Protein AF-0000000078827991 (afdb_homodimer)

Structure (mmCIF, N/CA/C/O backbone):
data_AF-0000000078827991-model_v1
#
loop_
_entity.id
_entity.type
_entity.pdbx_description
1 polymer 'Metal transporter'
#
loop_
_atom_site.group_PDB
_atom_site.id
_atom_site.type_symbol
_atom_site.label_atom_id
_atom_site.label_alt_id
_atom_site.label_comp_id
_atom_site.label_asym_id
_atom_site.label_entity_id
_atom_site.label_seq_id
_atom_site.pdbx_PDB_ins_code
_atom_site.Cartn_x
_atom_site.Cartn_y
_atom_site.Cartn_z
_atom_site.occupancy
_atom_site.B_iso_or_equiv
_atom_site.auth_seq_id
_atom_site.auth_comp_id
_atom_site.auth_asym_id
_atom_site.auth_atom_id
_atom_site.pdbx_PDB_model_num
ATOM 1 N N . MET A 1 1 ? 3.127 26.781 -70.562 1 31.55 1 MET A N 1
ATOM 2 C CA . MET A 1 1 ? 4.035 26.391 -69.5 1 31.55 1 MET A CA 1
ATOM 3 C C . MET A 1 1 ? 3.285 25.641 -68.375 1 31.55 1 MET A C 1
ATOM 5 O O . MET A 1 1 ? 2.486 26.234 -67.688 1 31.55 1 MET A O 1
ATOM 9 N N . ARG A 1 2 ? 2.801 24.344 -68.688 1 42.53 2 ARG A N 1
ATOM 10 C CA . ARG A 1 2 ? 2.104 23.297 -68 1 42.53 2 ARG A CA 1
ATOM 11 C C . ARG A 1 2 ? 2.875 22.906 -66.75 1 42.53 2 ARG A C 1
ATOM 13 O O . ARG A 1 2 ? 4.004 22.406 -66.812 1 42.53 2 ARG A O 1
ATOM 20 N N . GLY A 1 3 ? 2.789 23.625 -65.625 1 36.56 3 GLY A N 1
ATOM 21 C CA . GLY A 1 3 ? 3.438 23.453 -64.375 1 36.56 3 GLY A CA 1
ATOM 22 C C . GLY A 1 3 ? 3.125 22.125 -63.719 1 36.56 3 GLY A C 1
ATOM 23 O O . GLY A 1 3 ? 1.963 21.812 -63.438 1 36.56 3 GLY A O 1
ATOM 24 N N . MET A 1 4 ? 3.875 21.031 -64.062 1 41.38 4 MET A N 1
ATOM 25 C CA . MET A 1 4 ? 3.805 19.719 -63.469 1 41.38 4 MET A CA 1
ATOM 26 C C . MET A 1 4 ? 4.066 19.781 -61.969 1 41.38 4 MET A C 1
ATOM 28 O O . MET A 1 4 ? 5.152 20.188 -61.531 1 41.38 4 MET A O 1
ATOM 32 N N . TRP A 1 5 ? 3.074 20.031 -61.156 1 44.62 5 TRP A N 1
ATOM 33 C CA . TRP A 1 5 ? 3.17 19.922 -59.688 1 44.62 5 TRP A CA 1
ATOM 34 C C . TRP A 1 5 ? 3.51 18.5 -59.281 1 44.62 5 TRP A C 1
ATOM 36 O O . TRP A 1 5 ? 2.768 17.562 -59.594 1 44.62 5 TRP A O 1
ATOM 46 N N . VAL A 1 6 ? 4.816 18.125 -59.219 1 44.97 6 VAL A N 1
ATOM 47 C CA . VAL A 1 6 ? 5.305 16.891 -58.625 1 44.97 6 VAL A CA 1
ATOM 48 C C . VAL A 1 6 ? 4.801 16.75 -57.188 1 44.97 6 VAL A C 1
ATOM 50 O O . VAL A 1 6 ? 5.023 17.641 -56.375 1 44.97 6 VAL A O 1
ATOM 53 N N . LEU A 1 7 ? 3.723 15.961 -57.031 1 46.84 7 LEU A N 1
ATOM 54 C CA . LEU A 1 7 ? 3.23 15.516 -55.719 1 46.84 7 LEU A CA 1
ATOM 55 C C . LEU A 1 7 ? 4.297 14.719 -54.969 1 46.84 7 LEU A C 1
ATOM 57 O O . LEU A 1 7 ? 4.68 13.633 -55.438 1 46.84 7 LEU A O 1
ATOM 61 N N . LEU A 1 8 ? 5.188 15.414 -54.219 1 48.38 8 LEU A N 1
ATOM 62 C CA . LEU A 1 8 ? 6.121 14.781 -53.312 1 48.38 8 LEU A CA 1
ATOM 63 C C . LEU A 1 8 ? 5.383 13.953 -52.25 1 48.38 8 LEU A C 1
ATOM 65 O O . LEU A 1 8 ? 4.684 14.5 -51.406 1 48.38 8 LEU A O 1
ATOM 69 N N . VAL A 1 9 ? 5 12.742 -52.625 1 46.59 9 VAL A N 1
ATOM 70 C CA . VAL A 1 9 ? 4.516 11.773 -51.625 1 46.59 9 VAL A CA 1
ATOM 71 C C . VAL A 1 9 ? 5.617 11.477 -50.625 1 46.59 9 VAL A C 1
ATOM 73 O O . VAL A 1 9 ? 6.656 10.914 -50.969 1 46.59 9 VAL A O 1
ATOM 76 N N . THR A 1 10 ? 5.789 12.352 -49.625 1 46.16 10 THR A N 1
ATOM 77 C CA . THR A 1 10 ? 6.645 12.047 -48.469 1 46.16 10 THR A CA 1
ATOM 78 C C . THR A 1 10 ? 6.23 10.727 -47.844 1 46.16 10 THR A C 1
ATOM 80 O O . THR A 1 10 ? 5.109 10.602 -47.344 1 46.16 10 THR A O 1
ATOM 83 N N . LEU A 1 11 ? 6.738 9.648 -48.312 1 42.22 11 LEU A N 1
ATOM 84 C CA . LEU A 1 11 ? 6.652 8.375 -47.625 1 42.22 11 LEU A CA 1
ATOM 85 C C . LEU A 1 11 ? 7.223 8.5 -46.219 1 42.22 11 LEU A C 1
ATOM 87 O O . LEU A 1 11 ? 8.43 8.68 -46.031 1 42.22 11 LEU A O 1
ATOM 91 N N . LEU A 1 12 ? 6.457 9.055 -45.312 1 40.69 12 LEU A N 1
ATOM 92 C CA . LEU A 1 12 ? 6.836 8.906 -43.906 1 40.69 12 LEU A CA 1
ATOM 93 C C . LEU A 1 12 ? 7.023 7.434 -43.562 1 40.69 12 LEU A C 1
ATOM 95 O O . LEU A 1 12 ? 6.051 6.676 -43.5 1 40.69 12 LEU A O 1
ATOM 99 N N . ALA A 1 13 ? 8.18 6.855 -43.906 1 42.19 13 ALA A N 1
ATOM 100 C CA . ALA A 1 13 ? 8.594 5.539 -43.438 1 42.19 13 ALA A CA 1
ATOM 101 C C . ALA A 1 13 ? 8.414 5.422 -41.938 1 42.19 13 ALA A C 1
ATOM 103 O O . ALA A 1 13 ? 8.906 6.254 -41.156 1 42.19 13 ALA A O 1
ATOM 104 N N . ALA A 1 14 ? 7.414 4.793 -41.562 1 46.72 14 ALA A N 1
ATOM 105 C CA . ALA A 1 14 ? 7.234 4.398 -40.156 1 46.72 14 ALA A CA 1
ATOM 106 C C . ALA A 1 14 ? 8.531 3.848 -39.594 1 46.72 14 ALA A C 1
ATOM 108 O O . ALA A 1 14 ? 9.109 2.9 -40.125 1 46.72 14 ALA A O 1
ATOM 109 N N . ALA A 1 15 ? 9.336 4.621 -38.969 1 43.59 15 ALA A N 1
ATOM 110 C CA . ALA A 1 15 ? 10.531 4.156 -38.281 1 43.59 15 ALA A CA 1
ATOM 111 C C . ALA A 1 15 ? 10.242 2.875 -37.5 1 43.59 15 ALA A C 1
ATOM 113 O O . ALA A 1 15 ? 9.25 2.789 -36.781 1 43.59 15 ALA A O 1
ATOM 114 N N . PRO A 1 16 ? 10.719 1.734 -37.906 1 37.5 16 PRO A N 1
ATOM 115 C CA . PRO A 1 16 ? 10.445 0.542 -37.094 1 37.5 16 PRO A CA 1
ATOM 116 C C . PRO A 1 16 ? 10.523 0.813 -35.594 1 37.5 16 PRO A C 1
ATOM 118 O O . PRO A 1 16 ? 11.281 1.688 -35.188 1 37.5 16 PRO A O 1
ATOM 121 N N . ALA A 1 17 ? 9.461 0.661 -35.062 1 46.31 17 ALA A N 1
ATOM 122 C CA . ALA A 1 17 ? 9.469 0.692 -33.594 1 46.31 17 ALA A CA 1
ATOM 123 C C . ALA A 1 17 ? 10.773 0.132 -33.031 1 46.31 17 ALA A C 1
ATOM 125 O O . ALA A 1 17 ? 11.094 -1.039 -33.25 1 46.31 17 ALA A O 1
ATOM 126 N N . ARG A 1 18 ? 11.797 0.888 -33.031 1 47.75 18 ARG A N 1
ATOM 127 C CA . ARG A 1 18 ? 13.117 0.554 -32.5 1 47.75 18 ARG A CA 1
ATOM 128 C C . ARG A 1 18 ? 13.016 -0.457 -31.359 1 47.75 18 ARG A C 1
ATOM 130 O O . ARG A 1 18 ? 12.352 -0.203 -30.359 1 47.75 18 ARG A O 1
ATOM 137 N N . GLU A 1 19 ? 13.086 -1.713 -31.531 1 54.53 19 GLU A N 1
ATOM 138 C CA . GLU A 1 19 ? 13.203 -2.781 -30.547 1 54.53 19 GLU A CA 1
ATOM 139 C C . GLU A 1 19 ? 14.109 -2.359 -29.391 1 54.53 19 GLU A C 1
ATOM 141 O O . GLU A 1 19 ? 15.258 -1.964 -29.609 1 54.53 19 GLU A O 1
ATOM 146 N N . SER A 1 20 ? 13.633 -1.847 -28.297 1 66.88 20 SER A N 1
ATOM 147 C CA . SER A 1 20 ? 14.414 -1.393 -27.156 1 66.88 20 SER A CA 1
ATOM 148 C C . SER A 1 20 ? 15.367 -2.48 -26.672 1 66.88 20 SER A C 1
ATOM 150 O O . SER A 1 20 ? 15.008 -3.656 -26.625 1 66.88 20 SER A O 1
ATOM 152 N N . PRO A 1 21 ? 16.734 -2.225 -26.672 1 82.12 21 PRO A N 1
ATOM 153 C CA . PRO A 1 21 ? 17.75 -3.162 -26.156 1 82.12 21 PRO A CA 1
ATOM 154 C C . PRO A 1 21 ? 17.344 -3.791 -24.828 1 82.12 21 PRO A C 1
ATOM 156 O O . PRO A 1 21 ? 16.578 -3.197 -24.062 1 82.12 21 PRO A O 1
ATOM 159 N N . PRO A 1 22 ? 17.766 -5.113 -24.672 1 92 22 PRO A N 1
ATOM 160 C CA . PRO A 1 22 ? 17.438 -5.789 -23.422 1 92 22 PRO A CA 1
ATOM 161 C C . PRO A 1 22 ? 17.875 -5 -22.188 1 92 22 PRO A C 1
ATOM 163 O O . PRO A 1 22 ? 18.938 -4.363 -22.203 1 92 22 PRO A O 1
ATOM 166 N N . LEU A 1 23 ? 17.141 -4.902 -21.266 1 94.06 23 LEU A N 1
ATOM 167 C CA . LEU A 1 23 ? 17.391 -4.203 -20.016 1 94.06 23 LEU A CA 1
ATOM 168 C C . LEU A 1 23 ? 18.359 -4.996 -19.141 1 94.06 23 LEU A C 1
ATOM 170 O O . LEU A 1 23 ? 18.047 -6.102 -18.703 1 94.06 23 LEU A O 1
ATOM 174 N N . THR A 1 24 ? 19.547 -4.457 -18.922 1 95.25 24 THR A N 1
ATOM 175 C CA . THR A 1 24 ? 20.516 -5.121 -18.062 1 95.25 24 THR A CA 1
ATOM 176 C C . THR A 1 24 ? 20.141 -4.934 -16.594 1 95.25 24 THR A C 1
ATOM 178 O O . THR A 1 24 ? 19.328 -4.074 -16.25 1 95.25 24 THR A O 1
ATOM 181 N N . PHE A 1 25 ? 20.812 -5.781 -15.742 1 95.94 25 PHE A N 1
ATOM 182 C CA . PHE A 1 25 ? 20.531 -5.672 -14.312 1 95.94 25 PHE A CA 1
ATOM 183 C C . PHE A 1 25 ? 20.984 -4.316 -13.781 1 95.94 25 PHE A C 1
ATOM 185 O O . PHE A 1 25 ? 20.234 -3.66 -13.047 1 95.94 25 PHE A O 1
ATOM 192 N N . ALA A 1 26 ? 22.062 -3.875 -14.219 1 94.5 26 ALA A N 1
ATOM 193 C CA . ALA A 1 26 ? 22.609 -2.596 -13.773 1 94.5 26 ALA A CA 1
ATOM 194 C C . ALA A 1 26 ? 21.719 -1.437 -14.203 1 94.5 26 ALA A C 1
ATOM 196 O O . ALA A 1 26 ? 21.469 -0.517 -13.422 1 94.5 26 ALA A O 1
ATOM 197 N N . GLU A 1 27 ? 21.281 -1.494 -15.398 1 94.31 27 GLU A N 1
ATOM 198 C CA . GLU A 1 27 ? 20.375 -0.453 -15.898 1 94.31 27 GLU A CA 1
ATOM 199 C C . GLU A 1 27 ? 19.062 -0.429 -15.117 1 94.31 27 GLU A C 1
ATOM 201 O O . GLU A 1 27 ? 18.531 0.642 -14.828 1 94.31 27 GLU A O 1
ATOM 206 N N . SER A 1 28 ? 18.547 -1.658 -14.789 1 95.75 28 SER A N 1
ATOM 207 C CA . SER A 1 28 ? 17.297 -1.729 -14.016 1 95.75 28 SER A CA 1
ATOM 208 C C . SER A 1 28 ? 17.484 -1.117 -12.633 1 95.75 28 SER A C 1
ATOM 210 O O . SER A 1 28 ? 16.578 -0.453 -12.117 1 95.75 28 SER A O 1
ATOM 212 N N . GLN A 1 29 ? 18.656 -1.279 -12.055 1 94.94 29 GLN A N 1
ATOM 213 C CA . GLN A 1 29 ? 18.938 -0.706 -10.742 1 94.94 29 GLN A CA 1
ATOM 214 C C . GLN A 1 29 ? 19.031 0.815 -10.82 1 94.94 29 GLN A C 1
ATOM 216 O O . GLN A 1 29 ? 18.625 1.517 -9.898 1 94.94 29 GLN A O 1
ATOM 221 N N . SER A 1 30 ? 19.547 1.354 -11.883 1 93.62 30 SER A N 1
ATOM 222 C CA . SER A 1 30 ? 19.625 2.799 -12.07 1 93.62 30 SER A CA 1
ATOM 223 C C . SER A 1 30 ? 18.25 3.408 -12.25 1 93.62 30 SER A C 1
ATOM 225 O O . SER A 1 30 ? 17.984 4.516 -11.781 1 93.62 30 SER A O 1
ATOM 227 N N . LEU A 1 31 ? 17.359 2.643 -12.852 1 92.94 31 LEU A N 1
ATOM 228 C CA . LEU A 1 31 ? 15.992 3.107 -13.07 1 92.94 31 LEU A CA 1
ATOM 229 C C . LEU A 1 31 ? 15.211 3.111 -11.766 1 92.94 31 LEU A C 1
ATOM 231 O O . LEU A 1 31 ? 14.281 3.908 -11.594 1 92.94 31 LEU A O 1
ATOM 235 N N . ALA A 1 32 ? 15.594 2.188 -10.883 1 90.81 32 ALA A N 1
ATOM 236 C CA . ALA A 1 32 ? 14.938 2.125 -9.586 1 90.81 32 ALA A CA 1
ATOM 237 C C . ALA A 1 32 ? 15.062 3.453 -8.836 1 90.81 32 ALA A C 1
ATOM 239 O O . ALA A 1 32 ? 14.109 3.9 -8.188 1 90.81 32 ALA A O 1
ATOM 240 N N . ALA A 1 33 ? 16.203 4.141 -9.008 1 86.38 33 ALA A N 1
ATOM 241 C CA . ALA A 1 33 ? 16.438 5.406 -8.328 1 86.38 33 ALA A CA 1
ATOM 242 C C . ALA A 1 33 ? 15.625 6.535 -8.945 1 86.38 33 ALA A C 1
ATOM 244 O O . ALA A 1 33 ? 15.297 7.516 -8.266 1 86.38 33 ALA A O 1
ATOM 245 N N . LYS A 1 34 ? 15.219 6.324 -10.164 1 88.81 34 LYS A N 1
ATOM 246 C CA . LYS A 1 34 ? 14.5 7.371 -10.883 1 88.81 34 LYS A CA 1
ATOM 247 C C . LYS A 1 34 ? 12.992 7.145 -10.836 1 88.81 34 LYS A C 1
ATOM 249 O O . LYS A 1 34 ? 12.227 7.93 -11.398 1 88.81 34 LYS A O 1
ATOM 254 N N . ALA A 1 35 ? 12.68 6.086 -10.18 1 88.94 35 ALA A N 1
ATOM 255 C CA . ALA A 1 35 ? 11.258 5.766 -10.07 1 88.94 35 ALA A CA 1
ATOM 256 C C . ALA A 1 35 ? 10.5 6.859 -9.328 1 88.94 35 ALA A C 1
ATOM 258 O O . ALA A 1 35 ? 11.094 7.625 -8.562 1 88.94 35 ALA A O 1
ATOM 259 N N . ALA A 1 36 ? 9.281 6.93 -9.5 1 89.12 36 ALA A N 1
ATOM 260 C CA . ALA A 1 36 ? 8.445 8.039 -9.055 1 89.12 36 ALA A CA 1
ATOM 261 C C . ALA A 1 36 ? 8.508 8.211 -7.543 1 89.12 36 ALA A C 1
ATOM 263 O O . ALA A 1 36 ? 8.719 9.312 -7.039 1 89.12 36 ALA A O 1
ATOM 264 N N . LEU A 1 37 ? 8.375 7.098 -6.793 1 89.69 37 LEU A N 1
ATOM 265 C CA . LEU A 1 37 ? 8.258 7.219 -5.344 1 89.69 37 LEU A CA 1
ATOM 266 C C . LEU A 1 37 ? 9.602 7.598 -4.723 1 89.69 37 LEU A C 1
ATOM 268 O O . LEU A 1 37 ? 9.695 8.578 -3.979 1 89.69 37 LEU A O 1
ATOM 272 N N . PRO A 1 38 ? 10.719 6.91 -5.062 1 91.12 38 PRO A N 1
ATOM 273 C CA . PRO A 1 38 ? 11.992 7.34 -4.484 1 91.12 38 PRO A CA 1
ATOM 274 C C . PRO A 1 38 ? 12.375 8.766 -4.883 1 91.12 38 PRO A C 1
ATOM 276 O O . PRO A 1 38 ? 12.867 9.531 -4.051 1 91.12 38 PRO A O 1
ATOM 279 N N . ALA A 1 39 ? 12.07 9.141 -6.07 1 92.38 39 ALA A N 1
ATOM 280 C CA . ALA A 1 39 ? 12.383 10.492 -6.527 1 92.38 39 ALA A CA 1
ATOM 281 C C . ALA A 1 39 ? 11.547 11.531 -5.785 1 92.38 39 ALA A C 1
ATOM 283 O O . ALA A 1 39 ? 12.055 12.594 -5.414 1 92.38 39 ALA A O 1
ATOM 284 N N . SER A 1 40 ? 10.328 11.211 -5.594 1 94.56 40 SER A N 1
ATOM 285 C CA . SER A 1 40 ? 9.453 12.141 -4.898 1 94.56 40 SER A CA 1
ATOM 286 C C . SER A 1 40 ? 9.844 12.289 -3.432 1 94.56 40 SER A C 1
ATOM 288 O O . SER A 1 40 ? 9.742 13.375 -2.861 1 94.56 40 SER A O 1
ATOM 290 N N . LEU A 1 41 ? 10.273 11.234 -2.791 1 94.25 41 LEU A N 1
ATOM 291 C CA . LEU A 1 41 ? 10.719 11.305 -1.404 1 94.25 41 LEU A CA 1
ATOM 292 C C . LEU A 1 41 ? 11.992 12.141 -1.283 1 94.25 41 LEU A C 1
ATOM 294 O O . LEU A 1 41 ? 12.164 12.875 -0.312 1 94.25 41 LEU A O 1
ATOM 298 N N . ALA A 1 42 ? 12.852 12.016 -2.266 1 93.69 42 ALA A N 1
ATOM 299 C CA . ALA A 1 42 ? 14.047 12.859 -2.281 1 93.69 42 ALA A CA 1
ATOM 300 C C . ALA A 1 42 ? 13.672 14.336 -2.414 1 93.69 42 ALA A C 1
ATOM 302 O O . ALA A 1 42 ? 14.258 15.195 -1.74 1 93.69 42 ALA A O 1
ATOM 303 N N . ARG A 1 43 ? 12.711 14.609 -3.23 1 94.69 43 ARG A N 1
ATOM 304 C CA . ARG A 1 43 ? 12.242 15.984 -3.385 1 94.69 43 ARG A CA 1
ATOM 305 C C . ARG A 1 43 ? 11.586 16.484 -2.102 1 94.69 43 ARG A C 1
ATOM 307 O O . ARG A 1 43 ? 11.719 17.656 -1.746 1 94.69 43 ARG A O 1
ATOM 314 N N . ALA A 1 44 ? 10.875 15.578 -1.416 1 95.81 44 ALA A N 1
ATOM 315 C CA . ALA A 1 44 ? 10.25 15.938 -0.148 1 95.81 44 ALA A CA 1
ATOM 316 C C . ALA A 1 44 ? 11.297 16.344 0.885 1 95.81 44 ALA A C 1
ATOM 318 O O . ALA A 1 44 ? 11.109 17.328 1.615 1 95.81 44 ALA A O 1
ATOM 319 N N . VAL A 1 45 ? 12.398 15.641 0.891 1 96.19 45 VAL A N 1
ATOM 320 C CA . VAL A 1 45 ? 13.484 15.961 1.812 1 96.19 45 VAL A CA 1
ATOM 321 C C . VAL A 1 45 ? 14.062 17.328 1.473 1 96.19 45 VAL A C 1
ATOM 323 O O . VAL A 1 45 ? 14.281 18.156 2.363 1 96.19 45 VAL A O 1
ATOM 326 N N . GLU A 1 46 ? 14.227 17.594 0.205 1 96.19 46 GLU A N 1
ATOM 327 C CA . GLU A 1 46 ? 14.758 18.875 -0.23 1 96.19 46 GLU A CA 1
ATOM 328 C C . GLU A 1 46 ? 13.805 20.016 0.117 1 96.19 46 GLU A C 1
ATOM 330 O O . GLU A 1 46 ? 14.234 21.078 0.568 1 96.19 46 GLU A O 1
ATOM 335 N N . THR A 1 47 ? 12.586 19.734 -0.069 1 95.38 47 THR A N 1
ATOM 336 C CA . THR A 1 47 ? 11.578 20.734 0.271 1 95.38 47 THR A CA 1
ATOM 337 C C . THR A 1 47 ? 11.609 21.062 1.763 1 95.38 47 THR A C 1
ATOM 339 O O . THR A 1 47 ? 11.609 22.234 2.154 1 95.38 47 THR A O 1
ATOM 342 N N . ARG A 1 48 ? 11.695 20.062 2.59 1 95 48 ARG A N 1
ATOM 343 C CA . ARG A 1 48 ? 11.758 20.266 4.031 1 95 48 ARG A CA 1
ATOM 344 C C . ARG A 1 48 ? 13.016 21.031 4.418 1 95 48 ARG A C 1
ATOM 346 O O . ARG A 1 48 ? 12.969 21.922 5.273 1 95 48 ARG A O 1
ATOM 353 N N . ARG A 1 49 ? 14.086 20.719 3.779 1 94.88 49 ARG A N 1
ATOM 354 C CA . ARG A 1 49 ? 15.344 21.391 4.086 1 94.88 49 ARG A CA 1
ATOM 355 C C . ARG A 1 49 ? 15.266 22.875 3.75 1 94.88 49 ARG A C 1
ATOM 357 O O . ARG A 1 49 ? 15.727 23.719 4.523 1 94.88 49 ARG A O 1
ATOM 364 N N . VAL A 1 50 ? 14.695 23.219 2.656 1 94.19 50 VAL A N 1
ATOM 365 C CA . VAL A 1 50 ? 14.562 24.609 2.205 1 94.19 50 VAL A CA 1
ATOM 366 C C . VAL A 1 50 ? 13.703 25.391 3.191 1 94.19 50 VAL A C 1
ATOM 368 O O . VAL A 1 50 ? 14.055 26.516 3.58 1 94.19 50 VAL A O 1
ATOM 371 N N . TRP A 1 51 ? 12.672 24.781 3.658 1 92.38 51 TRP A N 1
ATOM 372 C CA . TRP A 1 51 ? 11.758 25.484 4.539 1 92.38 51 TRP A CA 1
ATOM 373 C C . TRP A 1 51 ? 12.305 25.547 5.965 1 92.38 51 TRP A C 1
ATOM 375 O O . TRP A 1 51 ? 12.055 26.516 6.691 1 92.38 51 TRP A O 1
ATOM 385 N N . ASP A 1 52 ? 13.031 24.547 6.363 1 91.56 52 ASP A N 1
ATOM 386 C CA . ASP A 1 52 ? 13.68 24.562 7.672 1 91.56 52 ASP A CA 1
ATOM 387 C C . ASP A 1 52 ? 14.695 25.703 7.766 1 91.56 52 ASP A C 1
ATOM 389 O O . ASP A 1 52 ? 14.859 26.312 8.828 1 91.56 52 ASP A O 1
ATOM 393 N N . ALA A 1 53 ? 15.297 25.984 6.66 1 92.06 53 ALA A N 1
ATOM 394 C CA . ALA A 1 53 ? 16.297 27.047 6.621 1 92.06 53 ALA A CA 1
ATOM 395 C C . ALA A 1 53 ? 15.633 28.422 6.762 1 92.06 53 ALA A C 1
ATOM 397 O O . ALA A 1 53 ? 16.312 29.406 7.066 1 92.06 53 ALA A O 1
ATOM 398 N N . ARG A 1 54 ? 14.359 28.5 6.621 1 90.06 54 ARG A N 1
ATOM 399 C CA . ARG A 1 54 ? 13.641 29.766 6.668 1 90.06 54 ARG A CA 1
ATOM 400 C C . ARG A 1 54 ? 12.953 29.953 8.016 1 90.06 54 ARG A C 1
ATOM 402 O O . ARG A 1 54 ? 12.188 30.906 8.203 1 90.06 54 ARG A O 1
ATOM 409 N N . LEU A 1 55 ? 13.211 29.031 8.977 1 91 55 LEU A N 1
ATOM 410 C CA . LEU A 1 55 ? 12.578 29.172 10.289 1 91 55 LEU A CA 1
ATOM 411 C C . LEU A 1 55 ? 13.047 30.438 10.992 1 91 55 LEU A C 1
ATOM 413 O O . LEU A 1 55 ? 14.234 30.766 10.969 1 91 55 LEU A O 1
ATOM 417 N N . PRO A 1 56 ? 12.148 31.125 11.5 1 87 56 PRO A N 1
ATOM 418 C CA . PRO A 1 56 ? 12.484 32.438 12.102 1 87 56 PRO A CA 1
ATOM 419 C C . PRO A 1 56 ? 13.203 32.281 13.438 1 87 56 PRO A C 1
ATOM 421 O O . PRO A 1 56 ? 13.156 31.219 14.062 1 87 56 PRO A O 1
ATOM 424 N N . TRP A 1 57 ? 13.766 33.406 13.797 1 86.81 57 TRP A N 1
ATOM 425 C CA . TRP A 1 57 ? 14.461 33.438 15.078 1 86.81 57 TRP A CA 1
ATOM 426 C C . TRP A 1 57 ? 13.5 33.75 16.219 1 86.81 57 TRP A C 1
ATOM 428 O O . TRP A 1 57 ? 13.789 33.469 17.375 1 86.81 57 TRP A O 1
ATOM 438 N N . LEU A 1 58 ? 12.336 34.406 15.852 1 88.38 58 LEU A N 1
ATOM 439 C CA . LEU A 1 58 ? 11.289 34.625 16.844 1 88.38 58 LEU A CA 1
ATOM 440 C C . LEU A 1 58 ? 10.047 33.812 16.516 1 88.38 58 LEU A C 1
ATOM 442 O O . LEU A 1 58 ? 9.656 33.688 15.359 1 88.38 58 LEU A O 1
ATOM 446 N N . ALA A 1 59 ? 9.461 33.281 17.516 1 86.5 59 ALA A N 1
ATOM 447 C CA . ALA A 1 59 ? 8.375 32.312 17.344 1 86.5 59 ALA A CA 1
ATOM 448 C C . ALA A 1 59 ? 7.051 33.031 17.094 1 86.5 59 ALA A C 1
ATOM 450 O O . ALA A 1 59 ? 6.074 32.406 16.672 1 86.5 59 ALA A O 1
ATOM 451 N N . ALA A 1 60 ? 6.973 34.344 17.281 1 87.38 60 ALA A N 1
ATOM 452 C CA . ALA A 1 60 ? 5.707 35.062 17.141 1 87.38 60 ALA A CA 1
ATOM 453 C C . ALA A 1 60 ? 5.91 36.375 16.422 1 87.38 60 ALA A C 1
ATOM 455 O O . ALA A 1 60 ? 7.012 36.938 16.422 1 87.38 60 ALA A O 1
ATOM 456 N N . ASN A 1 61 ? 4.875 36.938 15.852 1 89.5 61 ASN A N 1
ATOM 457 C CA . ASN A 1 61 ? 4.867 38.188 15.141 1 89.5 61 ASN A CA 1
ATOM 458 C C . ASN A 1 61 ? 4.41 39.344 16.047 1 89.5 61 ASN A C 1
ATOM 460 O O . ASN A 1 61 ? 3.689 39.125 17.031 1 89.5 61 ASN A O 1
ATOM 464 N N . PRO A 1 62 ? 4.816 40.531 15.766 1 90.69 62 PRO A N 1
ATOM 465 C CA . PRO A 1 62 ? 4.34 41.688 16.531 1 90.69 62 PRO A CA 1
ATOM 466 C C . PRO A 1 62 ? 2.93 42.125 16.141 1 90.69 62 PRO A C 1
ATOM 468 O O . PRO A 1 62 ? 2.467 41.812 15.047 1 90.69 62 PRO A O 1
ATOM 471 N N . THR A 1 63 ? 2.307 42.812 17.016 1 90.38 63 THR A N 1
ATOM 472 C CA . THR A 1 63 ? 0.985 43.375 16.75 1 90.38 63 THR A CA 1
ATOM 473 C C . THR A 1 63 ? 0.996 44.906 16.891 1 90.38 63 THR A C 1
ATOM 475 O O . THR A 1 63 ? 1.446 45.406 17.922 1 90.38 63 THR A O 1
ATOM 478 N N . LEU A 1 64 ? 0.57 45.562 15.836 1 92.81 64 LEU A N 1
ATOM 479 C CA . LEU A 1 64 ? 0.428 47 15.859 1 92.81 64 LEU A CA 1
ATOM 480 C C . LEU A 1 64 ? -1.038 47.406 15.992 1 92.81 64 LEU A C 1
ATOM 482 O O . LEU A 1 64 ? -1.905 46.812 15.328 1 92.81 64 LEU A O 1
ATOM 486 N N . SER A 1 65 ? -1.258 48.312 16.906 1 90.5 65 SER A N 1
ATOM 487 C CA . SER A 1 65 ? -2.637 48.75 17.109 1 90.5 65 SER A CA 1
ATOM 488 C C . SER A 1 65 ? -2.744 50.281 17.109 1 90.5 65 SER A C 1
ATOM 490 O O . SER A 1 65 ? -1.858 50.969 17.609 1 90.5 65 SER A O 1
ATOM 492 N N . VAL A 1 66 ? -3.738 50.781 16.391 1 88.94 66 VAL A N 1
ATOM 493 C CA . VAL A 1 66 ? -4.098 52.188 16.375 1 88.94 66 VAL A CA 1
ATOM 494 C C . VAL A 1 66 ? -5.539 52.375 16.859 1 88.94 66 VAL A C 1
ATOM 496 O O . VAL A 1 66 ? -6.449 51.719 16.328 1 88.94 66 VAL A O 1
ATOM 499 N N . VAL A 1 67 ? -5.734 53.219 17.812 1 87.19 67 VAL A N 1
ATOM 500 C CA . VAL A 1 67 ? -7.055 53.406 18.406 1 87.19 67 VAL A CA 1
ATOM 501 C C . VAL A 1 67 ? -7.398 54.875 18.438 1 87.19 67 VAL A C 1
ATOM 503 O O . VAL A 1 67 ? -7.172 55.562 19.453 1 87.19 67 VAL A O 1
ATOM 506 N N . PRO A 1 68 ? -8.047 55.406 17.344 1 84.25 68 PRO A N 1
ATOM 507 C CA . PRO A 1 68 ? -8.562 56.781 17.406 1 84.25 68 PRO A CA 1
ATOM 508 C C . PRO A 1 68 ? -9.844 56.875 18.219 1 84.25 68 PRO A C 1
ATOM 510 O O . PRO A 1 68 ? -10.648 55.938 18.25 1 84.25 68 PRO A O 1
ATOM 513 N N . GLY A 1 69 ? -9.875 57.938 19.062 1 83.69 69 GLY A N 1
ATOM 514 C CA . GLY A 1 69 ? -11.078 58.094 19.859 1 83.69 69 GLY A CA 1
ATOM 515 C C . GLY A 1 69 ? -11.406 59.531 20.156 1 83.69 69 GLY A C 1
ATOM 516 O O . GLY A 1 69 ? -10.594 60.438 19.891 1 83.69 69 GLY A O 1
ATOM 517 N N . ARG A 1 70 ? -12.758 59.844 20.453 1 82.5 70 ARG A N 1
ATOM 518 C CA . ARG A 1 70 ? -13.25 61.125 20.922 1 82.5 70 ARG A CA 1
ATOM 519 C C . ARG A 1 70 ? -13.742 61.031 22.375 1 82.5 70 ARG A C 1
ATOM 521 O O . ARG A 1 70 ? -14.375 60.031 22.75 1 82.5 70 ARG A O 1
ATOM 528 N N . ARG A 1 71 ? -13.336 62.031 23.219 1 79.19 71 ARG A N 1
ATOM 529 C CA . ARG A 1 71 ? -13.742 62.031 24.625 1 79.19 71 ARG A CA 1
ATOM 530 C C . ARG A 1 71 ? -14.539 63.281 24.953 1 79.19 71 ARG A C 1
ATOM 532 O O . ARG A 1 71 ? -14.18 64.375 24.531 1 79.19 71 ARG A O 1
ATOM 539 N N . ALA A 1 72 ? -15.68 63.062 25.5 1 75.44 72 ALA A N 1
ATOM 540 C CA . ALA A 1 72 ? -16.453 64.188 26.016 1 75.44 72 ALA A CA 1
ATOM 541 C C . ALA A 1 72 ? -16.047 64.562 27.438 1 75.44 72 ALA A C 1
ATOM 543 O O . ALA A 1 72 ? -16.062 63.688 28.328 1 75.44 72 ALA A O 1
ATOM 544 N N . GLN A 1 73 ? -15.328 65.562 27.5 1 70.38 73 GLN A N 1
ATOM 545 C CA . GLN A 1 73 ? -14.945 66.062 28.828 1 70.38 73 GLN A CA 1
ATOM 546 C C . GLN A 1 73 ? -15.641 67.375 29.188 1 70.38 73 GLN A C 1
ATOM 548 O O . GLN A 1 73 ? -16.047 68.125 28.297 1 70.38 73 GLN A O 1
ATOM 553 N N . PRO A 1 74 ? -15.781 67.5 30.484 1 67.94 74 PRO A N 1
ATOM 554 C CA . PRO A 1 74 ? -16.359 68.75 30.906 1 67.94 74 PRO A CA 1
ATOM 555 C C . PRO A 1 74 ? -15.68 69.938 30.281 1 67.94 74 PRO A C 1
ATOM 557 O O . PRO A 1 74 ? -16.328 70.938 29.953 1 67.94 74 PRO A O 1
ATOM 560 N N . GLU A 1 75 ? -14.531 69.875 30.062 1 65.25 75 GLU A N 1
ATOM 561 C CA . GLU A 1 75 ? -13.797 71.062 29.531 1 65.25 75 GLU A CA 1
ATOM 562 C C . GLU A 1 75 ? -13.914 71.125 28.016 1 65.25 75 GLU A C 1
ATOM 564 O O . GLU A 1 75 ? -13.477 72.125 27.406 1 65.25 75 GLU A O 1
ATOM 569 N N . GLY A 1 76 ? -14.602 70.188 27.344 1 68.62 76 GLY A N 1
ATOM 570 C CA . GLY A 1 76 ? -14.844 70.188 25.906 1 68.62 76 GLY A CA 1
ATOM 571 C C . GLY A 1 76 ? -14.477 68.812 25.25 1 68.62 76 GLY A C 1
ATOM 572 O O . GLY A 1 76 ? -13.734 68.062 25.828 1 68.62 76 GLY A O 1
ATOM 573 N N . PRO A 1 77 ? -15.156 68.625 24.156 1 71.62 77 PRO A N 1
ATOM 574 C CA . PRO A 1 77 ? -14.859 67.438 23.406 1 71.62 77 PRO A CA 1
ATOM 575 C C . PRO A 1 77 ? -13.469 67.438 22.766 1 71.62 77 PRO A C 1
ATOM 577 O O . PRO A 1 77 ? -12.945 68.5 22.469 1 71.62 77 PRO A O 1
ATOM 580 N N . GLY A 1 78 ? -12.664 66.312 22.938 1 82.38 78 GLY A N 1
ATOM 581 C CA . GLY A 1 78 ? -11.352 66.25 22.297 1 82.38 78 GLY A CA 1
ATOM 582 C C . GLY A 1 78 ? -11.086 64.938 21.609 1 82.38 78 GLY A C 1
ATOM 583 O O . GLY A 1 78 ? -11.898 64 21.703 1 82.38 78 GLY A O 1
ATOM 584 N N . PHE A 1 79 ? -10 65.062 20.672 1 85.25 79 PHE A N 1
ATOM 585 C CA . PHE A 1 79 ? -9.578 63.906 19.906 1 85.25 79 PHE A CA 1
ATOM 586 C C . PHE A 1 79 ? -8.406 63.188 20.578 1 85.25 79 PHE A C 1
ATOM 588 O O . PHE A 1 79 ? -7.496 63.844 21.094 1 85.25 79 PHE A O 1
ATOM 595 N N . GLU A 1 80 ? -8.609 61.844 20.781 1 86.25 80 GLU A N 1
ATOM 596 C CA . GLU A 1 80 ? -7.535 61.031 21.344 1 86.25 80 GLU A CA 1
ATOM 597 C C . GLU A 1 80 ? -7.059 59.969 20.344 1 86.25 80 GLU A C 1
ATOM 599 O O . GLU A 1 80 ? -7.844 59.469 19.547 1 86.25 80 GLU A O 1
ATOM 604 N N . LEU A 1 81 ? -5.656 59.719 20.281 1 88.12 81 LEU A N 1
ATOM 605 C CA . LEU A 1 81 ? -5.031 58.719 19.422 1 88.12 81 LEU A CA 1
ATOM 606 C C . LEU A 1 81 ? -4.055 57.875 20.219 1 88.12 81 LEU A C 1
ATOM 608 O O . LEU A 1 81 ? -3.135 58.375 20.859 1 88.12 81 LEU A O 1
ATOM 612 N N . THR A 1 82 ? -4.344 56.562 20.234 1 88.06 82 THR A N 1
ATOM 613 C CA . THR A 1 82 ? -3.42 55.656 20.859 1 88.06 82 THR A CA 1
ATOM 614 C C . THR A 1 82 ? -2.768 54.75 19.828 1 88.06 82 THR A C 1
ATOM 616 O O . THR A 1 82 ? -3.455 54.125 19 1 88.06 82 THR A O 1
ATOM 619 N N . VAL A 1 83 ? -1.407 54.688 19.781 1 92 83 VAL A N 1
ATOM 620 C CA . VAL A 1 83 ? -0.634 53.781 18.953 1 92 83 VAL A CA 1
ATOM 621 C C . VAL A 1 83 ? 0.198 52.844 19.828 1 92 83 VAL A C 1
ATOM 623 O O . VAL A 1 83 ? 0.884 53.312 20.75 1 92 83 VAL A O 1
ATOM 626 N N . SER A 1 84 ? 0.051 51.594 19.578 1 93 84 SER A N 1
ATOM 627 C CA . SER A 1 84 ? 0.808 50.656 20.422 1 93 84 SER A CA 1
ATOM 628 C C . SER A 1 84 ? 1.415 49.531 19.578 1 93 84 SER A C 1
ATOM 630 O O . SER A 1 84 ? 0.904 49.219 18.5 1 93 84 SER A O 1
ATOM 632 N N . VAL A 1 85 ? 2.561 48.969 19.984 1 93.25 85 VAL A N 1
ATOM 633 C CA . VAL A 1 85 ? 3.232 47.781 19.453 1 93.25 85 VAL A CA 1
ATOM 634 C C . VAL A 1 85 ? 3.516 46.781 20.562 1 93.25 85 VAL A C 1
ATOM 636 O O . VAL A 1 85 ? 3.898 47.188 21.672 1 93.25 85 VAL A O 1
ATOM 639 N N . GLU A 1 86 ? 3.178 45.531 20.297 1 93.44 86 GLU A N 1
ATOM 640 C CA . GLU A 1 86 ? 3.432 44.469 21.266 1 93.44 86 GLU A CA 1
ATOM 641 C C . GLU A 1 86 ? 4.141 43.281 20.609 1 93.44 86 GLU A C 1
ATOM 643 O O . GLU A 1 86 ? 3.838 42.906 19.469 1 93.44 86 GLU A O 1
ATOM 648 N N . GLN A 1 87 ? 5.105 42.719 21.359 1 92 87 GLN A N 1
ATOM 649 C CA . GLN A 1 87 ? 5.875 41.562 20.906 1 92 87 GLN A CA 1
ATOM 650 C C . GLN A 1 87 ? 5.898 40.469 21.969 1 92 87 GLN A C 1
ATOM 652 O O . GLN A 1 87 ? 6.512 40.625 23.016 1 92 87 GLN A O 1
ATOM 657 N N . PRO A 1 88 ? 5.25 39.344 21.594 1 91.94 88 PRO A N 1
ATOM 658 C CA . PRO A 1 88 ? 5.387 38.219 22.516 1 91.94 88 PRO A CA 1
ATOM 659 C C . PRO A 1 88 ? 6.75 37.531 22.406 1 91.94 88 PRO A C 1
ATOM 661 O O . PRO A 1 88 ? 7.285 37.375 21.312 1 91.94 88 PRO A O 1
ATOM 664 N N . LEU A 1 89 ? 7.359 37.219 23.5 1 92.88 89 LEU A N 1
ATOM 665 C CA . LEU A 1 89 ? 8.617 36.5 23.625 1 92.88 89 LEU A CA 1
ATOM 666 C C . LEU A 1 89 ? 8.461 35.25 24.5 1 92.88 89 LEU A C 1
ATOM 668 O O . LEU A 1 89 ? 7.805 35.312 25.531 1 92.88 89 LEU A O 1
ATOM 672 N N . PHE A 1 90 ? 9.008 34.25 24.016 1 93.06 90 PHE A N 1
ATOM 673 C CA . PHE A 1 90 ? 8.977 33 24.797 1 93.06 90 PHE A CA 1
ATOM 674 C C . PHE A 1 90 ? 10.32 32.75 25.453 1 93.06 90 PHE A C 1
ATOM 676 O O . PHE A 1 90 ? 11.312 32.469 24.781 1 93.06 90 PHE A O 1
ATOM 683 N N . LEU A 1 91 ? 10.375 32.719 26.688 1 93.5 91 LEU A N 1
ATOM 684 C CA . LEU A 1 91 ? 11.625 32.625 27.438 1 93.5 91 LEU A CA 1
ATOM 685 C C . LEU A 1 91 ? 12.109 31.172 27.453 1 93.5 91 LEU A C 1
ATOM 687 O O . LEU A 1 91 ? 13.258 30.906 27.812 1 93.5 91 LEU A O 1
ATOM 691 N N . SER A 1 92 ? 11.211 30.297 27.094 1 92.81 92 SER A N 1
ATOM 692 C CA . SER A 1 92 ? 11.547 28.875 27.078 1 92.81 92 SER A CA 1
ATOM 693 C C . SER A 1 92 ? 12.273 28.5 25.781 1 92.81 92 SER A C 1
ATOM 695 O O . SER A 1 92 ? 12.445 27.328 25.484 1 92.81 92 SER A O 1
ATOM 697 N N . ASN A 1 93 ? 12.664 29.406 24.953 1 91.94 93 ASN A N 1
ATOM 698 C CA . ASN A 1 93 ? 13.359 29.219 23.688 1 91.94 93 ASN A CA 1
ATOM 699 C C . ASN A 1 93 ? 12.523 28.406 22.703 1 91.94 93 ASN A C 1
ATOM 701 O O . ASN A 1 93 ? 12.992 27.391 22.156 1 91.94 93 ASN A O 1
ATOM 705 N N . LEU A 1 94 ? 11.328 28.797 22.5 1 93.06 94 LEU A N 1
ATOM 706 C CA . LEU A 1 94 ? 10.406 28.125 21.594 1 93.06 94 LEU A CA 1
ATOM 707 C C . LEU A 1 94 ? 10.992 28.047 20.188 1 93.06 94 LEU A C 1
ATOM 709 O O . LEU A 1 94 ? 10.93 26.984 19.547 1 93.06 94 LEU A O 1
ATOM 713 N N . ALA A 1 95 ? 11.656 29.078 19.688 1 92.5 95 ALA A N 1
ATOM 714 C CA . ALA A 1 95 ? 12.242 29.094 18.344 1 92.5 95 ALA A CA 1
ATOM 715 C C . ALA A 1 95 ? 13.32 28.031 18.203 1 92.5 95 ALA A C 1
ATOM 717 O O . ALA A 1 95 ? 13.398 27.344 17.172 1 92.5 95 ALA A O 1
ATOM 718 N N . GLY A 1 96 ? 14.172 27.875 19.234 1 94.25 96 GLY A N 1
ATOM 719 C CA . GLY A 1 96 ? 15.195 26.828 19.234 1 94.25 96 GLY A CA 1
ATOM 720 C C . GLY A 1 96 ? 14.617 25.422 19.234 1 94.25 96 GLY A C 1
ATOM 721 O O . GLY A 1 96 ? 15.07 24.562 18.484 1 94.25 96 GLY A O 1
ATOM 722 N N . ALA A 1 97 ? 13.578 25.188 20.047 1 95.19 97 ALA A N 1
ATOM 723 C CA . ALA A 1 97 ? 12.914 23.891 20.094 1 95.19 97 ALA A CA 1
ATOM 724 C C . ALA A 1 97 ? 12.266 23.547 18.75 1 95.19 97 ALA A C 1
ATOM 726 O O . ALA A 1 97 ? 12.258 22.375 18.344 1 95.19 97 ALA A O 1
ATOM 727 N N . GLN A 1 98 ? 11.703 24.594 18.125 1 94.19 98 GLN A N 1
ATOM 728 C CA . GLN A 1 98 ? 11.109 24.391 16.812 1 94.19 98 GLN A CA 1
ATOM 729 C C . GLN A 1 98 ? 12.164 23.984 15.789 1 94.19 98 GLN A C 1
ATOM 731 O O . GLN A 1 98 ? 11.93 23.078 14.977 1 94.19 98 GLN A O 1
ATOM 736 N N . ARG A 1 99 ? 13.328 24.578 15.805 1 95.25 99 ARG A N 1
ATOM 737 C CA . ARG A 1 99 ? 14.406 24.219 14.883 1 95.25 99 ARG A CA 1
ATOM 738 C C . ARG A 1 99 ? 14.906 22.812 15.148 1 95.25 99 ARG A C 1
ATOM 740 O O . ARG A 1 99 ? 15.164 22.047 14.211 1 95.25 99 ARG A O 1
ATOM 747 N N . ASP A 1 100 ? 14.984 22.516 16.406 1 96 100 ASP A N 1
ATOM 748 C CA . ASP A 1 100 ? 15.43 21.172 16.781 1 96 100 ASP A CA 1
ATOM 749 C C . ASP A 1 100 ? 14.445 20.125 16.281 1 96 100 ASP A C 1
ATOM 751 O O . ASP A 1 100 ? 14.852 19.094 15.742 1 96 100 ASP A O 1
ATOM 755 N N . ALA A 1 101 ? 13.172 20.328 16.484 1 95.81 101 ALA A N 1
ATOM 756 C CA . ALA A 1 101 ? 12.141 19.406 16.016 1 95.81 101 ALA A CA 1
ATOM 757 C C . ALA A 1 101 ? 12.141 19.281 14.5 1 95.81 101 ALA A C 1
ATOM 759 O O . ALA A 1 101 ? 12.047 18.188 13.961 1 95.81 101 ALA A O 1
ATOM 760 N N . ALA A 1 102 ? 12.289 20.422 13.844 1 95.31 102 ALA A N 1
ATOM 761 C CA . ALA A 1 102 ? 12.336 20.422 12.383 1 95.31 102 ALA A CA 1
ATOM 762 C C . ALA A 1 102 ? 13.523 19.609 11.875 1 95.31 102 ALA A C 1
ATOM 764 O O . ALA A 1 102 ? 13.391 18.812 10.945 1 95.31 102 ALA A O 1
ATOM 765 N N . SER A 1 103 ? 14.68 19.859 12.516 1 95.88 103 SER A N 1
ATOM 766 C CA . SER A 1 103 ? 15.891 19.141 12.125 1 95.88 103 SER A CA 1
ATOM 767 C C . SER A 1 103 ? 15.734 17.641 12.344 1 95.88 103 SER A C 1
ATOM 769 O O . SER A 1 103 ? 16.125 16.844 11.484 1 95.88 103 SER A O 1
ATOM 771 N N . ALA A 1 104 ? 15.125 17.25 13.461 1 96.69 104 ALA A N 1
ATOM 772 C CA . ALA A 1 104 ? 14.906 15.836 13.75 1 96.69 104 ALA A CA 1
ATOM 773 C C . ALA A 1 104 ? 13.945 15.211 12.742 1 96.69 104 ALA A C 1
ATOM 775 O O . ALA A 1 104 ? 14.164 14.086 12.281 1 96.69 104 ALA A O 1
ATOM 776 N N . GLU A 1 105 ? 12.945 15.914 12.406 1 95.69 105 GLU A N 1
ATOM 777 C CA . GLU A 1 105 ? 11.969 15.43 11.438 1 95.69 105 GLU A CA 1
ATOM 778 C C . GLU A 1 105 ? 12.602 15.258 10.062 1 95.69 105 GLU A C 1
ATOM 780 O O . GLU A 1 105 ? 12.336 14.266 9.375 1 95.69 105 GLU A O 1
ATOM 785 N N . THR A 1 106 ? 13.422 16.219 9.68 1 96.06 106 THR A N 1
ATOM 786 C CA . THR A 1 106 ? 14.055 16.156 8.367 1 96.06 106 THR A CA 1
ATOM 787 C C . THR A 1 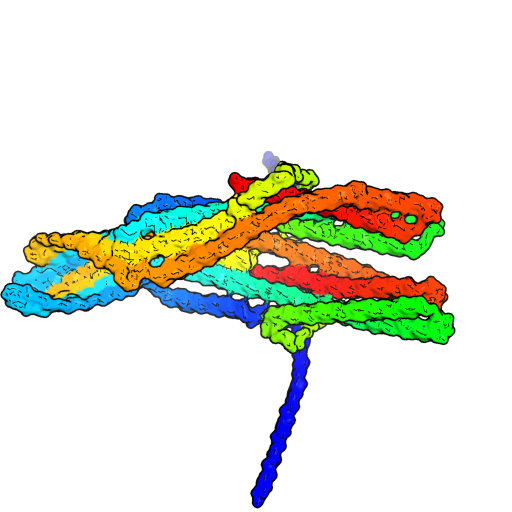106 ? 15.047 14.992 8.297 1 96.06 106 THR A C 1
ATOM 789 O O . THR A 1 106 ? 15.125 14.297 7.285 1 96.06 106 THR A O 1
ATOM 792 N N . ARG A 1 107 ? 15.758 14.773 9.391 1 96.44 107 ARG A N 1
ATOM 793 C CA . ARG A 1 107 ? 16.672 13.641 9.43 1 96.44 107 ARG A CA 1
ATOM 794 C C . ARG A 1 107 ? 15.93 12.32 9.297 1 96.44 107 ARG A C 1
ATOM 796 O O . ARG A 1 107 ? 16.375 11.414 8.594 1 96.44 107 ARG A O 1
ATOM 803 N N . ALA A 1 108 ? 14.805 12.188 9.945 1 96.31 108 ALA A N 1
ATOM 804 C CA . ALA A 1 108 ? 13.977 10.984 9.836 1 96.31 108 ALA A CA 1
ATOM 805 C C . ALA A 1 108 ? 13.484 10.789 8.406 1 96.31 108 ALA A C 1
ATOM 807 O O . ALA A 1 108 ? 13.523 9.68 7.871 1 96.31 108 ALA A O 1
ATOM 808 N N . LEU A 1 109 ? 13.062 11.883 7.797 1 96 109 LEU A N 1
ATOM 809 C CA . LEU A 1 109 ? 12.562 11.828 6.426 1 96 109 LEU A CA 1
ATOM 810 C C . LEU A 1 109 ? 13.672 11.43 5.457 1 96 109 LEU A C 1
ATOM 812 O O . LEU A 1 109 ? 13.43 10.688 4.5 1 96 109 LEU A O 1
ATOM 816 N N . GLU A 1 110 ? 14.867 11.938 5.738 1 96.44 110 GLU A N 1
ATOM 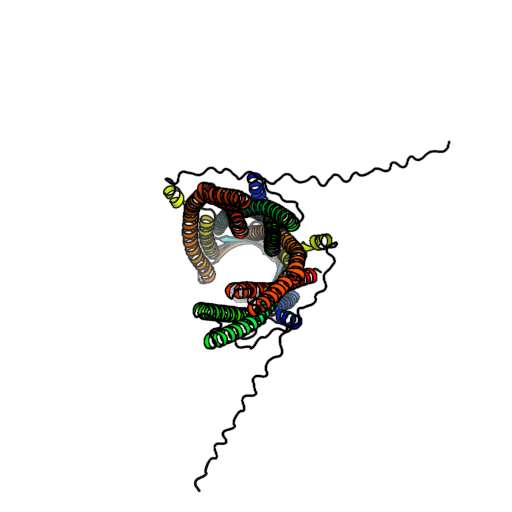817 C CA . GLU A 1 110 ? 16.016 11.609 4.902 1 96.44 110 GLU A CA 1
ATOM 818 C C . GLU A 1 110 ? 16.312 10.117 4.938 1 96.44 110 GLU A C 1
ATOM 820 O O . GLU A 1 110 ? 16.516 9.492 3.895 1 96.44 110 GLU A O 1
ATOM 825 N N . ARG A 1 111 ? 16.281 9.539 6.113 1 96.56 111 ARG A N 1
ATOM 826 C CA . ARG A 1 111 ? 16.562 8.109 6.223 1 96.56 111 ARG A CA 1
ATOM 827 C C . ARG A 1 111 ? 15.414 7.273 5.668 1 96.56 111 ARG A C 1
ATOM 829 O O . ARG A 1 111 ? 15.633 6.191 5.121 1 96.56 111 ARG A O 1
ATOM 836 N N . GLU A 1 112 ? 14.25 7.766 5.777 1 95.56 112 GLU A N 1
ATOM 837 C CA . GLU A 1 112 ? 13.102 7.105 5.152 1 95.56 112 GLU A CA 1
ATOM 838 C C . GLU A 1 112 ? 13.25 7.062 3.635 1 95.56 112 GLU A C 1
ATOM 840 O O . GLU A 1 112 ? 12.922 6.059 3.002 1 95.56 112 GLU A O 1
ATOM 845 N N . ALA A 1 113 ? 13.758 8.18 3.08 1 95.69 113 ALA A N 1
ATOM 846 C CA . ALA A 1 113 ? 13.969 8.234 1.635 1 95.69 113 ALA A CA 1
ATOM 847 C C . ALA A 1 113 ? 15.023 7.219 1.197 1 95.69 113 ALA A C 1
ATOM 849 O O . ALA A 1 113 ? 14.852 6.539 0.182 1 95.69 113 ALA A O 1
ATOM 850 N N . VAL A 1 114 ? 16.062 7.094 1.985 1 95.94 114 VAL A N 1
ATOM 851 C CA . VAL A 1 114 ? 17.109 6.129 1.678 1 95.94 114 VAL A CA 1
ATOM 852 C C . VAL A 1 114 ? 16.562 4.711 1.788 1 95.94 114 VAL A C 1
ATOM 854 O O . VAL A 1 114 ? 16.859 3.854 0.952 1 95.94 114 VAL A O 1
ATOM 857 N N . ALA A 1 115 ? 15.734 4.438 2.797 1 95.88 115 ALA A N 1
ATOM 858 C CA . ALA A 1 115 ? 15.109 3.129 2.979 1 95.88 115 ALA A CA 1
ATOM 859 C C . ALA A 1 115 ? 14.195 2.795 1.806 1 95.88 115 ALA A C 1
ATOM 861 O O . ALA A 1 115 ? 14.18 1.662 1.32 1 95.88 115 ALA A O 1
ATOM 862 N N . ALA A 1 116 ? 13.43 3.787 1.392 1 94.62 116 ALA A N 1
ATOM 863 C CA . ALA A 1 116 ? 12.523 3.582 0.263 1 94.62 116 ALA A CA 1
ATOM 864 C C . ALA A 1 116 ? 13.305 3.229 -1.004 1 94.62 116 ALA A C 1
ATOM 866 O O . ALA A 1 116 ? 12.867 2.383 -1.788 1 94.62 116 ALA A O 1
ATOM 867 N N . LEU A 1 117 ? 14.422 3.904 -1.199 1 95.44 117 LEU A N 1
ATOM 868 C CA . LEU A 1 117 ? 15.25 3.613 -2.359 1 95.44 117 LEU A CA 1
ATOM 869 C C . LEU A 1 117 ? 15.805 2.193 -2.289 1 95.44 117 LEU A C 1
ATOM 871 O O . LEU A 1 117 ? 15.781 1.464 -3.283 1 95.44 117 LEU A O 1
ATOM 875 N N . LEU A 1 118 ? 16.266 1.776 -1.138 1 96.38 118 LEU A N 1
ATOM 876 C CA . LEU A 1 118 ? 16.766 0.415 -0.973 1 96.38 118 LEU A CA 1
ATOM 877 C C . LEU A 1 118 ? 15.664 -0.604 -1.25 1 96.38 118 LEU A C 1
ATOM 879 O O . LEU A 1 118 ? 15.883 -1.586 -1.961 1 96.38 118 LEU A O 1
ATOM 883 N N . ASN A 1 119 ? 14.508 -0.38 -0.702 1 96 119 ASN A N 1
ATOM 884 C CA . ASN A 1 119 ? 13.391 -1.292 -0.916 1 96 119 ASN A CA 1
ATOM 885 C C . ASN A 1 119 ? 13.016 -1.383 -2.393 1 96 119 ASN A C 1
ATOM 887 O O . ASN A 1 119 ? 12.727 -2.469 -2.896 1 96 119 ASN A O 1
ATOM 891 N N . ARG A 1 120 ? 13.047 -0.242 -3.039 1 96.19 120 ARG A N 1
ATOM 892 C CA . ARG A 1 120 ? 12.758 -0.249 -4.473 1 96.19 120 ARG A CA 1
ATOM 893 C C . ARG A 1 120 ? 13.812 -1.041 -5.234 1 96.19 120 ARG A C 1
ATOM 895 O O . ARG A 1 120 ? 13.484 -1.813 -6.137 1 96.19 120 ARG A O 1
ATOM 902 N N . ARG A 1 121 ? 15.023 -0.856 -4.914 1 97.06 121 ARG A N 1
ATOM 903 C CA . ARG A 1 121 ? 16.109 -1.581 -5.566 1 97.06 121 ARG A CA 1
ATOM 904 C C . ARG A 1 121 ? 15.969 -3.084 -5.348 1 97.06 121 ARG A C 1
ATOM 906 O O . ARG A 1 121 ? 16.203 -3.873 -6.266 1 97.06 121 ARG A O 1
ATOM 913 N N . LEU A 1 122 ? 15.594 -3.486 -4.156 1 97.38 122 LEU A N 1
ATOM 914 C CA . LEU A 1 122 ? 15.383 -4.898 -3.852 1 97.38 122 LEU A CA 1
ATOM 915 C C . LEU A 1 122 ? 14.211 -5.457 -4.652 1 97.38 122 LEU A C 1
ATOM 917 O O . LEU A 1 122 ? 14.289 -6.57 -5.176 1 97.38 122 LEU A O 1
ATOM 921 N N . GLU A 1 123 ? 13.148 -4.648 -4.742 1 97.38 123 GLU A N 1
ATOM 922 C CA . GLU A 1 123 ? 11.977 -5.07 -5.504 1 97.38 123 GLU A CA 1
ATOM 923 C C . GLU A 1 123 ? 12.312 -5.223 -6.984 1 97.38 123 GLU A C 1
ATOM 925 O O . GLU A 1 123 ? 11.883 -6.184 -7.629 1 97.38 123 GLU A O 1
ATOM 930 N N . VAL A 1 124 ? 13.07 -4.27 -7.477 1 97.5 124 VAL A N 1
ATOM 931 C CA . VAL A 1 124 ? 13.453 -4.312 -8.883 1 97.5 124 VAL A CA 1
ATOM 932 C C . VAL A 1 124 ? 14.367 -5.508 -9.133 1 97.5 124 VAL A C 1
ATOM 934 O O . VAL A 1 124 ? 14.242 -6.191 -10.148 1 97.5 124 VAL A O 1
ATOM 937 N N . ALA A 1 125 ? 15.273 -5.801 -8.219 1 97.81 125 ALA A N 1
ATOM 938 C CA . ALA A 1 125 ? 16.141 -6.969 -8.352 1 97.81 125 ALA A CA 1
ATOM 939 C C . ALA A 1 125 ? 15.32 -8.25 -8.438 1 97.81 125 ALA A C 1
ATOM 941 O O . ALA A 1 125 ? 15.547 -9.086 -9.32 1 97.81 125 ALA A O 1
ATOM 942 N N . ARG A 1 126 ? 14.359 -8.383 -7.586 1 98.06 126 ARG A N 1
ATOM 943 C CA . ARG A 1 126 ? 13.5 -9.562 -7.574 1 98.06 126 ARG A CA 1
ATOM 944 C C . ARG A 1 126 ? 12.688 -9.664 -8.859 1 98.06 126 ARG A C 1
ATOM 946 O O . ARG A 1 126 ? 12.602 -10.734 -9.469 1 98.06 126 ARG A O 1
ATOM 953 N N . ALA A 1 127 ? 12.133 -8.531 -9.219 1 97.5 127 ALA A N 1
ATOM 954 C CA . ALA A 1 127 ? 11.305 -8.531 -10.422 1 97.5 127 ALA A CA 1
ATOM 955 C C . ALA A 1 127 ? 12.133 -8.852 -11.656 1 97.5 127 ALA A C 1
ATOM 957 O O . ALA A 1 127 ? 11.688 -9.594 -12.539 1 97.5 127 ALA A O 1
ATOM 958 N N . TRP A 1 128 ? 13.336 -8.305 -11.758 1 97.56 128 TRP A N 1
ATOM 959 C CA . TRP A 1 128 ? 14.219 -8.531 -12.898 1 97.56 128 TRP A CA 1
ATOM 960 C C . TRP A 1 128 ? 14.625 -10 -12.992 1 97.56 128 TRP A C 1
ATOM 962 O O . TRP A 1 128 ? 14.523 -10.602 -14.062 1 97.56 128 TRP A O 1
ATOM 972 N N . LEU A 1 129 ? 14.992 -10.547 -11.891 1 98.06 129 LEU A N 1
ATOM 973 C CA . LEU A 1 129 ? 15.469 -11.93 -11.898 1 98.06 129 LEU A CA 1
ATOM 974 C C . LEU A 1 129 ? 14.305 -12.898 -12.07 1 98.06 129 LEU A C 1
ATOM 976 O O . LEU A 1 129 ? 14.469 -13.977 -12.641 1 98.06 129 LEU A O 1
ATOM 980 N N . THR A 1 130 ? 13.133 -12.492 -11.562 1 97.31 130 THR A N 1
ATOM 981 C CA . THR A 1 130 ? 11.938 -13.289 -11.82 1 97.31 130 THR A CA 1
ATOM 982 C C . THR A 1 130 ? 11.633 -13.328 -13.32 1 97.31 130 THR A C 1
ATOM 984 O O . THR A 1 130 ? 11.32 -14.383 -13.867 1 97.31 130 THR A O 1
ATOM 987 N N . LEU A 1 131 ? 11.727 -12.188 -13.953 1 97 131 LEU A N 1
ATOM 988 C CA . LEU A 1 131 ? 11.516 -12.148 -15.398 1 97 131 LEU A CA 1
ATOM 989 C C . LEU A 1 131 ? 12.57 -12.961 -16.125 1 97 131 LEU A C 1
ATOM 991 O O . LEU A 1 131 ? 12.258 -13.688 -17.078 1 97 131 LEU A O 1
ATOM 995 N N . TRP A 1 132 ? 13.82 -12.883 -15.711 1 97.56 132 TRP A N 1
ATOM 996 C CA . TRP A 1 132 ? 14.906 -13.664 -16.297 1 97.56 132 TRP A CA 1
ATOM 997 C C . TRP A 1 132 ? 14.594 -15.156 -16.234 1 97.56 132 TRP A C 1
ATOM 999 O O . TRP A 1 132 ? 14.68 -15.859 -17.234 1 97.56 132 TRP A O 1
ATOM 1009 N N . SER A 1 133 ? 14.172 -15.609 -15 1 97.38 133 SER A N 1
ATOM 1010 C CA . SER A 1 133 ? 13.867 -17.016 -14.805 1 97.38 133 SER A CA 1
ATOM 1011 C C . SER A 1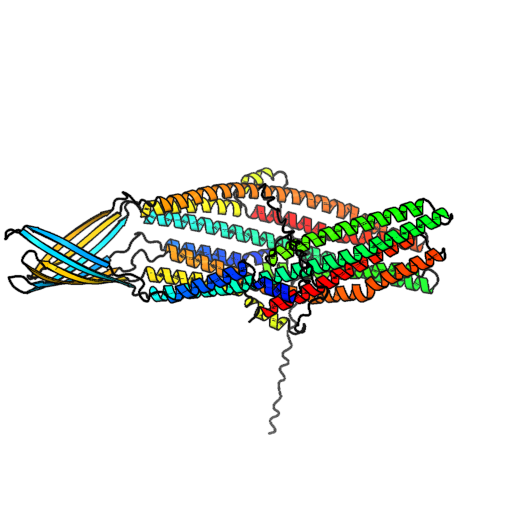 133 ? 12.68 -17.453 -15.656 1 97.38 133 SER A C 1
ATOM 1013 O O . SER A 1 133 ? 12.688 -18.547 -16.234 1 97.38 133 SER A O 1
ATOM 1015 N N . ALA A 1 134 ? 11.695 -16.578 -15.664 1 96.44 134 ALA A N 1
ATOM 1016 C CA . ALA A 1 134 ? 10.516 -16.891 -16.469 1 96.44 134 ALA A CA 1
ATOM 1017 C C . ALA A 1 134 ? 10.875 -17.016 -17.953 1 96.44 134 ALA A C 1
ATOM 1019 O O . ALA A 1 134 ? 10.391 -17.906 -18.641 1 96.44 134 ALA A O 1
ATOM 1020 N N . GLN A 1 135 ? 11.719 -16.156 -18.438 1 96.25 135 GLN A N 1
ATOM 1021 C CA . GLN A 1 135 ? 12.164 -16.188 -19.828 1 96.25 135 GLN A CA 1
ATOM 1022 C C . GLN A 1 135 ? 12.961 -17.453 -20.109 1 96.25 135 GLN A C 1
ATOM 1024 O O . GLN A 1 135 ? 12.766 -18.094 -21.156 1 96.25 135 GLN A O 1
ATOM 1029 N N . GLN A 1 136 ? 13.797 -17.859 -19.219 1 96.5 136 GLN A N 1
ATOM 1030 C CA . GLN A 1 136 ? 14.578 -19.078 -19.375 1 96.5 136 GLN A CA 1
ATOM 1031 C C . GLN A 1 136 ? 13.68 -20.312 -19.359 1 96.5 136 GLN A C 1
ATOM 1033 O O . GLN A 1 136 ? 13.859 -21.234 -20.156 1 96.5 136 GLN A O 1
ATOM 1038 N N . ALA A 1 137 ? 12.758 -20.266 -18.469 1 95.81 137 ALA A N 1
ATOM 1039 C CA . ALA A 1 137 ? 11.82 -21.375 -18.375 1 95.81 137 ALA A CA 1
ATOM 1040 C C . ALA A 1 137 ? 10.969 -21.484 -19.641 1 95.81 137 ALA A C 1
ATOM 1042 O O . ALA A 1 137 ? 10.695 -22.594 -20.109 1 95.81 137 ALA A O 1
ATOM 1043 N N . ALA A 1 138 ? 10.578 -20.359 -20.172 1 95.69 138 ALA A N 1
ATOM 1044 C CA . ALA A 1 138 ? 9.781 -20.375 -21.391 1 95.69 138 ALA A CA 1
ATOM 1045 C C . ALA A 1 138 ? 10.594 -20.891 -22.578 1 95.69 138 ALA A C 1
ATOM 1047 O O . ALA A 1 138 ? 10.086 -21.641 -23.406 1 95.69 138 ALA A O 1
ATOM 1048 N N . ALA A 1 139 ? 11.82 -20.484 -22.641 1 95.5 139 ALA A N 1
ATOM 1049 C CA . ALA A 1 139 ? 12.703 -20.969 -23.688 1 95.5 139 ALA A CA 1
ATOM 1050 C C . ALA A 1 139 ? 12.883 -22.484 -23.609 1 95.5 139 ALA A C 1
ATOM 1052 O O . ALA A 1 139 ? 12.836 -23.172 -24.625 1 95.5 139 ALA A O 1
ATOM 1053 N N . THR A 1 140 ? 13.055 -22.953 -22.406 1 94.88 140 THR A N 1
ATOM 1054 C CA . THR A 1 140 ? 13.18 -24.391 -22.188 1 94.88 140 THR A CA 1
ATOM 1055 C C . THR A 1 140 ? 11.898 -25.109 -22.578 1 94.88 140 THR A C 1
ATOM 1057 O O . THR A 1 140 ? 11.938 -26.156 -23.234 1 94.88 140 THR A O 1
ATOM 1060 N N . ALA A 1 141 ? 10.805 -24.547 -22.172 1 94.44 141 ALA A N 1
ATOM 1061 C CA . ALA A 1 141 ? 9.508 -25.141 -22.484 1 94.44 141 ALA A CA 1
ATOM 1062 C C . ALA A 1 141 ? 9.281 -25.172 -24 1 94.44 141 ALA A C 1
ATOM 1064 O O . ALA A 1 141 ? 8.695 -26.125 -24.531 1 94.44 141 ALA A O 1
ATOM 1065 N N . GLU A 1 142 ? 9.719 -24.188 -24.641 1 95.81 142 GLU A N 1
ATOM 1066 C CA . GLU A 1 142 ? 9.594 -24.125 -26.094 1 95.81 142 GLU A CA 1
ATOM 1067 C C . GLU A 1 142 ? 10.406 -25.234 -26.766 1 95.81 142 GLU A C 1
ATOM 1069 O O . GLU A 1 142 ? 9.93 -25.906 -27.672 1 95.81 142 GLU A O 1
ATOM 1074 N N . GLN A 1 143 ? 11.578 -25.438 -26.281 1 94.81 143 GLN A N 1
ATOM 1075 C CA . GLN A 1 143 ? 12.422 -26.516 -26.797 1 94.81 143 GLN A CA 1
ATOM 1076 C C . GLN A 1 143 ? 11.781 -27.875 -26.531 1 94.81 143 GLN A C 1
ATOM 1078 O O . GLN A 1 143 ? 11.781 -28.734 -27.406 1 94.81 143 GLN A O 1
ATOM 1083 N N . GLU A 1 144 ? 11.234 -27.984 -25.375 1 92.69 144 GLU A N 1
ATOM 1084 C CA . GLU A 1 144 ? 10.594 -29.25 -25.016 1 92.69 144 GLU A CA 1
ATOM 1085 C C . GLU A 1 144 ? 9.359 -29.5 -25.891 1 92.69 144 GLU A C 1
ATOM 1087 O O . GLU A 1 144 ? 9.086 -30.641 -26.266 1 92.69 144 GLU A O 1
ATOM 1092 N N . ALA A 1 145 ? 8.625 -28.484 -26.172 1 93.62 145 ALA A N 1
ATOM 1093 C CA . ALA A 1 145 ? 7.457 -28.625 -27.031 1 93.62 145 ALA A CA 1
ATOM 1094 C C . ALA A 1 145 ? 7.867 -29.031 -28.453 1 93.62 145 ALA A C 1
ATOM 1096 O O . ALA A 1 145 ? 7.215 -29.875 -29.078 1 93.62 145 ALA A O 1
ATOM 1097 N N . THR A 1 146 ? 8.961 -28.516 -28.906 1 95.44 146 THR A N 1
ATOM 1098 C CA . THR A 1 146 ? 9.484 -28.875 -30.219 1 95.44 146 THR A CA 1
ATOM 1099 C C . THR A 1 146 ? 9.922 -30.328 -30.25 1 95.44 146 THR A C 1
ATOM 1101 O O . THR A 1 146 ? 9.609 -31.062 -31.203 1 95.44 146 THR A O 1
ATOM 1104 N N . LEU A 1 147 ? 10.555 -30.766 -29.203 1 92.44 147 LEU A N 1
ATOM 1105 C CA . LEU A 1 147 ? 11.016 -32.156 -29.109 1 92.44 147 LEU A CA 1
ATOM 1106 C C . LEU A 1 147 ? 9.836 -33.094 -29.016 1 92.44 147 LEU A C 1
ATOM 1108 O O . LEU A 1 147 ? 9.883 -34.188 -29.578 1 92.44 147 LEU A O 1
ATOM 1112 N N . ALA A 1 148 ? 8.859 -32.656 -28.328 1 93 148 ALA A N 1
ATOM 1113 C CA . ALA A 1 148 ? 7.664 -33.5 -28.203 1 93 148 ALA A CA 1
ATOM 1114 C C . ALA A 1 148 ? 6.969 -33.656 -29.562 1 93 148 ALA A C 1
ATOM 1116 O O . ALA A 1 148 ? 6.488 -34.719 -29.906 1 93 148 ALA A O 1
ATOM 1117 N N . GLY A 1 149 ? 6.953 -32.562 -30.312 1 93.94 149 GLY A N 1
ATOM 1118 C CA . GLY A 1 149 ? 6.406 -32.625 -31.656 1 93.94 149 GLY A CA 1
ATOM 1119 C C . GLY A 1 149 ? 7.191 -33.562 -32.562 1 93.94 149 GLY A C 1
ATOM 1120 O O . GLY A 1 149 ? 6.609 -34.312 -33.344 1 93.94 149 GLY A O 1
ATOM 1121 N N . ALA A 1 150 ? 8.445 -33.562 -32.438 1 93.69 150 ALA A N 1
ATOM 1122 C CA . ALA A 1 150 ? 9.305 -34.469 -33.25 1 93.69 150 ALA A CA 1
ATOM 1123 C C . ALA A 1 150 ? 9.078 -35.906 -32.875 1 93.69 150 ALA A C 1
ATOM 1125 O O . ALA A 1 150 ? 9.078 -36.781 -33.75 1 93.69 150 ALA A O 1
ATOM 1126 N N . LEU A 1 151 ? 8.898 -36.125 -31.609 1 92.31 151 LEU A N 1
ATOM 1127 C CA . LEU A 1 151 ? 8.641 -37.469 -31.156 1 92.31 151 LEU A CA 1
ATOM 1128 C C . LEU A 1 151 ? 7.312 -38 -31.703 1 92.31 151 LEU A C 1
ATOM 1130 O O . LEU A 1 151 ? 7.23 -39.125 -32.188 1 92.31 151 LEU A O 1
ATOM 1134 N N . ARG A 1 152 ? 6.312 -37.156 -31.641 1 93.81 152 ARG A N 1
ATOM 1135 C CA . ARG A 1 152 ? 5.012 -37.562 -32.188 1 93.81 152 ARG A CA 1
ATOM 1136 C C . ARG A 1 152 ? 5.113 -37.875 -33.656 1 93.81 152 ARG A C 1
ATOM 1138 O O . ARG A 1 152 ? 4.559 -38.875 -34.125 1 93.81 152 ARG A O 1
ATOM 1145 N N . THR A 1 153 ? 5.855 -37.125 -34.375 1 95.88 153 THR A N 1
ATOM 1146 C CA . THR A 1 153 ? 6.035 -37.375 -35.812 1 95.88 153 THR A CA 1
ATOM 1147 C C . THR A 1 153 ? 6.77 -38.688 -36.062 1 95.88 153 THR A C 1
ATOM 1149 O O . THR A 1 153 ? 6.387 -39.438 -36.938 1 95.88 153 THR A O 1
ATOM 1152 N N . SER A 1 154 ? 7.754 -38.906 -35.281 1 93.75 154 SER A N 1
ATOM 1153 C CA . SER A 1 154 ? 8.523 -40.125 -35.406 1 93.75 154 SER A CA 1
ATOM 1154 C C . SER A 1 154 ? 7.664 -41.344 -35.125 1 93.75 154 SER A C 1
ATOM 1156 O O . SER A 1 154 ? 7.742 -42.344 -35.875 1 93.75 154 SER A O 1
ATOM 1158 N N . VAL A 1 155 ? 6.82 -41.25 -34.094 1 91.69 155 VAL A N 1
ATOM 1159 C CA . VAL A 1 155 ? 5.957 -42.375 -33.75 1 91.69 155 VAL A CA 1
ATOM 1160 C C . VAL A 1 155 ? 4.875 -42.562 -34.812 1 91.69 155 VAL A C 1
ATOM 1162 O O . VAL A 1 155 ? 4.516 -43.688 -35.156 1 91.69 155 VAL A O 1
ATOM 1165 N N . ALA A 1 156 ? 4.395 -41.5 -35.375 1 93.19 156 ALA A N 1
ATOM 1166 C CA . ALA A 1 156 ? 3.414 -41.562 -36.469 1 93.19 156 ALA A CA 1
ATOM 1167 C C . ALA A 1 156 ? 3.998 -42.25 -37.688 1 93.19 156 ALA A C 1
ATOM 1169 O O . ALA A 1 156 ? 3.33 -43.062 -38.312 1 93.19 156 ALA A O 1
ATOM 1170 N N . ASP A 1 157 ? 5.227 -41.938 -37.969 1 94.5 157 ASP A N 1
ATOM 1171 C CA . ASP A 1 157 ? 5.91 -42.562 -39.094 1 94.5 157 ASP A CA 1
ATOM 1172 C C . ASP A 1 157 ? 6.117 -44.031 -38.875 1 94.5 157 ASP A C 1
ATOM 1174 O O . ASP A 1 157 ? 5.938 -44.844 -39.781 1 94.5 157 ASP A O 1
ATOM 1178 N N . ALA A 1 158 ? 6.453 -44.406 -37.656 1 91.5 158 ALA A N 1
ATOM 1179 C CA . ALA A 1 158 ? 6.664 -45.812 -37.312 1 91.5 158 ALA A CA 1
ATOM 1180 C C . ALA A 1 158 ? 5.355 -46.594 -37.406 1 91.5 158 ALA A C 1
ATOM 1182 O O . ALA A 1 158 ? 5.348 -47.75 -37.781 1 91.5 158 ALA A O 1
ATOM 1183 N N . LEU A 1 159 ? 4.273 -45.938 -36.969 1 90.94 159 LEU A N 1
ATOM 1184 C CA . LEU A 1 159 ? 2.969 -46.594 -37.062 1 90.94 159 LEU A CA 1
ATOM 1185 C C . LEU A 1 159 ? 2.598 -46.875 -38.5 1 90.94 159 LEU A C 1
ATOM 1187 O O . LEU A 1 159 ? 2.078 -47.938 -38.812 1 90.94 159 LEU A O 1
ATOM 1191 N N . ALA A 1 160 ? 2.869 -45.969 -39.344 1 93.12 160 ALA A N 1
ATOM 1192 C CA . ALA A 1 160 ? 2.578 -46.125 -40.75 1 93.12 160 ALA A CA 1
ATOM 1193 C C . ALA A 1 160 ? 3.371 -47.312 -41.344 1 93.12 160 ALA A C 1
ATOM 1195 O O . ALA A 1 160 ? 2.912 -47.969 -42.281 1 93.12 160 ALA A O 1
ATOM 1196 N N . LEU A 1 161 ? 4.469 -47.625 -40.688 1 92.25 161 LEU A N 1
ATOM 1197 C CA . LEU A 1 161 ? 5.336 -48.719 -41.156 1 92.25 161 LEU A CA 1
ATOM 1198 C C . LEU A 1 161 ? 5.121 -49.969 -40.344 1 92.25 161 LEU A C 1
ATOM 1200 O O . LEU A 1 161 ? 5.812 -50.969 -40.531 1 92.25 161 LEU A O 1
ATOM 1204 N N . GLY A 1 162 ? 4.164 -49.938 -39.438 1 89.31 162 GLY A N 1
ATOM 1205 C CA . GLY A 1 162 ? 3.824 -5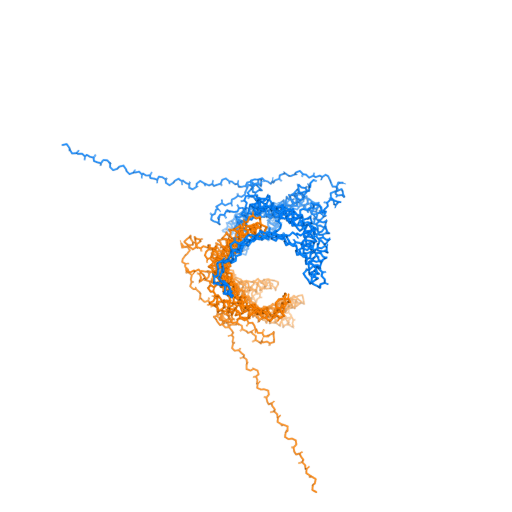1.094 -38.625 1 89.31 162 GLY A CA 1
ATOM 1206 C C . GLY A 1 162 ? 4.75 -51.281 -37.438 1 89.31 162 GLY A C 1
ATOM 1207 O O . GLY A 1 162 ? 4.734 -52.312 -36.781 1 89.31 162 GLY A O 1
ATOM 1208 N N . GLY A 1 163 ? 5.578 -50.25 -37.188 1 86.94 163 GLY A N 1
ATOM 1209 C CA . GLY A 1 163 ? 6.59 -50.344 -36.156 1 86.94 163 GLY A CA 1
ATOM 1210 C C . GLY A 1 163 ? 6.148 -49.75 -34.844 1 86.94 163 GLY A C 1
ATOM 1211 O O . GLY A 1 163 ? 6.93 -49.688 -33.875 1 86.94 163 GLY A O 1
ATOM 1212 N N . ALA A 1 164 ? 4.969 -49.125 -34.719 1 86.56 164 ALA A N 1
ATOM 1213 C CA . ALA A 1 164 ? 4.414 -48.562 -33.5 1 86.56 164 ALA A CA 1
ATOM 1214 C C . ALA A 1 164 ? 2.922 -48.875 -33.375 1 86.56 164 ALA A C 1
ATOM 1216 O O . ALA A 1 164 ? 2.305 -49.375 -34.344 1 86.56 164 ALA A O 1
ATOM 1217 N N . THR A 1 165 ? 2.479 -48.844 -32.25 1 84.5 165 THR A N 1
ATOM 1218 C CA . THR A 1 165 ? 1.062 -49.125 -32.031 1 84.5 165 THR A CA 1
ATOM 1219 C C . THR A 1 165 ? 0.27 -47.812 -31.969 1 84.5 165 THR A C 1
ATOM 1221 O O . THR A 1 165 ? 0.848 -46.75 -31.812 1 84.5 165 THR A O 1
ATOM 1224 N N . ARG A 1 166 ? -1.013 -47.969 -32.188 1 82.88 166 ARG A N 1
ATOM 1225 C CA . ARG A 1 166 ? -1.888 -46.812 -32.062 1 82.88 166 ARG A CA 1
ATOM 1226 C C . ARG A 1 166 ? -1.846 -46.219 -30.656 1 82.88 166 ARG A C 1
ATOM 1228 O O . ARG A 1 166 ? -1.965 -45.031 -30.469 1 82.88 166 ARG A O 1
ATOM 1235 N N . LEU A 1 167 ? -1.618 -47.062 -29.703 1 75.62 167 LEU A N 1
ATOM 1236 C CA . LEU A 1 167 ? -1.49 -46.625 -28.328 1 75.62 167 LEU A CA 1
ATOM 1237 C C . LEU A 1 167 ? -0.249 -45.781 -28.141 1 75.62 167 LEU A C 1
ATOM 1239 O O . LEU A 1 167 ? -0.3 -44.75 -27.453 1 75.62 167 LEU A O 1
ATOM 1243 N N . GLU A 1 168 ? 0.78 -46.219 -28.781 1 82.5 168 GLU A N 1
ATOM 1244 C CA . GLU A 1 168 ? 2.02 -45.469 -28.688 1 82.5 168 GLU A CA 1
ATOM 1245 C C . GLU A 1 168 ? 1.869 -44.094 -29.328 1 82.5 168 GLU A C 1
ATOM 1247 O O . GLU A 1 168 ? 2.381 -43.094 -28.812 1 82.5 168 GLU A O 1
ATOM 1252 N N . LEU A 1 169 ? 1.132 -43.969 -30.359 1 86.5 169 LEU A N 1
ATOM 1253 C CA . LEU A 1 169 ? 0.89 -42.688 -31 1 86.5 169 LEU A CA 1
ATOM 1254 C C . LEU A 1 169 ? 0.039 -41.781 -30.109 1 86.5 169 LEU A C 1
ATOM 1256 O O . LEU A 1 169 ? 0.32 -40.594 -29.984 1 86.5 169 LEU A O 1
ATOM 1260 N N . ALA A 1 170 ? -0.947 -42.406 -29.547 1 81.81 170 ALA A N 1
ATOM 1261 C CA . ALA A 1 170 ? -1.795 -41.625 -28.625 1 81.81 170 ALA A CA 1
ATOM 1262 C C . ALA A 1 170 ? -0.985 -41.094 -27.453 1 81.81 170 ALA A C 1
ATOM 1264 O O . ALA A 1 170 ? -1.205 -39.938 -27.016 1 81.81 170 ALA A O 1
ATOM 1265 N N . GLU A 1 171 ? -0.056 -41.844 -26.953 1 81 171 GLU A N 1
ATOM 1266 C CA . GLU A 1 171 ? 0.802 -41.406 -25.859 1 81 171 GLU A CA 1
ATOM 1267 C C . GLU A 1 171 ? 1.727 -40.281 -26.281 1 81 171 GLU A C 1
ATOM 1269 O O . GLU A 1 171 ? 1.92 -39.312 -25.531 1 81 171 GLU A O 1
ATOM 1274 N N . ALA A 1 172 ? 2.238 -40.375 -27.438 1 86.62 172 ALA A N 1
ATOM 1275 C CA . ALA A 1 172 ? 3.109 -39.344 -27.969 1 86.62 172 ALA A CA 1
ATOM 1276 C C . ALA A 1 172 ? 2.336 -38.031 -28.188 1 86.62 172 ALA A C 1
ATOM 1278 O O . ALA A 1 172 ? 2.848 -36.938 -27.922 1 86.62 172 ALA A O 1
ATOM 1279 N N . GLU A 1 173 ? 1.132 -38.219 -28.656 1 85.25 173 GLU A N 1
ATOM 1280 C CA . GLU A 1 173 ? 0.273 -37.062 -28.859 1 85.25 173 GLU A CA 1
ATOM 1281 C C . GLU A 1 173 ? -0.079 -36.406 -27.531 1 85.25 173 GLU A C 1
ATOM 1283 O O . GLU A 1 173 ? -0.108 -35.188 -27.438 1 85.25 173 GLU A O 1
ATOM 1288 N N . GLY A 1 174 ? -0.373 -37.25 -26.562 1 80.81 174 GLY A N 1
ATOM 1289 C CA . GLY A 1 174 ? -0.614 -36.719 -25.234 1 80.81 174 GLY A CA 1
ATOM 1290 C C . GLY A 1 174 ? 0.574 -35.969 -24.656 1 80.81 174 GLY A C 1
ATOM 1291 O O . GLY A 1 174 ? 0.412 -34.906 -24.047 1 80.81 174 GLY A O 1
ATOM 1292 N N . PHE A 1 175 ? 1.705 -36.469 -24.828 1 84.62 175 PHE A N 1
ATOM 1293 C CA . PHE A 1 175 ? 2.934 -35.844 -24.375 1 84.62 175 PHE A CA 1
ATOM 1294 C C . PHE A 1 175 ? 3.145 -34.5 -25.047 1 84.62 175 PHE A C 1
ATOM 1296 O O . PHE A 1 175 ? 3.537 -33.531 -24.406 1 84.62 175 PHE A O 1
ATOM 1303 N N . GLU A 1 176 ? 2.92 -34.375 -26.297 1 87.44 176 GLU A N 1
ATOM 1304 C CA . GLU A 1 176 ? 3.031 -33.125 -27.031 1 87.44 176 GLU A CA 1
ATOM 1305 C C . GLU A 1 176 ? 2.041 -32.094 -26.516 1 87.44 176 GLU A C 1
ATOM 1307 O O . GLU A 1 176 ? 2.395 -30.922 -26.328 1 87.44 176 GLU A O 1
ATOM 1312 N N . ALA A 1 177 ? 0.827 -32.531 -26.328 1 82.5 177 ALA A N 1
ATOM 1313 C CA . ALA A 1 177 ? -0.194 -31.641 -25.812 1 82.5 177 ALA A CA 1
ATOM 1314 C C . ALA A 1 177 ? 0.198 -31.094 -24.438 1 82.5 177 ALA A C 1
ATOM 1316 O O . ALA A 1 177 ? 0.015 -29.906 -24.156 1 82.5 177 ALA A O 1
ATOM 1317 N N . GLU A 1 178 ? 0.742 -31.938 -23.594 1 82 178 GLU A N 1
ATOM 1318 C CA . GLU A 1 178 ? 1.219 -31.531 -22.281 1 82 178 GLU A CA 1
ATOM 1319 C C . GLU A 1 178 ? 2.324 -30.484 -22.375 1 82 178 GLU A C 1
ATOM 1321 O O . GLU A 1 178 ? 2.34 -29.516 -21.625 1 82 178 GLU A O 1
ATOM 1326 N N . ALA A 1 179 ? 3.186 -30.703 -23.281 1 89.38 179 ALA A N 1
ATOM 1327 C CA . ALA A 1 179 ? 4.293 -29.766 -23.5 1 89.38 179 ALA A CA 1
ATOM 1328 C C . ALA A 1 179 ? 3.785 -28.422 -23.984 1 89.38 179 ALA A C 1
ATOM 1330 O O . ALA A 1 179 ? 4.312 -27.375 -23.594 1 89.38 179 ALA A O 1
ATOM 1331 N N . GLN A 1 180 ? 2.76 -28.484 -24.766 1 87.06 180 GLN A N 1
ATOM 1332 C CA . GLN A 1 180 ? 2.189 -27.25 -25.281 1 87.06 180 GLN A CA 1
ATOM 1333 C C . GLN A 1 180 ? 1.493 -26.453 -24.172 1 87.06 180 GLN A C 1
ATOM 1335 O O . GLN A 1 180 ? 1.609 -25.234 -24.125 1 87.06 180 GLN A O 1
ATOM 1340 N N . VAL A 1 181 ? 0.832 -27.109 -23.344 1 81.38 181 VAL A N 1
ATOM 1341 C CA . VAL A 1 181 ? 0.167 -26.469 -22.203 1 81.38 181 VAL A CA 1
ATOM 1342 C C . VAL A 1 181 ? 1.208 -25.844 -21.281 1 81.38 181 VAL A C 1
ATOM 1344 O O . VAL A 1 181 ? 1.031 -24.734 -20.797 1 81.38 181 VAL A O 1
ATOM 1347 N N . ALA A 1 182 ? 2.201 -26.578 -21.031 1 86.81 182 ALA A N 1
ATOM 1348 C CA . ALA A 1 182 ? 3.283 -26.078 -20.188 1 86.81 182 ALA A CA 1
ATOM 1349 C C . ALA A 1 182 ? 3.92 -24.828 -20.781 1 86.81 182 ALA A C 1
ATOM 1351 O O . ALA A 1 182 ? 4.242 -23.875 -20.062 1 86.81 182 ALA A O 1
ATOM 1352 N N . LEU A 1 183 ? 4.066 -24.859 -22.078 1 91.44 183 LEU A N 1
ATOM 1353 C CA . LEU A 1 183 ? 4.637 -23.703 -22.766 1 91.44 183 LEU A CA 1
ATOM 1354 C C . LEU A 1 183 ? 3.744 -22.484 -22.609 1 91.44 183 LEU A C 1
ATOM 1356 O O . LEU A 1 183 ? 4.227 -21.391 -22.281 1 91.44 183 LEU A O 1
ATOM 1360 N N . LEU A 1 184 ? 2.469 -22.656 -22.797 1 86 184 LEU A N 1
ATOM 1361 C CA . LEU A 1 184 ? 1.524 -21.562 -22.656 1 86 184 LEU A CA 1
ATOM 1362 C C . LEU A 1 184 ? 1.555 -20.984 -21.234 1 86 184 LEU A C 1
ATOM 1364 O O . LEU A 1 184 ? 1.497 -19.781 -21.047 1 86 184 LEU A O 1
ATOM 1368 N N . ALA A 1 185 ? 1.682 -21.844 -20.266 1 87.25 185 ALA A N 1
ATOM 1369 C CA . ALA A 1 185 ? 1.749 -21.422 -18.875 1 87.25 185 ALA A CA 1
ATOM 1370 C C . ALA A 1 185 ? 3.008 -20.609 -18.609 1 87.25 185 ALA A C 1
ATOM 1372 O O . ALA A 1 185 ? 2.957 -19.594 -17.906 1 87.25 185 ALA A O 1
ATOM 1373 N N . ARG A 1 186 ? 4.125 -21.031 -19.156 1 93.94 186 ARG A N 1
ATOM 1374 C CA . ARG A 1 186 ? 5.379 -20.312 -18.984 1 93.94 186 ARG A CA 1
ATOM 1375 C C . ARG A 1 186 ? 5.328 -18.953 -19.656 1 93.94 186 ARG A C 1
ATOM 1377 O O . ARG A 1 186 ? 5.879 -17.969 -19.141 1 93.94 186 ARG A O 1
ATOM 1384 N N . GLU A 1 187 ? 4.684 -18.922 -20.734 1 91.38 187 GLU A N 1
ATOM 1385 C CA . GLU A 1 187 ? 4.543 -17.656 -21.453 1 91.38 187 GLU A CA 1
ATOM 1386 C C . GLU A 1 187 ? 3.691 -16.672 -20.672 1 91.38 187 GLU A C 1
ATOM 1388 O O . GLU A 1 187 ? 3.979 -15.469 -20.656 1 91.38 187 GLU A O 1
ATOM 1393 N N . ALA A 1 188 ? 2.717 -17.141 -20.047 1 88.31 188 ALA A N 1
ATOM 1394 C CA . ALA A 1 188 ? 1.896 -16.297 -19.188 1 88.31 188 ALA A CA 1
ATOM 1395 C C . ALA A 1 188 ? 2.713 -15.75 -18.016 1 88.31 188 ALA A C 1
ATOM 1397 O O . ALA A 1 188 ? 2.555 -14.594 -17.625 1 88.31 188 ALA A O 1
ATOM 1398 N N . GLU A 1 189 ? 3.551 -16.562 -17.516 1 93 189 GLU A N 1
ATOM 1399 C CA . GLU A 1 189 ? 4.414 -16.141 -16.406 1 93 189 GLU A CA 1
ATOM 1400 C C . GLU A 1 189 ? 5.363 -15.031 -16.844 1 93 189 GLU A C 1
ATOM 1402 O O . GLU A 1 189 ? 5.637 -14.109 -16.078 1 93 189 GLU A O 1
ATOM 1407 N N . VAL A 1 190 ? 5.848 -15.172 -18.062 1 94.12 190 VAL A N 1
ATOM 1408 C CA . VAL A 1 190 ? 6.727 -14.141 -18.594 1 94.12 190 VAL A CA 1
ATOM 1409 C C . VAL A 1 190 ? 5.969 -12.82 -18.703 1 94.12 190 VAL A C 1
ATOM 1411 O O . VAL A 1 190 ? 6.484 -11.766 -18.312 1 94.12 190 VAL A O 1
ATOM 1414 N N . THR A 1 191 ? 4.801 -12.859 -19.188 1 90.5 191 THR A N 1
ATOM 1415 C CA . THR A 1 191 ? 3.988 -11.664 -19.344 1 90.5 191 THR A CA 1
ATOM 1416 C C . THR A 1 191 ? 3.727 -11 -18 1 90.5 191 THR A C 1
ATOM 1418 O O . THR A 1 191 ? 3.869 -9.781 -17.859 1 90.5 191 THR A O 1
ATOM 1421 N N . HIS A 1 192 ? 3.414 -11.773 -16.984 1 91.31 192 HIS A N 1
ATOM 1422 C CA . HIS A 1 192 ? 3.162 -11.25 -15.656 1 91.31 192 HIS A CA 1
ATOM 1423 C C . HIS A 1 192 ? 4.418 -10.617 -15.062 1 91.31 192 HIS A C 1
ATOM 1425 O O . HIS A 1 192 ? 4.367 -9.508 -14.523 1 91.31 192 HIS A O 1
ATOM 1431 N N . ALA A 1 193 ? 5.52 -11.328 -15.195 1 94.94 193 ALA A N 1
ATOM 1432 C CA . ALA A 1 193 ? 6.781 -10.828 -14.656 1 94.94 193 ALA A CA 1
ATOM 1433 C C . ALA A 1 193 ? 7.211 -9.547 -15.367 1 94.94 193 ALA A C 1
ATOM 1435 O O . ALA A 1 193 ? 7.742 -8.625 -14.734 1 94.94 193 ALA A O 1
ATOM 1436 N N . ARG A 1 194 ? 6.961 -9.531 -16.641 1 94.19 194 ARG A N 1
ATOM 1437 C CA . ARG A 1 194 ? 7.309 -8.359 -17.438 1 94.19 194 ARG A CA 1
ATOM 1438 C C . ARG A 1 194 ? 6.52 -7.137 -16.984 1 94.19 194 ARG A C 1
ATOM 1440 O O . ARG A 1 194 ? 7.086 -6.055 -16.812 1 94.19 194 ARG A O 1
ATOM 1447 N N . LEU A 1 195 ? 5.246 -7.27 -16.797 1 91.19 195 LEU A N 1
ATOM 1448 C CA . LEU A 1 195 ? 4.398 -6.168 -16.359 1 91.19 195 LEU A CA 1
ATOM 1449 C C . LEU A 1 195 ? 4.781 -5.707 -14.961 1 91.19 195 LEU A C 1
ATOM 1451 O O . LEU A 1 195 ? 4.785 -4.508 -14.672 1 91.19 195 LEU A O 1
ATOM 1455 N N . SER A 1 196 ? 5.129 -6.688 -14.125 1 93.44 196 SER A N 1
ATOM 1456 C CA . SER A 1 196 ? 5.543 -6.355 -12.766 1 93.44 196 SER A CA 1
ATOM 1457 C C . SER A 1 196 ? 6.816 -5.512 -12.766 1 93.44 196 SER A C 1
ATOM 1459 O O . SER A 1 196 ? 6.91 -4.52 -12.039 1 93.44 196 SER A O 1
ATOM 1461 N N . LEU A 1 197 ? 7.77 -5.906 -13.602 1 94.94 197 LEU A N 1
ATOM 1462 C CA . LEU A 1 197 ? 9.016 -5.148 -13.695 1 94.94 197 LEU A CA 1
ATOM 1463 C C . LEU A 1 197 ? 8.766 -3.773 -14.312 1 94.94 197 LEU A C 1
ATOM 1465 O O . LEU A 1 197 ? 9.344 -2.779 -13.859 1 94.94 197 LEU A O 1
ATOM 1469 N N . ALA A 1 198 ? 7.918 -3.719 -15.273 1 92.56 198 ALA A N 1
ATOM 1470 C CA . ALA A 1 198 ? 7.625 -2.461 -15.961 1 92.56 198 ALA A CA 1
ATOM 1471 C C . ALA A 1 198 ? 7.102 -1.415 -14.977 1 92.56 198 ALA A C 1
ATOM 1473 O O . ALA A 1 198 ? 7.555 -0.267 -14.984 1 92.56 198 ALA A O 1
ATOM 1474 N N . VAL A 1 199 ? 6.246 -1.819 -14.094 1 91.38 199 VAL A N 1
ATOM 1475 C CA . VAL A 1 199 ? 5.676 -0.909 -13.109 1 91.38 199 VAL A CA 1
ATOM 1476 C C . VAL A 1 199 ? 6.777 -0.389 -12.188 1 91.38 199 VAL A C 1
ATOM 1478 O O . VAL A 1 199 ? 6.848 0.812 -11.914 1 91.38 199 VAL A O 1
ATOM 1481 N N . LEU A 1 200 ? 7.645 -1.276 -11.781 1 93.56 200 LEU A N 1
ATOM 1482 C CA . LEU A 1 200 ? 8.672 -0.935 -10.805 1 93.56 200 LEU A CA 1
ATOM 1483 C C . LEU A 1 200 ? 9.703 0.011 -11.406 1 93.56 200 LEU A C 1
ATOM 1485 O O . LEU A 1 200 ? 10.273 0.845 -10.703 1 93.56 200 LEU A O 1
ATOM 1489 N N . VAL A 1 201 ? 9.93 -0.104 -12.727 1 92.12 201 VAL A N 1
ATOM 1490 C CA . VAL A 1 201 ? 10.953 0.729 -13.352 1 92.12 201 VAL A CA 1
ATOM 1491 C C . VAL A 1 201 ? 10.297 1.918 -14.047 1 92.12 201 VAL A C 1
ATOM 1493 O O . VAL A 1 201 ? 10.961 2.676 -14.758 1 92.12 201 VAL A O 1
ATOM 1496 N N . GLY A 1 202 ? 9.023 2.076 -13.922 1 88.62 202 GLY A N 1
ATOM 1497 C CA . GLY A 1 202 ? 8.32 3.252 -14.398 1 88.62 202 GLY A CA 1
ATOM 1498 C C . GLY A 1 202 ? 8.031 3.213 -15.891 1 88.62 202 GLY A C 1
ATOM 1499 O O . GLY A 1 202 ? 8.031 4.25 -16.562 1 88.62 202 GLY A O 1
ATOM 1500 N N . ARG A 1 203 ? 7.906 2.057 -16.422 1 87.62 203 ARG A N 1
ATOM 1501 C CA . ARG A 1 203 ? 7.609 1.911 -17.844 1 87.62 203 ARG A CA 1
ATOM 1502 C C . ARG A 1 203 ? 6.152 1.52 -18.047 1 87.62 203 ARG A C 1
ATOM 1504 O O . ARG A 1 203 ? 5.539 0.889 -17.188 1 87.62 203 ARG A O 1
ATOM 1511 N N . GLN A 1 204 ? 5.699 1.874 -19.266 1 86.19 204 GLN A N 1
ATOM 1512 C CA . GLN A 1 204 ? 4.328 1.528 -19.625 1 86.19 204 GLN A CA 1
ATOM 1513 C C . GLN A 1 204 ? 4.195 0.038 -19.922 1 86.19 204 GLN A C 1
ATOM 1515 O O . GLN A 1 204 ? 5.164 -0.602 -20.344 1 86.19 204 GLN A O 1
ATOM 1520 N N . PRO A 1 205 ? 3.064 -0.491 -19.609 1 83.06 205 PRO A N 1
ATOM 1521 C CA . PRO A 1 205 ? 2.848 -1.928 -19.797 1 83.06 205 PRO A CA 1
ATOM 1522 C C . PRO A 1 205 ? 3.105 -2.379 -21.234 1 83.06 205 PRO A C 1
ATOM 1524 O O . PRO A 1 205 ? 3.416 -3.549 -21.469 1 83.06 205 PRO A O 1
ATOM 1527 N N . ASP A 1 206 ? 2.893 -1.532 -22.141 1 77 206 ASP A N 1
ATOM 1528 C CA . ASP A 1 206 ? 3.053 -1.922 -23.547 1 77 206 ASP A CA 1
ATOM 1529 C C . ASP A 1 206 ? 4.52 -1.881 -23.969 1 77 206 ASP A C 1
ATOM 1531 O O . ASP A 1 206 ? 4.863 -2.262 -25.078 1 77 206 ASP A O 1
ATOM 1535 N N . ALA A 1 207 ? 5.312 -1.554 -23.031 1 74.81 207 ALA A N 1
ATOM 1536 C CA . ALA A 1 207 ? 6.742 -1.515 -23.328 1 74.81 207 ALA A CA 1
ATOM 1537 C C . ALA A 1 207 ? 7.305 -2.922 -23.5 1 74.81 207 ALA A C 1
ATOM 1539 O O . ALA A 1 207 ? 6.945 -3.838 -22.75 1 74.81 207 ALA A O 1
ATOM 1540 N N . HIS A 1 208 ? 7.773 -3.182 -24.672 1 78.25 208 HIS A N 1
ATOM 1541 C CA . HIS A 1 208 ? 8.438 -4.461 -24.891 1 78.25 208 HIS A CA 1
ATOM 1542 C C . HIS A 1 208 ? 9.695 -4.582 -24.047 1 78.25 208 HIS A C 1
ATOM 1544 O O . HIS A 1 208 ? 10.773 -4.125 -24.438 1 78.25 208 HIS A O 1
ATOM 1550 N N . LEU A 1 209 ? 9.508 -4.984 -22.797 1 86.12 209 LEU A N 1
ATOM 1551 C CA . LEU A 1 209 ? 10.625 -5.125 -21.859 1 86.12 209 LEU A CA 1
ATOM 1552 C C . LEU A 1 209 ? 11.164 -6.551 -21.875 1 86.12 209 LEU A C 1
ATOM 1554 O O . LEU A 1 209 ? 10.414 -7.508 -21.641 1 86.12 209 LEU A O 1
ATOM 1558 N N . VAL A 1 210 ? 12.398 -6.66 -22.406 1 88.38 210 VAL A N 1
ATOM 1559 C CA . VAL A 1 210 ? 13.141 -7.914 -22.328 1 88.38 210 VAL A CA 1
ATOM 1560 C C . VAL A 1 210 ? 14.406 -7.719 -21.5 1 88.38 210 VAL A C 1
ATOM 1562 O O . VAL A 1 210 ? 15.023 -6.652 -21.531 1 88.38 210 VAL A O 1
ATOM 1565 N N . VAL A 1 211 ? 14.633 -8.734 -20.688 1 92.31 211 VAL A N 1
ATOM 1566 C CA . VAL A 1 211 ? 15.812 -8.594 -19.844 1 92.31 211 VAL A CA 1
ATOM 1567 C C . VAL A 1 211 ? 17 -9.312 -20.469 1 92.31 211 VAL A C 1
ATOM 1569 O O . VAL A 1 211 ? 16.812 -10.266 -21.234 1 92.31 211 VAL A O 1
ATOM 1572 N N . ALA A 1 212 ? 18.203 -8.82 -20.219 1 91 212 ALA A N 1
ATOM 1573 C CA . ALA A 1 212 ? 19.438 -9.398 -20.75 1 91 212 ALA A CA 1
ATOM 1574 C C . ALA A 1 212 ? 19.641 -10.828 -20.25 1 91 212 ALA A C 1
ATOM 1576 O O . ALA A 1 212 ? 19.141 -11.195 -19.172 1 91 212 ALA A O 1
ATOM 1577 N N . GLU A 1 213 ? 20.375 -11.594 -21.031 1 90.25 213 GLU A N 1
ATOM 1578 C CA . GLU A 1 213 ? 20.609 -13 -20.719 1 90.25 213 GLU A CA 1
ATOM 1579 C C . GLU A 1 213 ? 21.656 -13.156 -19.625 1 90.25 213 GLU A C 1
ATOM 1581 O O . GLU A 1 213 ? 21.578 -14.062 -18.797 1 90.25 213 GLU A O 1
ATOM 1586 N N . ALA A 1 214 ? 22.547 -12.234 -19.594 1 92.56 214 ALA A N 1
ATOM 1587 C CA . ALA A 1 214 ? 23.656 -12.344 -18.641 1 92.56 214 ALA A CA 1
ATOM 1588 C C . ALA A 1 214 ? 23.172 -11.992 -17.234 1 92.56 214 ALA A C 1
ATOM 1590 O O . ALA A 1 214 ? 22.562 -10.945 -17.016 1 92.56 214 ALA A O 1
ATOM 1591 N N . LEU A 1 215 ? 23.406 -12.922 -16.312 1 95.69 215 LEU A N 1
ATOM 1592 C CA . LEU A 1 215 ? 23.078 -12.672 -14.906 1 95.69 215 LEU A CA 1
ATOM 1593 C C . LEU A 1 215 ? 24.078 -11.695 -14.281 1 95.69 215 LEU A C 1
ATOM 1595 O O . LEU A 1 215 ? 25.234 -11.617 -14.703 1 95.69 215 LEU A O 1
ATOM 1599 N N . PRO A 1 216 ? 23.656 -10.922 -13.344 1 93.81 216 PRO A N 1
ATOM 1600 C CA . PRO A 1 216 ? 24.562 -9.961 -12.711 1 93.81 216 PRO A CA 1
ATOM 1601 C C . PRO A 1 216 ? 25.641 -10.625 -11.859 1 93.81 216 PRO A C 1
ATOM 1603 O O . PRO A 1 216 ? 25.375 -11.648 -11.211 1 93.81 216 PRO A O 1
ATOM 1606 N N . GLU A 1 217 ? 26.766 -10.039 -11.961 1 91.81 217 GLU A N 1
ATOM 1607 C CA . GLU A 1 217 ? 27.844 -10.406 -11.055 1 91.81 217 GLU A CA 1
ATOM 1608 C C . GLU A 1 217 ? 28.016 -9.375 -9.945 1 91.81 217 GLU A C 1
ATOM 1610 O O . GLU A 1 217 ? 28.234 -8.188 -10.219 1 91.81 217 GLU A O 1
ATOM 1615 N N . VAL A 1 218 ? 27.797 -9.867 -8.766 1 92.06 218 VAL A N 1
ATOM 1616 C CA . VAL A 1 218 ? 27.891 -8.922 -7.652 1 92.06 218 VAL A CA 1
ATOM 1617 C C . VAL A 1 218 ? 29.031 -9.32 -6.723 1 92.06 218 VAL A C 1
ATOM 1619 O O . VAL A 1 218 ? 29.328 -10.508 -6.582 1 92.06 218 VAL A O 1
ATOM 1622 N N . ALA A 1 219 ? 29.656 -8.289 -6.191 1 89.56 219 ALA A N 1
ATOM 1623 C CA . ALA A 1 219 ? 30.703 -8.531 -5.215 1 89.56 219 ALA A CA 1
ATOM 1624 C C . ALA A 1 219 ? 30.125 -8.828 -3.834 1 89.56 219 ALA A C 1
ATOM 1626 O O . ALA A 1 219 ? 29.234 -8.109 -3.365 1 89.56 219 ALA A O 1
ATOM 1627 N N . LEU A 1 220 ? 30.547 -9.961 -3.227 1 93.56 220 LEU A N 1
ATOM 1628 C CA . LEU A 1 220 ? 30.078 -10.328 -1.892 1 93.56 220 LEU A CA 1
ATOM 1629 C C . LEU A 1 220 ? 31.25 -10.594 -0.962 1 93.56 220 LEU A C 1
ATOM 1631 O O . LEU A 1 220 ? 32.281 -11.102 -1.396 1 93.56 220 LEU A O 1
ATOM 1635 N N . PRO A 1 221 ? 31.125 -10.234 0.209 1 91.56 221 PRO A N 1
ATOM 1636 C CA . PRO A 1 221 ? 32.156 -10.57 1.178 1 91.56 221 PRO A CA 1
ATOM 1637 C C . PRO A 1 221 ? 32.219 -12.062 1.504 1 91.56 221 PRO A C 1
ATOM 1639 O O . PRO A 1 221 ? 31.234 -12.773 1.272 1 91.56 221 PRO A O 1
ATOM 1642 N N . PRO A 1 222 ? 33.406 -12.492 2.039 1 88.69 222 PRO A N 1
ATOM 1643 C CA . PRO A 1 222 ? 33.438 -13.898 2.459 1 88.69 222 PRO A CA 1
ATOM 1644 C C . PRO A 1 222 ? 32.5 -14.195 3.621 1 88.69 222 PRO A C 1
ATOM 1646 O O . PRO A 1 222 ? 32.188 -13.289 4.395 1 88.69 222 PRO A O 1
ATOM 1649 N N . SER A 1 223 ? 32 -15.422 3.744 1 86.31 223 SER A N 1
ATOM 1650 C CA . SER A 1 223 ? 31.047 -15.852 4.77 1 86.31 223 SER A CA 1
ATOM 1651 C C . SER A 1 223 ? 31.609 -15.625 6.168 1 86.31 223 SER A C 1
ATOM 1653 O O . SER A 1 223 ? 30.859 -15.461 7.129 1 86.31 223 SER A O 1
ATOM 1655 N N . SER A 1 224 ? 32.906 -15.531 6.301 1 89.69 224 SER A N 1
ATOM 1656 C CA . SER A 1 224 ? 33.562 -15.367 7.594 1 89.69 224 SER A CA 1
ATOM 1657 C C . SER A 1 224 ? 33.281 -13.984 8.18 1 89.69 224 SER A C 1
ATOM 1659 O O . SER A 1 224 ? 33.406 -13.781 9.391 1 89.69 224 SER A O 1
ATOM 1661 N N . GLU A 1 225 ? 32.875 -13.047 7.355 1 92.25 225 GLU A N 1
ATOM 1662 C CA . GLU A 1 225 ? 32.625 -11.68 7.805 1 92.25 225 GLU A CA 1
ATOM 1663 C C . GLU A 1 225 ? 31.156 -11.461 8.156 1 92.25 225 GLU A C 1
ATOM 1665 O O . GLU A 1 225 ? 30.75 -10.336 8.445 1 92.25 225 GLU A O 1
ATOM 1670 N N . GLU A 1 226 ? 30.375 -12.516 8.156 1 93.5 226 GLU A N 1
ATOM 1671 C CA . GLU A 1 226 ? 28.938 -12.414 8.406 1 93.5 226 GLU A CA 1
ATOM 1672 C C . GLU A 1 226 ? 28.656 -11.742 9.742 1 93.5 226 GLU A C 1
ATOM 1674 O O . GLU A 1 226 ? 27.828 -10.836 9.828 1 93.5 226 GLU A O 1
ATOM 1679 N N . ALA A 1 227 ? 29.391 -12.156 10.758 1 94.12 227 ALA A N 1
ATOM 1680 C CA . ALA A 1 227 ? 29.156 -11.641 12.109 1 94.12 227 ALA A CA 1
ATOM 1681 C C . ALA A 1 227 ? 29.391 -10.133 12.164 1 94.12 227 ALA A C 1
ATOM 1683 O O . ALA A 1 227 ? 28.656 -9.414 12.844 1 94.12 227 ALA A O 1
ATOM 1684 N N . ARG A 1 228 ? 30.406 -9.664 11.531 1 94.5 228 ARG A N 1
ATOM 1685 C CA . ARG A 1 228 ? 30.734 -8.242 11.5 1 94.5 228 ARG A CA 1
ATOM 1686 C C . ARG A 1 228 ? 29.609 -7.438 10.852 1 94.5 228 ARG A C 1
ATOM 1688 O O . ARG A 1 228 ? 29.266 -6.355 11.328 1 94.5 228 ARG A O 1
ATOM 1695 N N . TRP A 1 229 ? 29.062 -7.953 9.805 1 94.62 229 TRP A N 1
ATOM 1696 C CA . TRP A 1 229 ? 27.984 -7.273 9.094 1 94.62 229 TRP A CA 1
ATOM 1697 C C . TRP A 1 229 ? 26.688 -7.305 9.906 1 94.62 229 TRP A C 1
ATOM 1699 O O . TRP A 1 229 ? 25.969 -6.312 9.969 1 94.62 229 TRP A O 1
ATOM 1709 N N . LEU A 1 230 ? 26.438 -8.43 10.578 1 94.5 230 LEU A N 1
ATOM 1710 C CA . LEU A 1 230 ? 25.219 -8.578 11.383 1 94.5 230 LEU A CA 1
ATOM 1711 C C . LEU A 1 230 ? 25.219 -7.578 12.539 1 94.5 230 LEU A C 1
ATOM 1713 O O . LEU A 1 230 ? 24.156 -7.086 12.938 1 94.5 230 LEU A O 1
ATOM 1717 N N . ALA A 1 231 ? 26.406 -7.203 13.031 1 95.06 231 ALA A N 1
ATOM 1718 C CA . ALA A 1 231 ? 26.531 -6.258 14.133 1 95.06 231 ALA A CA 1
ATOM 1719 C C . ALA A 1 231 ? 26.109 -4.855 13.711 1 95.06 231 ALA A C 1
ATOM 1721 O O . ALA A 1 231 ? 25.797 -4.012 14.555 1 95.06 231 ALA A O 1
ATOM 1722 N N . ARG A 1 232 ? 26.031 -4.656 12.406 1 96 232 ARG A N 1
ATOM 1723 C CA . ARG A 1 232 ? 25.703 -3.332 11.883 1 96 232 ARG A CA 1
ATOM 1724 C C . ARG A 1 232 ? 24.297 -3.301 11.305 1 96 232 ARG A C 1
ATOM 1726 O O . ARG A 1 232 ? 23.906 -2.332 10.648 1 96 232 ARG A O 1
ATOM 1733 N N . ALA A 1 233 ? 23.484 -4.32 11.578 1 95.62 233 ALA A N 1
ATOM 1734 C CA . ALA A 1 233 ? 22.172 -4.477 10.969 1 95.62 233 ALA A CA 1
ATOM 1735 C C . ALA A 1 233 ? 21.234 -3.328 11.352 1 95.62 233 ALA A C 1
ATOM 1737 O O . ALA A 1 233 ? 20.391 -2.912 10.555 1 95.62 233 ALA A O 1
ATOM 1738 N N . SER A 1 234 ? 21.484 -2.758 12.57 1 94.88 234 SER A N 1
ATOM 1739 C CA . SER A 1 234 ? 20.625 -1.682 13.055 1 94.88 234 SER A CA 1
ATOM 1740 C C . SER A 1 234 ? 20.859 -0.392 12.281 1 94.88 234 SER A C 1
ATOM 1742 O O . SER A 1 234 ? 20.062 0.546 12.367 1 94.88 234 SER A O 1
ATOM 1744 N N . GLU A 1 235 ? 21.891 -0.375 11.453 1 95.62 235 GLU A N 1
ATOM 1745 C CA . GLU A 1 235 ? 22.234 0.809 10.672 1 95.62 235 GLU A CA 1
ATOM 1746 C C . GLU A 1 235 ? 21.562 0.771 9.297 1 95.62 235 GLU A C 1
ATOM 1748 O O . GLU A 1 235 ? 21.672 1.719 8.523 1 95.62 235 GLU A O 1
ATOM 1753 N N . LEU A 1 236 ? 20.891 -0.361 9.07 1 96.5 236 LEU A N 1
ATOM 1754 C CA . LEU A 1 236 ? 20.125 -0.391 7.828 1 96.5 236 LEU A CA 1
ATOM 1755 C C . LEU A 1 236 ? 19.078 0.724 7.805 1 96.5 236 LEU A C 1
ATOM 1757 O O . LEU A 1 236 ? 18.516 1.065 8.844 1 96.5 236 LEU A O 1
ATOM 1761 N N . PRO A 1 237 ? 18.844 1.285 6.672 1 95.94 237 PRO A N 1
ATOM 1762 C CA . PRO A 1 237 ? 18.047 2.512 6.555 1 95.94 237 PRO A CA 1
ATOM 1763 C C . PRO A 1 237 ? 16.672 2.391 7.207 1 95.94 237 PRO A C 1
ATOM 1765 O O . PRO A 1 237 ? 16.219 3.33 7.859 1 95.94 237 PRO A O 1
ATOM 1768 N N . ASP A 1 238 ? 16 1.262 7.117 1 95.5 238 ASP A N 1
ATOM 1769 C CA . ASP A 1 238 ? 14.664 1.114 7.691 1 95.5 238 ASP A CA 1
ATOM 1770 C C . ASP A 1 238 ? 14.711 1.185 9.211 1 95.5 238 ASP A C 1
ATOM 1772 O O . ASP A 1 238 ? 13.883 1.854 9.836 1 95.5 238 ASP A O 1
ATOM 1776 N N . ALA A 1 239 ? 15.656 0.513 9.805 1 96.94 239 ALA A N 1
ATOM 1777 C CA . ALA A 1 239 ? 15.812 0.522 11.258 1 96.94 239 ALA A CA 1
ATOM 1778 C C . ALA A 1 239 ? 16.188 1.912 11.758 1 96.94 239 ALA A C 1
ATOM 1780 O O . ALA A 1 239 ? 15.633 2.4 12.742 1 96.94 239 ALA A O 1
ATOM 1781 N N . GLU A 1 240 ? 17.078 2.539 11.047 1 96.75 240 GLU A N 1
ATOM 1782 C CA . GLU A 1 240 ? 17.516 3.877 11.43 1 96.75 240 GLU A CA 1
ATOM 1783 C C . GLU A 1 240 ? 16.375 4.887 11.312 1 96.75 240 GLU A C 1
ATOM 1785 O O . GLU A 1 240 ? 16.234 5.77 12.156 1 96.75 240 GLU A O 1
ATOM 1790 N N . ALA A 1 241 ? 15.594 4.785 10.219 1 96.75 241 ALA A N 1
ATOM 1791 C CA . ALA A 1 241 ? 14.461 5.688 10.023 1 96.75 241 ALA A CA 1
ATOM 1792 C C . ALA A 1 241 ? 13.469 5.574 11.18 1 96.75 241 ALA A C 1
ATOM 1794 O O . ALA A 1 241 ? 12.984 6.59 11.695 1 96.75 241 ALA A O 1
ATOM 1795 N N . ARG A 1 242 ? 13.203 4.348 11.602 1 96.94 242 ARG A N 1
ATOM 1796 C CA . ARG A 1 242 ? 12.258 4.137 12.688 1 96.94 242 ARG A CA 1
ATOM 1797 C C . ARG A 1 242 ? 12.789 4.715 14 1 96.94 242 ARG A C 1
ATOM 1799 O O . ARG A 1 242 ? 12.031 5.277 14.789 1 96.94 242 ARG A O 1
ATOM 1806 N N . ARG A 1 243 ? 14.07 4.574 14.227 1 97.5 243 ARG A N 1
ATOM 1807 C CA . ARG A 1 243 ? 14.695 5.148 15.414 1 97.5 243 ARG A CA 1
ATOM 1808 C C . ARG A 1 243 ? 14.586 6.672 15.414 1 97.5 243 ARG A C 1
ATOM 1810 O O . ARG A 1 243 ? 14.234 7.273 16.422 1 97.5 243 ARG A O 1
ATOM 1817 N N . LEU A 1 244 ? 14.812 7.262 14.266 1 97.56 244 LEU A N 1
ATOM 1818 C CA . LEU A 1 244 ? 14.82 8.719 14.156 1 97.56 244 LEU A CA 1
ATOM 1819 C C . LEU A 1 244 ? 13.414 9.281 14.273 1 97.56 244 LEU A C 1
ATOM 1821 O O . LEU A 1 244 ? 13.227 10.414 14.727 1 97.56 244 LEU A O 1
ATOM 1825 N N . LEU A 1 245 ? 12.406 8.453 13.945 1 97.06 245 LEU A N 1
ATOM 1826 C CA . LEU A 1 245 ? 11.031 8.891 14.148 1 97.06 245 LEU A CA 1
ATOM 1827 C C . LEU A 1 245 ? 10.727 9.086 15.633 1 97.06 245 LEU A C 1
ATOM 1829 O O . LEU A 1 245 ? 10.031 10.031 16 1 97.06 245 LEU A O 1
ATOM 1833 N N . GLY A 1 246 ? 11.281 8.172 16.438 1 97.12 246 GLY A N 1
ATOM 1834 C CA . GLY A 1 246 ? 11.133 8.344 17.875 1 97.12 246 GLY A CA 1
ATOM 1835 C C . GLY A 1 246 ? 11.812 9.602 18.406 1 97.12 246 GLY A C 1
ATOM 1836 O O . GLY A 1 246 ? 11.242 10.32 19.219 1 97.12 246 GLY A O 1
ATOM 1837 N N . VAL A 1 247 ? 12.945 9.914 17.891 1 97.44 247 VAL A N 1
ATOM 1838 C CA . VAL A 1 247 ? 13.695 11.109 18.281 1 97.44 247 VAL A CA 1
ATOM 1839 C C . VAL A 1 247 ? 12.906 12.359 17.875 1 97.44 247 VAL A C 1
ATOM 1841 O O . VAL A 1 247 ? 12.812 13.312 18.656 1 97.44 247 VAL A O 1
ATOM 1844 N N . ALA A 1 248 ? 12.336 12.305 16.688 1 97.31 248 ALA A N 1
ATOM 1845 C CA . ALA A 1 248 ? 11.555 13.445 16.203 1 97.31 248 ALA A CA 1
ATOM 1846 C C . ALA A 1 248 ? 10.328 13.688 17.078 1 97.31 248 ALA A C 1
ATOM 1848 O O . ALA A 1 248 ? 9.984 14.836 17.375 1 97.31 248 ALA A O 1
ATOM 1849 N N . GLU A 1 249 ? 9.703 12.617 17.531 1 97.38 249 GLU A N 1
ATOM 1850 C CA . GLU A 1 249 ? 8.523 12.75 18.375 1 97.38 249 GLU A CA 1
ATOM 1851 C C . GLU A 1 249 ? 8.875 13.328 19.734 1 97.38 249 GLU A C 1
ATOM 1853 O O . GLU A 1 249 ? 8.109 14.109 20.312 1 97.38 249 GLU A O 1
ATOM 1858 N N . ARG A 1 250 ? 10 12.977 20.297 1 97.75 250 ARG A N 1
ATOM 1859 C CA . ARG A 1 250 ? 10.461 13.555 21.562 1 97.75 250 ARG A CA 1
ATOM 1860 C C . ARG A 1 250 ? 10.797 15.031 21.391 1 97.75 250 ARG A C 1
ATOM 1862 O O . ARG A 1 250 ? 10.531 15.844 22.281 1 97.75 250 ARG A O 1
ATOM 1869 N N . ALA A 1 251 ? 11.398 15.336 20.219 1 97.56 251 ALA A N 1
ATOM 1870 C CA . ALA A 1 251 ? 11.703 16.734 19.938 1 97.56 251 ALA A CA 1
ATOM 1871 C C . ALA A 1 251 ? 10.43 17.562 19.828 1 97.56 251 ALA A C 1
ATOM 1873 O O . ALA A 1 251 ? 10.391 18.719 20.25 1 97.56 251 ALA A O 1
ATOM 1874 N N . ARG A 1 252 ? 9.406 16.984 19.312 1 96.88 252 ARG A N 1
ATOM 1875 C CA . ARG A 1 252 ? 8.117 17.656 19.219 1 96.88 252 ARG A CA 1
ATOM 1876 C C . ARG A 1 252 ? 7.52 17.891 20.609 1 96.88 252 ARG A C 1
ATOM 1878 O O . ARG A 1 252 ? 6.895 18.922 20.859 1 96.88 252 ARG A O 1
ATOM 1885 N N . ALA A 1 253 ? 7.707 16.953 21.484 1 96.88 253 ALA A N 1
ATOM 1886 C CA . ALA A 1 253 ? 7.238 17.125 22.859 1 96.88 253 ALA A CA 1
ATOM 1887 C C . ALA A 1 253 ? 7.953 18.297 23.531 1 96.88 253 ALA A C 1
ATOM 1889 O O . ALA A 1 253 ? 7.336 19.062 24.281 1 96.88 253 ALA A O 1
ATOM 1890 N N . ALA A 1 254 ? 9.211 18.391 23.25 1 96.62 254 ALA A N 1
ATOM 1891 C CA . ALA A 1 254 ? 9.977 19.516 23.797 1 96.62 254 ALA A CA 1
ATOM 1892 C C . ALA A 1 254 ? 9.492 20.828 23.203 1 96.62 254 ALA A C 1
ATOM 1894 O O . ALA A 1 254 ? 9.484 21.859 23.891 1 96.62 254 ALA A O 1
ATOM 1895 N N . GLU A 1 255 ? 9.141 20.812 21.938 1 95.5 255 GLU A N 1
ATOM 1896 C CA . GLU A 1 255 ? 8.57 22 21.312 1 95.5 255 GLU A CA 1
ATOM 1897 C C . GLU A 1 255 ? 7.266 22.406 21.984 1 95.5 255 GLU A C 1
ATOM 1899 O O . GLU A 1 255 ? 7.043 23.594 22.234 1 95.5 255 GLU A O 1
ATOM 1904 N N . VAL A 1 256 ? 6.449 21.438 22.344 1 95.06 256 VAL A N 1
ATOM 1905 C CA . VAL A 1 256 ? 5.18 21.719 23 1 95.06 256 VAL A CA 1
ATOM 1906 C C . VAL A 1 256 ? 5.438 22.281 24.406 1 95.06 256 VAL A C 1
ATOM 1908 O O . VAL A 1 256 ? 4.758 23.219 24.828 1 95.06 256 VAL A O 1
ATOM 1911 N N . ARG A 1 257 ? 6.414 21.766 25.094 1 94.69 257 ARG A N 1
ATOM 1912 C CA . ARG A 1 257 ? 6.781 22.281 26.406 1 94.69 257 ARG A CA 1
ATOM 1913 C C . ARG A 1 257 ? 7.238 23.734 26.312 1 94.69 257 ARG A C 1
ATOM 1915 O O . ARG A 1 257 ? 6.852 24.562 27.141 1 94.69 257 ARG A O 1
ATOM 1922 N N . ALA A 1 258 ? 8.023 23.984 25.297 1 94.5 258 ALA A N 1
ATOM 1923 C CA . ALA A 1 258 ? 8.547 25.344 25.125 1 94.5 258 ALA A CA 1
ATOM 1924 C C . ALA A 1 258 ? 7.43 26.312 24.75 1 94.5 258 ALA A C 1
ATOM 1926 O O . ALA A 1 258 ? 7.457 27.484 25.125 1 94.5 258 ALA A O 1
ATOM 1927 N N . ALA A 1 259 ? 6.414 25.828 24.016 1 93.25 259 ALA A N 1
ATOM 1928 C CA . ALA A 1 259 ? 5.305 26.672 23.562 1 93.25 259 ALA A CA 1
ATOM 1929 C C . ALA A 1 259 ? 4.398 27.062 24.719 1 93.25 259 ALA A C 1
ATOM 1931 O O . ALA A 1 259 ? 3.705 28.078 24.656 1 93.25 259 ALA A O 1
ATOM 1932 N N . ARG A 1 260 ? 4.477 26.266 25.828 1 93.25 260 ARG A N 1
ATOM 1933 C CA . ARG A 1 260 ? 3.615 26.531 26.969 1 93.25 260 ARG A CA 1
ATOM 1934 C C . ARG A 1 260 ? 4.426 27.031 28.172 1 93.25 260 ARG A C 1
ATOM 1936 O O . ARG A 1 260 ? 3.953 27 29.297 1 93.25 260 ARG A O 1
ATOM 1943 N N . GLY A 1 261 ? 5.621 27.453 27.891 1 92.25 261 GLY A N 1
ATOM 1944 C CA . GLY A 1 261 ? 6.469 27.984 28.938 1 92.25 261 GLY A CA 1
ATOM 1945 C C . GLY A 1 261 ? 6.176 29.438 29.25 1 92.25 261 GLY A C 1
ATOM 1946 O O . GLY A 1 261 ? 5.109 29.953 28.906 1 92.25 261 GLY A O 1
ATOM 1947 N N . TRP A 1 262 ? 7.09 30.109 29.922 1 92.88 262 TRP A N 1
ATOM 1948 C CA . TRP A 1 262 ? 6.941 31.5 30.297 1 92.88 262 TRP A CA 1
ATOM 1949 C C . TRP A 1 262 ? 6.883 32.406 29.047 1 92.88 262 TRP A C 1
ATOM 1951 O O . TRP A 1 262 ? 7.777 32.344 28.203 1 92.88 262 TRP A O 1
ATOM 1961 N N . GLN A 1 263 ? 5.902 33.156 28.906 1 93.94 263 GLN A N 1
ATOM 1962 C CA . GLN A 1 263 ? 5.746 34.094 27.812 1 93.94 263 GLN A CA 1
ATOM 1963 C C . GLN A 1 263 ? 5.758 35.531 28.328 1 93.94 263 GLN A C 1
ATOM 1965 O O . GLN A 1 263 ? 5.105 35.844 29.328 1 93.94 263 GLN A O 1
ATOM 1970 N N . VAL A 1 264 ? 6.598 36.281 27.766 1 93.88 264 VAL A N 1
ATOM 1971 C CA . VAL A 1 264 ? 6.684 37.688 28.094 1 93.88 264 VAL A CA 1
ATOM 1972 C C . VAL A 1 264 ? 6.277 38.531 26.891 1 93.88 264 VAL A C 1
ATOM 1974 O O . VAL A 1 264 ? 6.738 38.281 25.766 1 93.88 264 VAL A O 1
ATOM 1977 N N . THR A 1 265 ? 5.379 39.406 27.109 1 94 265 THR A N 1
ATOM 1978 C CA . THR A 1 265 ? 5 40.344 26.062 1 94 265 THR A CA 1
ATOM 1979 C C . THR A 1 265 ? 5.516 41.75 26.406 1 94 265 THR A C 1
ATOM 1981 O O . THR A 1 265 ? 5.273 42.281 27.5 1 94 265 THR A O 1
ATOM 1984 N N . VAL A 1 266 ? 6.293 42.312 25.438 1 94 266 VAL A N 1
ATOM 1985 C CA . VAL A 1 266 ? 6.773 43.688 25.609 1 94 266 VAL A CA 1
ATOM 1986 C C . VAL A 1 266 ? 6.086 44.594 24.594 1 94 266 VAL A C 1
ATOM 1988 O O . VAL A 1 266 ? 5.867 44.219 23.438 1 94 266 VAL A O 1
ATOM 1991 N N . GLY A 1 267 ? 5.73 45.719 25.094 1 94.19 267 GLY A N 1
ATOM 1992 C CA . GLY A 1 267 ? 5.066 46.625 24.188 1 94.19 267 GLY A CA 1
ATOM 1993 C C . GLY A 1 267 ? 5.211 48.094 24.609 1 94.19 267 GLY A C 1
ATOM 1994 O O . GLY A 1 267 ? 5.777 48.375 25.672 1 94.19 267 GLY A O 1
ATOM 1995 N N . ALA A 1 268 ? 4.988 48.906 23.625 1 93.5 268 ALA A N 1
ATOM 1996 C CA . ALA A 1 268 ? 4.969 50.344 23.859 1 93.5 268 ALA A CA 1
ATOM 1997 C C . ALA A 1 268 ? 3.703 50.969 23.281 1 93.5 268 ALA A C 1
ATOM 1999 O O . ALA A 1 268 ? 3.146 50.469 22.297 1 93.5 268 ALA A O 1
ATOM 2000 N N . GLN A 1 269 ? 3.318 51.938 23.984 1 92.31 269 GLN A N 1
ATOM 2001 C CA . GLN A 1 269 ? 2.109 52.625 23.562 1 92.31 269 GLN A CA 1
ATOM 2002 C C . GLN A 1 269 ? 2.289 54.156 23.656 1 92.31 269 GLN A C 1
ATOM 2004 O O . GLN A 1 269 ? 2.896 54.656 24.609 1 92.31 269 GLN A O 1
ATOM 2009 N N . GLY A 1 270 ? 1.907 54.906 22.578 1 91.31 270 GLY A N 1
ATOM 2010 C CA . GLY A 1 270 ? 1.796 56.344 22.578 1 91.31 270 GLY A CA 1
ATOM 2011 C C . GLY A 1 270 ? 0.362 56.844 22.469 1 91.31 270 GLY A C 1
ATOM 2012 O O . GLY A 1 270 ? -0.454 56.25 21.766 1 91.31 270 GLY A O 1
ATOM 2013 N N . VAL A 1 271 ? 0.084 57.875 23.344 1 88.06 271 VAL A N 1
ATOM 2014 C CA . VAL A 1 271 ? -1.285 58.375 23.359 1 88.06 271 VAL A CA 1
ATOM 2015 C C . VAL A 1 271 ? -1.28 59.875 23.156 1 88.06 271 VAL A C 1
ATOM 2017 O O . VAL A 1 271 ? -0.521 60.594 23.812 1 88.06 271 VAL A O 1
ATOM 2020 N N . ARG A 1 272 ? -1.897 60.375 22.188 1 89.19 272 ARG A N 1
ATOM 2021 C CA . ARG A 1 272 ? -2.279 61.781 22.141 1 89.19 272 ARG A CA 1
ATOM 2022 C C . ARG A 1 272 ? -3.566 62.031 22.922 1 89.19 272 ARG A C 1
ATOM 2024 O O . ARG A 1 272 ? -4.637 61.562 22.516 1 89.19 272 ARG A O 1
ATOM 2031 N N . GLU A 1 273 ? -3.412 62.812 23.891 1 81.69 273 GLU A N 1
ATOM 2032 C CA . GLU A 1 273 ? -4.543 63.031 24.797 1 81.69 273 GLU A CA 1
ATOM 2033 C C . GLU A 1 273 ? -5.566 64 24.172 1 81.69 273 GLU A C 1
ATOM 2035 O O . GLU A 1 273 ? -5.238 64.75 23.266 1 81.69 273 GLU A O 1
ATOM 2040 N N . TYR A 1 274 ? -6.75 63.938 24.703 1 79.44 274 TYR A N 1
ATOM 2041 C CA . TYR A 1 274 ? -7.848 64.75 24.172 1 79.44 274 TYR A CA 1
ATOM 2042 C C . TYR A 1 274 ? -7.523 66.188 24.266 1 79.44 274 TYR A C 1
ATOM 2044 O O . TYR A 1 274 ? -8.016 67 23.453 1 79.44 274 TYR A O 1
ATOM 2052 N N . TYR A 1 275 ? -6.703 66.625 25.234 1 78.56 275 TYR A N 1
ATOM 2053 C CA . TYR A 1 275 ? -6.375 68 25.422 1 78.56 275 TYR A CA 1
ATOM 2054 C C . TYR A 1 275 ? -5.125 68.375 24.641 1 78.56 275 TYR A C 1
ATOM 2056 O O . TYR A 1 275 ? -4.645 69.5 24.734 1 78.56 275 TYR A O 1
ATOM 2064 N N . GLY A 1 276 ? -4.613 67.562 23.859 1 80.19 276 GLY A N 1
ATOM 2065 C CA . GLY A 1 276 ? -3.494 67.812 22.984 1 80.19 276 GLY A CA 1
ATOM 2066 C C . GLY A 1 276 ? -2.168 67.312 23.516 1 80.19 276 GLY A C 1
ATOM 2067 O O . GLY A 1 276 ? -1.164 67.312 22.812 1 80.19 276 GLY A O 1
ATOM 2068 N N . GLY A 1 277 ? -2.148 66.812 24.766 1 81.81 277 GLY A N 1
ATOM 2069 C CA . GLY A 1 277 ? -0.917 66.312 25.344 1 81.81 277 GLY A CA 1
ATOM 2070 C C . GLY A 1 277 ? -0.513 64.938 24.797 1 81.81 277 GLY A C 1
ATOM 2071 O O . GLY A 1 277 ? -1.301 64.312 24.109 1 81.81 277 GLY A O 1
ATOM 2072 N N . LEU A 1 278 ? 0.839 64.688 24.938 1 87.06 278 LEU A N 1
ATOM 2073 C CA . LEU A 1 278 ? 1.384 63.375 24.516 1 87.06 278 LEU A CA 1
ATOM 2074 C C . LEU A 1 278 ? 1.791 62.531 25.734 1 87.06 278 LEU A C 1
ATOM 2076 O O . LEU A 1 278 ? 2.375 63.062 26.688 1 87.06 278 LEU A O 1
ATOM 2080 N N . SER A 1 279 ? 1.309 61.281 25.828 1 88.19 279 SER A N 1
ATOM 2081 C CA . SER A 1 279 ? 1.748 60.344 26.859 1 88.19 279 SER A CA 1
ATOM 2082 C C . SER A 1 279 ? 2.283 59.062 26.25 1 88.19 279 SER A C 1
ATOM 2084 O O . SER A 1 279 ? 1.981 58.75 25.094 1 88.19 279 SER A O 1
ATOM 2086 N N . GLY A 1 280 ? 3.289 58.438 26.953 1 88.5 280 GLY A N 1
ATOM 2087 C CA . GLY A 1 280 ? 3.873 57.156 26.547 1 88.5 280 GLY A CA 1
ATOM 2088 C C . GLY A 1 280 ? 3.881 56.156 27.672 1 88.5 280 GLY A C 1
ATOM 2089 O O . GLY A 1 280 ? 4.031 56.5 28.844 1 88.5 280 GLY A O 1
ATOM 2090 N N . LEU A 1 281 ? 3.486 54.906 27.266 1 89.75 281 LEU A N 1
ATOM 2091 C CA . LEU A 1 281 ? 3.523 53.844 28.25 1 89.75 281 LEU A CA 1
ATOM 2092 C C . LEU A 1 281 ? 4.312 52.656 27.703 1 89.75 281 LEU A C 1
ATOM 2094 O O . LEU A 1 281 ? 4.324 52.406 26.5 1 89.75 281 LEU A O 1
ATOM 2098 N N . LEU A 1 282 ? 5.07 52.062 28.594 1 91.56 282 LEU A N 1
ATOM 2099 C CA . LEU A 1 282 ? 5.672 50.75 28.344 1 91.56 282 LEU A CA 1
ATOM 2100 C C . LEU A 1 282 ? 4.879 49.656 29.016 1 91.56 282 LEU A C 1
ATOM 2102 O O . LEU A 1 282 ? 4.383 49.812 30.125 1 91.56 282 LEU A O 1
ATOM 2106 N N . MET A 1 283 ? 4.688 48.594 28.219 1 90.25 283 MET A N 1
ATOM 2107 C CA . MET A 1 283 ? 3.908 47.469 28.75 1 90.25 283 MET A CA 1
ATOM 2108 C C . MET A 1 283 ? 4.754 46.219 28.844 1 90.25 283 MET A C 1
ATOM 2110 O O . MET A 1 283 ? 5.555 45.938 27.953 1 90.25 283 MET A O 1
ATOM 2114 N N . VAL A 1 284 ? 4.633 45.562 29.953 1 92.81 284 VAL A N 1
ATOM 2115 C CA . VAL A 1 284 ? 5.215 44.25 30.125 1 92.81 284 VAL A CA 1
ATOM 2116 C C . VAL A 1 284 ? 4.16 43.312 30.688 1 92.81 284 VAL A C 1
ATOM 2118 O O . VAL A 1 284 ? 3.516 43.594 31.703 1 92.81 284 VAL A O 1
ATOM 2121 N N . GLY A 1 285 ? 3.869 42.25 29.922 1 92.81 285 GLY A N 1
ATOM 2122 C CA . GLY A 1 285 ? 2.975 41.219 30.375 1 92.81 285 GLY A CA 1
ATOM 2123 C C . GLY A 1 285 ? 3.654 39.844 30.5 1 92.81 285 GLY A C 1
ATOM 2124 O O . GLY A 1 285 ? 4.508 39.5 29.672 1 92.81 285 GLY A O 1
ATOM 2125 N N . VAL A 1 286 ? 3.348 39.156 31.562 1 93.12 286 VAL A N 1
ATOM 2126 C CA . VAL A 1 286 ? 3.92 37.812 31.766 1 93.12 286 VAL A CA 1
ATOM 2127 C C . VAL A 1 286 ? 2.799 36.781 31.922 1 93.12 286 VAL A C 1
ATOM 2129 O O . VAL A 1 286 ? 1.831 37.031 32.656 1 93.12 286 VAL A O 1
ATOM 2132 N N . THR A 1 287 ? 2.861 35.781 31.141 1 91.94 287 THR A N 1
ATOM 2133 C CA . THR A 1 287 ? 1.95 34.656 31.266 1 91.94 287 THR A CA 1
ATOM 2134 C C . THR A 1 287 ? 2.684 33.406 31.812 1 91.94 287 THR A C 1
ATOM 2136 O O . THR A 1 287 ? 3.416 32.75 31.078 1 91.94 287 THR A O 1
ATOM 2139 N N . PRO A 1 288 ? 2.574 33.094 33.031 1 91.44 288 PRO A N 1
ATOM 2140 C CA . PRO A 1 288 ? 3.227 31.906 33.625 1 91.44 288 PRO A CA 1
ATOM 2141 C C . PRO A 1 288 ? 2.514 30.609 33.25 1 91.44 288 PRO A C 1
ATOM 2143 O O . PRO A 1 288 ? 1.289 30.578 33.125 1 91.44 288 PRO A O 1
ATOM 2146 N N . PRO A 1 289 ? 3.201 29.562 33.031 1 91 289 PRO A N 1
ATOM 2147 C CA . PRO A 1 289 ? 2.58 28.25 32.812 1 91 289 PRO A CA 1
ATOM 2148 C C . PRO A 1 289 ? 2.051 27.625 34.125 1 91 289 PRO A C 1
ATOM 2150 O O . PRO A 1 289 ? 2.637 26.672 34.625 1 91 289 PRO A O 1
ATOM 2153 N N . MET A 1 290 ? 0.945 28.094 34.594 1 91.06 290 MET A N 1
ATOM 2154 C CA . MET A 1 290 ? 0.444 27.719 35.906 1 91.06 290 MET A CA 1
ATOM 2155 C C . MET A 1 290 ? -0.459 26.5 35.812 1 91.06 290 MET A C 1
ATOM 2157 O O . MET A 1 290 ? -0.385 25.609 36.656 1 91.06 290 MET A O 1
ATOM 2161 N N . PHE A 1 291 ? -1.396 26.5 34.781 1 90 291 PHE A N 1
ATOM 2162 C CA . PHE A 1 291 ? -2.379 25.422 34.719 1 90 291 PHE A CA 1
ATOM 2163 C C . PHE A 1 291 ? -2.211 24.609 33.438 1 90 291 PHE A C 1
ATOM 2165 O O . PHE A 1 291 ? -1.993 23.406 33.5 1 90 291 PHE A O 1
ATOM 2172 N N . ASP A 1 292 ? -2.252 25.281 32.25 1 86.94 292 ASP A N 1
ATOM 2173 C CA . ASP A 1 292 ? -2.08 24.594 30.969 1 86.94 292 ASP A CA 1
ATOM 2174 C C . ASP A 1 292 ? -0.618 24.609 30.531 1 86.94 292 ASP A C 1
ATOM 2176 O O . ASP A 1 292 ? -0.15 25.594 29.953 1 86.94 292 ASP A O 1
ATOM 2180 N N . ALA A 1 293 ? 0.076 23.594 30.781 1 88.5 293 ALA A N 1
ATOM 2181 C CA . ALA A 1 293 ? 1.476 23.469 30.391 1 88.5 293 ALA A CA 1
ATOM 2182 C C . ALA A 1 293 ? 1.631 22.469 29.25 1 88.5 293 ALA A C 1
ATOM 2184 O O . ALA A 1 293 ? 2.725 21.953 29.016 1 88.5 293 ALA A O 1
ATOM 2185 N N . GLY A 1 294 ? 0.428 22.203 28.578 1 91.06 294 GLY A N 1
ATOM 2186 C CA . GLY A 1 294 ? 0.444 21.281 27.453 1 91.06 294 GLY A CA 1
ATOM 2187 C C . GLY A 1 294 ? 0.536 19.828 27.859 1 91.06 294 GLY A C 1
ATOM 2188 O O . GLY A 1 294 ? 1.092 19.016 27.125 1 91.06 294 GLY A O 1
ATOM 2189 N N . GLN A 1 295 ? 0.038 19.562 29.031 1 91.88 295 GLN A N 1
ATOM 2190 C CA . GLN A 1 295 ? 0.165 18.234 29.609 1 91.88 295 GLN A CA 1
ATOM 2191 C C . GLN A 1 295 ? -0.452 17.172 28.688 1 91.88 295 GLN A C 1
ATOM 2193 O O . GLN A 1 295 ? 0.119 16.094 28.5 1 91.88 295 GLN A O 1
ATOM 2198 N N . ARG A 1 296 ? -1.647 17.422 28.109 1 91.88 296 ARG A N 1
ATOM 2199 C CA . ARG A 1 296 ? -2.326 16.438 27.266 1 91.88 296 ARG A CA 1
ATOM 2200 C C . ARG A 1 296 ? -1.529 16.172 25.984 1 91.88 296 ARG A C 1
ATOM 2202 O O . ARG A 1 296 ? -1.286 15.023 25.625 1 91.88 296 ARG A O 1
ATOM 2209 N N . GLU A 1 297 ? -1.105 17.266 25.297 1 93.81 297 GLU A N 1
ATOM 2210 C CA . GLU A 1 297 ? -0.381 17.141 24.031 1 93.81 297 GLU A CA 1
ATOM 2211 C C . GLU A 1 297 ? 0.993 16.516 24.25 1 93.81 297 GLU A C 1
ATOM 2213 O O . GLU A 1 297 ? 1.4 15.625 23.484 1 93.81 297 GLU A O 1
ATOM 2218 N N . ARG A 1 298 ? 1.722 16.969 25.297 1 94.25 298 ARG A N 1
ATOM 2219 C CA . ARG A 1 298 ? 3.025 16.391 25.609 1 94.25 298 ARG A CA 1
ATOM 2220 C C . ARG A 1 298 ? 2.906 14.914 25.938 1 94.25 298 ARG A C 1
ATOM 2222 O O . ARG A 1 298 ? 3.707 14.102 25.469 1 94.25 298 ARG A O 1
ATOM 2229 N N . GLY A 1 299 ? 1.902 14.609 26.781 1 95.62 299 GLY A N 1
ATOM 2230 C CA . GLY A 1 299 ? 1.68 13.211 27.109 1 95.62 299 GLY A CA 1
ATOM 2231 C C . GLY A 1 299 ? 1.433 12.336 25.906 1 95.62 299 GLY A C 1
ATOM 2232 O O . GLY A 1 299 ? 1.961 11.227 25.812 1 95.62 299 GLY A O 1
ATOM 2233 N N . ALA A 1 300 ? 0.602 12.812 24.938 1 96.19 300 ALA A N 1
ATOM 2234 C CA . ALA A 1 300 ? 0.317 12.07 23.719 1 96.19 300 ALA A CA 1
ATOM 2235 C C . ALA A 1 300 ? 1.582 11.875 22.891 1 96.19 300 ALA A C 1
ATOM 2237 O O . ALA A 1 300 ? 1.83 10.789 22.375 1 96.19 300 ALA A O 1
ATOM 2238 N N . LEU A 1 301 ? 2.418 12.93 22.75 1 96.38 301 LEU A N 1
ATOM 2239 C CA . LEU A 1 301 ? 3.643 12.867 21.953 1 96.38 301 LEU A CA 1
ATOM 2240 C C . LEU A 1 301 ? 4.656 11.93 22.609 1 96.38 301 LEU A C 1
ATOM 2242 O O . LEU A 1 301 ? 5.324 11.156 21.922 1 96.38 301 LEU A O 1
ATOM 2246 N N . LEU A 1 302 ? 4.77 12.016 23.938 1 96.44 302 LEU A N 1
ATOM 2247 C CA . LEU A 1 302 ? 5.707 11.141 24.641 1 96.44 302 LEU A CA 1
ATOM 2248 C C . LEU A 1 302 ? 5.258 9.688 24.547 1 96.44 302 LEU A C 1
ATOM 2250 O O . LEU A 1 302 ? 6.09 8.789 24.422 1 96.44 302 LEU A O 1
ATOM 2254 N N . ALA A 1 303 ? 3.947 9.445 24.656 1 96.75 303 ALA A N 1
ATOM 2255 C CA . ALA A 1 303 ? 3.426 8.094 24.469 1 96.75 303 ALA A CA 1
ATOM 2256 C C . ALA A 1 303 ? 3.727 7.574 23.078 1 96.75 303 ALA A C 1
ATOM 2258 O O . ALA A 1 303 ? 4.105 6.414 22.906 1 96.75 303 ALA A O 1
ATOM 2259 N N . ALA A 1 304 ? 3.533 8.43 22.094 1 95.94 304 ALA A N 1
ATOM 2260 C CA . ALA A 1 304 ? 3.859 8.062 20.719 1 95.94 304 ALA A CA 1
ATOM 2261 C C . ALA A 1 304 ? 5.348 7.758 20.578 1 95.94 304 ALA A C 1
ATOM 2263 O O . ALA A 1 304 ? 5.73 6.812 19.875 1 95.94 304 ALA A O 1
ATOM 2264 N N . ALA A 1 305 ? 6.219 8.539 21.234 1 96.44 305 ALA A N 1
ATOM 2265 C CA . ALA A 1 305 ? 7.66 8.312 21.188 1 96.44 305 ALA A CA 1
ATOM 2266 C C . ALA A 1 305 ? 8.023 6.953 21.766 1 96.44 305 ALA A C 1
ATOM 2268 O O . ALA A 1 305 ? 8.883 6.246 21.234 1 96.44 305 ALA A O 1
ATOM 2269 N N . GLU A 1 306 ? 7.344 6.594 22.844 1 96.44 306 GLU A N 1
ATOM 2270 C CA . GLU A 1 306 ? 7.57 5.293 23.469 1 96.44 306 GLU A CA 1
ATOM 2271 C C . GLU A 1 306 ? 7.188 4.152 22.531 1 96.44 306 GLU A C 1
ATOM 2273 O O . GLU A 1 306 ? 7.91 3.162 22.422 1 96.44 306 GLU A O 1
ATOM 2278 N N . ARG A 1 307 ? 6.051 4.293 21.938 1 96.31 307 ARG A N 1
ATOM 2279 C CA . ARG A 1 307 ? 5.629 3.301 20.953 1 96.31 307 ARG A CA 1
ATOM 2280 C C . ARG A 1 307 ? 6.652 3.174 19.828 1 96.31 307 ARG A C 1
ATOM 2282 O O . ARG A 1 307 ? 7.043 2.064 19.469 1 96.31 307 ARG A O 1
ATOM 2289 N N . LEU A 1 308 ? 7.102 4.332 19.312 1 96.25 308 LEU A N 1
ATOM 2290 C CA . LEU A 1 308 ? 8.047 4.352 18.203 1 96.25 308 LEU A CA 1
ATOM 2291 C C . LEU A 1 308 ? 9.383 3.752 18.609 1 96.25 308 LEU A C 1
ATOM 2293 O O . LEU A 1 308 ? 10.062 3.119 17.797 1 96.25 308 LEU A O 1
ATOM 2297 N N . GLU A 1 309 ? 9.727 3.893 19.859 1 95.5 309 GLU A N 1
ATOM 2298 C CA . GLU A 1 309 ? 10.945 3.271 20.359 1 95.5 309 GLU A CA 1
ATOM 2299 C C . GLU A 1 309 ? 10.844 1.749 20.328 1 95.5 309 GLU A C 1
ATOM 2301 O O . GLU A 1 309 ? 11.805 1.065 19.969 1 95.5 309 GLU A O 1
ATOM 2306 N N . GLY A 1 310 ? 9.727 1.192 20.734 1 95.88 310 GLY A N 1
ATOM 2307 C CA . GLY A 1 310 ? 9.508 -0.24 20.609 1 95.88 310 GLY A CA 1
ATOM 2308 C C . GLY A 1 310 ? 9.539 -0.731 19.188 1 95.88 310 GLY A C 1
ATOM 2309 O O . GLY A 1 310 ? 10.141 -1.769 18.891 1 95.88 310 GLY A O 1
ATOM 2310 N N . GLU A 1 311 ? 8.891 0.011 18.344 1 94.69 311 GLU A N 1
ATOM 2311 C CA . GLU A 1 311 ? 8.906 -0.328 16.922 1 94.69 311 GLU A CA 1
ATOM 2312 C C . GLU A 1 311 ? 10.328 -0.302 16.359 1 94.69 311 GLU A C 1
ATOM 2314 O O . GLU A 1 311 ? 10.68 -1.129 15.523 1 94.69 311 GLU A O 1
ATOM 2319 N N . ALA A 1 312 ? 11.125 0.692 16.812 1 95.94 312 ALA A N 1
ATOM 2320 C CA . ALA A 1 312 ? 12.508 0.806 16.359 1 95.94 312 ALA A CA 1
ATOM 2321 C C . ALA A 1 312 ? 13.328 -0.411 16.781 1 95.94 312 ALA A C 1
ATOM 2323 O O . ALA A 1 312 ? 14.133 -0.93 16 1 95.94 312 ALA A O 1
ATOM 2324 N N . GLN A 1 313 ? 13.086 -0.883 17.953 1 96.19 313 GLN A N 1
ATOM 2325 C CA . GLN A 1 313 ? 13.773 -2.076 18.422 1 96.19 313 GLN A CA 1
ATOM 2326 C C . GLN A 1 313 ? 13.398 -3.301 17.594 1 96.19 313 GLN A C 1
ATOM 2328 O O . GLN A 1 313 ? 14.258 -4.098 17.234 1 96.19 313 GLN A O 1
ATOM 2333 N N . GLU A 1 314 ? 12.156 -3.438 17.328 1 95.81 314 GLU A N 1
ATOM 2334 C CA . GLU A 1 314 ? 11.695 -4.539 16.484 1 95.81 314 GLU A CA 1
ATOM 2335 C C . GLU A 1 314 ? 12.273 -4.438 15.078 1 95.81 314 GLU A C 1
ATOM 2337 O O . GLU A 1 314 ? 12.648 -5.449 14.477 1 95.81 314 GLU A O 1
ATOM 2342 N N . ALA A 1 315 ? 12.289 -3.193 14.602 1 95.5 315 ALA A N 1
ATOM 2343 C CA . ALA A 1 315 ? 12.836 -2.984 13.258 1 95.5 315 ALA A CA 1
ATOM 2344 C C . ALA A 1 315 ? 14.312 -3.365 13.203 1 95.5 315 ALA A C 1
ATOM 2346 O O . ALA A 1 315 ? 14.781 -3.914 12.203 1 95.5 315 ALA A O 1
ATOM 2347 N N . ALA A 1 316 ? 15 -3.066 14.25 1 95.81 316 ALA A N 1
ATOM 2348 C CA . ALA A 1 316 ? 16.406 -3.436 14.328 1 95.81 316 ALA A CA 1
ATOM 2349 C C . ALA A 1 316 ? 16.578 -4.953 14.32 1 95.81 316 ALA A C 1
ATOM 2351 O O . ALA A 1 316 ? 17.453 -5.48 13.625 1 95.81 316 ALA A O 1
ATOM 2352 N N . LEU A 1 317 ? 15.742 -5.684 15.039 1 96.12 317 LEU A N 1
ATOM 2353 C CA . LEU A 1 317 ? 15.781 -7.141 15.07 1 96.12 317 LEU A CA 1
ATOM 2354 C C . LEU A 1 317 ? 15.398 -7.719 13.711 1 96.12 317 LEU A C 1
ATOM 2356 O O . LEU A 1 317 ? 16 -8.688 13.242 1 96.12 317 LEU A O 1
ATOM 2360 N N . ARG A 1 318 ? 14.391 -7.086 13.148 1 96.06 318 ARG A N 1
ATOM 2361 C CA . ARG A 1 318 ? 13.984 -7.531 11.82 1 96.06 318 ARG A CA 1
ATOM 2362 C C . ARG A 1 318 ? 15.094 -7.316 10.805 1 96.06 318 ARG A C 1
ATOM 2364 O O . ARG A 1 318 ? 15.312 -8.156 9.93 1 96.06 318 ARG A O 1
ATOM 2371 N N . ALA A 1 319 ? 15.781 -6.207 10.914 1 96.38 319 ALA A N 1
ATOM 2372 C CA . ALA A 1 319 ? 16.891 -5.926 10.016 1 96.38 319 ALA A CA 1
ATOM 2373 C C . ALA A 1 319 ? 18 -6.961 10.172 1 96.38 319 ALA A C 1
ATOM 2375 O O . ALA A 1 319 ? 18.562 -7.445 9.188 1 96.38 319 ALA A O 1
ATOM 2376 N N . ALA A 1 320 ? 18.25 -7.344 11.406 1 95.94 320 ALA A N 1
ATOM 2377 C CA . ALA A 1 320 ? 19.25 -8.367 11.68 1 95.94 320 ALA A CA 1
ATOM 2378 C C . ALA A 1 320 ? 18.828 -9.719 11.109 1 95.94 320 ALA A C 1
ATOM 2380 O O . ALA A 1 320 ? 19.641 -10.43 10.5 1 95.94 320 ALA A O 1
ATOM 2381 N N . ALA A 1 321 ? 17.594 -10.062 11.281 1 96.19 321 ALA A N 1
ATOM 2382 C CA . ALA A 1 321 ? 17.062 -11.312 10.75 1 96.19 321 ALA A CA 1
ATOM 2383 C C . ALA A 1 321 ? 17.109 -11.328 9.227 1 96.19 321 ALA A C 1
ATOM 2385 O O . ALA A 1 321 ? 17.438 -12.344 8.617 1 96.19 321 ALA A O 1
ATOM 2386 N N . GLU A 1 322 ? 16.75 -10.227 8.734 1 95.69 322 GLU A N 1
ATOM 2387 C CA . GLU A 1 322 ? 16.766 -10.102 7.277 1 95.69 322 GLU A CA 1
ATOM 2388 C C . GLU A 1 322 ? 18.172 -10.281 6.715 1 95.69 322 GLU A C 1
ATOM 2390 O O . GLU A 1 322 ? 18.359 -10.984 5.723 1 95.69 322 GLU A O 1
ATOM 2395 N N . LEU A 1 323 ? 19.109 -9.633 7.32 1 95.38 323 LEU A N 1
ATOM 2396 C CA . LEU A 1 323 ? 20.5 -9.75 6.875 1 95.38 323 LEU A CA 1
ATOM 2397 C C . LEU A 1 323 ? 21.016 -11.172 7.066 1 95.38 323 LEU A C 1
ATOM 2399 O O . LEU A 1 323 ? 21.656 -11.727 6.176 1 95.38 323 LEU A O 1
ATOM 2403 N N . ALA A 1 324 ? 20.656 -11.836 8.164 1 95.75 324 ALA A N 1
ATOM 2404 C CA . ALA A 1 324 ? 21.031 -13.227 8.422 1 95.75 324 ALA A CA 1
ATOM 2405 C C . ALA A 1 324 ? 20.406 -14.164 7.383 1 95.75 324 ALA A C 1
ATOM 2407 O O . ALA A 1 324 ? 21.078 -15.062 6.875 1 95.75 324 ALA A O 1
ATOM 2408 N N . LEU A 1 325 ? 19.172 -13.906 7.105 1 95.94 325 LEU A N 1
ATOM 2409 C CA . LEU A 1 325 ? 18.484 -14.719 6.109 1 95.94 325 LEU A CA 1
ATOM 2410 C C . LEU A 1 325 ? 19.125 -14.547 4.734 1 95.94 325 LEU A C 1
ATOM 2412 O O . LEU A 1 325 ? 19.234 -15.508 3.973 1 95.94 325 LEU A O 1
ATOM 2416 N N . ALA A 1 326 ? 19.516 -13.328 4.453 1 96.81 326 ALA A N 1
ATOM 2417 C CA . ALA A 1 326 ? 20.141 -13.078 3.162 1 96.81 326 ALA A CA 1
ATOM 2418 C C . ALA A 1 326 ? 21.453 -13.859 3.029 1 96.81 326 ALA A C 1
ATOM 2420 O O . ALA A 1 326 ? 21.719 -14.453 1.98 1 96.81 326 ALA A O 1
ATOM 2421 N N . PHE A 1 327 ? 22.203 -13.969 4.094 1 96.19 327 PHE A N 1
ATOM 2422 C CA . PHE A 1 327 ? 23.438 -14.742 4.098 1 96.19 327 PHE A CA 1
ATOM 2423 C C . PHE A 1 327 ? 23.141 -16.234 3.92 1 96.19 327 PHE A C 1
ATOM 2425 O O . PHE A 1 327 ? 23.797 -16.906 3.109 1 96.19 327 PHE A O 1
ATOM 2432 N N . ARG A 1 328 ? 22.125 -16.719 4.621 1 96.38 328 ARG A N 1
ATOM 2433 C CA . ARG A 1 328 ? 21.781 -18.141 4.566 1 96.38 328 ARG A CA 1
ATOM 2434 C C . ARG A 1 328 ? 21.219 -18.516 3.197 1 96.38 328 ARG A C 1
ATOM 2436 O O . ARG A 1 328 ? 21.562 -19.562 2.652 1 96.38 328 ARG A O 1
ATOM 2443 N N . GLU A 1 329 ? 20.391 -17.656 2.703 1 96.56 329 GLU A N 1
ATOM 2444 C CA . GLU A 1 329 ? 19.797 -17.906 1.395 1 96.56 329 GLU A CA 1
ATOM 2445 C C . GLU A 1 329 ? 20.859 -17.969 0.306 1 96.56 329 GLU A C 1
ATOM 2447 O O . GLU A 1 329 ? 20.766 -18.781 -0.615 1 96.56 329 GLU A O 1
ATOM 2452 N N . ARG A 1 330 ? 21.859 -17.062 0.421 1 96.75 330 ARG A N 1
ATOM 2453 C CA . ARG A 1 330 ? 22.953 -17.094 -0.547 1 96.75 330 ARG A CA 1
ATOM 2454 C C . ARG A 1 330 ? 23.672 -18.438 -0.53 1 96.75 330 ARG A C 1
ATOM 2456 O O . ARG A 1 330 ? 23.906 -19.031 -1.582 1 96.75 330 ARG A O 1
ATOM 2463 N N . GLU A 1 331 ? 23.906 -18.969 0.613 1 95.38 331 GLU A N 1
ATOM 2464 C CA . GLU A 1 331 ? 24.594 -20.25 0.762 1 95.38 331 GLU A CA 1
ATOM 2465 C C . GLU A 1 331 ? 23.719 -21.406 0.299 1 95.38 331 GLU A C 1
ATOM 2467 O O . GLU A 1 331 ? 24.188 -22.297 -0.432 1 95.38 331 GLU A O 1
ATOM 2472 N N . GLN A 1 332 ? 22.484 -21.328 0.687 1 97 332 GLN A N 1
ATOM 2473 C CA . GLN A 1 332 ? 21.562 -22.438 0.391 1 97 332 GLN A CA 1
ATOM 2474 C C . GLN A 1 332 ? 21.281 -22.516 -1.104 1 97 332 GLN A C 1
ATOM 2476 O O . GLN A 1 332 ? 21.281 -23.609 -1.683 1 97 332 GLN A O 1
ATOM 2481 N N . THR A 1 333 ? 21.016 -21.422 -1.688 1 97.62 333 THR A N 1
ATOM 2482 C CA . THR A 1 333 ? 20.688 -21.422 -3.109 1 97.62 333 THR A CA 1
ATOM 2483 C C . THR A 1 333 ? 21.906 -21.781 -3.945 1 97.62 333 THR A C 1
ATOM 2485 O O . THR A 1 333 ? 21.797 -22.422 -4.992 1 97.62 333 THR A O 1
ATOM 2488 N N . ALA A 1 334 ? 23.125 -21.375 -3.5 1 95.5 334 ALA A N 1
ATOM 2489 C CA . ALA A 1 334 ? 24.359 -21.781 -4.18 1 95.5 334 ALA A CA 1
ATOM 2490 C C . ALA A 1 334 ? 24.547 -23.297 -4.125 1 95.5 334 ALA A C 1
ATOM 2492 O O . ALA A 1 334 ? 24.922 -23.922 -5.121 1 95.5 334 ALA A O 1
ATOM 2493 N N . ALA A 1 335 ? 24.25 -23.859 -3.004 1 96.5 335 ALA A N 1
ATOM 2494 C CA . ALA A 1 335 ? 24.359 -25.297 -2.838 1 96.5 335 ALA A CA 1
ATOM 2495 C C . ALA A 1 335 ? 23.328 -26.031 -3.709 1 96.5 335 ALA A C 1
ATOM 2497 O O . ALA A 1 335 ? 23.656 -27.031 -4.352 1 96.5 335 ALA A O 1
ATOM 2498 N N . GLN A 1 336 ? 22.172 -25.5 -3.701 1 97.25 336 GLN A N 1
ATOM 2499 C CA . GLN A 1 336 ? 21.125 -26.109 -4.523 1 97.25 336 GLN A CA 1
ATOM 2500 C C . GLN A 1 336 ? 21.484 -26.031 -6.008 1 97.25 336 GLN A C 1
ATOM 2502 O O . GLN A 1 336 ? 21.312 -27.016 -6.738 1 97.25 336 GLN A O 1
ATOM 2507 N N . LEU A 1 337 ? 21.969 -24.922 -6.406 1 97.62 337 LEU A N 1
ATOM 2508 C CA . LEU A 1 337 ? 22.359 -24.75 -7.805 1 97.62 337 LEU A CA 1
ATOM 2509 C C . LEU A 1 337 ? 23.469 -25.734 -8.18 1 97.62 337 LEU A C 1
ATOM 2511 O O . LEU A 1 337 ? 23.422 -26.344 -9.258 1 97.62 337 LEU A O 1
ATOM 2515 N N . SER A 1 338 ? 24.375 -25.938 -7.305 1 97.38 338 SER A N 1
ATOM 2516 C CA . SER A 1 338 ? 25.484 -26.859 -7.555 1 97.38 338 SER A CA 1
ATOM 2517 C C . SER A 1 338 ? 24.984 -28.281 -7.777 1 97.38 338 SER A C 1
ATOM 2519 O O . SER A 1 338 ? 25.406 -28.953 -8.719 1 97.38 338 SER A O 1
ATOM 2521 N N . VAL A 1 339 ? 23.984 -28.688 -7.008 1 97.5 339 VAL A N 1
ATOM 2522 C CA . VAL A 1 339 ? 23.453 -30.047 -7.125 1 97.5 339 VAL A CA 1
ATOM 2523 C C . VAL A 1 339 ? 22.672 -30.188 -8.43 1 97.5 339 VAL A C 1
ATOM 2525 O O . VAL A 1 339 ? 22.828 -31.172 -9.156 1 97.5 339 VAL A O 1
ATOM 2528 N N . VAL A 1 340 ? 21.906 -29.203 -8.727 1 97.56 340 VAL A N 1
ATOM 2529 C CA . VAL A 1 340 ? 21.094 -29.266 -9.93 1 97.56 340 VAL A CA 1
ATOM 2530 C C . VAL A 1 340 ? 21.984 -29.219 -11.164 1 97.56 340 VAL A C 1
ATOM 2532 O O . VAL A 1 340 ? 21.797 -29.984 -12.109 1 97.56 340 VAL A O 1
ATOM 2535 N N . GLU A 1 341 ? 22.953 -28.359 -11.156 1 96.5 341 GLU A N 1
ATOM 2536 C CA . GLU A 1 341 ? 23.812 -28.109 -12.312 1 96.5 341 GLU A CA 1
ATOM 2537 C C . GLU A 1 341 ? 24.797 -29.25 -12.539 1 96.5 341 GLU A C 1
ATOM 2539 O O . GLU A 1 341 ? 25.078 -29.609 -13.68 1 96.5 341 GLU A O 1
ATOM 2544 N N . LYS A 1 342 ? 25.25 -29.859 -11.469 1 96.62 342 LYS A N 1
ATOM 2545 C CA . LYS A 1 342 ? 26.328 -30.828 -11.594 1 96.62 342 LYS A CA 1
ATOM 2546 C C . LYS A 1 342 ? 25.766 -32.25 -11.602 1 96.62 342 LYS A C 1
ATOM 2548 O O . LYS A 1 342 ? 26.438 -33.188 -12.086 1 96.62 342 LYS A O 1
ATOM 2553 N N . SER A 1 343 ? 24.547 -32.406 -11.148 1 96.56 343 SER A N 1
ATOM 2554 C CA . SER A 1 343 ? 24.078 -33.781 -10.984 1 96.56 343 SER A CA 1
ATOM 2555 C C . SER A 1 343 ? 22.703 -33.969 -11.633 1 96.56 343 SER A C 1
ATOM 2557 O O . SER A 1 343 ? 22.578 -34.688 -12.617 1 96.56 343 SER A O 1
ATOM 2559 N N . LEU A 1 344 ? 21.75 -33.219 -11.219 1 96.62 344 LEU A N 1
ATOM 2560 C CA . LEU A 1 344 ? 20.375 -33.469 -11.617 1 96.62 344 LEU A CA 1
ATOM 2561 C C . LEU A 1 344 ? 20.188 -33.281 -13.117 1 96.62 344 LEU A C 1
ATOM 2563 O O . LEU A 1 344 ? 19.719 -34.188 -13.805 1 96.62 344 LEU A O 1
ATOM 2567 N N . ALA A 1 345 ? 20.625 -32.156 -13.633 1 96.5 345 ALA A N 1
ATOM 2568 C CA . ALA A 1 345 ? 20.375 -31.812 -15.031 1 96.5 345 ALA A CA 1
ATOM 2569 C C . ALA A 1 345 ? 21.172 -32.719 -15.969 1 96.5 345 ALA A C 1
ATOM 2571 O O . ALA A 1 345 ? 20.609 -33.344 -16.875 1 96.5 345 ALA A O 1
ATOM 2572 N N . PRO A 1 346 ? 22.453 -32.938 -15.711 1 96.56 346 PRO A N 1
ATOM 2573 C CA . PRO A 1 346 ? 23.219 -33.812 -16.594 1 96.56 346 PRO A CA 1
ATOM 2574 C C . PRO A 1 346 ? 22.766 -35.25 -16.547 1 96.56 346 PRO A C 1
ATOM 2576 O O . PRO A 1 346 ? 22.734 -35.938 -17.578 1 96.56 346 PRO A O 1
ATOM 2579 N N . LYS A 1 347 ? 22.344 -35.719 -15.367 1 97.25 347 LYS A N 1
ATOM 2580 C CA . LYS A 1 347 ? 21.891 -37.125 -15.242 1 97.25 347 LYS A CA 1
ATOM 2581 C C . LYS A 1 347 ? 20.547 -37.312 -15.953 1 97.25 347 LYS A C 1
ATOM 2583 O O . LYS A 1 347 ? 20.312 -38.344 -16.578 1 97.25 347 LYS A O 1
ATOM 2588 N N . ALA A 1 348 ? 19.703 -36.344 -15.828 1 96.75 348 ALA A N 1
ATOM 2589 C CA . ALA A 1 348 ? 18.422 -36.406 -16.531 1 96.75 348 ALA A CA 1
ATOM 2590 C C . ALA A 1 348 ? 18.625 -36.375 -18.047 1 96.75 348 ALA A C 1
ATOM 2592 O O . ALA A 1 348 ? 17.938 -37.094 -18.781 1 96.75 348 ALA A O 1
ATOM 2593 N N . GLU A 1 349 ? 19.562 -35.562 -18.469 1 95.56 349 GLU A N 1
ATOM 2594 C CA . GLU A 1 349 ? 19.891 -35.5 -19.891 1 95.56 349 GLU A CA 1
ATOM 2595 C C . GLU A 1 349 ? 20.438 -36.812 -20.406 1 95.56 349 GLU A C 1
ATOM 2597 O O . GLU A 1 349 ? 20.031 -37.312 -21.469 1 95.56 349 GLU A O 1
ATOM 2602 N N . GLU A 1 350 ? 21.312 -37.438 -19.672 1 96.62 350 GLU A N 1
ATOM 2603 C CA . GLU A 1 350 ? 21.906 -38.719 -20.031 1 96.62 350 GLU A CA 1
ATOM 2604 C C . GLU A 1 350 ? 20.859 -39.812 -20.047 1 96.62 350 GLU A C 1
ATOM 2606 O O . GLU A 1 350 ? 20.844 -40.656 -20.953 1 96.62 350 GLU A O 1
ATOM 2611 N N . ALA A 1 351 ? 19.984 -39.75 -19.078 1 96.44 351 ALA A N 1
ATOM 2612 C CA . ALA A 1 351 ? 18.922 -40.75 -19.016 1 96.44 351 ALA A CA 1
ATOM 2613 C C . ALA A 1 351 ? 18 -40.656 -20.219 1 96.44 351 ALA A C 1
ATOM 2615 O O . ALA A 1 351 ? 17.609 -41.656 -20.797 1 96.44 351 ALA A O 1
ATOM 2616 N N . ALA A 1 352 ? 17.656 -39.469 -20.578 1 94.94 352 ALA A N 1
ATOM 2617 C CA . ALA A 1 352 ? 16.797 -39.281 -21.75 1 94.94 352 ALA A CA 1
ATOM 2618 C C . ALA A 1 352 ? 17.5 -39.719 -23.031 1 94.94 352 ALA A C 1
ATOM 2620 O O . ALA A 1 352 ? 16.891 -40.375 -23.875 1 94.94 352 ALA A O 1
ATOM 2621 N N . ARG A 1 353 ? 18.797 -39.5 -23.156 1 94.69 353 ARG A N 1
ATOM 2622 C CA . ARG A 1 353 ? 19.578 -39.938 -24.312 1 94.69 353 ARG A CA 1
ATOM 2623 C C . ARG A 1 353 ? 19.656 -41.438 -24.391 1 94.69 353 ARG A C 1
ATOM 2625 O O . ARG A 1 353 ? 19.438 -42.031 -25.453 1 94.69 353 ARG A O 1
ATOM 2632 N N . LEU A 1 354 ? 19.875 -42.031 -23.234 1 95.75 354 LEU A N 1
ATOM 2633 C CA . LEU A 1 354 ? 19.969 -43.5 -23.188 1 95.75 354 LEU A CA 1
ATOM 2634 C C . LEU A 1 354 ? 18.625 -44.125 -23.516 1 95.75 354 LEU A C 1
ATOM 2636 O O . LEU A 1 354 ? 18.578 -45.156 -24.203 1 95.75 354 LEU A O 1
ATOM 2640 N N . ALA A 1 355 ? 17.578 -43.5 -23 1 94.25 355 ALA A N 1
ATOM 2641 C CA . ALA A 1 355 ? 16.25 -44.031 -23.281 1 94.25 355 ALA A CA 1
ATOM 2642 C C . ALA A 1 355 ? 15.945 -43.969 -24.781 1 94.25 355 ALA A C 1
ATOM 2644 O O . ALA A 1 355 ? 15.359 -44.906 -25.328 1 94.25 355 ALA A O 1
ATOM 2645 N N . ASP A 1 356 ? 16.359 -43 -25.406 1 91.56 356 ASP A N 1
ATOM 2646 C CA . ASP A 1 356 ? 16.172 -42.844 -26.844 1 91.56 356 ASP A CA 1
ATOM 2647 C C . ASP A 1 356 ? 16.953 -43.906 -27.609 1 91.56 356 ASP A C 1
ATOM 2649 O O . ASP A 1 356 ? 16.422 -44.531 -28.531 1 91.56 356 ASP A O 1
ATOM 2653 N N . VAL A 1 357 ? 18.188 -44.188 -27.234 1 93.5 357 VAL A N 1
ATOM 2654 C CA . VAL A 1 357 ? 19.047 -45.156 -27.875 1 93.5 357 VAL A CA 1
ATOM 2655 C C . VAL A 1 357 ? 18.484 -46.562 -27.688 1 93.5 357 VAL A C 1
ATOM 2657 O O . VAL A 1 357 ? 18.438 -47.375 -28.625 1 93.5 357 VAL A O 1
ATOM 2660 N N . LEU A 1 358 ? 17.984 -46.844 -26.531 1 93.5 358 LEU A N 1
ATOM 2661 C CA . LEU A 1 358 ? 17.453 -48.156 -26.203 1 93.5 358 LEU A CA 1
ATOM 2662 C C . LEU A 1 358 ? 16.141 -48.406 -26.938 1 93.5 358 LEU A C 1
ATOM 2664 O O . LEU A 1 358 ? 15.844 -49.562 -27.328 1 93.5 358 LEU A O 1
ATOM 2668 N N . LEU A 1 359 ? 15.359 -47.375 -27.125 1 89.25 359 LEU A N 1
ATOM 2669 C CA . LEU A 1 359 ? 14.117 -47.5 -27.891 1 89.25 359 LEU A CA 1
ATOM 2670 C C . LEU A 1 359 ? 14.414 -47.875 -29.344 1 89.25 359 LEU A C 1
ATOM 2672 O O . LEU A 1 359 ? 13.766 -48.781 -29.891 1 89.25 359 LEU A O 1
ATOM 2676 N N . ARG A 1 360 ? 15.445 -47.281 -29.922 1 86.38 360 ARG A N 1
ATOM 2677 C CA . ARG A 1 360 ? 15.828 -47.594 -31.297 1 86.38 360 ARG A CA 1
ATOM 2678 C C . ARG A 1 360 ? 16.375 -49 -31.438 1 86.38 360 ARG A C 1
ATOM 2680 O O . ARG A 1 360 ? 16.188 -49.656 -32.469 1 86.38 360 ARG A O 1
ATOM 2687 N N . ALA A 1 361 ? 16.922 -49.5 -30.297 1 90.62 361 ALA A N 1
ATOM 2688 C CA . ALA A 1 361 ? 17.469 -50.875 -30.266 1 90.62 361 ALA A CA 1
ATOM 2689 C C . ALA A 1 361 ? 16.391 -51.875 -29.891 1 90.62 361 ALA A C 1
ATOM 2691 O O . ALA A 1 361 ? 16.656 -53.094 -29.891 1 90.62 361 ALA A O 1
ATOM 2692 N N . GLY A 1 362 ? 15.219 -51.375 -29.594 1 86.44 362 GLY A N 1
ATOM 2693 C CA . GLY A 1 362 ? 14.125 -52.25 -29.219 1 86.44 362 GLY A CA 1
ATOM 2694 C C . GLY A 1 362 ? 14.234 -52.75 -27.797 1 86.44 362 GLY A C 1
ATOM 2695 O O . GLY A 1 362 ? 13.609 -53.75 -27.438 1 86.44 362 GLY A O 1
ATOM 2696 N N . GLN A 1 363 ? 15.008 -52.094 -27 1 91.06 363 GLN A N 1
ATOM 2697 C CA . GLN A 1 363 ? 15.289 -52.531 -25.641 1 91.06 363 GLN A CA 1
ATOM 2698 C C . GLN A 1 363 ? 14.602 -51.656 -24.609 1 91.06 363 GLN A C 1
ATOM 2700 O O . GLN A 1 363 ? 14.914 -51.75 -23.406 1 91.06 363 GLN A O 1
ATOM 2705 N N . SER A 1 364 ? 13.797 -50.688 -25 1 88.12 364 SER A N 1
ATOM 2706 C CA . SER A 1 364 ? 12.969 -49.875 -24.125 1 88.12 364 SER A CA 1
ATOM 2707 C C . SER A 1 364 ? 11.617 -49.562 -24.75 1 88.12 364 SER A C 1
ATOM 2709 O O . SER A 1 364 ? 11.359 -49.969 -25.891 1 88.12 364 SER A O 1
ATOM 2711 N N . THR A 1 365 ? 10.828 -49.094 -23.969 1 89.19 365 THR A N 1
ATOM 2712 C CA . THR A 1 365 ? 9.477 -48.812 -24.438 1 89.19 365 THR A CA 1
ATOM 2713 C C . THR A 1 365 ? 9.25 -47.312 -24.531 1 89.19 365 THR A C 1
ATOM 2715 O O . THR A 1 365 ? 10.016 -46.531 -23.984 1 89.19 365 THR A O 1
ATOM 2718 N N . LEU A 1 366 ? 8.305 -46.938 -25.328 1 86.94 366 LEU A N 1
ATOM 2719 C CA . LEU A 1 366 ? 7.984 -45.531 -25.5 1 86.94 366 LEU A CA 1
ATOM 2720 C C . LEU A 1 366 ? 7.66 -44.875 -24.156 1 86.94 366 LEU A C 1
ATOM 2722 O O . LEU A 1 366 ? 8.125 -43.781 -23.859 1 86.94 366 LEU A O 1
ATOM 2726 N N . PRO A 1 367 ? 6.965 -45.625 -23.25 1 84.31 367 PRO A N 1
ATOM 2727 C CA . PRO A 1 367 ? 6.711 -45 -21.938 1 84.31 367 PRO A CA 1
ATOM 2728 C C . PRO A 1 367 ? 7.996 -44.688 -21.172 1 84.31 367 PRO A C 1
ATOM 2730 O O . PRO A 1 367 ? 8.062 -43.688 -20.453 1 84.31 367 PRO A O 1
ATOM 2733 N N . ASP A 1 368 ? 8.977 -45.5 -21.391 1 90.5 368 ASP A N 1
ATOM 2734 C CA . ASP A 1 368 ? 10.266 -45.25 -20.75 1 90.5 368 ASP A CA 1
ATOM 2735 C C . ASP A 1 368 ? 10.898 -43.969 -21.297 1 90.5 368 ASP A C 1
ATOM 2737 O O . ASP A 1 368 ? 11.438 -43.156 -20.516 1 90.5 368 ASP A O 1
ATOM 2741 N N . VAL A 1 369 ? 10.82 -43.812 -22.562 1 92.06 369 VAL A N 1
ATOM 2742 C CA . VAL A 1 369 ? 11.375 -42.625 -23.203 1 92.06 369 VAL A CA 1
ATOM 2743 C C . VAL A 1 369 ? 10.617 -41.375 -22.75 1 92.06 369 VAL A C 1
ATOM 2745 O O . VAL A 1 369 ? 11.227 -40.344 -22.422 1 92.06 369 VAL A O 1
ATOM 2748 N N . LEU A 1 370 ? 9.32 -41.469 -22.703 1 90.56 370 LEU A N 1
ATOM 2749 C CA . LEU A 1 370 ? 8.5 -40.344 -22.297 1 90.56 370 LEU A CA 1
ATOM 2750 C C . LEU A 1 370 ? 8.805 -39.938 -20.859 1 90.56 370 LEU A C 1
ATOM 2752 O O . LEU A 1 370 ? 8.906 -38.75 -20.547 1 90.56 370 LEU A O 1
ATOM 2756 N N . ARG A 1 371 ? 8.984 -40.906 -20.031 1 91.94 371 ARG A N 1
ATOM 2757 C CA . ARG A 1 371 ? 9.32 -40.656 -18.625 1 91.94 371 ARG A CA 1
ATOM 2758 C C . ARG A 1 371 ? 10.664 -39.938 -18.516 1 91.94 371 ARG A C 1
ATOM 2760 O O . ARG A 1 371 ? 10.797 -38.969 -17.781 1 91.94 371 ARG A O 1
ATOM 2767 N N . ALA A 1 372 ? 11.586 -40.438 -19.219 1 93.62 372 ALA A N 1
ATOM 2768 C CA . ALA A 1 372 ? 12.922 -39.844 -19.172 1 93.62 372 ALA A CA 1
ATOM 2769 C C . ALA A 1 372 ? 12.914 -38.438 -19.719 1 93.62 372 ALA A C 1
ATOM 2771 O O . ALA A 1 372 ? 13.586 -37.531 -19.188 1 93.62 372 ALA A O 1
ATOM 2772 N N . ARG A 1 373 ? 12.164 -38.219 -20.719 1 92.94 373 ARG A N 1
ATOM 2773 C CA . ARG A 1 373 ? 12.102 -36.875 -21.344 1 92.94 373 ARG A CA 1
ATOM 2774 C C . ARG A 1 373 ? 11.359 -35.906 -20.438 1 92.94 373 ARG A C 1
ATOM 2776 O O . ARG A 1 373 ? 11.719 -34.719 -20.375 1 92.94 373 ARG A O 1
ATOM 2783 N N . ARG A 1 374 ? 10.383 -36.375 -19.781 1 91.88 374 ARG A N 1
ATOM 2784 C CA . ARG A 1 374 ? 9.703 -35.531 -18.797 1 91.88 374 ARG A CA 1
ATOM 2785 C C . ARG A 1 374 ? 10.664 -35.125 -17.688 1 91.88 374 ARG A C 1
ATOM 2787 O O . ARG A 1 374 ? 10.664 -33.969 -17.25 1 91.88 374 ARG A O 1
ATOM 2794 N N . ALA A 1 375 ? 11.391 -36.062 -17.266 1 93.75 375 ALA A N 1
ATOM 2795 C CA . ALA A 1 375 ? 12.359 -35.812 -16.219 1 93.75 375 ALA A CA 1
ATOM 2796 C C . ALA A 1 375 ? 13.406 -34.781 -16.672 1 93.75 375 ALA A C 1
ATOM 2798 O O . ALA A 1 375 ? 13.805 -33.906 -15.906 1 93.75 375 ALA A O 1
ATOM 2799 N N . ARG A 1 376 ? 13.859 -34.906 -17.844 1 94.31 376 ARG A N 1
ATOM 2800 C CA . ARG A 1 376 ? 14.82 -33.969 -18.406 1 94.31 376 ARG A CA 1
ATOM 2801 C C . ARG A 1 376 ? 14.234 -32.562 -18.469 1 94.31 376 ARG A C 1
ATOM 2803 O O . ARG A 1 376 ? 14.883 -31.594 -18.078 1 94.31 376 ARG A O 1
ATOM 2810 N N . ALA A 1 377 ? 13.055 -32.5 -18.969 1 92.94 377 ALA A N 1
ATOM 2811 C CA . ALA A 1 377 ? 12.383 -31.203 -19.062 1 92.94 377 ALA A CA 1
ATOM 2812 C C . ALA A 1 377 ? 12.266 -30.547 -17.688 1 92.94 377 ALA A C 1
ATOM 2814 O O . ALA A 1 377 ? 12.562 -29.375 -17.531 1 92.94 377 ALA A O 1
ATOM 2815 N N . ALA A 1 378 ? 11.852 -31.297 -16.719 1 94.06 378 ALA A N 1
ATOM 2816 C CA . ALA A 1 378 ? 11.703 -30.797 -15.352 1 94.06 378 ALA A CA 1
ATOM 2817 C C . ALA A 1 378 ? 13.047 -30.344 -14.773 1 94.06 378 ALA A C 1
ATOM 2819 O O . ALA A 1 378 ? 13.125 -29.312 -14.102 1 94.06 378 ALA A O 1
ATOM 2820 N N . ALA A 1 379 ? 14.023 -31.141 -15.055 1 95.62 379 ALA A N 1
ATOM 2821 C CA . ALA A 1 379 ? 15.352 -30.812 -14.547 1 95.62 379 ALA A CA 1
ATOM 2822 C C . ALA A 1 379 ? 15.891 -29.531 -15.172 1 95.62 379 ALA A C 1
ATOM 2824 O O . ALA A 1 379 ? 16.516 -28.719 -14.484 1 95.62 379 ALA A O 1
ATOM 2825 N N . ASN A 1 380 ? 15.656 -29.406 -16.469 1 94.5 380 ASN A N 1
ATOM 2826 C CA . ASN A 1 380 ? 16.141 -28.219 -17.156 1 94.5 380 ASN A CA 1
ATOM 2827 C C . ASN A 1 380 ? 15.414 -26.969 -16.672 1 94.5 380 ASN A C 1
ATOM 2829 O O . ASN A 1 380 ? 16.016 -25.906 -16.531 1 94.5 380 ASN A O 1
ATOM 2833 N N . ILE A 1 381 ? 14.172 -27.031 -16.406 1 94.5 381 ILE A N 1
ATOM 2834 C CA . ILE A 1 381 ? 13.422 -25.906 -15.844 1 94.5 381 ILE A CA 1
ATOM 2835 C C . ILE A 1 381 ? 13.938 -25.594 -14.445 1 94.5 381 ILE A C 1
ATOM 2837 O O . ILE A 1 381 ? 14.125 -24.422 -14.094 1 94.5 381 ILE A O 1
ATOM 2841 N N . ARG A 1 382 ? 14.141 -26.609 -13.695 1 95.81 382 ARG A N 1
ATOM 2842 C CA . ARG A 1 382 ? 14.664 -26.438 -12.344 1 95.81 382 ARG A CA 1
ATOM 2843 C C . ARG A 1 382 ? 16.031 -25.75 -12.375 1 95.81 382 ARG A C 1
ATOM 2845 O O . ARG A 1 382 ? 16.328 -24.938 -11.5 1 95.81 382 ARG A O 1
ATOM 2852 N N . LEU A 1 383 ? 16.828 -26.125 -13.344 1 95.75 383 LEU A N 1
ATOM 2853 C CA . LEU A 1 383 ? 18.141 -25.5 -13.477 1 95.75 383 LEU A CA 1
ATOM 2854 C C . LEU A 1 383 ? 18.016 -24 -13.719 1 95.75 383 LEU A C 1
ATOM 2856 O O . LEU A 1 383 ? 18.688 -23.203 -13.078 1 95.75 383 LEU A O 1
ATOM 2860 N N . ALA A 1 384 ? 17.125 -23.609 -14.609 1 93.81 384 ALA A N 1
ATOM 2861 C CA . ALA A 1 384 ? 16.891 -22.203 -14.898 1 93.81 384 ALA A CA 1
ATOM 2862 C C . ALA A 1 384 ? 16.422 -21.453 -13.656 1 93.81 384 ALA A C 1
ATOM 2864 O O . ALA A 1 384 ? 16.906 -20.359 -13.352 1 93.81 384 ALA A O 1
ATOM 2865 N N . LEU A 1 385 ? 15.484 -22.031 -12.906 1 95.69 385 LEU A N 1
ATOM 2866 C CA . LEU A 1 385 ? 14.945 -21.406 -11.703 1 95.69 385 LEU A CA 1
ATOM 2867 C C . LEU A 1 385 ? 16 -21.297 -10.617 1 95.69 385 LEU A C 1
ATOM 2869 O O . LEU A 1 385 ? 16.109 -20.281 -9.938 1 95.69 385 LEU A O 1
ATOM 2873 N N . ALA A 1 386 ? 16.781 -22.344 -10.531 1 97.31 386 ALA A N 1
ATOM 2874 C CA . ALA A 1 386 ? 17.844 -22.359 -9.523 1 97.31 386 ALA A CA 1
ATOM 2875 C C . ALA A 1 386 ? 18.891 -21.281 -9.797 1 97.31 386 ALA A C 1
ATOM 2877 O O . ALA A 1 386 ? 19.391 -20.641 -8.875 1 97.31 386 ALA A O 1
ATOM 2878 N N . ARG A 1 387 ? 19.281 -21.141 -11.047 1 97.25 387 ARG A N 1
ATOM 2879 C CA . ARG A 1 387 ? 20.219 -20.094 -11.414 1 97.25 387 ARG A CA 1
ATOM 2880 C C . ARG A 1 387 ? 19.688 -18.719 -11.055 1 97.25 387 ARG A C 1
ATOM 2882 O O . ARG A 1 387 ? 20.406 -17.891 -10.5 1 97.25 387 ARG A O 1
ATOM 2889 N N . GLY A 1 388 ? 18.406 -18.453 -11.344 1 97.62 388 GLY A N 1
ATOM 2890 C CA . GLY A 1 388 ? 17.766 -17.203 -10.992 1 97.62 388 GLY A CA 1
ATOM 2891 C C . GLY A 1 388 ? 17.703 -16.969 -9.492 1 97.62 388 GLY A C 1
ATOM 2892 O O . GLY A 1 388 ? 17.953 -15.852 -9.023 1 97.62 388 GLY A O 1
ATOM 2893 N N . GLU A 1 389 ? 17.391 -18 -8.789 1 97.62 389 GLU A N 1
ATOM 2894 C CA . GLU A 1 389 ? 17.266 -17.906 -7.336 1 97.62 389 GLU A CA 1
ATOM 2895 C C . GLU A 1 389 ? 18.609 -17.609 -6.691 1 97.62 389 GLU A C 1
ATOM 2897 O O . GLU A 1 389 ? 18.688 -16.797 -5.758 1 97.62 389 GLU A O 1
ATOM 2902 N N . ALA A 1 390 ? 19.641 -18.297 -7.16 1 97.62 390 ALA A N 1
ATOM 2903 C CA . ALA A 1 390 ? 20.969 -18.047 -6.641 1 97.62 390 ALA A CA 1
ATOM 2904 C C . ALA A 1 390 ? 21.422 -16.609 -6.926 1 97.62 390 ALA A C 1
ATOM 2906 O O . ALA A 1 390 ? 22 -15.953 -6.066 1 97.62 390 ALA A O 1
ATOM 2907 N N . SER A 1 391 ? 21.141 -16.188 -8.102 1 98 391 SER A N 1
ATOM 2908 C CA . SER A 1 391 ? 21.5 -14.82 -8.477 1 98 391 SER A CA 1
ATOM 2909 C C . SER A 1 391 ? 20.719 -13.805 -7.641 1 98 391 SER A C 1
ATOM 2911 O O . SER A 1 391 ? 21.281 -12.781 -7.227 1 98 391 SER A O 1
ATOM 2913 N N . LEU A 1 392 ? 19.453 -14.039 -7.363 1 98 392 LEU A N 1
ATOM 2914 C CA . LEU A 1 392 ? 18.641 -13.141 -6.559 1 98 392 LEU A CA 1
ATOM 2915 C C . LEU A 1 392 ? 19.156 -13.062 -5.129 1 98 392 LEU A C 1
ATOM 2917 O O . LEU A 1 392 ? 19.219 -11.977 -4.543 1 98 392 LEU A O 1
ATOM 2921 N N . ALA A 1 393 ? 19.469 -14.211 -4.625 1 97.75 393 ALA A N 1
ATOM 2922 C CA . ALA A 1 393 ? 20.016 -14.234 -3.266 1 97.75 393 ALA A CA 1
ATOM 2923 C C . ALA A 1 393 ? 21.297 -13.422 -3.166 1 97.75 393 ALA A C 1
ATOM 2925 O O . ALA A 1 393 ? 21.484 -12.664 -2.211 1 97.75 393 ALA A O 1
ATOM 2926 N N . ALA A 1 394 ? 22.172 -13.578 -4.141 1 97.62 394 ALA A N 1
ATOM 2927 C CA . ALA A 1 394 ? 23.422 -12.82 -4.176 1 97.62 394 ALA A CA 1
ATOM 2928 C C . ALA A 1 394 ? 23.156 -11.328 -4.316 1 97.62 394 ALA A C 1
ATOM 2930 O O . ALA A 1 394 ? 23.75 -10.508 -3.609 1 97.62 394 ALA A O 1
ATOM 2931 N N . ALA A 1 395 ? 22.281 -10.977 -5.211 1 97.75 395 ALA A N 1
ATOM 2932 C CA . ALA A 1 395 ? 21.953 -9.57 -5.445 1 97.75 395 ALA A CA 1
ATOM 2933 C C . ALA A 1 395 ? 21.328 -8.938 -4.199 1 97.75 395 ALA A C 1
ATOM 2935 O O . ALA A 1 395 ? 21.656 -7.801 -3.854 1 97.75 395 ALA A O 1
ATOM 2936 N N . ARG A 1 396 ? 20.438 -9.664 -3.559 1 97.88 396 ARG A N 1
ATOM 2937 C CA . ARG A 1 396 ? 19.797 -9.172 -2.35 1 97.88 396 ARG A CA 1
ATOM 2938 C C . ARG A 1 396 ? 20.812 -8.883 -1.255 1 97.88 396 ARG A C 1
ATOM 2940 O O . ARG A 1 396 ? 20.781 -7.824 -0.629 1 97.88 396 ARG A O 1
ATOM 2947 N N . LEU A 1 397 ? 21.688 -9.805 -1.046 1 97.38 397 LEU A N 1
ATOM 2948 C CA . LEU A 1 397 ? 22.719 -9.617 -0.04 1 97.38 397 LEU A CA 1
ATOM 2949 C C . LEU A 1 397 ? 23.594 -8.414 -0.387 1 97.38 397 LEU A C 1
ATOM 2951 O O . LEU A 1 397 ? 23.891 -7.586 0.475 1 97.38 397 LEU A O 1
ATOM 2955 N N . HIS A 1 398 ? 23.969 -8.32 -1.614 1 97.25 398 HIS A N 1
ATOM 2956 C CA . HIS A 1 398 ? 24.812 -7.223 -2.078 1 97.25 398 HIS A CA 1
ATOM 2957 C C . HIS A 1 398 ? 24.141 -5.879 -1.834 1 97.25 398 HIS A C 1
ATOM 2959 O O . HIS A 1 398 ? 24.766 -4.941 -1.338 1 97.25 398 HIS A O 1
ATOM 2965 N N . LEU A 1 399 ? 22.844 -5.777 -2.143 1 97 399 LEU A N 1
ATOM 2966 C CA . LEU A 1 399 ? 22.109 -4.527 -1.998 1 97 399 LEU A CA 1
ATOM 2967 C C . LEU A 1 399 ? 21.969 -4.145 -0.528 1 97 399 LEU A C 1
ATOM 2969 O O . LEU A 1 399 ? 22.109 -2.973 -0.171 1 97 399 LEU A O 1
ATOM 2973 N N . LEU A 1 400 ? 21.719 -5.109 0.319 1 97.06 400 LEU A N 1
ATOM 2974 C CA . LEU A 1 400 ? 21.594 -4.848 1.749 1 97.06 400 LEU A CA 1
ATOM 2975 C C . LEU A 1 400 ? 22.906 -4.363 2.328 1 97.06 400 LEU A C 1
ATOM 2977 O O . LEU A 1 400 ? 22.938 -3.395 3.094 1 97.06 400 LEU A O 1
ATOM 2981 N N . LEU A 1 401 ? 24 -4.992 1.916 1 96.12 401 LEU A N 1
ATOM 2982 C CA . LEU A 1 401 ? 25.312 -4.625 2.426 1 96.12 401 LEU A CA 1
ATOM 2983 C C . LEU A 1 401 ? 25.734 -3.256 1.898 1 96.12 401 LEU A C 1
ATOM 2985 O O . LEU A 1 401 ? 26.391 -2.488 2.609 1 96.12 401 LEU A O 1
ATOM 2989 N N . SER A 1 402 ? 25.359 -2.959 0.668 1 94.31 402 SER A N 1
ATOM 2990 C CA . SER A 1 402 ? 25.719 -1.686 0.059 1 94.31 402 SER A CA 1
ATOM 2991 C C . SER A 1 402 ? 24.984 -0.523 0.713 1 94.31 402 SER A C 1
ATOM 2993 O O . SER A 1 402 ? 25.375 0.634 0.566 1 94.31 402 SER A O 1
ATOM 2995 N N . ALA A 1 403 ? 23.891 -0.823 1.377 1 93.69 403 ALA A N 1
ATOM 2996 C CA . ALA A 1 403 ? 23.078 0.215 2.004 1 93.69 403 ALA A CA 1
ATOM 2997 C C . ALA A 1 403 ? 23.609 0.553 3.398 1 93.69 403 ALA A C 1
ATOM 2999 O O . ALA A 1 403 ? 23.156 1.523 4.016 1 93.69 403 ALA A O 1
ATOM 3000 N N . LEU A 1 404 ? 24.5 -0.254 3.91 1 93.06 404 LEU A N 1
ATOM 3001 C CA . LEU A 1 404 ? 25.125 0.026 5.199 1 93.06 404 LEU A CA 1
ATOM 3002 C C . LEU A 1 404 ? 26.219 1.078 5.062 1 93.06 404 LEU A C 1
ATOM 3004 O O . LEU A 1 404 ? 26.969 1.076 4.078 1 93.06 404 LEU A O 1
ATOM 3008 N N . PRO A 1 405 ? 26.234 2.111 5.898 1 83.56 405 PRO A N 1
ATOM 3009 C CA . PRO A 1 405 ? 27.25 3.162 5.812 1 83.56 405 PRO A CA 1
ATOM 3010 C C . PRO A 1 405 ? 28.672 2.637 6.055 1 83.56 405 PRO A C 1
ATOM 3012 O O . PRO A 1 405 ? 28.844 1.62 6.73 1 83.56 405 PRO A O 1
ATOM 3015 N N . MET B 1 1 ? -61.969 -26.031 43.688 1 32.75 1 MET B N 1
ATOM 3016 C CA . MET B 1 1 ? -61.969 -25.766 42.25 1 32.75 1 MET B CA 1
ATOM 3017 C C . MET B 1 1 ? -60.531 -25.609 41.719 1 32.75 1 MET B C 1
ATOM 3019 O O . MET B 1 1 ? -59.844 -24.656 42.094 1 32.75 1 MET B O 1
ATOM 3023 N N . ARG B 1 2 ? -59.781 -26.812 41.625 1 42.62 2 ARG B N 1
ATOM 3024 C CA . ARG B 1 2 ? -58.438 -27.125 41.125 1 42.62 2 ARG B CA 1
ATOM 3025 C C . ARG B 1 2 ? -58.312 -26.625 39.688 1 42.62 2 ARG B C 1
ATOM 3027 O O . ARG B 1 2 ? -58.969 -27.125 38.781 1 42.62 2 ARG B O 1
ATOM 3034 N N . GLY B 1 3 ? -58.156 -25.375 39.438 1 38 3 GLY B N 1
ATOM 3035 C CA . GLY B 1 3 ? -58 -24.766 38.156 1 38 3 GLY B CA 1
ATOM 3036 C C . GLY B 1 3 ? -56.812 -25.344 37.344 1 38 3 GLY B C 1
ATOM 3037 O O . GLY B 1 3 ? -55.688 -25.344 37.844 1 38 3 GLY B O 1
ATOM 3038 N N . MET B 1 4 ? -57.062 -26.453 36.594 1 43.22 4 MET B N 1
ATOM 3039 C CA . MET B 1 4 ? -56.125 -27.047 35.688 1 43.22 4 MET B CA 1
ATOM 3040 C C . MET B 1 4 ? -55.625 -26.016 34.656 1 43.22 4 MET B C 1
ATOM 3042 O O . MET B 1 4 ? -56.438 -25.484 33.875 1 43.22 4 MET B O 1
ATOM 3046 N N . TRP B 1 5 ? -54.656 -25.219 34.969 1 47.22 5 TRP B N 1
ATOM 3047 C CA . TRP B 1 5 ? -54 -24.375 33.969 1 47.22 5 TRP B CA 1
ATOM 3048 C C . TRP B 1 5 ? -53.438 -25.203 32.812 1 47.22 5 TRP B C 1
ATOM 3050 O O . TRP B 1 5 ? -52.625 -26.109 33.031 1 47.22 5 TRP B O 1
ATOM 3060 N N . VAL B 1 6 ? -54.281 -25.469 31.75 1 47.44 6 VAL B N 1
ATOM 3061 C CA . VAL B 1 6 ? -53.812 -26.031 30.5 1 47.44 6 VAL B CA 1
ATOM 3062 C C . VAL B 1 6 ? -52.656 -25.203 29.953 1 47.44 6 VAL B C 1
ATOM 3064 O O . VAL B 1 6 ? -52.812 -24 29.734 1 47.44 6 VAL B O 1
ATOM 3067 N N . LEU B 1 7 ? -51.406 -25.609 30.219 1 48.5 7 LEU B N 1
ATOM 3068 C CA . LEU B 1 7 ? -50.219 -25.094 29.578 1 48.5 7 LEU B CA 1
ATOM 3069 C C . LEU B 1 7 ? -50.281 -25.281 28.062 1 48.5 7 LEU B C 1
ATOM 3071 O O . LEU B 1 7 ? -50.281 -26.406 27.578 1 48.5 7 LEU B O 1
ATOM 3075 N N . LEU B 1 8 ? -50.938 -24.359 27.344 1 49.59 8 LEU B N 1
ATOM 3076 C CA . LEU B 1 8 ? -50.844 -24.297 25.891 1 49.59 8 LEU B CA 1
ATOM 3077 C C . LEU B 1 8 ? -49.406 -24.219 25.438 1 49.59 8 LEU B C 1
ATOM 3079 O O . LEU B 1 8 ? -48.719 -23.203 25.672 1 49.59 8 LEU B O 1
ATOM 3083 N N . VAL B 1 9 ? -48.719 -25.359 25.297 1 47.97 9 VAL B N 1
ATOM 3084 C CA . VAL B 1 9 ? -47.438 -25.422 24.625 1 47.97 9 VAL B CA 1
ATOM 3085 C C . VAL B 1 9 ? -47.594 -24.984 23.172 1 47.97 9 VAL B C 1
ATOM 3087 O O . VAL B 1 9 ? -48.25 -25.656 22.375 1 47.97 9 VAL B O 1
ATOM 3090 N N . THR B 1 10 ? -47.656 -23.672 22.906 1 49.06 10 THR B N 1
ATOM 3091 C CA . THR B 1 10 ? -47.531 -23.156 21.547 1 49.06 10 THR B CA 1
ATOM 3092 C C . THR B 1 10 ? -46.312 -23.75 20.859 1 49.06 10 THR B C 1
ATOM 3094 O O . THR B 1 10 ? -45.188 -23.578 21.328 1 49.06 10 THR B O 1
ATOM 3097 N N . LEU B 1 11 ? -46.469 -24.891 20.219 1 44.09 11 LEU B N 1
ATOM 3098 C CA . LEU B 1 11 ? -45.469 -25.406 19.281 1 44.09 11 LEU B CA 1
ATOM 3099 C C . LEU B 1 11 ? -45.094 -24.344 18.25 1 44.09 11 LEU B C 1
ATOM 3101 O O . LEU B 1 11 ? -45.906 -23.984 17.391 1 44.09 11 LEU B O 1
ATOM 3105 N N . LEU B 1 12 ? -44.312 -23.375 18.641 1 43.44 12 LEU B N 1
ATOM 3106 C CA . LEU B 1 12 ? -43.688 -22.562 17.609 1 43.44 12 LEU B CA 1
ATOM 3107 C C . LEU B 1 12 ? -43.031 -23.422 16.547 1 43.44 12 LEU B C 1
ATOM 3109 O O . LEU B 1 12 ? -42.031 -24.094 16.812 1 43.44 12 LEU B O 1
ATOM 3113 N N . ALA B 1 13 ? -43.812 -23.969 15.562 1 43.72 13 ALA B N 1
ATOM 3114 C CA . ALA B 1 13 ? -43.281 -24.578 14.352 1 43.72 13 ALA B CA 1
ATOM 3115 C C . ALA B 1 13 ? -42.125 -23.734 13.773 1 43.72 13 ALA B C 1
ATOM 3117 O O . ALA B 1 13 ? -42.312 -22.547 13.492 1 43.72 13 ALA B O 1
ATOM 3118 N N . ALA B 1 14 ? -40.969 -24.109 14.008 1 46.34 14 ALA B N 1
ATOM 3119 C CA . ALA B 1 14 ? -39.812 -23.562 13.32 1 46.34 14 ALA B CA 1
ATOM 3120 C C . ALA B 1 14 ? -40.062 -23.422 11.82 1 46.34 14 ALA B C 1
ATOM 3122 O O . ALA B 1 14 ? -40.406 -24.406 11.148 1 46.34 14 ALA B O 1
ATOM 3123 N N . ALA B 1 15 ? -40.562 -22.344 11.344 1 45 15 ALA B N 1
ATOM 3124 C CA . ALA B 1 15 ? -40.656 -22.094 9.906 1 45 15 ALA B CA 1
ATOM 3125 C C . ALA B 1 15 ? -39.438 -22.641 9.188 1 45 15 ALA B C 1
ATOM 3127 O O . ALA B 1 15 ? -38.281 -22.453 9.648 1 45 15 ALA B O 1
ATOM 3128 N N . PRO B 1 16 ? -39.562 -23.75 8.422 1 38.66 16 PRO B N 1
ATOM 3129 C CA . PRO B 1 16 ? -38.344 -24.188 7.75 1 38.66 16 PRO B CA 1
ATOM 3130 C C . PRO B 1 16 ? -37.5 -23.031 7.254 1 38.66 16 PRO B C 1
ATOM 3132 O O . PRO B 1 16 ? -38.031 -21.969 6.898 1 38.66 16 PRO B O 1
ATOM 3135 N N . ALA B 1 17 ? -36.438 -22.859 7.828 1 46.34 17 ALA B N 1
ATOM 3136 C CA . ALA B 1 17 ? -35.438 -21.938 7.289 1 46.34 17 ALA B CA 1
ATOM 3137 C C . ALA B 1 17 ? -35.562 -21.812 5.773 1 46.34 17 ALA B C 1
ATOM 3139 O O . ALA B 1 17 ? -35.406 -22.797 5.047 1 46.34 17 ALA B O 1
ATOM 3140 N N . ARG B 1 18 ? -36.5 -21.047 5.34 1 47.75 18 ARG B N 1
ATOM 3141 C CA . ARG B 1 18 ? -36.656 -20.75 3.922 1 47.75 18 ARG B CA 1
ATOM 3142 C C . ARG B 1 18 ? -35.344 -20.875 3.174 1 47.75 18 ARG B C 1
ATOM 3144 O O . ARG B 1 18 ? -34.344 -20.219 3.523 1 47.75 18 ARG B O 1
ATOM 3151 N N . GLU B 1 19 ? -35 -21.953 2.602 1 53.88 19 GLU B N 1
ATOM 3152 C CA . GLU B 1 19 ? -33.844 -22.172 1.73 1 53.88 19 GLU B CA 1
ATOM 3153 C C . GLU B 1 19 ? -33.594 -20.969 0.84 1 53.88 19 GLU B C 1
ATOM 3155 O O . GLU B 1 19 ? -34.469 -20.531 0.101 1 53.88 19 GLU B O 1
ATOM 3160 N N . SER B 1 20 ? -32.844 -19.984 1.186 1 65.69 20 SER B N 1
ATOM 3161 C CA . SER B 1 20 ? -32.562 -18.75 0.448 1 65.69 20 SER B CA 1
ATOM 3162 C C . SER B 1 20 ? -32.125 -19.062 -0.979 1 65.69 20 SER B C 1
ATOM 3164 O O . SER B 1 20 ? -31.359 -20.016 -1.211 1 65.69 20 SER B O 1
ATOM 3166 N N . PRO B 1 21 ? -32.906 -18.562 -2.016 1 80.56 21 PRO B N 1
ATOM 3167 C CA . PRO B 1 21 ? -32.562 -18.734 -3.428 1 80.56 21 PRO B CA 1
ATOM 3168 C C . PRO B 1 21 ? -31.062 -18.5 -3.709 1 80.56 21 PRO B C 1
ATOM 3170 O O . PRO B 1 21 ? -30.406 -17.766 -2.969 1 80.56 21 PRO B O 1
ATOM 3173 N N . PRO B 1 22 ? -30.5 -19.328 -4.656 1 91.5 22 PRO B N 1
ATOM 3174 C CA . PRO B 1 22 ? -29.078 -19.156 -4.992 1 91.5 22 PRO B CA 1
ATOM 3175 C C . PRO B 1 22 ? -28.719 -17.703 -5.324 1 91.5 22 PRO B C 1
ATOM 3177 O O . PRO B 1 22 ? -29.516 -16.984 -5.934 1 91.5 22 PRO B O 1
ATOM 3180 N N . LEU B 1 23 ? -27.719 -17.234 -4.859 1 93.31 23 LEU B N 1
ATOM 3181 C CA . LEU B 1 23 ? -27.219 -15.891 -5.074 1 93.31 23 LEU B CA 1
ATOM 3182 C C . LEU B 1 23 ? -26.625 -15.742 -6.477 1 93.31 23 LEU B C 1
ATOM 3184 O O . LEU B 1 23 ? -25.641 -16.391 -6.809 1 93.31 23 LEU B O 1
ATOM 3188 N N . THR B 1 24 ? -27.266 -14.914 -7.305 1 94.94 24 THR B N 1
ATOM 3189 C CA . THR B 1 24 ? -26.75 -14.664 -8.648 1 94.94 24 THR B CA 1
ATOM 3190 C C . THR B 1 24 ? -25.547 -13.719 -8.594 1 94.94 24 THR B C 1
ATOM 3192 O O . THR B 1 24 ? -25.297 -13.078 -7.574 1 94.94 24 THR B O 1
ATOM 3195 N N . PHE B 1 25 ? -24.766 -13.727 -9.672 1 95.75 25 PHE B N 1
ATOM 3196 C CA . PHE B 1 25 ? -23.609 -12.844 -9.75 1 95.75 25 PHE B CA 1
ATOM 3197 C C . PHE B 1 25 ? -24.047 -11.383 -9.633 1 95.75 25 PHE B C 1
ATOM 3199 O O . PHE B 1 25 ? -23.453 -10.609 -8.883 1 95.75 25 PHE B O 1
ATOM 3206 N N . ALA B 1 26 ? -25.141 -11.023 -10.359 1 94.12 26 ALA B N 1
ATOM 3207 C CA . ALA B 1 26 ? -25.656 -9.656 -10.352 1 94.12 26 ALA B CA 1
ATOM 3208 C C . ALA B 1 26 ? -26.094 -9.242 -8.953 1 94.12 26 ALA B C 1
ATOM 3210 O O . ALA B 1 26 ? -25.828 -8.125 -8.508 1 94.12 26 ALA B O 1
ATOM 3211 N N . GLU B 1 27 ? -26.75 -10.141 -8.297 1 93.81 27 GLU B N 1
ATOM 3212 C CA . GLU B 1 27 ? -27.203 -9.859 -6.934 1 93.81 27 GLU B CA 1
ATOM 3213 C C . GLU B 1 27 ? -26.016 -9.672 -5.992 1 93.81 27 GLU B C 1
ATOM 3215 O O . GLU B 1 27 ? -26.047 -8.805 -5.113 1 93.81 27 GLU B O 1
ATOM 3220 N N . SER B 1 28 ? -25 -10.516 -6.156 1 95.25 28 SER B N 1
ATOM 3221 C CA . SER B 1 28 ? -23.812 -10.391 -5.316 1 95.25 28 SER B CA 1
ATOM 3222 C C . SER B 1 28 ? -23.125 -9.039 -5.523 1 95.25 28 SER B C 1
ATOM 3224 O O . SER B 1 28 ? -22.641 -8.438 -4.57 1 95.25 28 SER B O 1
ATOM 3226 N N . GLN B 1 29 ? -23.141 -8.539 -6.758 1 94.75 29 GLN B N 1
ATOM 3227 C CA . GLN B 1 29 ? -22.547 -7.242 -7.059 1 94.75 29 GLN B CA 1
ATOM 3228 C C . GLN B 1 29 ? -23.359 -6.109 -6.434 1 94.75 29 GLN B C 1
ATOM 3230 O O . GLN B 1 29 ? -22.797 -5.109 -5.98 1 94.75 29 GLN B O 1
ATOM 3235 N N . SER B 1 30 ? -24.656 -6.234 -6.395 1 93.12 30 SER B N 1
ATOM 3236 C CA . SER B 1 30 ? -25.516 -5.238 -5.754 1 93.12 30 SER B CA 1
ATOM 3237 C C . SER B 1 30 ? -25.281 -5.207 -4.246 1 93.12 30 SER B C 1
ATOM 3239 O O . SER B 1 30 ? -25.312 -4.137 -3.633 1 93.12 30 SER B O 1
ATOM 3241 N N . LEU B 1 31 ? -24.984 -6.363 -3.689 1 92.44 31 LEU B N 1
ATOM 3242 C CA . LEU B 1 31 ? -24.734 -6.457 -2.256 1 92.44 31 LEU B CA 1
ATOM 3243 C C . LEU B 1 31 ? -23.391 -5.832 -1.898 1 92.44 31 LEU B C 1
ATOM 3245 O O . LEU B 1 31 ? -23.203 -5.344 -0.78 1 92.44 31 LEU B O 1
ATOM 3249 N N . ALA B 1 32 ? -22.469 -5.887 -2.869 1 90.69 32 ALA B N 1
ATOM 3250 C CA . ALA B 1 32 ? -21.156 -5.289 -2.641 1 90.69 32 ALA B CA 1
ATOM 3251 C C . ALA B 1 32 ? -21.281 -3.799 -2.328 1 90.69 32 ALA B C 1
ATOM 3253 O O . ALA B 1 32 ? -20.562 -3.277 -1.468 1 90.69 32 ALA B O 1
ATOM 3254 N N . ALA B 1 33 ? -22.234 -3.135 -2.945 1 86.38 33 ALA B N 1
ATOM 3255 C CA . ALA B 1 33 ? -22.422 -1.701 -2.752 1 86.38 33 ALA B CA 1
ATOM 3256 C C . ALA B 1 33 ? -23.047 -1.412 -1.391 1 86.38 33 ALA B C 1
ATOM 3258 O O . ALA B 1 33 ? -22.859 -0.334 -0.825 1 86.38 33 ALA B O 1
ATOM 3259 N N . LYS B 1 34 ? -23.734 -2.4 -0.878 1 88.88 34 LYS B N 1
ATOM 3260 C CA . LYS B 1 34 ? -24.453 -2.213 0.377 1 88.88 34 LYS B CA 1
ATOM 3261 C C . LYS B 1 34 ? -23.625 -2.693 1.564 1 88.88 34 LYS B C 1
ATOM 3263 O O . LYS B 1 34 ? -24.047 -2.594 2.713 1 88.88 34 LYS B O 1
ATOM 3268 N N . ALA B 1 35 ? -22.484 -3.188 1.196 1 87.81 35 ALA B N 1
ATOM 3269 C CA . ALA B 1 35 ? -21.609 -3.664 2.264 1 87.81 35 ALA B CA 1
ATOM 3270 C C . ALA B 1 35 ? -21.219 -2.527 3.205 1 87.81 35 ALA B C 1
ATOM 3272 O O . ALA B 1 35 ? -21.281 -1.355 2.828 1 87.81 35 ALA B O 1
ATOM 3273 N N . ALA B 1 36 ? -20.781 -2.822 4.375 1 89.62 36 ALA B N 1
ATOM 3274 C CA . ALA B 1 36 ? -20.578 -1.883 5.477 1 89.62 36 ALA B CA 1
ATOM 3275 C C . ALA B 1 36 ? -19.562 -0.802 5.098 1 89.62 36 ALA B C 1
ATOM 3277 O O . ALA B 1 36 ? -19.828 0.391 5.258 1 89.62 36 ALA B O 1
ATOM 3278 N N . LEU B 1 37 ? -18.453 -1.149 4.562 1 90.5 37 LEU B N 1
ATOM 3279 C CA . LEU B 1 37 ? -17.391 -0.184 4.355 1 90.5 37 LEU B CA 1
ATOM 3280 C C . LEU B 1 37 ? -17.719 0.755 3.201 1 90.5 37 LEU B C 1
ATOM 3282 O O . LEU B 1 37 ? -17.672 1.978 3.355 1 90.5 37 LEU B O 1
ATOM 3286 N N . PRO B 1 38 ? -18.141 0.249 1.992 1 90.19 38 PRO B N 1
ATOM 3287 C CA . PRO B 1 38 ? -18.5 1.186 0.924 1 90.19 38 PRO B CA 1
ATOM 3288 C C . PRO B 1 38 ? -19.656 2.107 1.312 1 90.19 38 PRO B C 1
ATOM 3290 O O . PRO B 1 38 ? -19.625 3.299 0.995 1 90.19 38 PRO B O 1
ATOM 3293 N N . ALA B 1 39 ? -20.562 1.608 2.045 1 91.81 39 ALA B N 1
ATOM 3294 C CA . ALA B 1 39 ? -21.703 2.414 2.48 1 91.81 39 ALA B CA 1
ATOM 3295 C C . ALA B 1 39 ? -21.266 3.492 3.469 1 91.81 39 ALA B C 1
ATOM 3297 O O . ALA B 1 39 ? -21.719 4.633 3.398 1 91.81 39 ALA B O 1
ATOM 3298 N N . SER B 1 40 ? -20.406 3.1 4.383 1 95.12 40 SER B N 1
ATOM 3299 C CA . SER B 1 40 ? -19.922 4.062 5.371 1 95.12 40 SER B CA 1
ATOM 3300 C C . SER B 1 40 ? -19.094 5.164 4.715 1 95.12 40 SER B C 1
ATOM 3302 O O . SER B 1 40 ? -19.156 6.32 5.129 1 95.12 40 SER B O 1
ATOM 3304 N N . LEU B 1 41 ? -18.297 4.871 3.715 1 94.5 41 LEU B N 1
ATOM 3305 C CA . LEU B 1 41 ? -17.5 5.871 3.016 1 94.5 41 LEU B CA 1
ATOM 3306 C C . LEU B 1 41 ? -18.391 6.832 2.238 1 94.5 41 LEU B C 1
ATOM 3308 O O . LEU B 1 41 ? -18.109 8.031 2.16 1 94.5 41 LEU B O 1
ATOM 3312 N N . ALA B 1 42 ? -19.469 6.316 1.691 1 93.38 42 ALA B N 1
ATOM 3313 C CA . ALA B 1 42 ? -20.422 7.184 1.016 1 93.38 42 ALA B CA 1
ATOM 3314 C C . ALA B 1 42 ? -21.062 8.164 1.996 1 93.38 42 ALA B C 1
ATOM 3316 O O . ALA B 1 42 ? -21.234 9.344 1.682 1 93.38 42 ALA B O 1
ATOM 3317 N N . ARG B 1 43 ? -21.375 7.688 3.205 1 95.44 43 ARG B N 1
ATOM 3318 C CA . ARG B 1 43 ? -21.938 8.555 4.234 1 95.44 43 ARG B CA 1
ATOM 3319 C C . ARG B 1 43 ? -20.922 9.594 4.695 1 95.44 43 ARG B C 1
ATOM 3321 O O . ARG B 1 43 ? -21.281 10.734 4.988 1 95.44 43 ARG B O 1
ATOM 3328 N N . ALA B 1 44 ? -19.641 9.156 4.781 1 96.69 44 ALA B N 1
ATOM 3329 C CA . ALA B 1 44 ? -18.578 10.078 5.172 1 96.69 44 ALA B CA 1
ATOM 3330 C C . ALA B 1 44 ? -18.469 11.234 4.188 1 96.69 44 ALA B C 1
ATOM 3332 O O . ALA B 1 44 ? -18.312 12.391 4.59 1 96.69 44 ALA B O 1
ATOM 3333 N N . VAL B 1 45 ? -18.641 10.938 2.898 1 96.56 45 VAL B N 1
ATOM 3334 C CA . VAL B 1 45 ? -18.578 11.969 1.868 1 96.56 45 VAL B CA 1
ATOM 3335 C C . VAL B 1 45 ? -19.75 12.938 2.041 1 96.56 45 VAL B C 1
ATOM 3337 O O . VAL B 1 45 ? -19.562 14.156 1.992 1 96.56 45 VAL B O 1
ATOM 3340 N N . GLU B 1 46 ? -20.922 12.406 2.297 1 96.62 46 GLU B N 1
ATOM 3341 C CA . GLU B 1 46 ? -22.094 13.242 2.49 1 96.62 46 GLU B CA 1
ATOM 3342 C C . GLU B 1 46 ? -21.953 14.125 3.725 1 96.62 46 GLU B C 1
ATOM 3344 O O . GLU B 1 46 ? -22.312 15.305 3.695 1 96.62 46 GLU B O 1
ATOM 3349 N N . THR B 1 47 ? -21.469 13.523 4.781 1 96.94 47 THR B N 1
ATOM 3350 C CA . THR B 1 47 ? -21.25 14.289 6.008 1 96.94 47 THR B CA 1
ATOM 3351 C C . THR B 1 47 ? -20.297 15.445 5.762 1 96.94 47 THR B C 1
ATOM 3353 O O . THR B 1 47 ? -20.547 16.578 6.195 1 96.94 47 THR B O 1
ATOM 3356 N N . ARG B 1 48 ? -19.203 15.164 5.074 1 96.75 48 ARG B N 1
ATOM 3357 C CA . ARG B 1 48 ? -18.25 16.219 4.773 1 96.75 48 ARG B CA 1
ATOM 3358 C C . ARG B 1 48 ? -18.859 17.297 3.891 1 96.75 48 ARG B C 1
ATOM 3360 O O . ARG B 1 48 ? -18.609 18.484 4.086 1 96.75 48 ARG B O 1
ATOM 3367 N N . ARG B 1 49 ? -19.625 16.891 2.92 1 95.5 49 ARG B N 1
ATOM 3368 C CA . ARG B 1 49 ? -20.25 17.844 2.018 1 95.5 49 ARG B CA 1
ATOM 3369 C C . ARG B 1 49 ? -21.203 18.766 2.775 1 95.5 49 ARG B C 1
ATOM 3371 O O . ARG B 1 49 ? -21.203 19.984 2.545 1 95.5 49 ARG B O 1
ATOM 3378 N N . VAL B 1 50 ? -21.953 18.266 3.715 1 95.19 50 VAL B N 1
ATOM 3379 C CA . VAL B 1 50 ? -22.906 19.031 4.5 1 95.19 50 VAL B CA 1
ATOM 3380 C C . VAL B 1 50 ? -22.172 20.062 5.355 1 95.19 50 VAL B C 1
ATOM 3382 O O . VAL B 1 50 ? -22.562 21.234 5.418 1 95.19 50 VAL B O 1
ATOM 3385 N N . TRP B 1 51 ? -21.047 19.656 5.887 1 94.19 51 TRP B N 1
ATOM 3386 C CA . TRP B 1 51 ? -20.328 20.547 6.797 1 94.19 51 TRP B CA 1
ATOM 3387 C C . TRP B 1 51 ? -19.5 21.562 6.02 1 94.19 51 TRP B C 1
ATOM 3389 O O . TRP B 1 51 ? -19.297 22.688 6.469 1 94.19 51 TRP B O 1
ATOM 3399 N N . ASP B 1 52 ? -19.062 21.156 4.852 1 93.38 52 ASP B N 1
ATOM 3400 C CA . ASP B 1 52 ? -18.359 22.094 3.99 1 93.38 52 ASP B CA 1
ATOM 3401 C C . ASP B 1 52 ? -19.281 23.234 3.539 1 93.38 52 ASP B C 1
ATOM 3403 O O . ASP B 1 52 ? -18.828 24.375 3.385 1 93.38 52 ASP B O 1
ATOM 3407 N N . ALA B 1 53 ? -20.484 22.922 3.34 1 92.81 53 ALA B N 1
ATOM 3408 C CA . ALA B 1 53 ? -21.453 23.922 2.898 1 92.81 53 ALA B CA 1
ATOM 3409 C C . ALA B 1 53 ? -21.734 24.938 3.996 1 92.81 53 ALA B C 1
ATOM 3411 O O . ALA B 1 53 ? -22.25 26.031 3.727 1 92.81 53 ALA B O 1
ATOM 3412 N N . ARG B 1 54 ? -21.344 24.656 5.242 1 92.5 54 ARG B N 1
ATOM 3413 C CA . ARG B 1 54 ? -21.641 25.531 6.379 1 92.5 54 ARG B CA 1
ATOM 3414 C C . ARG B 1 54 ? -20.422 26.359 6.746 1 92.5 54 ARG B C 1
ATOM 3416 O O . ARG B 1 54 ? -20.422 27.062 7.758 1 92.5 54 ARG B O 1
ATOM 3423 N N . LEU B 1 55 ? -19.359 26.25 5.906 1 91.69 55 LEU B N 1
ATOM 3424 C CA . LEU B 1 55 ? -18.172 27.031 6.211 1 91.69 55 LEU B CA 1
ATOM 3425 C C . LEU B 1 55 ? -18.469 28.531 6.121 1 91.69 55 LEU B C 1
ATOM 3427 O O . LEU B 1 55 ? -19.141 28.984 5.191 1 91.69 55 LEU B O 1
ATOM 3431 N N . PRO B 1 56 ? -18.078 29.188 7.082 1 88.12 56 PRO B N 1
ATOM 3432 C CA . PRO B 1 56 ? -18.406 30.625 7.152 1 88.12 56 PRO B CA 1
ATOM 3433 C C . PRO B 1 56 ? -17.609 31.453 6.16 1 88.12 56 PRO B C 1
ATOM 3435 O O . PRO B 1 56 ? -16.594 31 5.633 1 88.12 56 PRO B O 1
ATOM 3438 N N . TRP B 1 57 ? -18.062 32.656 6.043 1 88.12 57 TRP B N 1
ATOM 3439 C CA . TRP B 1 57 ? -17.406 33.625 5.141 1 88.12 57 TRP B CA 1
ATOM 3440 C C . TRP B 1 57 ? -16.25 34.312 5.84 1 88.12 57 TRP B C 1
ATOM 3442 O O . TRP B 1 57 ? -15.344 34.844 5.184 1 88.12 57 TRP B O 1
ATOM 3452 N N . LEU B 1 58 ? -16.375 34.344 7.199 1 88.88 58 LEU B N 1
ATOM 3453 C CA . LEU B 1 58 ? -15.281 34.906 7.973 1 88.88 58 LEU B CA 1
ATOM 3454 C C . LEU B 1 58 ? -14.562 33.812 8.766 1 88.88 58 LEU B C 1
ATOM 3456 O O . LEU B 1 58 ? -15.211 32.938 9.312 1 88.88 58 LEU B O 1
ATOM 3460 N N . ALA B 1 59 ? -13.352 33.906 8.875 1 88 59 ALA B N 1
ATOM 3461 C CA . ALA B 1 59 ? -12.531 32.844 9.453 1 88 59 ALA B CA 1
ATOM 3462 C C . ALA B 1 59 ? -12.492 32.938 10.977 1 88 59 ALA B C 1
ATOM 3464 O O . ALA B 1 59 ? -12.062 32.031 11.664 1 88 59 ALA B O 1
ATOM 3465 N N . ALA B 1 60 ? -12.969 34.094 11.539 1 89 60 ALA B N 1
ATOM 3466 C CA . ALA B 1 60 ? -12.859 34.281 12.984 1 89 60 ALA B CA 1
ATOM 3467 C C . ALA B 1 60 ? -14.125 34.906 13.555 1 89 60 ALA B C 1
ATOM 3469 O O . ALA B 1 60 ? -14.844 35.625 12.859 1 89 60 ALA B O 1
ATOM 3470 N N . ASN B 1 61 ? -14.359 34.656 14.852 1 89.69 61 ASN B N 1
ATOM 3471 C CA . ASN B 1 61 ? -15.484 35.219 15.594 1 89.69 61 ASN B CA 1
ATOM 3472 C C . ASN B 1 61 ? -15.125 36.562 16.219 1 89.69 61 ASN B C 1
ATOM 3474 O O . ASN B 1 61 ? -13.953 36.844 16.484 1 89.69 61 ASN B O 1
ATOM 3478 N N . PRO B 1 62 ? -16.094 37.469 16.422 1 91.5 62 PRO B N 1
ATOM 3479 C CA . PRO B 1 62 ? -15.828 38.719 17.156 1 91.5 62 PRO B CA 1
ATOM 3480 C C . PRO B 1 62 ? -15.648 38.5 18.656 1 91.5 62 PRO B C 1
ATOM 3482 O O . PRO B 1 62 ? -16.078 37.469 19.188 1 91.5 62 PRO B O 1
ATOM 3485 N N . THR B 1 63 ? -14.977 39.375 19.234 1 92.56 63 THR B N 1
ATOM 3486 C CA . THR B 1 63 ? -14.797 39.375 20.672 1 92.56 63 THR B CA 1
ATOM 3487 C C . THR B 1 63 ? -15.477 40.562 21.312 1 92.56 63 THR B C 1
ATOM 3489 O O . THR B 1 63 ? -15.266 41.719 20.891 1 92.56 63 THR B O 1
ATOM 3492 N N . LEU B 1 64 ? -16.281 40.25 22.359 1 93.94 64 LEU B N 1
ATOM 3493 C CA . LEU B 1 64 ? -16.938 41.281 23.141 1 93.94 64 LEU B CA 1
ATOM 3494 C C . LEU B 1 64 ? -16.312 41.375 24.547 1 93.94 64 LEU B C 1
ATOM 3496 O O . LEU B 1 64 ? -16.109 40.344 25.203 1 93.94 64 LEU B O 1
ATOM 3500 N N . SER B 1 65 ? -16.016 42.688 24.844 1 91.94 65 SER B N 1
ATOM 3501 C CA . SER B 1 65 ? -15.43 42.906 26.172 1 91.94 65 SER B CA 1
ATOM 3502 C C . SER B 1 65 ? -16.156 43.969 26.953 1 91.94 65 SER B C 1
ATOM 3504 O O . SER B 1 65 ? -16.547 45 26.375 1 91.94 65 SER B O 1
ATOM 3506 N N . VAL B 1 66 ? -16.422 43.719 28.25 1 91.88 66 VAL B N 1
ATOM 3507 C CA . VAL B 1 66 ? -16.969 44.656 29.203 1 91.88 66 VAL B CA 1
ATOM 3508 C C . VAL B 1 66 ? -16.047 44.781 30.406 1 91.88 66 VAL B C 1
ATOM 3510 O O . VAL B 1 66 ? -15.734 43.781 31.062 1 91.88 66 VAL B O 1
ATOM 3513 N N . VAL B 1 67 ? -15.648 46.062 30.609 1 89.69 67 VAL B N 1
ATOM 3514 C CA . VAL B 1 67 ? -14.695 46.281 31.703 1 89.69 67 VAL B CA 1
ATOM 3515 C C . VAL B 1 67 ? -15.234 47.344 32.656 1 89.69 67 VAL B C 1
ATOM 3517 O O . VAL B 1 67 ? -14.969 48.531 32.469 1 89.69 67 VAL B O 1
ATOM 3520 N N . PRO B 1 68 ? -15.883 46.969 33.688 1 88.38 68 PRO B N 1
ATOM 3521 C CA . PRO B 1 68 ? -16.266 47.906 34.719 1 88.38 68 PRO B CA 1
ATOM 3522 C C . PRO B 1 68 ? -15.094 48.281 35.625 1 88.38 68 PRO B C 1
ATOM 3524 O O . PRO B 1 68 ? -14.242 47.438 35.938 1 88.38 68 PRO B O 1
ATOM 3527 N N . GLY B 1 69 ? -14.969 49.625 35.781 1 86.88 69 GLY B N 1
ATOM 3528 C CA . GLY B 1 69 ? -13.922 50.062 36.688 1 86.88 69 GLY B CA 1
ATOM 3529 C C . GLY B 1 69 ? -14.328 51.25 37.562 1 86.88 69 GLY B C 1
ATOM 3530 O O . GLY B 1 69 ? -15.375 51.875 37.312 1 86.88 69 GLY B O 1
ATOM 3531 N N . ARG B 1 70 ? -13.609 51.5 38.719 1 86.69 70 ARG B N 1
ATOM 3532 C CA . ARG B 1 70 ? -13.742 52.656 39.594 1 86.69 70 ARG B CA 1
ATOM 3533 C C . ARG B 1 70 ? -12.461 53.469 39.594 1 86.69 70 ARG B C 1
ATOM 3535 O O . ARG B 1 70 ? -11.359 52.938 39.594 1 86.69 70 ARG B O 1
ATOM 3542 N N . ARG B 1 71 ? -12.664 54.812 39.406 1 80.69 71 ARG B N 1
ATOM 3543 C CA . ARG B 1 71 ? -11.492 55.688 39.438 1 80.69 71 ARG B CA 1
ATOM 3544 C C . ARG B 1 71 ? -11.586 56.656 40.594 1 80.69 71 ARG B C 1
ATOM 3546 O O . ARG B 1 71 ? -12.625 57.312 40.812 1 80.69 71 ARG B O 1
ATOM 3553 N N . ALA B 1 72 ? -10.539 56.625 41.344 1 79 72 ALA B N 1
ATOM 3554 C CA . ALA B 1 72 ? -10.422 57.625 42.406 1 79 72 ALA B CA 1
ATOM 3555 C C . ALA B 1 72 ? -9.656 58.875 41.906 1 79 72 ALA B C 1
ATOM 3557 O O . ALA B 1 72 ? -8.531 58.75 41.406 1 79 72 ALA B O 1
ATOM 3558 N N . GLN B 1 73 ? -10.406 59.875 41.688 1 72.5 73 GLN B N 1
ATOM 3559 C CA . GLN B 1 73 ? -9.75 61.125 41.312 1 72.5 73 GLN B CA 1
ATOM 3560 C C . GLN B 1 73 ? -9.914 62.188 42.375 1 72.5 73 GLN B C 1
ATOM 3562 O O . GLN B 1 73 ? -10.836 62.125 43.188 1 72.5 73 GLN B O 1
ATOM 3567 N N . PRO B 1 74 ? -8.922 63.062 42.312 1 72.19 74 PRO B N 1
ATOM 3568 C CA . PRO B 1 74 ? -9.07 64.188 43.281 1 72.19 74 PRO B CA 1
ATOM 3569 C C . PRO B 1 74 ? -10.469 64.812 43.25 1 72.19 74 PRO B C 1
ATOM 3571 O O . PRO B 1 74 ? -10.977 65.188 44.312 1 72.19 74 PRO B O 1
ATOM 3574 N N . GLU B 1 75 ? -11.023 64.75 42.25 1 67.56 75 GLU B N 1
ATOM 3575 C CA . GLU B 1 75 ? -12.328 65.438 42.156 1 67.56 75 GLU B CA 1
ATOM 3576 C C . GLU B 1 75 ? -13.453 64.5 42.594 1 67.56 75 GLU B C 1
ATOM 3578 O O . GLU B 1 75 ? -14.609 64.875 42.656 1 67.56 75 GLU B O 1
ATOM 3583 N N . GLY B 1 76 ? -13.094 63.25 43.031 1 69.25 76 GLY B N 1
ATOM 3584 C CA . GLY B 1 76 ? -14.055 62.312 43.562 1 69.25 76 GLY B CA 1
ATOM 3585 C C . GLY B 1 76 ? -14.008 60.969 42.875 1 69.25 76 GLY B C 1
ATOM 3586 O O . GLY B 1 76 ? -13.516 60.844 41.75 1 69.25 76 GLY B O 1
ATOM 3587 N N . PRO B 1 77 ? -14.391 59.969 43.656 1 75.44 77 PRO B N 1
ATOM 3588 C CA . PRO B 1 77 ? -14.453 58.625 43.062 1 75.44 77 PRO B CA 1
ATOM 3589 C C . PRO B 1 77 ? -15.602 58.469 42.094 1 75.44 77 PRO B C 1
ATOM 3591 O O . PRO B 1 77 ? -16.625 59.156 42.219 1 75.44 77 PRO B O 1
ATOM 3594 N N . GLY B 1 78 ? -15.289 57.875 40.844 1 83 78 GLY B N 1
ATOM 3595 C CA . GLY B 1 78 ? -16.344 57.656 39.906 1 83 78 GLY B CA 1
ATOM 3596 C C . GLY B 1 78 ? -16.266 56.281 39.25 1 83 78 GLY B C 1
ATOM 3597 O O . GLY B 1 78 ? -15.289 55.562 39.438 1 83 78 GLY B O 1
ATOM 3598 N N . PHE B 1 79 ? -17.516 55.938 38.75 1 86.81 79 PHE B N 1
ATOM 3599 C CA . PHE B 1 79 ? -17.656 54.656 38.062 1 86.81 79 PHE B CA 1
ATOM 3600 C C . PHE B 1 79 ? -17.359 54.781 36.562 1 86.81 79 PHE B C 1
ATOM 3602 O O . PHE B 1 79 ? -17.766 55.781 35.938 1 86.81 79 PHE B O 1
ATOM 3609 N N . GLU B 1 80 ? -16.453 53.844 36.125 1 87.81 80 GLU B N 1
ATOM 3610 C CA . GLU B 1 80 ? -16.109 53.812 34.719 1 87.81 80 GLU B CA 1
ATOM 3611 C C . GLU B 1 80 ? -16.547 52.5 34.062 1 87.81 80 GLU B C 1
ATOM 3613 O O . GLU B 1 80 ? -16.469 51.438 34.688 1 87.81 80 GLU B O 1
ATOM 3618 N N . LEU B 1 81 ? -17.141 52.562 32.844 1 89.62 81 LEU B N 1
ATOM 3619 C CA . LEU B 1 81 ? -17.562 51.406 32.094 1 89.62 81 LEU B CA 1
ATOM 3620 C C . LEU B 1 81 ? -17.031 51.438 30.656 1 89.62 81 LEU B C 1
ATOM 3622 O O . LEU B 1 81 ? -17.266 52.406 29.938 1 89.62 81 LEU B O 1
ATOM 3626 N N . THR B 1 82 ? -16.281 50.375 30.344 1 89.19 82 THR B N 1
ATOM 3627 C CA . THR B 1 82 ? -15.789 50.25 28.984 1 89.19 82 THR B CA 1
ATOM 3628 C C . THR B 1 82 ? -16.422 49.062 28.281 1 89.19 82 THR B C 1
ATOM 3630 O O . THR B 1 82 ? -16.391 47.938 28.797 1 89.19 82 THR B O 1
ATOM 3633 N N . VAL B 1 83 ? -17.078 49.281 27.156 1 92.81 83 VAL B N 1
ATOM 3634 C CA . VAL B 1 83 ? -17.609 48.219 26.297 1 92.81 83 VAL B CA 1
ATOM 3635 C C . VAL B 1 83 ? -16.906 48.25 24.938 1 92.81 83 VAL B C 1
ATOM 3637 O O . VAL B 1 83 ? -16.812 49.312 24.312 1 92.81 83 VAL B O 1
ATOM 3640 N N . SER B 1 84 ? -16.422 47.062 24.547 1 93 84 SER B N 1
ATOM 3641 C CA . SER B 1 84 ? -15.719 47.062 23.266 1 93 84 SER B CA 1
ATOM 3642 C C . SER B 1 84 ? -16.062 45.812 22.453 1 93 84 SER B C 1
ATOM 3644 O O . SER B 1 84 ? -16.453 44.812 23.016 1 93 84 SER B O 1
ATOM 3646 N N . VAL B 1 85 ? -16.062 45.906 21.125 1 94 85 VAL B N 1
ATOM 3647 C CA . VAL B 1 85 ? -16.203 44.812 20.156 1 94 85 VAL B CA 1
ATOM 3648 C C . VAL B 1 85 ? -15.023 44.844 19.188 1 94 85 VAL B C 1
ATOM 3650 O O . VAL B 1 85 ? -14.586 45.906 18.75 1 94 85 VAL B O 1
ATOM 3653 N N . GLU B 1 86 ? -14.461 43.625 18.922 1 93.56 86 GLU B N 1
ATOM 3654 C CA . GLU B 1 86 ? -13.344 43.5 17.984 1 93.56 86 GLU B CA 1
ATOM 3655 C C . GLU B 1 86 ? -13.57 42.344 17.031 1 93.56 86 GLU B C 1
ATOM 3657 O O . GLU B 1 86 ? -14.086 41.312 17.406 1 93.56 86 GLU B O 1
ATOM 3662 N N . GLN B 1 87 ? -13.219 42.594 15.789 1 93.12 87 GLN B N 1
ATOM 3663 C CA . GLN B 1 87 ? -13.344 41.562 14.742 1 93.12 87 GLN B CA 1
ATOM 3664 C C . GLN B 1 87 ? -12.023 41.375 14.008 1 93.12 87 GLN B C 1
ATOM 3666 O O . GLN B 1 87 ? -11.57 42.281 13.281 1 93.12 87 GLN B O 1
ATOM 3671 N N . PRO B 1 88 ? -11.484 40.188 14.156 1 92.5 88 PRO B N 1
ATOM 3672 C CA . PRO B 1 88 ? -10.305 39.875 13.336 1 92.5 88 PRO B CA 1
ATOM 3673 C C . PRO B 1 88 ? -10.656 39.594 11.883 1 92.5 88 PRO B C 1
ATOM 3675 O O . PRO B 1 88 ? -11.656 38.906 11.609 1 92.5 88 PRO B O 1
ATOM 3678 N N . LEU B 1 89 ? -9.906 40.125 10.977 1 93.69 89 LEU B N 1
ATOM 3679 C CA . LEU B 1 89 ? -10.023 39.906 9.539 1 93.69 89 LEU B CA 1
ATOM 3680 C C . LEU B 1 89 ? -8.68 39.469 8.945 1 93.69 89 LEU B C 1
ATOM 3682 O O . LEU B 1 89 ? -7.637 40.031 9.297 1 93.69 89 LEU B O 1
ATOM 3686 N N . PHE B 1 90 ? -8.773 38.531 8.148 1 93.06 90 PHE B N 1
ATOM 3687 C CA . PHE B 1 90 ? -7.57 38.031 7.461 1 93.06 90 PHE B CA 1
ATOM 3688 C C . PHE B 1 90 ? -7.547 38.531 6.016 1 93.06 90 PHE B C 1
ATOM 3690 O O . PHE B 1 90 ? -8.359 38.094 5.195 1 93.06 90 PHE B O 1
ATOM 3697 N N . LEU B 1 91 ? -6.629 39.312 5.641 1 93.44 91 LEU B N 1
ATOM 3698 C CA . LEU B 1 91 ? -6.574 39.938 4.32 1 93.44 91 LEU B CA 1
ATOM 3699 C C . LEU B 1 91 ? -6.066 38.938 3.277 1 93.44 91 LEU B C 1
ATOM 3701 O O . LEU B 1 91 ? -6.176 39.188 2.074 1 93.44 91 LEU B O 1
ATOM 3705 N N . SER B 1 92 ? -5.535 37.875 3.752 1 92.94 92 SER B N 1
ATOM 3706 C CA . SER B 1 92 ? -5.012 36.844 2.854 1 92.94 92 SER B CA 1
ATOM 3707 C C . SER B 1 92 ? -6.113 35.906 2.393 1 92.94 92 SER B C 1
ATOM 3709 O O . SER B 1 92 ? -5.832 34.844 1.825 1 92.94 92 SER B O 1
ATOM 3711 N N . ASN B 1 93 ? -7.359 36.188 2.635 1 92.38 93 ASN B N 1
ATOM 3712 C CA . ASN B 1 93 ? -8.516 35.375 2.248 1 92.38 93 ASN B CA 1
ATOM 3713 C C . ASN B 1 93 ? -8.477 34 2.869 1 92.38 93 ASN B C 1
ATOM 3715 O O . ASN B 1 93 ? -8.586 33 2.162 1 92.38 93 ASN B O 1
ATOM 3719 N N . LEU B 1 94 ? -8.242 33.938 4.141 1 94.75 94 LEU B N 1
ATOM 3720 C CA . LEU B 1 94 ? -8.18 32.656 4.883 1 94.75 94 LEU B CA 1
ATOM 3721 C C . LEU B 1 94 ? -9.453 31.859 4.684 1 94.75 94 LEU B C 1
ATOM 3723 O O . LEU B 1 94 ? -9.398 30.656 4.445 1 94.75 94 LEU B O 1
ATOM 3727 N N . ALA B 1 95 ? -10.625 32.5 4.703 1 94.38 95 ALA B N 1
ATOM 3728 C CA . ALA B 1 95 ? -11.898 31.797 4.539 1 94.38 95 ALA B CA 1
ATOM 3729 C C . ALA B 1 95 ? -11.977 31.109 3.174 1 94.38 95 ALA B C 1
ATOM 3731 O O . ALA B 1 95 ? -12.453 29.984 3.066 1 94.38 95 ALA B O 1
ATOM 3732 N N . GLY B 1 96 ? -11.555 31.812 2.133 1 95.44 96 GLY B N 1
ATOM 3733 C CA . GLY B 1 96 ? -11.516 31.219 0.806 1 95.44 96 GLY B CA 1
ATOM 3734 C C . GLY B 1 96 ? -10.578 30.031 0.707 1 95.44 96 GLY B C 1
ATOM 3735 O O . GLY B 1 96 ? -10.93 29.016 0.116 1 95.44 96 GLY B O 1
ATOM 3736 N N . ALA B 1 97 ? -9.352 30.172 1.273 1 96.5 97 ALA B N 1
ATOM 3737 C CA . ALA B 1 97 ? -8.391 29.062 1.275 1 96.5 97 ALA B CA 1
ATOM 3738 C C . ALA B 1 97 ? -8.938 27.859 2.031 1 96.5 97 ALA B C 1
ATOM 3740 O O . ALA B 1 97 ? -8.695 26.719 1.639 1 96.5 97 ALA B O 1
ATOM 3741 N N . GLN B 1 98 ? -9.664 28.141 3.139 1 96.06 98 GLN B N 1
ATOM 3742 C CA . GLN B 1 98 ? -10.289 27.062 3.904 1 96.06 98 GLN B CA 1
ATOM 3743 C C . GLN B 1 98 ? -11.344 26.328 3.074 1 96.06 98 GLN B C 1
ATOM 3745 O O . GLN B 1 98 ? -11.422 25.109 3.102 1 96.06 98 GLN B O 1
ATOM 3750 N N . ARG B 1 99 ? -12.125 27.047 2.322 1 96.69 99 ARG B N 1
ATOM 3751 C CA . ARG B 1 99 ? -13.133 26.438 1.463 1 96.69 99 ARG B CA 1
ATOM 3752 C C . ARG B 1 99 ? -12.484 25.609 0.357 1 96.69 99 ARG B C 1
ATOM 3754 O O . ARG B 1 99 ? -12.938 24.516 0.048 1 96.69 99 ARG B O 1
ATOM 3761 N N . ASP B 1 100 ? -11.422 26.219 -0.184 1 96.69 100 ASP B N 1
ATOM 3762 C CA . ASP B 1 100 ? -10.711 25.5 -1.235 1 96.69 100 ASP B CA 1
ATOM 3763 C C . ASP B 1 100 ? -10.125 24.188 -0.708 1 96.69 100 ASP B C 1
ATOM 3765 O O . ASP B 1 100 ? -10.211 23.156 -1.369 1 96.69 100 ASP B O 1
ATOM 3769 N N . ALA B 1 101 ? -9.484 24.188 0.459 1 97.12 101 ALA B N 1
ATOM 3770 C CA . ALA B 1 101 ? -8.922 22.984 1.07 1 97.12 101 ALA B CA 1
ATOM 3771 C C . ALA B 1 101 ? -10.008 21.953 1.386 1 97.12 101 ALA B C 1
ATOM 3773 O O . ALA B 1 101 ? -9.844 20.766 1.112 1 97.12 101 ALA B O 1
ATOM 3774 N N . ALA B 1 102 ? -11.109 22.469 1.906 1 96.62 102 ALA B N 1
ATOM 3775 C CA . ALA B 1 102 ? -12.227 21.578 2.23 1 96.62 102 ALA B CA 1
ATOM 3776 C C . ALA B 1 102 ? -12.773 20.906 0.975 1 96.62 102 ALA B C 1
ATOM 3778 O O . ALA B 1 102 ? -13.031 19.703 0.971 1 96.62 102 ALA B O 1
ATOM 3779 N N . SER B 1 103 ? -12.953 21.719 -0.056 1 96.94 103 SER B N 1
ATOM 3780 C CA . SER B 1 103 ? -13.445 21.188 -1.32 1 96.94 103 SER B CA 1
ATOM 3781 C C . SER B 1 103 ? -12.5 20.141 -1.892 1 96.94 103 SER B C 1
ATOM 3783 O O . SER B 1 103 ? -12.938 19.094 -2.363 1 96.94 103 SER B O 1
ATOM 3785 N N . ALA B 1 104 ? -11.156 20.422 -1.86 1 97.38 104 ALA B N 1
ATOM 3786 C CA . ALA B 1 104 ? -10.164 19.469 -2.361 1 97.38 104 ALA B CA 1
ATOM 3787 C C . ALA B 1 104 ? -10.18 18.172 -1.55 1 97.38 104 ALA B C 1
ATOM 3789 O O . ALA B 1 104 ? -10.094 17.078 -2.111 1 97.38 104 ALA B O 1
ATOM 3790 N N . GLU B 1 105 ? -10.344 18.312 -0.278 1 97.06 105 GLU B N 1
ATOM 3791 C CA . GLU B 1 105 ? -10.391 17.141 0.6 1 97.06 105 GLU B CA 1
ATOM 3792 C C . GLU B 1 105 ? -11.625 16.297 0.323 1 97.06 105 GLU B C 1
ATOM 3794 O O . GLU B 1 105 ? -11.547 15.062 0.298 1 97.06 105 GLU B O 1
ATOM 3799 N N . THR B 1 106 ? -12.719 16.969 0.108 1 97.25 106 THR B N 1
ATOM 3800 C CA . THR B 1 106 ? -13.969 16.25 -0.144 1 97.25 106 THR B CA 1
ATOM 3801 C C . THR B 1 106 ? -13.906 15.523 -1.483 1 97.25 106 THR B C 1
ATOM 3803 O O . THR B 1 106 ? -14.359 14.383 -1.597 1 97.25 106 THR B O 1
ATOM 3806 N N . ARG B 1 107 ? -13.352 16.156 -2.475 1 97.06 107 ARG B N 1
ATOM 3807 C CA . ARG B 1 107 ? -13.203 15.516 -3.773 1 97.06 107 ARG B CA 1
ATOM 3808 C C . ARG B 1 107 ? -12.328 14.273 -3.668 1 97.06 107 ARG B C 1
ATOM 3810 O O . ARG B 1 107 ? -12.617 13.242 -4.285 1 97.06 107 ARG B O 1
ATOM 3817 N N . ALA B 1 108 ? -11.203 14.328 -2.914 1 97.19 108 ALA B N 1
ATOM 3818 C CA . ALA B 1 108 ? -10.344 13.172 -2.695 1 97.19 108 ALA B CA 1
ATOM 3819 C C . ALA B 1 108 ? -11.102 12.047 -1.996 1 97.19 108 ALA B C 1
ATOM 3821 O O . ALA B 1 108 ? -10.992 10.883 -2.385 1 97.19 108 ALA B O 1
ATOM 3822 N N . LEU B 1 109 ? -11.938 12.445 -1.044 1 96.88 109 LEU B N 1
ATOM 3823 C CA . LEU B 1 109 ? -12.711 11.469 -0.293 1 96.88 109 LEU B CA 1
ATOM 3824 C C . LEU B 1 109 ? -13.75 10.797 -1.185 1 96.88 109 LEU B C 1
ATOM 3826 O O . LEU B 1 109 ? -14 9.594 -1.063 1 96.88 109 LEU B O 1
ATOM 3830 N N . GLU B 1 110 ? -14.344 11.57 -2.041 1 97.06 110 GLU B N 1
ATOM 3831 C CA . GLU B 1 110 ? -15.328 11.039 -2.977 1 97.06 110 GLU B CA 1
ATOM 3832 C C . GLU B 1 110 ? -14.719 9.969 -3.883 1 97.06 110 GLU B C 1
ATOM 3834 O O . GLU B 1 110 ? -15.297 8.898 -4.07 1 97.06 110 GLU B O 1
ATOM 3839 N N . ARG B 1 111 ? -13.547 10.25 -4.402 1 96.94 111 ARG B N 1
ATOM 3840 C CA . ARG B 1 111 ? -12.906 9.297 -5.305 1 96.94 111 ARG B CA 1
ATOM 3841 C C . ARG B 1 111 ? -12.391 8.078 -4.539 1 96.94 111 ARG B C 1
ATOM 3843 O O . ARG B 1 111 ? -12.375 6.965 -5.07 1 96.94 111 ARG B O 1
ATOM 3850 N N . GLU B 1 112 ? -12.016 8.281 -3.332 1 96.38 112 GLU B N 1
ATOM 3851 C CA . GLU B 1 112 ? -11.641 7.16 -2.479 1 96.38 112 GLU B CA 1
ATOM 3852 C C . GLU B 1 112 ? -12.828 6.227 -2.25 1 96.38 112 GLU B C 1
ATOM 3854 O O . GLU B 1 112 ? -12.664 5.004 -2.246 1 96.38 112 GLU B O 1
ATOM 3859 N N . ALA B 1 113 ? -13.969 6.84 -2.08 1 96.38 113 ALA B N 1
ATOM 3860 C CA . ALA B 1 113 ? -15.172 6.039 -1.884 1 96.38 113 ALA B CA 1
ATOM 3861 C C . ALA B 1 113 ? -15.492 5.215 -3.129 1 96.38 113 ALA B C 1
ATOM 3863 O O . ALA B 1 113 ? -15.844 4.035 -3.027 1 96.38 113 ALA B O 1
ATOM 3864 N N . VAL B 1 114 ? -15.375 5.809 -4.277 1 96.06 114 VAL B N 1
ATOM 3865 C CA . VAL B 1 114 ? -15.633 5.109 -5.535 1 96.06 114 VAL B CA 1
ATOM 3866 C C . VAL B 1 114 ? -14.617 3.98 -5.711 1 96.06 114 VAL B C 1
ATOM 3868 O O . VAL B 1 114 ? -14.977 2.883 -6.148 1 96.06 114 VAL B O 1
ATOM 3871 N N . ALA B 1 115 ? -13.336 4.203 -5.359 1 96.06 115 ALA B N 1
ATOM 3872 C CA . ALA B 1 115 ? -12.289 3.186 -5.445 1 96.06 115 ALA B CA 1
ATOM 3873 C C . ALA B 1 115 ? -12.586 2.016 -4.512 1 96.06 115 ALA B C 1
ATOM 3875 O O . ALA B 1 115 ? -12.406 0.854 -4.887 1 96.06 115 ALA B O 1
ATOM 3876 N N . ALA B 1 116 ? -13.039 2.363 -3.34 1 95.31 116 ALA B N 1
ATOM 3877 C CA . ALA B 1 116 ? -13.367 1.32 -2.371 1 95.31 116 ALA B CA 1
ATOM 3878 C C . ALA B 1 116 ? -14.508 0.44 -2.873 1 95.31 116 ALA B C 1
ATOM 3880 O O . ALA B 1 116 ? -14.492 -0.778 -2.684 1 95.31 116 ALA B O 1
ATOM 3881 N N . LEU B 1 117 ? -15.492 1.03 -3.469 1 95.69 117 LEU B N 1
ATOM 3882 C CA . LEU B 1 117 ? -16.609 0.272 -4.031 1 95.69 117 LEU B CA 1
ATOM 3883 C C . LEU B 1 117 ? -16.125 -0.644 -5.152 1 95.69 117 LEU B C 1
ATOM 3885 O O . LEU B 1 117 ? -16.516 -1.813 -5.211 1 95.69 117 LEU B O 1
ATOM 3889 N N . LEU B 1 118 ? -15.312 -0.144 -6.027 1 96.38 118 LEU B N 1
ATOM 3890 C CA . LEU B 1 118 ? -14.773 -0.963 -7.105 1 96.38 118 LEU B CA 1
ATOM 3891 C C . LEU B 1 118 ? -13.992 -2.148 -6.551 1 96.38 118 LEU B C 1
ATOM 3893 O O . LEU B 1 118 ? -14.156 -3.279 -7.012 1 96.38 118 LEU B O 1
ATOM 3897 N N . ASN B 1 119 ? -13.133 -1.887 -5.559 1 96.31 119 ASN B N 1
ATOM 3898 C CA . ASN B 1 119 ? -12.344 -2.957 -4.957 1 96.31 119 ASN B CA 1
ATOM 3899 C C . ASN B 1 119 ? -13.242 -4.02 -4.32 1 96.31 119 ASN B C 1
ATOM 3901 O O . ASN B 1 119 ? -12.969 -5.215 -4.441 1 96.31 119 ASN B O 1
ATOM 3905 N N . ARG B 1 120 ? -14.266 -3.559 -3.703 1 96.25 120 ARG B N 1
ATOM 3906 C CA . ARG B 1 120 ? -15.203 -4.504 -3.109 1 96.25 120 ARG B CA 1
ATOM 3907 C C . ARG B 1 120 ? -15.898 -5.336 -4.184 1 96.25 120 ARG B C 1
ATOM 3909 O O . ARG B 1 120 ? -16.062 -6.547 -4.027 1 96.25 120 ARG B O 1
ATOM 3916 N N . ARG B 1 121 ? -16.328 -4.754 -5.219 1 97.06 121 ARG B N 1
ATOM 3917 C CA . ARG B 1 121 ? -16.969 -5.461 -6.32 1 97.06 121 ARG B CA 1
ATOM 3918 C C . ARG B 1 121 ? -16.047 -6.496 -6.938 1 97.06 121 ARG B C 1
ATOM 3920 O O . ARG B 1 121 ? -16.469 -7.598 -7.281 1 97.06 121 ARG B O 1
ATOM 3927 N N . LEU B 1 122 ? -14.773 -6.121 -7.074 1 97.44 122 LEU B N 1
ATOM 3928 C CA . LEU B 1 122 ? -13.789 -7.051 -7.613 1 97.44 122 LEU B CA 1
ATOM 3929 C C . LEU B 1 122 ? -13.586 -8.234 -6.668 1 97.44 122 LEU B C 1
ATOM 3931 O O . LEU B 1 122 ? -13.492 -9.383 -7.113 1 97.44 122 LEU B O 1
ATOM 3935 N N . GLU B 1 123 ? -13.555 -7.934 -5.375 1 97.56 123 GLU B N 1
ATOM 3936 C CA . GLU B 1 123 ? -13.391 -8.992 -4.379 1 97.56 123 GLU B CA 1
ATOM 3937 C C . GLU B 1 123 ? -14.594 -9.938 -4.379 1 97.56 123 GLU B C 1
ATOM 3939 O O . GLU B 1 123 ? -14.422 -11.156 -4.297 1 97.56 123 GLU B O 1
ATOM 3944 N N . VAL B 1 124 ? -15.719 -9.375 -4.484 1 97.31 124 VAL B N 1
ATOM 3945 C CA . VAL B 1 124 ? -16.938 -10.172 -4.496 1 97.31 124 VAL B CA 1
ATOM 3946 C C . VAL B 1 124 ? -17 -11.016 -5.766 1 97.31 124 VAL B C 1
ATOM 3948 O O . VAL B 1 124 ? -17.391 -12.188 -5.727 1 97.31 124 VAL B O 1
ATOM 3951 N N . ALA B 1 125 ? -16.609 -10.445 -6.902 1 97.75 125 ALA B N 1
ATOM 3952 C CA . ALA B 1 125 ? -16.562 -11.211 -8.148 1 97.75 125 ALA B CA 1
ATOM 3953 C C . ALA B 1 125 ? -15.648 -12.422 -8.023 1 97.75 125 ALA B C 1
ATOM 3955 O O . ALA B 1 125 ? -16.031 -13.531 -8.391 1 97.75 125 ALA B O 1
ATOM 3956 N N . ARG B 1 126 ? -14.5 -12.203 -7.441 1 98.06 126 ARG B N 1
ATOM 3957 C CA . ARG B 1 126 ? -13.547 -13.289 -7.258 1 98.06 126 ARG B CA 1
ATOM 3958 C C . ARG B 1 126 ? -14.094 -14.344 -6.301 1 98.06 126 ARG B C 1
ATOM 3960 O O . ARG B 1 126 ? -14.008 -15.547 -6.574 1 98.06 126 ARG B O 1
ATOM 3967 N N . ALA B 1 127 ? -14.656 -13.867 -5.258 1 97.56 127 ALA B N 1
ATOM 3968 C CA . ALA B 1 127 ? -15.172 -14.789 -4.258 1 97.56 127 ALA B CA 1
ATOM 3969 C C . ALA B 1 127 ? -16.344 -15.594 -4.809 1 97.56 127 ALA B C 1
ATOM 3971 O O . ALA B 1 127 ? -16.453 -16.797 -4.57 1 97.56 127 ALA B O 1
ATOM 3972 N N . TRP B 1 128 ? -17.25 -14.953 -5.516 1 97.62 128 TRP B N 1
ATOM 3973 C CA . TRP B 1 128 ? -18.406 -15.617 -6.09 1 97.62 128 TRP B CA 1
ATOM 3974 C C . TRP B 1 128 ? -17.984 -16.688 -7.09 1 97.62 128 TRP B C 1
ATOM 3976 O O . TRP B 1 128 ? -18.469 -17.828 -7.031 1 97.62 128 TRP B O 1
ATOM 3986 N N . LEU B 1 129 ? -17.078 -16.344 -7.922 1 98.06 129 LEU B N 1
ATOM 3987 C CA . LEU B 1 129 ? -16.672 -17.281 -8.961 1 98.06 129 LEU B CA 1
ATOM 3988 C C . LEU B 1 129 ? -15.797 -18.391 -8.375 1 98.06 129 LEU B C 1
ATOM 3990 O O . LEU B 1 129 ? -15.805 -19.516 -8.875 1 98.06 129 LEU B O 1
ATOM 3994 N N . THR B 1 130 ? -15.055 -18.031 -7.297 1 97.38 130 THR B N 1
ATOM 3995 C CA . THR B 1 130 ? -14.328 -19.078 -6.586 1 97.38 130 THR B CA 1
ATOM 3996 C C . THR B 1 130 ? -15.289 -20.094 -5.973 1 97.38 130 THR B C 1
ATOM 3998 O O . THR B 1 130 ? -15.062 -21.297 -6.059 1 97.38 130 THR B O 1
ATOM 4001 N N . LEU B 1 131 ? -16.328 -19.625 -5.398 1 97.12 131 LEU B N 1
ATOM 4002 C CA . LEU B 1 131 ? -17.328 -20.516 -4.844 1 97.12 131 LEU B CA 1
ATOM 4003 C C . LEU B 1 131 ? -18 -21.328 -5.941 1 97.12 131 LEU B C 1
ATOM 4005 O O . LEU B 1 131 ? -18.234 -22.531 -5.781 1 97.12 131 LEU B O 1
ATOM 4009 N N . TRP B 1 132 ? -18.328 -20.672 -7.031 1 97.56 132 TRP B N 1
ATOM 4010 C CA . TRP B 1 132 ? -18.922 -21.375 -8.172 1 97.56 132 TRP B CA 1
ATOM 4011 C C . TRP B 1 132 ? -18.047 -22.531 -8.609 1 97.56 132 TRP B C 1
ATOM 4013 O O . TRP B 1 132 ? -18.516 -23.656 -8.766 1 97.56 132 TRP B O 1
ATOM 4023 N N . SER B 1 133 ? -16.734 -22.25 -8.773 1 97.44 133 SER B N 1
ATOM 4024 C CA . SER B 1 133 ? -15.789 -23.281 -9.211 1 97.44 133 SER B CA 1
ATOM 4025 C C . SER B 1 133 ? -15.688 -24.406 -8.188 1 97.44 133 SER B C 1
ATOM 4027 O O . SER B 1 133 ? -15.633 -25.578 -8.555 1 97.44 133 SER B O 1
ATOM 4029 N N . ALA B 1 134 ? -15.648 -23.969 -6.953 1 96.88 134 ALA B N 1
ATOM 4030 C CA . ALA B 1 134 ? -15.562 -24.984 -5.895 1 96.88 134 ALA B CA 1
ATOM 4031 C C . ALA B 1 134 ? -16.797 -25.875 -5.891 1 96.88 134 ALA B C 1
ATOM 4033 O O . ALA B 1 134 ? -16.672 -27.094 -5.723 1 96.88 134 ALA B O 1
ATOM 4034 N N . GLN B 1 135 ? -17.969 -25.344 -6.078 1 96.56 135 GLN B N 1
ATOM 4035 C CA . GLN B 1 135 ? -19.203 -26.109 -6.133 1 96.56 135 GLN B CA 1
ATOM 4036 C C . GLN B 1 135 ? -19.219 -27.062 -7.328 1 96.56 135 GLN B C 1
ATOM 4038 O O . GLN B 1 135 ? -19.625 -28.203 -7.203 1 96.56 135 GLN B O 1
ATOM 4043 N N . GLN B 1 136 ? -18.75 -26.578 -8.445 1 96.69 136 GLN B N 1
ATOM 4044 C CA . GLN B 1 136 ? -18.688 -27.422 -9.633 1 96.69 136 GLN B CA 1
ATOM 4045 C C . GLN B 1 136 ? -17.703 -28.578 -9.445 1 96.69 136 GLN B C 1
ATOM 4047 O O . GLN B 1 136 ? -17.969 -29.703 -9.836 1 96.69 136 GLN B O 1
ATOM 4052 N N . ALA B 1 137 ? -16.594 -28.219 -8.836 1 96.19 137 ALA B N 1
ATOM 4053 C CA . ALA B 1 137 ? -15.578 -29.234 -8.578 1 96.19 137 ALA B CA 1
ATOM 4054 C C . ALA B 1 137 ? -16.078 -30.281 -7.59 1 96.19 137 ALA B C 1
ATOM 4056 O O . ALA B 1 137 ? -15.82 -31.469 -7.746 1 96.19 137 ALA B O 1
ATOM 4057 N N . ALA B 1 138 ? -16.844 -29.812 -6.621 1 96.38 138 ALA B N 1
ATOM 4058 C CA . ALA B 1 138 ? -17.391 -30.734 -5.637 1 96.38 138 ALA B CA 1
ATOM 4059 C C . ALA B 1 138 ? -18.438 -31.641 -6.273 1 96.38 138 ALA B C 1
ATOM 4061 O O . ALA B 1 138 ? -18.5 -32.844 -5.977 1 96.38 138 ALA B O 1
ATOM 4062 N N . ALA B 1 139 ? -19.25 -31.094 -7.105 1 96 139 ALA B N 1
ATOM 4063 C CA . ALA B 1 139 ? -20.25 -31.906 -7.816 1 96 139 ALA B CA 1
ATOM 4064 C C . ALA B 1 139 ? -19.578 -32.969 -8.68 1 96 139 ALA B C 1
ATOM 4066 O O . ALA B 1 139 ? -20.016 -34.125 -8.719 1 96 139 ALA B O 1
ATOM 4067 N N . THR B 1 140 ? -18.531 -32.531 -9.352 1 95.25 140 THR B N 1
ATOM 4068 C CA . THR B 1 140 ? -17.766 -33.469 -10.172 1 95.25 140 THR B CA 1
ATOM 4069 C C . THR B 1 140 ? -17.141 -34.562 -9.312 1 95.25 140 THR B C 1
ATOM 4071 O O . THR B 1 140 ? -17.188 -35.75 -9.664 1 95.25 140 THR B O 1
ATOM 4074 N N . ALA B 1 141 ? -16.578 -34.156 -8.195 1 95.88 141 ALA B N 1
ATOM 4075 C CA . ALA B 1 141 ? -15.961 -35.094 -7.293 1 95.88 141 ALA B CA 1
ATOM 4076 C C . ALA B 1 141 ? -16.984 -36.094 -6.734 1 95.88 141 ALA B C 1
ATOM 4078 O O . ALA B 1 141 ? -16.688 -37.25 -6.539 1 95.88 141 ALA B O 1
ATOM 4079 N N . GLU B 1 142 ? -18.156 -35.625 -6.496 1 96.81 142 GLU B N 1
ATOM 4080 C CA . GLU B 1 142 ? -19.234 -36.469 -6.008 1 96.81 142 GLU B CA 1
ATOM 4081 C C . GLU B 1 142 ? -19.609 -37.531 -7.047 1 96.81 142 GLU B C 1
ATOM 4083 O O . GLU B 1 142 ? -19.797 -38.688 -6.711 1 96.81 142 GLU B O 1
ATOM 4088 N N . GLN B 1 143 ? -19.672 -37.094 -8.242 1 95.56 143 GLN B N 1
ATOM 4089 C CA . GLN B 1 143 ? -19.953 -38.031 -9.328 1 95.56 143 GLN B CA 1
ATOM 4090 C C . GLN B 1 143 ? -18.844 -39.062 -9.469 1 95.56 143 GLN B C 1
ATOM 4092 O O . GLN B 1 143 ? -19.125 -40.25 -9.648 1 95.56 143 GLN B O 1
ATOM 4097 N N . GLU B 1 144 ? -17.656 -38.594 -9.312 1 94.31 144 GLU B N 1
ATOM 4098 C CA . GLU B 1 144 ? -16.516 -39.5 -9.43 1 94.31 144 GLU B CA 1
ATOM 4099 C C . GLU B 1 144 ? -16.484 -40.5 -8.273 1 94.31 144 GLU B C 1
ATOM 4101 O O . GLU B 1 144 ? -16.125 -41.656 -8.461 1 94.31 144 GLU B O 1
ATOM 4106 N N . ALA B 1 145 ? -16.844 -40.062 -7.117 1 96.06 145 ALA B N 1
ATOM 4107 C CA . ALA B 1 145 ? -16.891 -40.969 -5.965 1 96.06 145 ALA B CA 1
ATOM 4108 C C . ALA B 1 145 ? -17.984 -42.031 -6.152 1 96.06 145 ALA B C 1
ATOM 4110 O O . ALA B 1 145 ? -17.781 -43.188 -5.816 1 96.06 145 ALA B O 1
ATOM 4111 N N . THR B 1 146 ? -19.078 -41.656 -6.719 1 96.75 146 THR B N 1
ATOM 4112 C CA . THR B 1 146 ? -20.156 -42.594 -7.008 1 96.75 146 THR B CA 1
ATOM 4113 C C . THR B 1 146 ? -19.719 -43.625 -8.039 1 96.75 146 THR B C 1
ATOM 4115 O O . THR B 1 146 ? -19.969 -44.812 -7.867 1 96.75 146 THR B O 1
ATOM 4118 N N . LEU B 1 147 ? -19.016 -43.156 -9.031 1 93.88 147 LEU B N 1
ATOM 4119 C CA . LEU B 1 147 ? -18.531 -44.031 -10.07 1 93.88 147 LEU B CA 1
ATOM 4120 C C . LEU B 1 147 ? -17.484 -45 -9.516 1 93.88 147 LEU B C 1
ATOM 4122 O O . LEU B 1 147 ? -17.422 -46.156 -9.906 1 93.88 147 LEU B O 1
ATOM 4126 N N . ALA B 1 148 ? -16.688 -44.5 -8.625 1 95.81 148 ALA B N 1
ATOM 4127 C CA . ALA B 1 148 ? -15.672 -45.344 -7.992 1 95.81 148 ALA B CA 1
ATOM 4128 C C . ALA B 1 148 ? -16.312 -46.438 -7.137 1 95.81 148 ALA B C 1
ATOM 4130 O O . ALA B 1 148 ? -15.859 -47.562 -7.125 1 95.81 148 ALA B O 1
ATOM 4131 N N . GLY B 1 149 ? -17.391 -46.062 -6.441 1 96 149 GLY B N 1
ATOM 4132 C CA . GLY B 1 149 ? -18.141 -47.062 -5.672 1 96 149 GLY B CA 1
ATOM 4133 C C . GLY B 1 149 ? -18.781 -48.125 -6.531 1 96 149 GLY B C 1
ATOM 4134 O O . GLY B 1 149 ? -18.75 -49.312 -6.184 1 96 149 GLY B O 1
ATOM 4135 N N . ALA B 1 150 ? -19.266 -47.75 -7.652 1 94.88 150 ALA B N 1
ATOM 4136 C CA . ALA B 1 150 ? -19.859 -48.688 -8.594 1 94.88 150 ALA B CA 1
ATOM 4137 C C . ALA B 1 150 ? -18.797 -49.625 -9.148 1 94.88 150 ALA B C 1
ATOM 4139 O O . ALA B 1 150 ? -19.078 -50.844 -9.328 1 94.88 150 ALA B O 1
ATOM 4140 N N . LEU B 1 151 ? -17.656 -49.094 -9.391 1 94.38 151 LEU B N 1
ATOM 4141 C CA . LEU B 1 151 ? -16.578 -49.906 -9.898 1 94.38 151 LEU B CA 1
ATOM 4142 C C . LEU B 1 151 ? -16.156 -50.938 -8.859 1 94.38 151 LEU B C 1
ATOM 4144 O O . LEU B 1 151 ? -15.969 -52.125 -9.18 1 94.38 151 LEU B O 1
ATOM 4148 N N . ARG B 1 152 ? -16 -50.531 -7.613 1 96.56 152 ARG B N 1
ATOM 4149 C CA . ARG B 1 152 ? -15.648 -51.438 -6.535 1 96.56 152 ARG B CA 1
ATOM 4150 C C . ARG B 1 152 ? -16.672 -52.562 -6.414 1 96.56 152 ARG B C 1
ATOM 4152 O O . ARG B 1 152 ? -16.297 -53.75 -6.277 1 96.56 152 ARG B O 1
ATOM 4159 N N . THR B 1 153 ? -17.938 -52.281 -6.531 1 96.94 153 THR B N 1
ATOM 4160 C CA . THR B 1 153 ? -19 -53.25 -6.434 1 96.94 153 THR B CA 1
ATOM 4161 C C . THR B 1 153 ? -18.938 -54.25 -7.598 1 96.94 153 THR B C 1
ATOM 4163 O O . THR B 1 153 ? -19.078 -55.469 -7.406 1 96.94 153 THR B O 1
ATOM 4166 N N . SER B 1 154 ? -18.688 -53.688 -8.742 1 94.81 154 SER B N 1
ATOM 4167 C CA . SER B 1 154 ? -18.594 -54.531 -9.922 1 94.81 154 SER B CA 1
ATOM 4168 C C . SER B 1 154 ? -17.422 -55.531 -9.805 1 94.81 154 SER B C 1
ATOM 4170 O O . SER B 1 154 ? -17.547 -56.688 -10.141 1 94.81 154 SER B O 1
ATOM 4172 N N . VAL B 1 155 ? -16.25 -55.062 -9.273 1 94.81 155 VAL B N 1
ATOM 4173 C CA . VAL B 1 155 ? -15.07 -55.906 -9.125 1 94.81 155 VAL B CA 1
ATOM 4174 C C . VAL B 1 155 ? -15.305 -56.938 -8.016 1 94.81 155 VAL B C 1
ATOM 4176 O O . VAL B 1 155 ? -14.891 -58.094 -8.133 1 94.81 155 VAL B O 1
ATOM 4179 N N . ALA B 1 156 ? -15.992 -56.562 -6.98 1 95.44 156 ALA B N 1
ATOM 4180 C CA . ALA B 1 156 ? -16.328 -57.469 -5.898 1 95.44 156 ALA B CA 1
ATOM 4181 C C . ALA B 1 156 ? -17.234 -58.594 -6.398 1 95.44 156 ALA B C 1
ATOM 4183 O O . ALA B 1 156 ? -17.047 -59.781 -6.039 1 95.44 156 ALA B O 1
ATOM 4184 N N . ASP B 1 157 ? -18.188 -58.25 -7.238 1 95.5 157 ASP B N 1
ATOM 4185 C CA . ASP B 1 157 ? -19.078 -59.219 -7.82 1 95.5 157 ASP B CA 1
ATOM 4186 C C . ASP B 1 157 ? -18.312 -60.188 -8.734 1 95.5 157 ASP B C 1
ATOM 4188 O O . ASP B 1 157 ? -18.562 -61.406 -8.719 1 95.5 157 ASP B O 1
ATOM 4192 N N . ALA B 1 158 ? -17.438 -59.688 -9.5 1 93.19 158 ALA B N 1
ATOM 4193 C CA . ALA B 1 158 ? -16.625 -60.531 -10.398 1 93.19 158 ALA B CA 1
ATOM 4194 C C . ALA B 1 158 ? -15.727 -61.469 -9.609 1 93.19 158 ALA B C 1
ATOM 4196 O O . ALA B 1 158 ? -15.5 -62.594 -10.023 1 93.19 158 ALA B O 1
ATOM 4197 N N . LEU B 1 159 ? -15.148 -60.969 -8.484 1 93.56 159 LEU B N 1
ATOM 4198 C CA . LEU B 1 159 ? -14.312 -61.812 -7.637 1 93.56 159 LEU B CA 1
ATOM 4199 C C . LEU B 1 159 ? -15.117 -63 -7.082 1 93.56 159 LEU B C 1
ATOM 4201 O O . LEU B 1 159 ? -14.633 -64.125 -7.043 1 93.56 159 LEU B O 1
ATOM 4205 N N . ALA B 1 160 ? -16.312 -62.688 -6.719 1 94.62 160 ALA B N 1
ATOM 4206 C CA . ALA B 1 160 ? -17.188 -63.75 -6.184 1 94.62 160 ALA B CA 1
ATOM 4207 C C . ALA B 1 160 ? -17.484 -64.812 -7.234 1 94.62 160 ALA B C 1
ATOM 4209 O O . ALA B 1 160 ? -17.688 -66 -6.902 1 94.62 160 ALA B O 1
ATOM 4210 N N . LEU B 1 161 ? -17.359 -64.438 -8.516 1 93.44 161 LEU B N 1
ATOM 4211 C CA . LEU B 1 161 ? -17.625 -65.375 -9.625 1 93.44 161 LEU B CA 1
ATOM 4212 C C . LEU B 1 161 ? -16.328 -65.875 -10.211 1 93.44 161 LE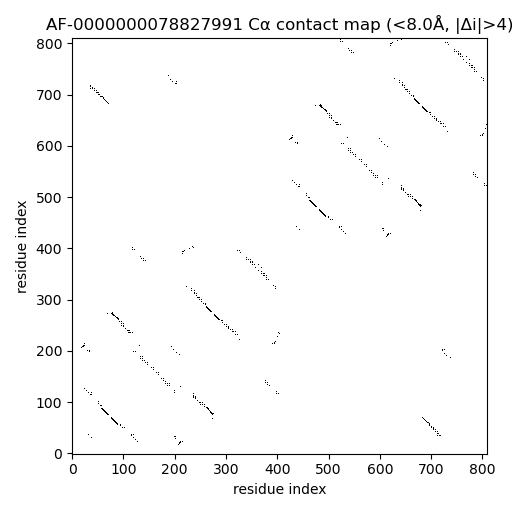U B C 1
ATOM 4214 O O . LEU B 1 161 ? -16.344 -66.625 -11.195 1 93.44 161 LEU B O 1
ATOM 4218 N N . GLY B 1 162 ? -15.18 -65.562 -9.578 1 91.12 162 GLY B N 1
ATOM 4219 C CA . GLY B 1 162 ? -13.867 -66 -10 1 91.12 162 GLY B CA 1
ATOM 4220 C C . GLY B 1 162 ? -13.305 -65.25 -11.18 1 91.12 162 GLY B C 1
ATOM 4221 O O . GLY 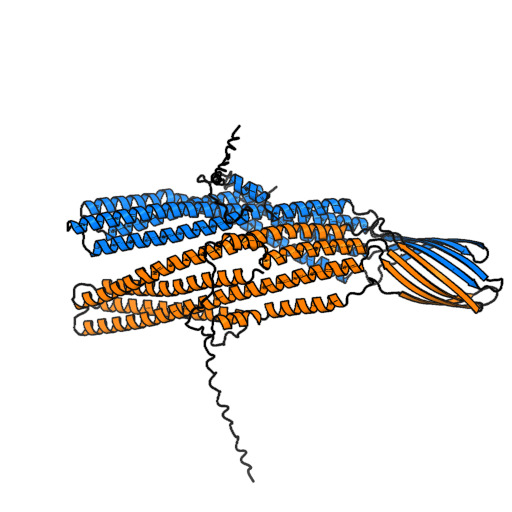B 1 162 ? -12.312 -65.688 -11.781 1 91.12 162 GLY B O 1
ATOM 4222 N N . GLY B 1 163 ? -13.977 -64.125 -11.469 1 89 163 GLY B N 1
ATOM 4223 C CA . GLY B 1 163 ? -13.602 -63.344 -12.648 1 89 163 GLY B CA 1
ATOM 4224 C C . GLY B 1 163 ? -12.664 -62.188 -12.336 1 89 163 GLY B C 1
ATOM 4225 O O . GLY B 1 163 ? -12.336 -61.406 -13.219 1 89 163 GLY B O 1
ATOM 4226 N N . ALA B 1 164 ? -12.328 -62 -11.047 1 91.44 164 ALA B N 1
ATOM 4227 C CA . ALA B 1 164 ? -11.391 -60.938 -10.641 1 91.44 164 ALA B CA 1
ATOM 4228 C C . ALA B 1 164 ? -10.469 -61.438 -9.531 1 91.44 164 ALA B C 1
ATOM 4230 O O . ALA B 1 164 ? -10.695 -62.5 -8.953 1 91.44 164 ALA B O 1
ATOM 4231 N N . THR B 1 165 ? -9.336 -60.844 -9.391 1 94.06 165 THR B N 1
ATOM 4232 C CA . THR B 1 165 ? -8.383 -61.219 -8.359 1 94.06 165 THR B CA 1
ATOM 4233 C C . THR B 1 165 ? -8.57 -60.375 -7.109 1 94.06 165 THR B C 1
ATOM 4235 O O . THR B 1 165 ? -9.211 -59.312 -7.16 1 94.06 165 THR B O 1
ATOM 4238 N N . ARG B 1 166 ? -8.008 -60.844 -6.016 1 94.25 166 ARG B N 1
ATOM 4239 C CA . ARG B 1 166 ? -8.039 -60.062 -4.781 1 94.25 166 ARG B CA 1
ATOM 4240 C C . ARG B 1 166 ? -7.242 -58.781 -4.922 1 94.25 166 ARG B C 1
ATOM 4242 O O . ARG B 1 166 ? -7.59 -57.75 -4.32 1 94.25 166 ARG B O 1
ATOM 4249 N N . LEU B 1 167 ? -6.219 -58.781 -5.707 1 92.75 167 LEU B N 1
ATOM 4250 C CA . LEU B 1 167 ? -5.438 -57.562 -5.988 1 92.75 167 LEU B CA 1
ATOM 4251 C C . LEU B 1 167 ? -6.285 -56.531 -6.703 1 92.75 167 LEU B C 1
ATOM 4253 O O . LEU B 1 167 ? -6.238 -55.344 -6.352 1 92.75 167 LEU B O 1
ATOM 4257 N N . GLU B 1 168 ? -7.062 -57.062 -7.594 1 93.62 168 GLU B N 1
ATOM 4258 C CA . GLU B 1 168 ? -7.922 -56.125 -8.336 1 93.62 168 GLU B CA 1
ATOM 4259 C C . GLU B 1 168 ? -8.969 -55.5 -7.422 1 93.62 168 GLU B C 1
ATOM 4261 O O . GLU B 1 168 ? -9.266 -54.312 -7.543 1 93.62 168 GLU B O 1
ATOM 4266 N N . LEU B 1 169 ? -9.484 -56.25 -6.523 1 94.88 169 LEU B N 1
ATOM 4267 C CA . LEU B 1 169 ? -10.453 -55.688 -5.582 1 94.88 169 LEU B CA 1
ATOM 4268 C C . LEU B 1 169 ? -9.797 -54.656 -4.668 1 94.88 169 LEU B C 1
ATOM 4270 O O . LEU B 1 169 ? -10.367 -53.594 -4.41 1 94.88 169 LEU B O 1
ATOM 4274 N N . ALA B 1 170 ? -8.609 -54.969 -4.188 1 96.44 170 ALA B N 1
ATOM 4275 C CA . ALA B 1 170 ? -7.871 -54.031 -3.342 1 96.44 170 ALA B CA 1
ATOM 4276 C C . ALA B 1 170 ? -7.598 -52.719 -4.082 1 96.44 170 ALA B C 1
ATOM 4278 O O . ALA B 1 170 ? -7.664 -51.625 -3.49 1 96.44 170 ALA B O 1
ATOM 4279 N N . GLU B 1 171 ? -7.277 -52.781 -5.367 1 94.88 171 GLU B N 1
ATOM 4280 C CA . GLU B 1 171 ? -7.031 -51.594 -6.191 1 94.88 171 GLU B CA 1
ATOM 4281 C C . GLU B 1 171 ? -8.305 -50.781 -6.375 1 94.88 171 GLU B C 1
ATOM 4283 O O . GLU B 1 171 ? -8.273 -49.531 -6.297 1 94.88 171 GLU B O 1
ATOM 4288 N N . ALA B 1 172 ? -9.375 -51.438 -6.605 1 95.19 172 ALA B N 1
ATOM 4289 C CA . ALA B 1 172 ? -10.656 -50.75 -6.75 1 95.19 172 ALA B CA 1
ATOM 4290 C C . ALA B 1 172 ? -11.062 -50.062 -5.449 1 95.19 172 ALA B C 1
ATOM 4292 O O . ALA B 1 172 ? -11.602 -48.969 -5.461 1 95.19 172 ALA B O 1
ATOM 4293 N N . GLU B 1 173 ? -10.773 -50.781 -4.367 1 96.69 173 GLU B N 1
ATOM 4294 C CA . GLU B 1 173 ? -11.062 -50.219 -3.061 1 96.69 173 GLU B CA 1
ATOM 4295 C C . GLU B 1 173 ? -10.203 -48.969 -2.791 1 96.69 173 GLU B C 1
ATOM 4297 O O . GLU B 1 173 ? -10.68 -48 -2.244 1 96.69 173 GLU B O 1
ATOM 4302 N N . GLY B 1 174 ? -8.938 -49.062 -3.092 1 96.56 174 GLY B N 1
ATOM 4303 C CA . GLY B 1 174 ? -8.055 -47.906 -2.982 1 96.56 174 GLY B CA 1
ATOM 4304 C C . GLY B 1 174 ? -8.508 -46.719 -3.814 1 96.56 174 GLY B C 1
ATOM 4305 O O . GLY B 1 174 ? -8.469 -45.594 -3.354 1 96.56 174 GLY B O 1
ATOM 4306 N N . PHE B 1 175 ? -8.969 -47 -5.023 1 94.88 175 PHE B N 1
ATOM 4307 C CA . PHE B 1 175 ? -9.469 -45.969 -5.922 1 94.88 175 PHE B CA 1
ATOM 4308 C C . PHE B 1 175 ? -10.711 -45.281 -5.332 1 94.88 175 PHE B C 1
ATOM 4310 O O . PHE B 1 175 ? -10.852 -44.062 -5.398 1 94.88 175 PHE B O 1
ATOM 4317 N N . GLU B 1 176 ? -11.57 -46.062 -4.812 1 95.94 176 GLU B N 1
ATOM 4318 C CA . GLU B 1 176 ? -12.758 -45.5 -4.172 1 95.94 176 GLU B CA 1
ATOM 4319 C C . GLU B 1 176 ? -12.383 -44.625 -2.984 1 95.94 176 GLU B C 1
ATOM 4321 O O . GLU B 1 176 ? -12.938 -43.531 -2.812 1 95.94 176 GLU B O 1
ATOM 4326 N N . ALA B 1 177 ? -11.438 -45.094 -2.184 1 96.88 177 ALA B N 1
ATOM 4327 C CA . ALA B 1 177 ? -10.984 -44.312 -1.033 1 96.88 177 ALA B CA 1
ATOM 4328 C C . ALA B 1 177 ? -10.375 -43 -1.474 1 96.88 177 ALA B C 1
ATOM 4330 O O . ALA B 1 177 ? -10.609 -41.969 -0.848 1 96.88 177 ALA B O 1
ATOM 4331 N N . GLU B 1 178 ? -9.562 -43 -2.508 1 95.81 178 GLU B N 1
ATOM 4332 C CA . GLU B 1 178 ? -8.969 -41.812 -3.068 1 95.81 178 GLU B CA 1
ATOM 4333 C C . GLU B 1 178 ? -10.039 -40.812 -3.518 1 95.81 178 GLU B C 1
ATOM 4335 O O . GLU B 1 178 ? -9.922 -39.625 -3.281 1 95.81 178 GLU B O 1
ATOM 4340 N N . ALA B 1 179 ? -11.07 -41.344 -4.191 1 95.81 179 ALA B N 1
ATOM 4341 C CA . ALA B 1 179 ? -12.164 -40.5 -4.672 1 95.81 179 ALA B CA 1
ATOM 4342 C C . ALA B 1 179 ? -12.922 -39.875 -3.506 1 95.81 179 ALA B C 1
ATOM 4344 O O . ALA B 1 179 ? -13.344 -38.719 -3.582 1 95.81 179 ALA B O 1
ATOM 4345 N N . GLN B 1 180 ? -13.023 -40.656 -2.438 1 96.25 180 GLN B N 1
ATOM 4346 C CA . GLN B 1 180 ? -13.719 -40.125 -1.259 1 96.25 180 GLN B CA 1
ATOM 4347 C C . GLN B 1 180 ? -12.914 -39.031 -0.585 1 96.25 180 GLN B C 1
ATOM 4349 O O . GLN B 1 180 ? -13.484 -38.031 -0.14 1 96.25 180 GLN B O 1
ATOM 4354 N N . VAL B 1 181 ? -11.625 -39.156 -0.521 1 95.94 181 VAL B N 1
ATOM 4355 C CA . VAL B 1 181 ? -10.758 -38.156 0.051 1 95.94 181 VAL B CA 1
ATOM 4356 C C . VAL B 1 181 ? -10.828 -36.875 -0.795 1 95.94 181 VAL B C 1
ATOM 4358 O O . VAL B 1 181 ? -10.906 -35.781 -0.259 1 95.94 181 VAL B O 1
ATOM 4361 N N . ALA B 1 182 ? -10.773 -37.031 -2.08 1 95.06 182 ALA B N 1
ATOM 4362 C CA . ALA B 1 182 ? -10.867 -35.906 -2.996 1 95.06 182 ALA B CA 1
ATOM 4363 C C . ALA B 1 182 ? -12.188 -35.156 -2.814 1 95.06 182 ALA B C 1
ATOM 4365 O O . ALA B 1 182 ? -12.219 -33.906 -2.832 1 95.06 182 ALA B O 1
ATOM 4366 N N . LEU B 1 183 ? -13.266 -35.938 -2.686 1 96.12 183 LEU B N 1
ATOM 4367 C CA . LEU B 1 183 ? -14.578 -35.312 -2.479 1 96.12 183 LEU B CA 1
ATOM 4368 C C . LEU B 1 183 ? -14.594 -34.5 -1.196 1 96.12 183 LEU B C 1
ATOM 4370 O O . LEU B 1 183 ? -15.07 -33.375 -1.193 1 96.12 183 LEU B O 1
ATOM 4374 N N . LEU B 1 184 ? -14.016 -35.062 -0.113 1 97 184 LEU B N 1
ATOM 4375 C CA . LEU B 1 184 ? -13.969 -34.344 1.161 1 97 184 LEU B CA 1
ATOM 4376 C C . LEU B 1 184 ? -13.164 -33.062 1.037 1 97 184 LEU B C 1
ATOM 4378 O O . LEU B 1 184 ? -13.539 -32.031 1.602 1 97 184 LEU B O 1
ATOM 4382 N N . ALA B 1 185 ? -12.078 -33.094 0.308 1 96.25 185 ALA B N 1
ATOM 4383 C CA . ALA B 1 185 ? -11.242 -31.922 0.089 1 96.25 185 ALA B CA 1
ATOM 4384 C C . ALA B 1 185 ? -12.008 -30.844 -0.67 1 96.25 185 ALA B C 1
ATOM 4386 O O . ALA B 1 185 ? -11.93 -29.656 -0.328 1 96.25 185 ALA B O 1
ATOM 4387 N N . ARG B 1 186 ? -12.789 -31.234 -1.701 1 97.19 186 ARG B N 1
ATOM 4388 C CA . ARG B 1 186 ? -13.562 -30.281 -2.484 1 97.19 186 ARG B CA 1
ATOM 4389 C C . ARG B 1 186 ? -14.68 -29.672 -1.646 1 97.19 186 ARG B C 1
ATOM 4391 O O . ARG B 1 186 ? -14.984 -28.484 -1.79 1 97.19 186 ARG B O 1
ATOM 4398 N N . GLU B 1 187 ? -15.203 -30.453 -0.8 1 96 187 GLU B N 1
ATOM 4399 C CA . GLU B 1 187 ? -16.25 -29.953 0.083 1 96 187 GLU B CA 1
ATOM 4400 C C . GLU B 1 187 ? -15.711 -28.922 1.066 1 96 187 GLU B C 1
ATOM 4402 O O . GLU B 1 187 ? -16.375 -27.922 1.37 1 96 187 GLU B O 1
ATOM 4407 N N . ALA B 1 188 ? -14.547 -29.156 1.525 1 96.56 188 ALA B N 1
ATOM 4408 C CA . ALA B 1 188 ? -13.883 -28.188 2.393 1 96.56 188 ALA B CA 1
ATOM 4409 C C . ALA B 1 188 ? -13.633 -26.875 1.652 1 96.56 188 ALA B C 1
ATOM 4411 O O . ALA B 1 188 ? -13.789 -25.797 2.221 1 96.56 188 ALA B O 1
ATOM 4412 N N . GLU B 1 189 ? -13.242 -27 0.435 1 96.38 189 GLU B N 1
ATOM 4413 C CA . GLU B 1 189 ? -13 -25.812 -0.387 1 96.38 189 GLU B CA 1
ATOM 4414 C C . GLU B 1 189 ? -14.281 -25.016 -0.584 1 96.38 189 GLU B C 1
ATOM 4416 O O . GLU B 1 189 ? -14.25 -23.781 -0.595 1 96.38 189 GLU B O 1
ATOM 4421 N N . VAL B 1 190 ? -15.406 -25.734 -0.77 1 95.94 190 VAL B N 1
ATOM 4422 C CA . VAL B 1 190 ? -16.703 -25.062 -0.914 1 95.94 190 VAL B CA 1
ATOM 4423 C C . VAL B 1 190 ? -17.031 -24.297 0.361 1 95.94 190 VAL B C 1
ATOM 4425 O O . VAL B 1 190 ? -17.438 -23.125 0.302 1 95.94 190 VAL B O 1
ATOM 4428 N N . THR B 1 191 ? -16.766 -24.906 1.505 1 95.25 191 THR B N 1
ATOM 4429 C CA . THR B 1 191 ? -17.062 -24.266 2.785 1 95.25 191 THR B CA 1
ATOM 4430 C C . THR B 1 191 ? -16.203 -23 2.967 1 95.25 191 THR B C 1
ATOM 4432 O O . THR B 1 191 ? -16.719 -21.953 3.367 1 95.25 191 THR B O 1
ATOM 4435 N N . HIS B 1 192 ? -14.938 -23.109 2.619 1 95.38 192 HIS B N 1
ATOM 4436 C CA . HIS B 1 192 ? -14.039 -21.953 2.73 1 95.38 192 HIS B CA 1
ATOM 4437 C C . HIS B 1 192 ? -14.484 -20.828 1.813 1 95.38 192 HIS B C 1
ATOM 4439 O O . HIS B 1 192 ? -14.555 -19.672 2.238 1 95.38 192 HIS B O 1
ATOM 4445 N N . ALA B 1 193 ? -14.789 -21.188 0.569 1 96.44 193 ALA B N 1
ATOM 4446 C CA . ALA B 1 193 ? -15.195 -20.172 -0.407 1 96.44 193 ALA B CA 1
ATOM 4447 C C . ALA B 1 193 ? -16.516 -19.531 -0.005 1 96.44 193 ALA B C 1
ATOM 4449 O O . ALA B 1 193 ? -16.703 -18.312 -0.178 1 96.44 193 ALA B O 1
ATOM 4450 N N . ARG B 1 194 ? -17.375 -20.344 0.548 1 95.38 194 ARG B N 1
ATOM 4451 C CA . ARG B 1 194 ? -18.672 -19.844 0.99 1 95.38 194 ARG B CA 1
ATOM 4452 C C . ARG B 1 194 ? -18.516 -18.828 2.117 1 95.38 194 ARG B C 1
ATOM 4454 O O . ARG B 1 194 ? -19.156 -17.766 2.098 1 95.38 194 ARG B O 1
ATOM 4461 N N . LEU B 1 195 ? -17.688 -19.125 3.062 1 94.62 195 LEU B N 1
ATOM 4462 C CA . LEU B 1 195 ? -17.469 -18.234 4.191 1 94.62 195 LEU B CA 1
ATOM 4463 C C . LEU B 1 195 ? -16.797 -16.938 3.734 1 94.62 195 LEU B C 1
ATOM 4465 O O . LEU B 1 195 ? -17.125 -15.859 4.23 1 94.62 195 LEU B O 1
ATOM 4469 N N . SER B 1 196 ? -15.898 -17.109 2.826 1 95.19 196 SER B N 1
ATOM 4470 C CA . SER B 1 196 ? -15.211 -15.93 2.293 1 95.19 196 SER B CA 1
ATOM 4471 C C . SER B 1 196 ? -16.188 -14.992 1.595 1 95.19 196 SER B C 1
ATOM 4473 O O . SER B 1 196 ? -16.125 -13.773 1.775 1 95.19 196 SER B O 1
ATOM 4475 N N . LEU B 1 197 ? -17.125 -15.555 0.794 1 95.44 197 LEU B N 1
ATOM 4476 C CA . LEU B 1 197 ? -18.109 -14.742 0.105 1 95.44 197 LEU B CA 1
ATOM 4477 C C . LEU B 1 197 ? -19.094 -14.117 1.099 1 95.44 197 LEU B C 1
ATOM 4479 O O . LEU B 1 197 ? -19.469 -12.953 0.957 1 95.44 197 LEU B O 1
ATOM 4483 N N . ALA B 1 198 ? -19.406 -14.867 2.098 1 93.31 198 ALA B N 1
ATOM 4484 C CA . ALA B 1 198 ? -20.359 -14.391 3.1 1 93.31 198 ALA B CA 1
ATOM 4485 C C . ALA B 1 198 ? -19.859 -13.117 3.779 1 93.31 198 ALA B C 1
ATOM 4487 O O . ALA B 1 198 ? -20.609 -12.156 3.939 1 93.31 198 ALA B O 1
ATOM 4488 N N . VAL B 1 199 ? -18.609 -13.102 4.145 1 91.81 199 VAL B N 1
ATOM 4489 C CA . VAL B 1 199 ? -18.016 -11.945 4.797 1 91.81 199 VAL B CA 1
ATOM 4490 C C . VAL B 1 199 ? -18.078 -10.734 3.869 1 91.81 199 VAL B C 1
ATOM 4492 O O . VAL B 1 199 ? -18.438 -9.633 4.301 1 91.81 199 VAL B O 1
ATOM 4495 N N . LEU B 1 200 ? -17.812 -10.938 2.598 1 93.31 200 LEU B N 1
ATOM 4496 C CA . LEU B 1 200 ? -17.719 -9.844 1.639 1 93.31 200 LEU B CA 1
ATOM 4497 C C . LEU B 1 200 ? -19.109 -9.258 1.347 1 93.31 200 LEU B C 1
ATOM 4499 O O . LEU B 1 200 ? -19.234 -8.07 1.065 1 93.31 200 LEU B O 1
ATOM 4503 N N . VAL B 1 201 ? -20.141 -10.109 1.446 1 91 201 VAL B N 1
ATOM 4504 C CA . VAL B 1 201 ? -21.484 -9.625 1.117 1 91 201 VAL B CA 1
ATOM 4505 C C . VAL B 1 201 ? -22.25 -9.305 2.398 1 91 201 VAL B C 1
ATOM 4507 O O . VAL B 1 201 ? -23.438 -9 2.359 1 91 201 VAL B O 1
ATOM 4510 N N . GLY B 1 202 ? -21.594 -9.414 3.58 1 87.94 202 GLY B N 1
ATOM 4511 C CA . GLY B 1 202 ? -22.172 -8.992 4.848 1 87.94 202 GLY B CA 1
ATOM 4512 C C . GLY B 1 202 ? -23.172 -9.984 5.41 1 87.94 202 GLY B C 1
ATOM 4513 O O . GLY B 1 202 ? -24.172 -9.602 6.027 1 87.94 202 GLY B O 1
ATOM 4514 N N . ARG B 1 203 ? -23 -11.234 5.031 1 87.12 203 ARG B N 1
ATOM 4515 C CA . ARG B 1 203 ? -23.875 -12.281 5.562 1 87.12 203 ARG B CA 1
ATOM 4516 C C . ARG B 1 203 ? -23.188 -13.047 6.688 1 87.12 203 ARG B C 1
ATOM 4518 O O . ARG B 1 203 ? -21.969 -13.141 6.719 1 87.12 203 ARG B O 1
ATOM 4525 N N . GLN B 1 204 ? -23.953 -13.555 7.531 1 87.5 204 GLN B N 1
ATOM 4526 C CA . GLN B 1 204 ? -23.422 -14.352 8.633 1 87.5 204 GLN B CA 1
ATOM 4527 C C . GLN B 1 204 ? -22.906 -15.695 8.133 1 87.5 204 GLN B C 1
ATOM 4529 O O . GLN B 1 204 ? -23.391 -16.219 7.129 1 87.5 204 GLN B O 1
ATOM 4534 N N . PRO B 1 205 ? -21.891 -16.141 8.773 1 84.81 205 PRO B N 1
ATOM 4535 C CA . PRO B 1 205 ? -21.281 -17.406 8.352 1 84.81 205 PRO B CA 1
ATOM 4536 C C . PRO B 1 205 ? -22.266 -18.562 8.273 1 84.81 205 PRO B C 1
ATOM 4538 O O . PRO B 1 205 ? -22.062 -19.516 7.52 1 84.81 205 PRO B O 1
ATOM 4541 N N . ASP B 1 206 ? -23.312 -18.516 9.078 1 80.56 206 ASP B N 1
ATOM 4542 C CA . ASP B 1 206 ? -24.266 -19.625 9.117 1 80.56 206 ASP B CA 1
ATOM 4543 C C . ASP B 1 206 ? -25.297 -19.5 8 1 80.56 206 ASP B C 1
ATOM 4545 O O . ASP B 1 206 ? -26.125 -20.391 7.805 1 80.56 206 ASP B O 1
ATOM 4549 N N . ALA B 1 207 ? -25.188 -18.469 7.234 1 74 207 ALA B N 1
ATOM 4550 C CA . ALA B 1 207 ? -26.094 -18.297 6.102 1 74 207 ALA B CA 1
ATOM 4551 C C . ALA B 1 207 ? -25.812 -19.328 5.016 1 74 207 ALA B C 1
ATOM 4553 O O . ALA B 1 207 ? -24.656 -19.641 4.738 1 74 207 ALA B O 1
ATOM 4554 N N . HIS B 1 208 ? -26.781 -20.156 4.762 1 78.56 208 HIS B N 1
ATOM 4555 C CA . HIS B 1 208 ? -26.641 -21.094 3.668 1 78.56 208 HIS B CA 1
ATOM 4556 C C . HIS B 1 208 ? -26.516 -20.391 2.326 1 78.56 208 HIS B C 1
ATOM 4558 O O . HIS B 1 208 ? -27.531 -20 1.727 1 78.56 208 HIS B O 1
ATOM 4564 N N . LEU B 1 209 ? -25.312 -19.984 1.968 1 85.81 209 LEU B N 1
ATOM 4565 C CA . LEU B 1 209 ? -25.062 -19.266 0.721 1 85.81 209 LEU B CA 1
ATOM 4566 C C . LEU B 1 209 ? -24.656 -20.234 -0.389 1 85.81 209 LEU B C 1
ATOM 4568 O O . LEU B 1 209 ? -23.719 -21.016 -0.237 1 85.81 209 LEU B O 1
ATOM 4572 N N . VAL B 1 210 ? -25.578 -20.359 -1.349 1 87.31 210 VAL B N 1
ATOM 4573 C CA . VAL B 1 210 ? -25.297 -21.094 -2.572 1 87.31 210 VAL B CA 1
ATOM 4574 C C . VAL B 1 210 ? -25.344 -20.156 -3.771 1 87.31 210 VAL B C 1
ATOM 4576 O O . VAL B 1 210 ? -26.156 -19.234 -3.807 1 87.31 210 VAL B O 1
ATOM 4579 N N . VAL B 1 211 ? -24.359 -20.406 -4.672 1 91.56 211 VAL B N 1
ATOM 4580 C CA . VAL B 1 211 ? -24.344 -19.516 -5.824 1 91.56 211 VAL B CA 1
ATOM 4581 C C . VAL B 1 211 ? -25.031 -20.172 -7.008 1 91.56 211 VAL B C 1
ATOM 4583 O O . VAL B 1 211 ? -25.078 -21.406 -7.098 1 91.56 211 VAL B O 1
ATOM 4586 N N . ALA B 1 212 ? -25.625 -19.359 -7.855 1 89.94 212 ALA B N 1
ATOM 4587 C CA . ALA B 1 212 ? -26.328 -19.828 -9.039 1 89.94 212 ALA B CA 1
ATOM 4588 C C . ALA B 1 212 ? -25.375 -20.578 -9.977 1 89.94 212 ALA B C 1
ATOM 4590 O O . ALA B 1 212 ? -24.172 -20.312 -9.984 1 89.94 212 ALA B O 1
ATOM 4591 N N . GLU B 1 213 ? -25.938 -21.406 -10.766 1 89.25 213 GLU B N 1
ATOM 4592 C CA . GLU B 1 213 ? -25.156 -22.25 -11.68 1 89.25 213 GLU B CA 1
ATOM 4593 C C . GLU B 1 213 ? -24.75 -21.453 -12.93 1 89.25 213 GLU B C 1
ATOM 4595 O O . GLU B 1 213 ? -23.672 -21.672 -13.477 1 89.25 213 GLU B O 1
ATOM 4600 N N . ALA B 1 214 ? -25.578 -20.562 -13.289 1 92.19 214 ALA B N 1
ATOM 4601 C CA . ALA B 1 214 ? -25.312 -19.812 -14.508 1 92.19 214 ALA B CA 1
ATOM 4602 C C . ALA B 1 214 ? -24.188 -18.797 -14.297 1 92.19 214 ALA B C 1
ATOM 4604 O O . ALA B 1 214 ? -24.219 -18.016 -13.344 1 92.19 214 ALA B O 1
ATOM 4605 N N . LEU B 1 215 ? -23.172 -18.875 -15.125 1 95.19 215 LEU B N 1
ATOM 4606 C CA . LEU B 1 215 ? -22.062 -17.922 -15.086 1 95.19 215 LEU B CA 1
ATOM 4607 C C . LEU B 1 215 ? -22.516 -16.562 -15.633 1 95.19 215 LEU B C 1
ATOM 4609 O O . LEU B 1 215 ? -23.406 -16.5 -16.484 1 95.19 215 LEU B O 1
ATOM 4613 N N . PRO B 1 216 ? -21.938 -15.516 -15.172 1 93.44 216 PRO B N 1
ATOM 4614 C CA . PRO B 1 216 ? -22.312 -14.188 -15.664 1 93.44 216 PRO B CA 1
ATOM 4615 C C . PRO B 1 216 ? -21.859 -13.93 -17.094 1 93.44 216 PRO B C 1
ATOM 4617 O O . PRO B 1 216 ? -20.781 -14.383 -17.484 1 93.44 216 PRO B O 1
ATOM 4620 N N . GLU B 1 217 ? -22.719 -13.289 -17.781 1 91.31 217 GLU B N 1
ATOM 4621 C CA . GLU B 1 217 ? -22.375 -12.781 -19.094 1 91.31 217 GLU B CA 1
ATOM 4622 C C . GLU B 1 217 ? -22.078 -11.281 -19.062 1 91.31 217 GLU B C 1
ATOM 4624 O O . GLU B 1 217 ? -22.938 -10.492 -18.641 1 91.31 217 GLU B O 1
ATOM 4629 N N . VAL B 1 218 ? -20.844 -11.016 -19.391 1 91.5 218 VAL B N 1
ATOM 4630 C CA . VAL B 1 218 ? -20.484 -9.602 -19.328 1 91.5 218 VAL B CA 1
ATOM 4631 C C . VAL B 1 218 ? -20.109 -9.094 -20.719 1 91.5 218 VAL B C 1
ATOM 4633 O O . VAL B 1 218 ? -19.594 -9.852 -21.547 1 91.5 218 VAL B O 1
ATOM 4636 N N . ALA B 1 219 ? -20.469 -7.836 -20.953 1 88.38 219 ALA B N 1
ATOM 4637 C CA . ALA B 1 219 ? -20.078 -7.195 -22.219 1 88.38 219 ALA B CA 1
ATOM 4638 C C . ALA B 1 219 ? -18.641 -6.711 -22.156 1 88.38 219 ALA B C 1
ATOM 4640 O O . ALA B 1 219 ? -18.219 -6.078 -21.188 1 88.38 219 ALA B O 1
ATOM 4641 N N . LEU B 1 220 ? -17.844 -7.141 -23.156 1 93.19 220 LEU B N 1
ATOM 4642 C CA . LEU B 1 220 ? -16.453 -6.711 -23.234 1 93.19 220 LEU B CA 1
ATOM 4643 C C . LEU B 1 220 ? -16.156 -6.082 -24.594 1 93.19 220 LEU B C 1
ATOM 4645 O O . LEU B 1 220 ? -16.703 -6.504 -25.609 1 93.19 220 LEU B O 1
ATOM 4649 N N . PRO B 1 221 ? -15.375 -5.105 -24.625 1 91.19 221 PRO B N 1
ATOM 4650 C CA . PRO B 1 221 ? -14.945 -4.543 -25.906 1 91.19 221 PRO B CA 1
ATOM 4651 C C . PRO B 1 221 ? -14.008 -5.473 -26.688 1 91.19 221 PRO B C 1
ATOM 4653 O O . PRO B 1 221 ? -13.414 -6.379 -26.094 1 91.19 221 PRO B O 1
ATOM 4656 N N . PRO B 1 222 ? -13.953 -5.234 -28.031 1 88.56 222 PRO B N 1
ATOM 4657 C CA . PRO B 1 222 ? -12.992 -6.035 -28.781 1 88.56 222 PRO B CA 1
ATOM 4658 C C . PRO B 1 222 ? -11.547 -5.762 -28.375 1 88.56 222 PRO B C 1
ATOM 4660 O O . PRO B 1 222 ? -11.234 -4.676 -27.875 1 88.56 222 PRO B O 1
ATOM 4663 N N . SER B 1 223 ? -10.68 -6.703 -28.5 1 85.38 223 SER B N 1
ATOM 4664 C CA . SER B 1 223 ? -9.273 -6.613 -28.125 1 85.38 223 SER B CA 1
ATOM 4665 C C . SER B 1 223 ? -8.578 -5.465 -28.844 1 85.38 223 SER B C 1
ATOM 4667 O O . SER B 1 223 ? -7.582 -4.926 -28.359 1 85.38 223 SER B O 1
ATOM 4669 N N . SER B 1 224 ? -9.086 -5.004 -29.938 1 87.62 224 SER B N 1
ATOM 4670 C CA . SER B 1 224 ? -8.5 -3.938 -30.75 1 87.62 224 SER B CA 1
ATOM 4671 C C . SER B 1 224 ? -8.57 -2.598 -30.016 1 87.62 224 SER B C 1
ATOM 4673 O O . SER B 1 224 ? -7.828 -1.669 -30.344 1 87.62 224 SER B O 1
ATOM 4675 N N . GLU B 1 225 ? -9.477 -2.486 -29.078 1 90.81 225 GLU B N 1
ATOM 4676 C CA . GLU B 1 225 ? -9.664 -1.226 -28.359 1 90.81 225 GLU B CA 1
ATOM 4677 C C . GLU B 1 225 ? -8.828 -1.175 -27.094 1 90.81 225 GLU B C 1
ATOM 4679 O O . GLU B 1 225 ? -8.953 -0.245 -26.297 1 90.81 225 GLU B O 1
ATOM 4684 N N . GLU B 1 226 ? -7.977 -2.119 -26.875 1 91.06 226 GLU B N 1
ATOM 4685 C CA . GLU B 1 226 ? -7.176 -2.215 -25.656 1 91.06 226 GLU B CA 1
ATOM 4686 C C . GLU B 1 226 ? -6.355 -0.947 -25.438 1 91.06 226 GLU B C 1
ATOM 4688 O O . GLU B 1 226 ? -6.348 -0.393 -24.328 1 91.06 226 GLU B O 1
ATOM 4693 N N . ALA B 1 227 ? -5.711 -0.467 -26.5 1 89.56 227 ALA B N 1
ATOM 4694 C CA . ALA B 1 227 ? -4.828 0.691 -26.391 1 89.56 227 ALA B CA 1
ATOM 4695 C C . ALA B 1 227 ? -5.598 1.927 -25.938 1 89.56 227 ALA B C 1
ATOM 4697 O O . ALA B 1 227 ? -5.09 2.727 -25.156 1 89.56 227 ALA B O 1
ATOM 4698 N N . ARG B 1 228 ? -6.793 2.078 -26.453 1 91.94 228 ARG B N 1
ATOM 4699 C CA . ARG B 1 228 ? -7.629 3.217 -26.094 1 91.94 228 ARG B CA 1
ATOM 4700 C C . ARG B 1 228 ? -7.988 3.188 -24.609 1 91.94 228 ARG B C 1
ATOM 4702 O O . ARG B 1 228 ? -7.977 4.223 -23.938 1 91.94 228 ARG B O 1
ATOM 4709 N N . TRP B 1 229 ? -8.273 2.02 -24.109 1 92.88 229 TRP B N 1
ATOM 4710 C CA . TRP B 1 229 ? -8.641 1.863 -22.703 1 92.88 229 TRP B CA 1
ATOM 4711 C C . TRP B 1 229 ? -7.426 2.049 -21.797 1 92.88 229 TRP B C 1
ATOM 4713 O O . TRP B 1 229 ? -7.523 2.668 -20.734 1 92.88 229 TRP B O 1
ATOM 4723 N N . LEU B 1 230 ? -6.277 1.597 -22.266 1 91.12 230 LEU B N 1
ATOM 4724 C CA . LEU B 1 230 ? -5.047 1.718 -21.484 1 91.12 230 LEU B CA 1
ATOM 4725 C C . LEU B 1 230 ? -4.66 3.182 -21.312 1 91.12 230 LEU B C 1
ATOM 4727 O O . LEU B 1 230 ? -4.125 3.566 -20.266 1 91.12 230 LEU B O 1
ATOM 4731 N N . ALA B 1 231 ? -5 4.016 -22.266 1 92.19 231 ALA B N 1
ATOM 4732 C CA . ALA B 1 231 ? -4.684 5.438 -22.219 1 92.19 231 ALA B CA 1
ATOM 4733 C C . ALA B 1 231 ? -5.484 6.145 -21.125 1 92.19 231 ALA B C 1
ATOM 4735 O O . ALA B 1 231 ? -5.109 7.23 -20.688 1 92.19 231 ALA B O 1
ATOM 4736 N N . ARG B 1 232 ? -6.531 5.438 -20.688 1 94.5 232 ARG B N 1
ATOM 4737 C CA . ARG B 1 232 ? -7.402 6.051 -19.688 1 94.5 232 ARG B CA 1
ATOM 4738 C C . ARG B 1 232 ? -7.207 5.41 -18.312 1 94.5 232 ARG B C 1
ATOM 4740 O O . ARG B 1 232 ? -7.977 5.664 -17.391 1 94.5 232 ARG B O 1
ATOM 4747 N N . ALA B 1 233 ? -6.18 4.668 -18.172 1 94.25 233 ALA B N 1
ATOM 4748 C CA . ALA B 1 233 ? -5.961 3.885 -16.953 1 94.25 233 ALA B CA 1
ATOM 4749 C C . ALA B 1 233 ? -5.773 4.793 -15.742 1 94.25 233 ALA B C 1
ATOM 4751 O O . ALA B 1 233 ? -6.176 4.445 -14.625 1 94.25 233 ALA B O 1
ATOM 4752 N N . SER B 1 234 ? -5.238 6.035 -15.984 1 93.44 234 SER B N 1
ATOM 4753 C CA . SER B 1 234 ? -4.98 6.965 -14.891 1 93.44 234 SER B CA 1
ATOM 4754 C C . SER B 1 234 ? -6.281 7.523 -14.32 1 93.44 234 SER B C 1
ATOM 4756 O O . SER B 1 234 ? -6.289 8.117 -13.242 1 93.44 234 SER B O 1
ATOM 4758 N N . GLU B 1 235 ? -7.379 7.207 -14.969 1 95.12 235 GLU B N 1
ATOM 4759 C CA . GLU B 1 235 ? -8.68 7.703 -14.531 1 95.12 235 GLU B CA 1
ATOM 4760 C C . GLU B 1 235 ? -9.383 6.688 -13.641 1 95.12 235 GLU B C 1
ATOM 4762 O O . GLU B 1 235 ? -10.469 6.957 -13.117 1 95.12 235 GLU B O 1
ATOM 4767 N N . LEU B 1 236 ? -8.742 5.539 -13.508 1 96.19 236 LEU B N 1
ATOM 4768 C CA . LEU B 1 236 ? -9.305 4.59 -12.555 1 96.19 236 LEU B CA 1
ATOM 4769 C C . LEU B 1 236 ? -9.367 5.195 -11.156 1 96.19 236 LEU B C 1
ATOM 4771 O O . LEU B 1 236 ? -8.492 5.98 -10.773 1 96.19 236 LEU B O 1
ATOM 4775 N N . PRO B 1 237 ? -10.375 4.855 -10.406 1 96 237 PRO B N 1
ATOM 4776 C CA . PRO B 1 237 ? -10.68 5.547 -9.156 1 96 237 PRO B CA 1
ATOM 4777 C C . PRO B 1 237 ? -9.492 5.566 -8.188 1 96 237 PRO B C 1
ATOM 4779 O O . PRO B 1 237 ? -9.242 6.582 -7.535 1 96 237 PRO B O 1
ATOM 4782 N N . ASP B 1 238 ? -8.727 4.559 -8.062 1 95.62 238 ASP B N 1
ATOM 4783 C CA . ASP B 1 238 ? -7.613 4.516 -7.121 1 95.62 238 ASP B CA 1
ATOM 4784 C C . ASP B 1 238 ? -6.527 5.52 -7.508 1 95.62 238 ASP B C 1
ATOM 4786 O O . ASP B 1 238 ? -6.004 6.234 -6.652 1 95.62 238 ASP B O 1
ATOM 4790 N N . ALA B 1 239 ? -6.172 5.547 -8.789 1 96.5 239 ALA B N 1
ATOM 4791 C CA . ALA B 1 239 ? -5.168 6.484 -9.273 1 96.5 239 ALA B CA 1
ATOM 4792 C C . ALA B 1 239 ? -5.633 7.926 -9.109 1 96.5 239 ALA B C 1
ATOM 4794 O O . ALA B 1 239 ? -4.863 8.789 -8.672 1 96.5 239 ALA B O 1
ATOM 4795 N N . GLU B 1 240 ? -6.902 8.141 -9.406 1 96.5 240 GLU B N 1
ATOM 4796 C CA . GLU B 1 240 ? -7.453 9.484 -9.289 1 96.5 240 GLU B CA 1
ATOM 4797 C C . GLU B 1 240 ? -7.5 9.93 -7.828 1 96.5 240 GLU B C 1
ATOM 4799 O O . GLU B 1 240 ? -7.211 11.094 -7.52 1 96.5 240 GLU B O 1
ATOM 4804 N N . ALA B 1 241 ? -7.871 9.023 -6.93 1 96.88 241 ALA B N 1
ATOM 4805 C CA . ALA B 1 241 ? -7.922 9.344 -5.508 1 96.88 241 ALA B CA 1
ATOM 4806 C C . ALA B 1 241 ? -6.551 9.773 -4.992 1 96.88 241 ALA B C 1
ATOM 4808 O O . ALA B 1 241 ? -6.434 10.75 -4.254 1 96.88 241 ALA B O 1
ATOM 4809 N N . ARG B 1 242 ? -5.504 9.055 -5.395 1 96.81 242 ARG B N 1
ATOM 4810 C CA . ARG B 1 242 ? -4.148 9.367 -4.949 1 96.81 242 ARG B CA 1
ATOM 4811 C C . ARG B 1 242 ? -3.703 10.727 -5.477 1 96.81 242 ARG B C 1
ATOM 4813 O O . ARG B 1 242 ? -3.027 11.484 -4.773 1 96.81 242 ARG B O 1
ATOM 4820 N N . ARG B 1 243 ? -4.098 11.039 -6.699 1 97.12 243 ARG B N 1
ATOM 4821 C CA . ARG B 1 243 ? -3.777 12.336 -7.285 1 97.12 243 ARG B CA 1
ATOM 4822 C C . ARG B 1 243 ? -4.453 13.469 -6.512 1 97.12 243 ARG B C 1
ATOM 4824 O O . ARG B 1 243 ? -3.818 14.477 -6.199 1 97.12 243 ARG B O 1
ATOM 4831 N N . LEU B 1 244 ? -5.664 13.242 -6.156 1 97.62 244 LEU B N 1
ATOM 4832 C CA . LEU B 1 244 ? -6.445 14.281 -5.492 1 97.62 244 LEU B CA 1
ATOM 4833 C C . LEU B 1 244 ? -5.973 14.492 -4.059 1 97.62 244 LEU B C 1
ATOM 4835 O O . LEU B 1 244 ? -6.078 15.594 -3.52 1 97.62 244 LEU B O 1
ATOM 4839 N N . LEU B 1 245 ? -5.363 13.453 -3.465 1 97.12 245 LEU B N 1
ATOM 4840 C CA . LEU B 1 245 ? -4.785 13.617 -2.135 1 97.12 245 LEU B CA 1
ATOM 4841 C C . LEU B 1 245 ? -3.625 14.609 -2.16 1 97.12 245 LEU B C 1
ATOM 4843 O O . LEU B 1 245 ? -3.471 15.414 -1.24 1 97.12 245 LEU B O 1
ATOM 4847 N N . GLY B 1 246 ? -2.811 14.508 -3.236 1 96.81 246 GLY B N 1
ATOM 4848 C CA . GLY B 1 246 ? -1.749 15.484 -3.398 1 96.81 246 GLY B CA 1
ATOM 4849 C C . GLY B 1 246 ? -2.264 16.906 -3.562 1 96.81 246 GLY B C 1
ATOM 4850 O O . GLY B 1 246 ? -1.722 17.844 -2.973 1 96.81 246 GLY B O 1
ATOM 4851 N N . VAL B 1 247 ? -3.352 17.062 -4.258 1 97.25 247 VAL B N 1
ATOM 4852 C CA . VAL B 1 247 ? -3.98 18.375 -4.477 1 97.25 247 VAL B CA 1
ATOM 4853 C C . VAL B 1 247 ? -4.512 18.922 -3.156 1 97.25 247 VAL B C 1
ATOM 4855 O O . VAL B 1 247 ? -4.332 20.094 -2.848 1 97.25 247 VAL B O 1
ATOM 4858 N N . ALA B 1 248 ? -5.09 18.031 -2.375 1 97.75 248 ALA B N 1
ATOM 4859 C CA . ALA B 1 248 ? -5.641 18.438 -1.086 1 97.75 248 ALA B CA 1
ATOM 4860 C C . ALA B 1 248 ? -4.539 18.906 -0.14 1 97.75 248 ALA B C 1
ATOM 4862 O O . ALA B 1 248 ? -4.711 19.891 0.585 1 97.75 248 ALA B O 1
ATOM 4863 N N . GLU B 1 249 ? -3.418 18.234 -0.176 1 97.44 249 GLU B N 1
ATOM 4864 C CA . GLU B 1 249 ? -2.311 18.609 0.698 1 97.44 249 GLU B CA 1
ATOM 4865 C C . GLU B 1 249 ? -1.73 19.969 0.309 1 97.44 249 GLU B C 1
ATOM 4867 O O . GLU B 1 249 ? -1.334 20.75 1.174 1 97.44 249 GLU B O 1
ATOM 4872 N N . ARG B 1 250 ? -1.693 20.266 -0.974 1 97.5 250 ARG B N 1
ATOM 4873 C CA . ARG B 1 250 ? -1.231 21.578 -1.433 1 97.5 250 ARG B CA 1
ATOM 4874 C C . ARG B 1 250 ? -2.219 22.672 -1.046 1 97.5 250 ARG B C 1
ATOM 4876 O O . ARG B 1 250 ? -1.815 23.781 -0.682 1 97.5 250 ARG B O 1
ATOM 4883 N N . ALA B 1 251 ? -3.5 22.312 -1.121 1 97.75 251 ALA B N 1
ATOM 4884 C CA . ALA B 1 251 ? -4.52 23.281 -0.704 1 97.75 251 ALA B CA 1
ATOM 4885 C C . ALA B 1 251 ? -4.418 23.578 0.791 1 97.75 251 ALA B C 1
ATOM 4887 O O . ALA B 1 251 ? -4.629 24.703 1.223 1 97.75 251 ALA B O 1
ATOM 4888 N N . ARG B 1 252 ? -4.055 22.609 1.537 1 97.44 252 ARG B N 1
ATOM 4889 C CA . ARG B 1 252 ? -3.855 22.812 2.969 1 97.44 252 ARG B CA 1
ATOM 4890 C C . ARG B 1 252 ? -2.65 23.703 3.236 1 97.44 252 ARG B C 1
ATOM 4892 O O . ARG B 1 252 ? -2.668 24.516 4.16 1 97.44 252 ARG B O 1
ATOM 4899 N N . ALA B 1 253 ? -1.604 23.547 2.426 1 96.69 253 ALA B N 1
ATOM 4900 C CA . ALA B 1 253 ? -0.446 24.422 2.555 1 96.69 253 ALA B CA 1
ATOM 4901 C C . ALA B 1 253 ? -0.825 25.875 2.271 1 96.69 253 ALA B C 1
ATOM 4903 O O . ALA B 1 253 ? -0.345 26.797 2.945 1 96.69 253 ALA B O 1
ATOM 4904 N N . ALA B 1 254 ? -1.72 26.047 1.326 1 96.56 254 ALA B N 1
ATOM 4905 C CA . ALA B 1 254 ? -2.205 27.391 1.014 1 96.56 254 ALA B CA 1
ATOM 4906 C C . ALA B 1 254 ? -3.051 27.953 2.156 1 96.56 254 ALA B C 1
ATOM 4908 O O . ALA B 1 254 ? -3.008 29.141 2.439 1 96.56 254 ALA B O 1
ATOM 4909 N N . GLU B 1 255 ? -3.791 27.078 2.764 1 96.44 255 GLU B N 1
ATOM 4910 C CA . GLU B 1 255 ? -4.582 27.469 3.924 1 96.44 255 GLU B CA 1
ATOM 4911 C C . GLU B 1 255 ? -3.682 27.938 5.07 1 96.44 255 GLU B C 1
ATOM 4913 O O . GLU B 1 255 ? -3.957 28.953 5.711 1 96.44 255 GLU B O 1
ATOM 4918 N N . VAL B 1 256 ? -2.598 27.234 5.27 1 95.25 256 VAL B N 1
ATOM 4919 C CA . VAL B 1 256 ? -1.654 27.578 6.324 1 95.25 256 VAL B CA 1
ATOM 4920 C C . VAL B 1 256 ? -0.986 28.922 5.996 1 95.25 256 VAL B C 1
ATOM 4922 O O . VAL B 1 256 ? -0.803 29.766 6.875 1 95.25 256 VAL B O 1
ATOM 4925 N N . ARG B 1 257 ? -0.7 29.172 4.77 1 93.94 257 ARG B N 1
ATOM 4926 C CA . ARG B 1 257 ? -0.128 30.453 4.344 1 93.94 257 ARG B CA 1
ATOM 4927 C C . ARG B 1 257 ? -1.101 31.594 4.594 1 93.94 257 ARG B C 1
ATOM 4929 O O . ARG B 1 257 ? -0.708 32.656 5.094 1 93.94 257 ARG B O 1
ATOM 4936 N N . ALA B 1 258 ? -2.334 31.312 4.285 1 94.56 258 ALA B N 1
ATOM 4937 C CA . ALA B 1 258 ? -3.355 32.344 4.461 1 94.56 258 ALA B CA 1
ATOM 4938 C C . ALA B 1 258 ? -3.598 32.625 5.941 1 94.56 258 ALA B C 1
ATOM 4940 O O . ALA B 1 258 ? -3.877 33.75 6.32 1 94.56 258 ALA B O 1
ATOM 4941 N N . ALA B 1 259 ? -3.465 31.625 6.789 1 93.38 259 ALA B N 1
ATOM 4942 C CA . ALA B 1 259 ? -3.711 31.766 8.219 1 93.38 259 ALA B CA 1
ATOM 4943 C C . ALA B 1 259 ? -2.609 32.594 8.891 1 93.38 259 ALA B C 1
ATOM 4945 O O . ALA B 1 259 ? -2.824 33.188 9.953 1 93.38 259 ALA B O 1
ATOM 4946 N N . ARG B 1 260 ? -1.453 32.688 8.234 1 91.12 260 ARG B N 1
ATOM 4947 C CA . ARG B 1 260 ? -0.321 33.406 8.805 1 91.12 260 ARG B CA 1
ATOM 4948 C C . ARG B 1 260 ? -0.047 34.688 8.023 1 91.12 260 ARG B C 1
ATOM 4950 O O . ARG B 1 260 ? 1.03 35.281 8.148 1 91.12 260 ARG B O 1
ATOM 4957 N N . GLY B 1 261 ? -1.011 35.094 7.234 1 90.94 261 GLY B N 1
ATOM 4958 C CA . GLY B 1 261 ? -0.882 36.344 6.48 1 90.94 261 GLY B CA 1
ATOM 4959 C C . GLY B 1 261 ? -1.232 37.562 7.293 1 90.94 261 GLY B C 1
ATOM 4960 O O . GLY B 1 261 ? -1.263 37.5 8.523 1 90.94 261 GLY B O 1
ATOM 4961 N N . TRP B 1 262 ? -1.491 38.656 6.621 1 91.06 262 TRP B N 1
ATOM 4962 C CA . TRP B 1 262 ? -1.842 39.906 7.266 1 91.06 262 TRP B CA 1
ATOM 4963 C C . TRP B 1 262 ? -3.172 39.781 8 1 91.06 262 TRP B C 1
ATOM 4965 O O . TRP B 1 262 ? -4.176 39.375 7.418 1 91.06 262 TRP B O 1
ATOM 4975 N N . GLN B 1 263 ? -3.186 40.094 9.219 1 92 263 GLN B N 1
ATOM 4976 C CA . GLN B 1 263 ? -4.402 40.094 10.023 1 92 263 GLN B CA 1
ATOM 4977 C C . GLN B 1 263 ? -4.738 41.5 10.492 1 92 263 GLN B C 1
ATOM 4979 O O . GLN B 1 263 ? -3.861 42.25 10.961 1 92 263 GLN B O 1
ATOM 4984 N N . VAL B 1 264 ? -5.941 41.875 10.219 1 92.69 264 VAL B N 1
ATOM 4985 C CA . VAL B 1 264 ? -6.438 43.188 10.656 1 92.69 264 VAL B CA 1
ATOM 4986 C C . VAL B 1 264 ? -7.586 43 11.648 1 92.69 264 VAL B C 1
ATOM 4988 O O . VAL B 1 264 ? -8.477 42.156 11.422 1 92.69 264 VAL B O 1
ATOM 4991 N N . THR B 1 265 ? -7.469 43.594 12.719 1 92.69 265 THR B N 1
ATOM 4992 C CA . THR B 1 265 ? -8.555 43.594 13.695 1 92.69 265 THR B CA 1
ATOM 4993 C C . THR B 1 265 ? -9.234 44.969 13.758 1 92.69 265 THR B C 1
ATOM 4995 O O . THR B 1 265 ? -8.562 45.969 13.914 1 92.69 265 THR B O 1
ATOM 4998 N N . VAL B 1 266 ? -10.539 45 13.594 1 93.06 266 VAL B N 1
ATOM 4999 C CA . VAL B 1 266 ? -11.312 46.219 13.719 1 93.06 266 VAL B CA 1
ATOM 5000 C C . VAL B 1 266 ? -12.234 46.125 14.93 1 93.06 266 VAL B C 1
ATOM 5002 O O . VAL B 1 266 ? -12.773 45.062 15.227 1 93.06 266 VAL B O 1
ATOM 5005 N N . GLY B 1 267 ? -12.242 47.188 15.57 1 93.31 267 GLY B N 1
ATOM 5006 C CA . GLY B 1 267 ? -13.117 47.188 16.734 1 93.31 267 GLY B CA 1
ATOM 5007 C C . GLY B 1 267 ? -13.578 48.562 17.141 1 93.31 267 GLY B C 1
ATOM 5008 O O . GLY B 1 267 ? -13.242 49.562 16.484 1 93.31 267 GLY B O 1
ATOM 5009 N N . ALA B 1 268 ? -14.547 48.625 18.016 1 91.94 268 ALA B N 1
ATOM 5010 C CA . ALA B 1 268 ? -15.07 49.844 18.625 1 91.94 268 ALA B CA 1
ATOM 5011 C C . ALA B 1 268 ? -15.234 49.688 20.141 1 91.94 268 ALA B C 1
ATOM 5013 O O . ALA B 1 268 ? -15.438 48.562 20.625 1 91.94 268 ALA B O 1
ATOM 5014 N N . GLN B 1 269 ? -14.984 50.812 20.719 1 90.88 269 GLN B N 1
ATOM 5015 C CA . GLN B 1 269 ? -15.078 50.812 22.172 1 90.88 269 GLN B CA 1
ATOM 5016 C C . GLN B 1 269 ? -15.852 52.031 22.688 1 90.88 269 GLN B C 1
ATOM 5018 O O . GLN B 1 269 ? -15.688 53.125 22.172 1 90.88 269 GLN B O 1
ATOM 5023 N N . GLY B 1 270 ? -16.828 51.844 23.609 1 89.19 270 GLY B N 1
ATOM 5024 C CA . GLY B 1 270 ? -17.5 52.875 24.375 1 89.19 270 GLY B CA 1
ATOM 5025 C C . GLY B 1 270 ? -17.109 52.906 25.844 1 89.19 270 GLY B C 1
ATOM 5026 O O . GLY B 1 270 ? -16.922 51.844 26.438 1 89.19 270 GLY B O 1
ATOM 5027 N N . VAL B 1 271 ? -16.859 54.156 26.219 1 86.94 271 VAL B N 1
ATOM 5028 C CA . VAL B 1 271 ? -16.438 54.281 27.609 1 86.94 271 VAL B CA 1
ATOM 5029 C C . VAL B 1 271 ? -17.344 55.281 28.344 1 86.94 271 VAL B C 1
ATOM 5031 O O . VAL B 1 271 ? -17.562 56.375 27.875 1 86.94 271 VAL B O 1
ATOM 5034 N N . ARG B 1 272 ? -17.969 54.906 29.359 1 86.56 272 ARG B N 1
ATOM 5035 C CA . ARG B 1 272 ? -18.531 55.844 30.328 1 86.56 272 ARG B CA 1
ATOM 5036 C C . ARG B 1 272 ? -17.484 56.281 31.344 1 86.56 272 ARG B C 1
ATOM 5038 O O . ARG B 1 272 ? -17 55.469 32.125 1 86.56 272 ARG B O 1
ATOM 5045 N N . GLU B 1 273 ? -17.312 57.469 31.297 1 82.38 273 GLU B N 1
ATOM 5046 C CA . GLU B 1 273 ? -16.25 58 32.156 1 82.38 273 GLU B CA 1
ATOM 5047 C C . GLU B 1 273 ? -16.688 58.062 33.625 1 82.38 273 GLU B C 1
ATOM 5049 O O . GLU B 1 273 ? -17.891 58.094 33.906 1 82.38 273 GLU B O 1
ATOM 5054 N N . TYR B 1 274 ? -15.68 58.188 34.469 1 80.75 274 TYR B N 1
ATOM 5055 C CA . TYR B 1 274 ? -15.961 58.219 35.875 1 80.75 274 TYR B CA 1
ATOM 5056 C C . TYR B 1 274 ? -16.797 59.438 36.25 1 80.75 274 TYR B C 1
ATOM 5058 O O . TYR B 1 274 ? -17.547 59.406 37.219 1 80.75 274 TYR B O 1
ATOM 5066 N N . TYR B 1 275 ? -16.734 60.5 35.469 1 78.25 275 TYR B N 1
ATOM 5067 C CA . TYR B 1 275 ? -17.469 61.75 35.781 1 78.25 275 TYR B CA 1
ATOM 5068 C C . TYR B 1 275 ? -18.812 61.75 35.062 1 78.25 275 TYR B C 1
ATOM 5070 O O . TYR B 1 275 ? -19.531 62.75 35.094 1 78.25 275 TYR B O 1
ATOM 5078 N N . GLY B 1 276 ? -19.172 60.75 34.438 1 77.62 276 GLY B N 1
ATOM 5079 C CA . GLY B 1 276 ? -20.484 60.656 33.781 1 77.62 276 GLY B CA 1
ATOM 5080 C C . GLY B 1 276 ? -20.438 60.906 32.312 1 77.62 276 GLY B C 1
ATOM 5081 O O . GLY B 1 276 ? -21.422 60.656 31.594 1 77.62 276 GLY B O 1
ATOM 5082 N N . GLY B 1 277 ? -19.25 61.344 31.812 1 79.25 277 GLY B N 1
ATOM 5083 C CA . GLY B 1 277 ? -19.141 61.594 30.375 1 79.25 277 GLY B CA 1
ATOM 5084 C C . GLY B 1 277 ? -19.094 60.312 29.562 1 79.25 277 GLY B C 1
ATOM 5085 O O . GLY B 1 277 ? -18.906 59.219 30.094 1 79.25 277 GLY B O 1
ATOM 5086 N N . LEU B 1 278 ? -19.516 60.469 28.234 1 83 278 LEU B N 1
ATOM 5087 C CA . LEU B 1 278 ? -19.453 59.344 27.281 1 83 278 LEU B CA 1
ATOM 5088 C C . LEU B 1 278 ? -18.359 59.594 26.25 1 83 278 LEU B C 1
ATOM 5090 O O . LEU B 1 278 ? -18.203 60.688 25.734 1 83 278 LEU B O 1
ATOM 5094 N N . SER B 1 279 ? -17.469 58.562 26.141 1 84.88 279 SER B N 1
ATOM 5095 C CA . SER B 1 279 ? -16.422 58.625 25.109 1 84.88 279 SER B CA 1
ATOM 5096 C C . SER B 1 279 ? -16.5 57.406 24.188 1 84.88 279 SER B C 1
ATOM 5098 O O . SER B 1 279 ? -17.094 56.375 24.531 1 84.88 279 SER B O 1
ATOM 5100 N N . GLY B 1 280 ? -16.141 57.625 22.891 1 86.81 280 GLY B N 1
ATOM 5101 C CA . GLY B 1 280 ? -16.094 56.594 21.875 1 86.81 280 GLY B CA 1
ATOM 5102 C C . GLY B 1 280 ? -14.742 56.5 21.188 1 86.81 280 GLY B C 1
ATOM 5103 O O . GLY B 1 280 ? -14.094 57.5 20.922 1 86.81 280 GLY B O 1
ATOM 5104 N N . LEU B 1 281 ? -14.336 55.188 21.078 1 87.06 281 LEU B N 1
ATOM 5105 C CA . LEU B 1 281 ? -13.062 54.938 20.422 1 87.06 281 LEU B CA 1
ATOM 5106 C C . LEU B 1 281 ? -13.219 53.875 19.328 1 87.06 281 LEU B C 1
ATOM 5108 O O . LEU B 1 281 ? -14.086 53.031 19.422 1 87.06 281 LEU B O 1
ATOM 5112 N N . LEU B 1 282 ? -12.414 54.094 18.219 1 90.38 282 LEU B N 1
ATOM 5113 C CA . LEU B 1 282 ? -12.234 53.062 17.203 1 90.38 282 LEU B CA 1
ATOM 5114 C C . LEU B 1 282 ? -10.883 52.375 17.359 1 90.38 282 LEU B C 1
ATOM 5116 O O . LEU B 1 282 ? -9.945 52.938 17.906 1 90.38 282 LEU B O 1
ATOM 5120 N N . MET B 1 283 ? -10.898 51.156 17.016 1 88.56 283 MET B N 1
ATOM 5121 C CA . MET B 1 283 ? -9.664 50.375 17.141 1 88.56 283 MET B CA 1
ATOM 5122 C C . MET B 1 283 ? -9.312 49.688 15.812 1 88.56 283 MET B C 1
ATOM 5124 O O . MET B 1 283 ? -10.18 49.094 15.172 1 88.56 283 MET B O 1
ATOM 5128 N N . VAL B 1 284 ? -8.086 49.875 15.375 1 90.88 284 VAL B N 1
ATOM 5129 C CA . VAL B 1 284 ? -7.539 49.156 14.242 1 90.88 284 VAL B CA 1
ATOM 5130 C C . VAL B 1 284 ? -6.203 48.531 14.625 1 90.88 284 VAL B C 1
ATOM 5132 O O . VAL B 1 284 ? -5.293 49.219 15.086 1 90.88 284 VAL B O 1
ATOM 5135 N N . GLY B 1 285 ? -6.141 47.25 14.57 1 90.94 285 GLY B N 1
ATOM 5136 C CA . GLY B 1 285 ? -4.91 46.5 14.805 1 90.94 285 GLY B CA 1
ATOM 5137 C C . GLY B 1 285 ? -4.441 45.719 13.594 1 90.94 285 GLY B C 1
ATOM 5138 O O . GLY B 1 285 ? -5.258 45.188 12.852 1 90.94 285 GLY B O 1
ATOM 5139 N N . VAL B 1 286 ? -3.129 45.719 13.359 1 91.56 286 VAL B N 1
ATOM 5140 C CA . VAL B 1 286 ? -2.555 44.969 12.242 1 91.56 286 VAL B CA 1
ATOM 5141 C C . VAL B 1 286 ? -1.428 44.062 12.734 1 91.56 286 VAL B C 1
ATOM 5143 O O . VAL B 1 286 ? -0.594 44.5 13.539 1 91.56 286 VAL B O 1
ATOM 5146 N N . THR B 1 287 ? -1.44 42.875 12.359 1 89.38 287 THR B N 1
ATOM 5147 C CA . THR B 1 287 ? -0.366 41.906 12.617 1 89.38 287 THR B CA 1
ATOM 5148 C C . THR B 1 287 ? 0.277 41.438 11.312 1 89.38 287 THR B C 1
ATOM 5150 O O . THR B 1 287 ? -0.3 40.656 10.578 1 89.38 287 THR B O 1
ATOM 5153 N N . PRO B 1 288 ? 1.413 41.906 10.969 1 89.44 288 PRO B N 1
ATOM 5154 C CA . PRO B 1 288 ? 2.111 41.469 9.75 1 89.44 288 PRO B CA 1
ATOM 5155 C C . PRO B 1 288 ? 2.795 40.125 9.914 1 89.44 288 PRO B C 1
ATOM 5157 O O . PRO B 1 288 ? 3.229 39.781 11.016 1 89.44 288 PRO B O 1
ATOM 5160 N N . PRO B 1 289 ? 2.863 39.406 8.859 1 88.44 289 PRO B N 1
ATOM 5161 C CA . PRO B 1 289 ? 3.607 38.156 8.891 1 88.44 289 PRO B CA 1
ATOM 5162 C C . PRO B 1 289 ? 5.117 38.344 8.812 1 88.44 289 PRO B C 1
ATOM 5164 O O . PRO B 1 289 ? 5.742 38 7.805 1 88.44 289 PRO B O 1
ATOM 5167 N N . MET B 1 290 ? 5.723 38.812 9.828 1 86.69 290 MET B N 1
ATOM 5168 C CA . MET B 1 290 ? 7.121 39.219 9.82 1 86.69 290 MET B CA 1
ATOM 5169 C C . MET B 1 290 ? 8.039 38.062 10.117 1 86.69 290 MET B C 1
ATOM 5171 O O . MET B 1 290 ? 9.047 37.844 9.43 1 86.69 290 MET B O 1
ATOM 5175 N N . PHE B 1 291 ? 7.75 37.312 11.156 1 89.12 291 PHE B N 1
ATOM 5176 C CA . PHE B 1 291 ? 8.633 36.219 11.562 1 89.12 291 PHE B CA 1
ATOM 5177 C C . PHE B 1 291 ? 7.98 34.875 11.32 1 89.12 291 PHE B C 1
ATOM 5179 O O . PHE B 1 291 ? 8.336 34.156 10.383 1 89.12 291 PHE B O 1
ATOM 5186 N N . ASP B 1 292 ? 6.918 34.594 12 1 84.94 292 ASP B N 1
ATOM 5187 C CA . ASP B 1 292 ? 6.207 33.344 11.836 1 84.94 292 ASP B CA 1
ATOM 5188 C C . ASP B 1 292 ? 5.219 33.406 10.672 1 84.94 292 ASP B C 1
ATOM 5190 O O . ASP B 1 292 ? 4.141 34 10.805 1 84.94 292 ASP B O 1
ATOM 5194 N N . ALA B 1 293 ? 5.559 32.812 9.555 1 86.19 293 ALA B N 1
ATOM 5195 C CA . ALA B 1 293 ? 4.68 32.75 8.391 1 86.19 293 ALA B CA 1
ATOM 5196 C C . ALA B 1 293 ? 4.23 31.312 8.125 1 86.19 293 ALA B C 1
ATOM 5198 O O . ALA B 1 293 ? 3.818 30.984 7.008 1 86.19 293 ALA B O 1
ATOM 5199 N N . GLY B 1 294 ? 4.387 30.484 9.156 1 88.38 294 GLY B N 1
ATOM 5200 C CA . GLY B 1 294 ? 3.963 29.109 9.047 1 88.38 294 GLY B CA 1
ATOM 5201 C C . GLY B 1 294 ? 4.941 28.234 8.273 1 88.38 294 GLY B C 1
ATOM 5202 O O . GLY B 1 294 ? 4.543 27.266 7.629 1 88.38 294 GLY B O 1
ATOM 5203 N N . GLN B 1 295 ? 6.168 28.656 8.312 1 88.94 295 GLN B N 1
ATOM 5204 C CA . GLN B 1 295 ? 7.195 28 7.5 1 88.94 295 GLN B CA 1
ATOM 5205 C C . GLN B 1 295 ? 7.277 26.516 7.812 1 88.94 295 GLN B C 1
ATOM 5207 O O . GLN B 1 295 ? 7.352 25.688 6.902 1 88.94 295 GLN B O 1
ATOM 5212 N N . ARG B 1 296 ? 7.238 26.172 9.031 1 86.5 296 ARG B N 1
ATOM 5213 C CA . ARG B 1 296 ? 7.371 24.781 9.438 1 86.5 296 ARG B CA 1
ATOM 5214 C C . ARG B 1 296 ? 6.191 23.953 8.945 1 86.5 296 ARG B C 1
ATOM 5216 O O . ARG B 1 296 ? 6.383 22.891 8.336 1 86.5 296 ARG B O 1
ATOM 5223 N N . GLU B 1 297 ? 5.035 24.406 9.234 1 90 297 GLU B N 1
ATOM 5224 C CA . GLU B 1 297 ? 3.826 23.672 8.867 1 90 297 GLU B CA 1
ATOM 5225 C C . GLU B 1 297 ? 3.67 23.609 7.348 1 90 297 GLU B C 1
ATOM 5227 O O . GLU B 1 297 ? 3.326 22.547 6.805 1 90 297 GLU B O 1
ATOM 5232 N N . ARG B 1 298 ? 3.945 24.688 6.637 1 93.25 298 ARG B N 1
ATOM 5233 C CA . ARG B 1 298 ? 3.869 24.703 5.18 1 93.25 298 ARG B CA 1
ATOM 5234 C C . ARG B 1 298 ? 4.887 23.734 4.57 1 93.25 298 ARG B C 1
ATOM 5236 O O . ARG B 1 298 ? 4.562 22.984 3.65 1 93.25 298 ARG B O 1
ATOM 5243 N N . GLY B 1 299 ? 6.121 23.828 5.117 1 92.94 299 GLY B N 1
ATOM 5244 C CA . GLY B 1 299 ? 7.148 22.922 4.629 1 92.94 299 GLY B CA 1
ATOM 5245 C C . GLY B 1 299 ? 6.77 21.469 4.773 1 92.94 299 GLY B C 1
ATOM 5246 O O . GLY B 1 299 ? 7.027 20.656 3.877 1 92.94 299 GLY B O 1
ATOM 5247 N N . ALA B 1 300 ? 6.164 21.109 5.898 1 93.25 300 ALA B N 1
ATOM 5248 C CA . ALA B 1 300 ? 5.73 19.734 6.133 1 93.25 300 ALA B CA 1
ATOM 5249 C C . ALA B 1 300 ? 4.637 19.328 5.148 1 93.25 300 ALA B C 1
ATOM 5251 O O . ALA B 1 300 ? 4.68 18.234 4.586 1 93.25 300 ALA B O 1
ATOM 5252 N N . LEU B 1 301 ? 3.668 20.234 4.91 1 95.38 301 LEU B N 1
ATOM 5253 C CA . LEU B 1 301 ? 2.553 19.938 4.016 1 95.38 301 LEU B CA 1
ATOM 5254 C C . LEU B 1 301 ? 3.029 19.844 2.568 1 95.38 301 LEU B C 1
ATOM 5256 O O . LEU B 1 301 ? 2.584 18.953 1.826 1 95.38 301 LEU B O 1
ATOM 5260 N N . LEU B 1 302 ? 3.953 20.703 2.195 1 95.56 302 LEU B N 1
ATOM 5261 C CA . LEU B 1 302 ? 4.469 20.688 0.831 1 95.56 302 LEU B CA 1
ATOM 5262 C C . LEU B 1 302 ? 5.328 19.438 0.6 1 95.56 302 LEU B C 1
ATOM 5264 O O . LEU B 1 302 ? 5.297 18.859 -0.483 1 95.56 302 LEU B O 1
ATOM 5268 N N . ALA B 1 303 ? 6.098 19.078 1.604 1 94.94 303 ALA B N 1
ATOM 5269 C CA . ALA B 1 303 ? 6.855 17.828 1.506 1 94.94 303 ALA B CA 1
ATOM 5270 C C . ALA B 1 303 ? 5.922 16.641 1.37 1 94.94 303 ALA B C 1
ATOM 5272 O O . ALA B 1 303 ? 6.176 15.734 0.571 1 94.94 303 ALA B O 1
ATOM 5273 N N . ALA B 1 304 ? 4.898 16.641 2.135 1 94.62 304 ALA B N 1
ATOM 5274 C CA . ALA B 1 304 ? 3.904 15.57 2.043 1 94.62 304 ALA B CA 1
ATOM 5275 C C . ALA B 1 304 ? 3.248 15.547 0.666 1 94.62 304 ALA B C 1
ATOM 5277 O O . ALA B 1 304 ? 2.992 14.477 0.112 1 94.62 304 ALA B O 1
ATOM 5278 N N . ALA B 1 305 ? 2.953 16.703 0.095 1 95.75 305 ALA B N 1
ATOM 5279 C CA . ALA B 1 305 ? 2.365 16.797 -1.239 1 95.75 305 ALA B CA 1
ATOM 5280 C C . ALA B 1 305 ? 3.295 16.203 -2.289 1 95.75 305 ALA B C 1
ATOM 5282 O O . ALA B 1 305 ? 2.84 15.523 -3.217 1 95.75 305 ALA B O 1
ATOM 5283 N N . GLU B 1 306 ? 4.59 16.484 -2.104 1 94.81 306 GLU B N 1
ATOM 5284 C CA . GLU B 1 306 ? 5.57 15.906 -3.018 1 94.81 306 GLU B CA 1
ATOM 5285 C C . GLU B 1 306 ? 5.539 14.375 -2.967 1 94.81 306 GLU B C 1
ATOM 5287 O O . GLU B 1 306 ? 5.52 13.719 -4.008 1 94.81 306 GLU B O 1
ATOM 5292 N N . ARG B 1 307 ? 5.559 13.859 -1.806 1 93.94 307 ARG B N 1
ATOM 5293 C CA . ARG B 1 307 ? 5.477 12.414 -1.632 1 93.94 307 ARG B CA 1
ATOM 5294 C C . ARG B 1 307 ? 4.223 11.852 -2.293 1 93.94 307 ARG B C 1
ATOM 5296 O O . ARG B 1 307 ? 4.289 10.852 -3.014 1 93.94 307 ARG B O 1
ATOM 5303 N N . LEU B 1 308 ? 3.125 12.508 -2.078 1 94.69 308 LEU B N 1
ATOM 5304 C CA . LEU B 1 308 ? 1.845 12.039 -2.596 1 94.69 308 LEU B CA 1
ATOM 5305 C C . LEU B 1 308 ? 1.813 12.109 -4.117 1 94.69 308 LEU B C 1
ATOM 5307 O O . LEU B 1 308 ? 1.187 11.273 -4.77 1 94.69 308 LEU B O 1
ATOM 5311 N N . GLU B 1 309 ? 2.5 13.055 -4.641 1 94.19 309 GLU B N 1
ATOM 5312 C CA . GLU B 1 309 ? 2.598 13.141 -6.094 1 94.19 309 GLU B CA 1
ATOM 5313 C C . GLU B 1 309 ? 3.33 11.93 -6.672 1 94.19 309 GLU B C 1
ATOM 5315 O O . GLU B 1 309 ? 2.936 11.398 -7.711 1 94.19 309 GLU B O 1
ATOM 5320 N N . GLY B 1 310 ? 4.387 11.523 -6.062 1 93.06 310 GLY B N 1
ATOM 5321 C CA . GLY B 1 310 ? 5.074 10.305 -6.48 1 93.06 310 GLY B CA 1
ATOM 5322 C C . GLY B 1 310 ? 4.215 9.062 -6.355 1 93.06 310 GLY B C 1
ATOM 5323 O O . GLY B 1 310 ? 4.215 8.211 -7.25 1 93.06 310 GLY B O 1
ATOM 5324 N N . GLU B 1 311 ? 3.525 8.969 -5.297 1 93.31 311 GLU B N 1
ATOM 5325 C CA . GLU B 1 311 ? 2.615 7.848 -5.094 1 93.31 311 GLU B CA 1
ATOM 5326 C C . GLU B 1 311 ? 1.531 7.816 -6.168 1 93.31 311 GLU B C 1
ATOM 5328 O O . GLU B 1 311 ? 1.129 6.742 -6.617 1 93.31 311 GLU B O 1
ATOM 5333 N N . ALA B 1 312 ? 1.046 9.023 -6.547 1 94.69 312 ALA B N 1
ATOM 5334 C CA . ALA B 1 312 ? 0.017 9.125 -7.578 1 94.69 312 ALA B CA 1
ATOM 5335 C C . ALA B 1 312 ? 0.537 8.625 -8.922 1 94.69 312 ALA B C 1
ATOM 5337 O O . ALA B 1 312 ? -0.17 7.91 -9.648 1 94.69 312 ALA B O 1
ATOM 5338 N N . GLN B 1 313 ? 1.719 8.945 -9.203 1 93.38 313 GLN B N 1
ATOM 5339 C CA . GLN B 1 313 ? 2.314 8.492 -10.453 1 93.38 313 GLN B CA 1
ATOM 5340 C C . GLN B 1 313 ? 2.465 6.973 -10.469 1 93.38 3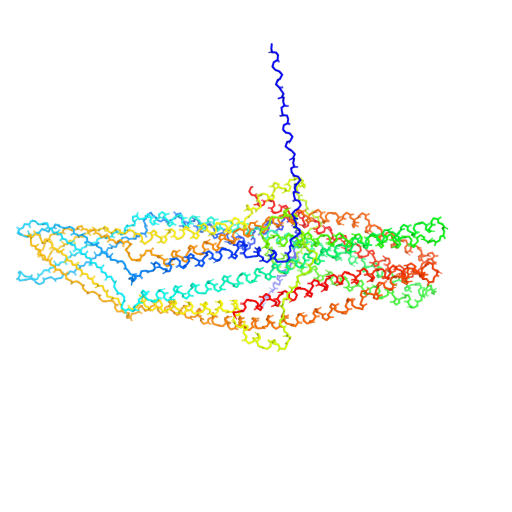13 GLN B C 1
ATOM 5342 O O . GLN B 1 313 ? 2.176 6.324 -11.477 1 93.38 313 GLN B O 1
ATOM 5347 N N . GLU B 1 314 ? 2.879 6.434 -9.414 1 91.88 314 GLU B N 1
ATOM 5348 C CA . GLU B 1 314 ? 2.994 4.98 -9.305 1 91.88 314 GLU B CA 1
ATOM 5349 C C . GLU B 1 314 ? 1.628 4.312 -9.406 1 91.88 314 GLU B C 1
ATOM 5351 O O . GLU B 1 314 ? 1.492 3.256 -10.031 1 91.88 314 GLU B O 1
ATOM 5356 N N . ALA B 1 315 ? 0.692 4.938 -8.758 1 93.56 315 ALA B N 1
ATOM 5357 C CA . ALA B 1 315 ? -0.661 4.391 -8.805 1 93.56 315 ALA B CA 1
ATOM 5358 C C . ALA B 1 315 ? -1.195 4.379 -10.234 1 93.56 315 ALA B C 1
ATOM 5360 O O . ALA B 1 315 ? -1.896 3.449 -10.633 1 93.56 315 ALA B O 1
ATOM 5361 N N . ALA B 1 316 ? -0.876 5.391 -10.961 1 93.69 316 ALA B N 1
ATOM 5362 C CA . ALA B 1 316 ? -1.292 5.457 -12.359 1 93.69 316 ALA B CA 1
ATOM 5363 C C . ALA B 1 316 ? -0.652 4.34 -13.18 1 93.69 316 ALA B C 1
ATOM 5365 O O . ALA B 1 316 ? -1.319 3.695 -13.992 1 93.69 316 ALA B O 1
ATOM 5366 N N . LEU B 1 317 ? 0.601 4.078 -12.961 1 91.56 317 LEU B N 1
ATOM 5367 C CA . LEU B 1 317 ? 1.302 3.002 -13.656 1 91.56 317 LEU B CA 1
ATOM 5368 C C . LEU B 1 317 ? 0.743 1.643 -13.258 1 91.56 317 LEU B C 1
ATOM 5370 O O . LEU B 1 317 ? 0.581 0.759 -14.102 1 91.56 317 LEU B O 1
ATOM 5374 N N . ARG B 1 318 ? 0.475 1.539 -11.977 1 93.5 318 ARG B N 1
ATOM 5375 C CA . ARG B 1 318 ? -0.112 0.291 -11.5 1 93.5 318 ARG B CA 1
ATOM 5376 C C . ARG B 1 318 ? -1.493 0.068 -12.109 1 93.5 318 ARG B C 1
ATOM 5378 O O . ARG B 1 318 ? -1.85 -1.061 -12.453 1 93.5 318 ARG B O 1
ATOM 5385 N N . ALA B 1 319 ? -2.225 1.113 -12.227 1 94.56 319 ALA B N 1
ATOM 5386 C CA . ALA B 1 319 ? -3.545 1.019 -12.852 1 94.56 319 ALA B CA 1
ATOM 5387 C C . ALA B 1 319 ? -3.438 0.576 -14.305 1 94.56 319 ALA B C 1
ATOM 5389 O O . ALA B 1 319 ? -4.199 -0.281 -14.758 1 94.56 319 ALA B O 1
ATOM 5390 N N . ALA B 1 320 ? -2.488 1.098 -14.984 1 93.38 320 ALA B N 1
ATOM 5391 C CA . ALA B 1 320 ? -2.266 0.716 -16.375 1 93.38 320 ALA B CA 1
ATOM 5392 C C . ALA B 1 320 ? -1.854 -0.75 -16.484 1 93.38 320 ALA B C 1
ATOM 5394 O O . ALA B 1 320 ? -2.342 -1.477 -17.359 1 93.38 320 ALA B O 1
ATOM 5395 N N . ALA B 1 321 ? -0.99 -1.167 -15.617 1 92.31 321 ALA B N 1
ATOM 5396 C CA . ALA B 1 321 ? -0.547 -2.559 -15.594 1 92.31 321 ALA B CA 1
ATOM 5397 C C . ALA B 1 321 ? -1.705 -3.498 -15.266 1 92.31 321 ALA B C 1
ATOM 5399 O O . ALA B 1 321 ? -1.828 -4.57 -15.867 1 92.31 321 ALA B O 1
ATOM 5400 N N . GLU B 1 322 ? -2.467 -3.084 -14.32 1 93.06 322 GLU B N 1
ATOM 5401 C CA . GLU B 1 322 ? -3.617 -3.887 -13.922 1 93.06 322 GLU B CA 1
ATOM 5402 C C . GLU B 1 322 ? -4.602 -4.055 -15.07 1 93.06 322 GLU B C 1
ATOM 5404 O O . GLU B 1 322 ? -5.109 -5.152 -15.305 1 93.06 322 GLU B O 1
ATOM 5409 N N . LEU B 1 323 ? -4.863 -3.01 -15.758 1 93.31 323 LEU B N 1
ATOM 5410 C CA . LEU B 1 323 ? -5.77 -3.072 -16.891 1 93.31 323 LEU B CA 1
ATOM 5411 C C . LEU B 1 323 ? -5.184 -3.92 -18.016 1 93.31 323 LEU B C 1
ATOM 5413 O O . LEU B 1 323 ? -5.883 -4.742 -18.609 1 93.31 323 LEU B O 1
ATOM 5417 N N . ALA B 1 324 ? -3.893 -3.77 -18.281 1 92.06 324 ALA B N 1
ATOM 5418 C CA . ALA B 1 324 ? -3.217 -4.582 -19.297 1 92.06 324 ALA B CA 1
ATOM 5419 C C . ALA B 1 324 ? -3.271 -6.062 -18.938 1 92.06 324 ALA B C 1
ATOM 5421 O O . ALA B 1 324 ? -3.541 -6.91 -19.797 1 92.06 324 ALA B O 1
ATOM 5422 N N . LEU B 1 325 ? -3.051 -6.32 -17.688 1 92.44 325 LEU B N 1
ATOM 5423 C CA . LEU B 1 325 ? -3.102 -7.699 -17.203 1 92.44 325 LEU B CA 1
ATOM 5424 C C . LEU B 1 325 ? -4.508 -8.273 -17.344 1 92.44 325 LEU B C 1
ATOM 5426 O O . LEU B 1 325 ? -4.676 -9.445 -17.688 1 92.44 325 LEU B O 1
ATOM 5430 N N . ALA B 1 326 ? -5.469 -7.465 -17.062 1 94.38 326 ALA B N 1
ATOM 5431 C CA . ALA B 1 326 ? -6.852 -7.926 -17.188 1 94.38 326 ALA B CA 1
ATOM 5432 C C . ALA B 1 326 ? -7.168 -8.305 -18.625 1 94.38 326 ALA B C 1
ATOM 5434 O O . ALA B 1 326 ? -7.809 -9.328 -18.875 1 94.38 326 ALA B O 1
ATOM 5435 N N . PHE B 1 327 ? -6.684 -7.59 -19.578 1 93.06 327 PHE B N 1
ATOM 5436 C CA . PHE B 1 327 ? -6.879 -7.898 -20.984 1 93.06 327 PHE B CA 1
ATOM 5437 C C . PHE B 1 327 ? -6.18 -9.195 -21.359 1 93.06 327 PHE B C 1
ATOM 5439 O O . PHE B 1 327 ? -6.766 -10.055 -22.031 1 93.06 327 PHE B O 1
ATOM 5446 N N . ARG B 1 328 ? -4.977 -9.328 -20.922 1 90.75 328 ARG B N 1
ATOM 5447 C CA . ARG B 1 328 ? -4.195 -10.508 -21.266 1 90.75 328 ARG B CA 1
ATOM 5448 C C . ARG B 1 328 ? -4.789 -11.758 -20.625 1 90.75 328 ARG B C 1
ATOM 5450 O O . ARG B 1 328 ? -4.848 -12.82 -21.25 1 90.75 328 ARG B O 1
ATOM 5457 N N . GLU B 1 329 ? -5.191 -11.602 -19.375 1 91.88 329 GLU B N 1
ATOM 5458 C CA . GLU B 1 329 ? -5.781 -12.734 -18.672 1 91.88 329 GLU B CA 1
ATOM 5459 C C . GLU B 1 329 ? -7.066 -13.203 -19.344 1 91.88 329 GLU B C 1
ATOM 5461 O O . GLU B 1 329 ? -7.34 -14.406 -19.406 1 91.88 329 GLU B O 1
ATOM 5466 N N . ARG B 1 330 ? -7.848 -12.289 -19.844 1 94.25 330 ARG B N 1
ATOM 5467 C CA . ARG B 1 330 ? -9.062 -12.648 -20.562 1 94.25 330 ARG B CA 1
ATOM 5468 C C . ARG B 1 330 ? -8.742 -13.5 -21.781 1 94.25 330 ARG B C 1
ATOM 5470 O O . ARG B 1 330 ? -9.367 -14.539 -22 1 94.25 330 ARG B O 1
ATOM 5477 N N . GLU B 1 331 ? -7.746 -13.133 -22.484 1 91.12 331 GLU B N 1
ATOM 5478 C CA . GLU B 1 331 ? -7.348 -13.859 -23.688 1 91.12 331 GLU B CA 1
ATOM 5479 C C . GLU B 1 331 ? -6.758 -15.219 -23.344 1 91.12 331 GLU B C 1
ATOM 5481 O O . GLU B 1 331 ? -7.109 -16.234 -23.953 1 91.12 331 GLU B O 1
ATOM 5486 N N . GLN B 1 332 ? -5.945 -15.188 -22.344 1 89.19 332 GLN B N 1
ATOM 5487 C CA . GLN B 1 332 ? -5.238 -16.406 -21.969 1 89.19 332 GLN B CA 1
ATOM 5488 C C . GLN B 1 332 ? -6.195 -17.453 -21.391 1 89.19 332 GLN B C 1
ATOM 5490 O O . GLN B 1 332 ? -6.121 -18.625 -21.734 1 89.19 332 GLN B O 1
ATOM 5495 N N . THR B 1 333 ? -7.074 -17.031 -20.547 1 93 333 THR B N 1
ATOM 5496 C CA . THR B 1 333 ? -7.992 -17.969 -19.922 1 93 333 THR B CA 1
ATOM 5497 C C . THR B 1 333 ? -9.016 -18.484 -20.938 1 93 333 THR B C 1
ATOM 5499 O O . THR B 1 333 ? -9.453 -19.625 -20.859 1 93 333 THR B O 1
ATOM 5502 N N . ALA B 1 334 ? -9.383 -17.672 -21.906 1 91.75 334 ALA B N 1
ATOM 5503 C CA . ALA B 1 334 ? -10.258 -18.125 -22.984 1 91.75 334 ALA B CA 1
ATOM 5504 C C . ALA B 1 334 ? -9.594 -19.203 -23.828 1 91.75 334 ALA B C 1
ATOM 5506 O O . ALA B 1 334 ? -10.219 -20.203 -24.188 1 91.75 334 ALA B O 1
ATOM 5507 N N . ALA B 1 335 ? -8.359 -18.969 -24.094 1 88.94 335 ALA B N 1
ATOM 5508 C CA . ALA B 1 335 ? -7.598 -19.953 -24.875 1 88.94 335 ALA B CA 1
ATOM 5509 C C . ALA B 1 335 ? -7.453 -21.266 -24.094 1 88.94 335 ALA B C 1
ATOM 5511 O O . ALA B 1 335 ? -7.625 -22.344 -24.672 1 88.94 335 ALA B O 1
ATOM 5512 N N . GLN B 1 336 ? -7.191 -21.125 -22.844 1 88.19 336 GLN B N 1
ATOM 5513 C CA . GLN B 1 336 ? -7.059 -22.312 -22 1 88.19 336 GLN B CA 1
ATOM 5514 C C . GLN B 1 336 ? -8.375 -23.078 -21.922 1 88.19 336 GLN B C 1
ATOM 5516 O O . GLN B 1 336 ? -8.391 -24.312 -22.016 1 88.19 336 GLN B O 1
ATOM 5521 N N . LEU B 1 337 ? -9.445 -22.406 -21.781 1 93.06 337 LEU B N 1
ATOM 5522 C CA . LEU B 1 337 ? -10.758 -23.031 -21.719 1 93.06 337 LEU B CA 1
ATOM 5523 C C . LEU B 1 337 ? -11.078 -23.766 -23.016 1 93.06 337 LEU B C 1
ATOM 5525 O O . LEU B 1 337 ? -11.586 -24.891 -23 1 93.06 337 LEU B O 1
ATOM 5529 N N . SER B 1 338 ? -10.711 -23.172 -24.094 1 92.12 338 SER B N 1
ATOM 5530 C CA . SER B 1 338 ? -10.969 -23.781 -25.391 1 92.12 338 SER B CA 1
ATOM 5531 C C . SER B 1 338 ? -10.234 -25.125 -25.531 1 92.12 338 SER B C 1
ATOM 5533 O O . SER B 1 338 ? -10.828 -26.109 -25.969 1 92.12 338 SER B O 1
ATOM 5535 N N . VAL B 1 339 ? -9.047 -25.125 -25.062 1 85.88 339 VAL B N 1
ATOM 5536 C CA . VAL B 1 339 ? -8.242 -26.344 -25.172 1 85.88 339 VAL B CA 1
ATOM 5537 C C . VAL B 1 339 ? -8.805 -27.422 -24.25 1 85.88 339 VAL B C 1
ATOM 5539 O O . VAL B 1 339 ? -8.961 -28.562 -24.656 1 85.88 339 VAL B O 1
ATOM 5542 N N . VAL B 1 340 ? -9.18 -27.047 -23.062 1 90.31 340 VAL B N 1
ATOM 5543 C CA . VAL B 1 340 ? -9.688 -28.016 -22.094 1 90.31 340 VAL B CA 1
ATOM 5544 C C . VAL B 1 340 ? -11.055 -28.531 -22.547 1 90.31 340 VAL B C 1
ATOM 5546 O O . VAL B 1 340 ? -11.32 -29.734 -22.5 1 90.31 340 VAL B O 1
ATOM 5549 N N . GLU B 1 341 ? -11.875 -27.688 -23 1 91.62 341 GLU B N 1
ATOM 5550 C CA . GLU B 1 341 ? -13.258 -28 -23.344 1 91.62 341 GLU B CA 1
ATOM 5551 C C . GLU B 1 341 ? -13.336 -28.797 -24.656 1 91.62 341 GLU B C 1
ATOM 5553 O O . GLU B 1 341 ? -14.172 -29.703 -24.781 1 91.62 341 GLU B O 1
ATOM 5558 N N . LYS B 1 342 ? -12.484 -28.484 -25.547 1 89.12 342 LYS B N 1
ATOM 5559 C CA . LYS B 1 342 ? -12.625 -29.062 -26.891 1 89.12 342 LYS B CA 1
ATOM 5560 C C . LYS B 1 342 ? -11.719 -30.281 -27.047 1 89.12 342 LYS B C 1
ATOM 5562 O O . LYS B 1 342 ? -11.953 -31.125 -27.922 1 89.12 342 LYS B O 1
ATOM 5567 N N . SER B 1 343 ? -10.758 -30.359 -26.234 1 85.75 343 SER B N 1
ATOM 5568 C CA . SER B 1 343 ? -9.805 -31.438 -26.484 1 85.75 343 SER B CA 1
ATOM 5569 C C . SER B 1 343 ? -9.578 -32.281 -25.219 1 85.75 343 SER B C 1
ATOM 5571 O O . SER B 1 343 ? -10.016 -33.438 -25.156 1 85.75 343 SER B O 1
ATOM 5573 N N . LEU B 1 344 ? -9.203 -31.641 -24.094 1 83.81 344 LEU B N 1
ATOM 5574 C CA . LEU B 1 344 ? -8.742 -32.375 -22.938 1 83.81 344 LEU B CA 1
ATOM 5575 C C . LEU B 1 344 ? -9.891 -33.188 -22.328 1 83.81 344 LEU B C 1
ATOM 5577 O O . LEU B 1 344 ? -9.773 -34.406 -22.141 1 83.81 344 LEU B O 1
ATOM 5581 N N . ALA B 1 345 ? -11.07 -32.594 -22.078 1 90.5 345 ALA B N 1
ATOM 5582 C CA . ALA B 1 345 ? -12.164 -33.219 -21.359 1 90.5 345 ALA B CA 1
ATOM 5583 C C . ALA B 1 345 ? -12.836 -34.281 -22.219 1 90.5 345 ALA B C 1
ATOM 5585 O O . ALA B 1 345 ? -12.984 -35.438 -21.797 1 90.5 345 ALA B O 1
ATOM 5586 N N . PRO B 1 346 ? -13.102 -34.031 -23.484 1 89.81 346 PRO B N 1
ATOM 5587 C CA . PRO B 1 346 ? -13.727 -35.062 -24.312 1 89.81 346 PRO B CA 1
ATOM 5588 C C . PRO B 1 346 ? -12.812 -36.25 -24.562 1 89.81 346 PRO B C 1
ATOM 5590 O O . PRO B 1 346 ? -13.266 -37.375 -24.578 1 89.81 346 PRO B O 1
ATOM 5593 N N . LYS B 1 347 ? -11.547 -35.938 -24.75 1 82.75 347 LYS B N 1
ATOM 5594 C CA . LYS B 1 347 ? -10.609 -37.031 -25.016 1 82.75 347 LYS B CA 1
ATOM 5595 C C . LYS B 1 347 ? -10.453 -37.938 -23.781 1 82.75 347 LYS B C 1
ATOM 5597 O O . LYS B 1 347 ? -10.352 -39.156 -23.906 1 82.75 347 LYS B O 1
ATOM 5602 N N . ALA B 1 348 ? -10.422 -37.312 -22.609 1 87.56 348 ALA B N 1
ATOM 5603 C CA . ALA B 1 348 ? -10.328 -38.094 -21.375 1 87.56 348 ALA B CA 1
ATOM 5604 C C . ALA B 1 348 ? -11.594 -38.906 -21.156 1 87.56 348 ALA B C 1
ATOM 5606 O O . ALA B 1 348 ? -11.523 -40.062 -20.719 1 87.56 348 ALA B O 1
ATOM 5607 N N . GLU B 1 349 ? -12.75 -38.406 -21.5 1 89.81 349 GLU B N 1
ATOM 5608 C CA . GLU B 1 349 ? -14.016 -39.125 -21.391 1 89.81 349 GLU B CA 1
ATOM 5609 C C . GLU B 1 349 ? -14.055 -40.312 -22.328 1 89.81 349 GLU B C 1
ATOM 5611 O O . GLU B 1 349 ? -14.461 -41.406 -21.938 1 89.81 349 GLU B O 1
ATOM 5616 N N . GLU B 1 350 ? -13.625 -40.094 -23.5 1 87.81 350 GLU B N 1
ATOM 5617 C CA . GLU B 1 350 ? -13.602 -41.188 -24.484 1 87.81 350 GLU B CA 1
ATOM 5618 C C . GLU B 1 350 ? -12.617 -42.281 -24.094 1 87.81 350 GLU B C 1
ATOM 5620 O O . GLU B 1 350 ? -12.914 -43.469 -24.234 1 87.81 350 GLU B O 1
ATOM 5625 N N . ALA B 1 351 ? -11.508 -41.812 -23.594 1 82.88 351 ALA B N 1
ATOM 5626 C CA . ALA B 1 351 ? -10.508 -42.781 -23.156 1 82.88 351 ALA B CA 1
ATOM 5627 C C . ALA B 1 351 ? -11.047 -43.656 -22.016 1 82.88 351 ALA B C 1
ATOM 5629 O O . ALA B 1 351 ? -10.828 -44.844 -22 1 82.88 351 ALA B O 1
ATOM 5630 N N . ALA B 1 352 ? -11.734 -43.062 -21.109 1 89.25 352 ALA B N 1
ATOM 5631 C CA . ALA B 1 352 ? -12.312 -43.812 -19.984 1 89.25 352 ALA B CA 1
ATOM 5632 C C . ALA B 1 352 ? -13.398 -44.781 -20.469 1 89.25 352 ALA B C 1
ATOM 5634 O O . ALA B 1 352 ? -13.453 -45.938 -20.016 1 89.25 352 ALA B O 1
ATOM 5635 N N . ARG B 1 353 ? -14.164 -44.375 -21.422 1 90.19 353 ARG B N 1
ATOM 5636 C CA . ARG B 1 353 ? -15.211 -45.219 -21.984 1 90.19 353 ARG B CA 1
ATOM 5637 C C . ARG B 1 353 ? -14.609 -46.406 -22.719 1 90.19 353 ARG B C 1
ATOM 5639 O O . ARG B 1 353 ? -15.055 -47.562 -22.531 1 90.19 353 ARG B O 1
ATOM 5646 N N . LEU B 1 354 ? -13.594 -46.125 -23.453 1 87.25 354 LEU B N 1
ATOM 5647 C CA . LEU B 1 354 ? -12.93 -47.188 -24.203 1 87.25 354 LEU B CA 1
ATOM 5648 C C . LEU B 1 354 ? -12.273 -48.188 -23.266 1 87.25 354 LEU B C 1
ATOM 5650 O O . LEU B 1 354 ? -12.336 -49.375 -23.484 1 87.25 354 LEU B O 1
ATOM 5654 N N . ALA B 1 355 ? -11.664 -47.656 -22.203 1 87.06 355 ALA B N 1
ATOM 5655 C CA . ALA B 1 355 ? -11.023 -48.531 -21.234 1 87.06 355 ALA B CA 1
ATOM 5656 C C . ALA B 1 355 ? -12.047 -49.469 -20.578 1 87.06 355 ALA B C 1
ATOM 5658 O O . ALA B 1 355 ? -11.773 -50.656 -20.359 1 87.06 355 ALA B O 1
ATOM 5659 N N . ASP B 1 356 ? -13.195 -49 -20.344 1 88.25 356 ASP B N 1
ATOM 5660 C CA . ASP B 1 356 ? -14.266 -49.781 -19.766 1 88.25 356 ASP B CA 1
ATOM 5661 C C . ASP B 1 356 ? -14.727 -50.875 -20.719 1 88.25 356 ASP B C 1
ATOM 5663 O O . ASP B 1 356 ? -14.898 -52.031 -20.328 1 88.25 356 ASP B O 1
ATOM 5667 N N . VAL B 1 357 ? -14.836 -50.562 -21.984 1 89.81 357 VAL B N 1
ATOM 5668 C CA . VAL B 1 357 ? -15.289 -51.5 -23 1 89.81 357 VAL B CA 1
ATOM 5669 C C . VAL B 1 357 ? -14.242 -52.594 -23.203 1 89.81 357 VAL B C 1
ATOM 5671 O O . VAL B 1 357 ? -14.57 -53.781 -23.281 1 89.81 357 VAL B O 1
ATOM 5674 N N . LEU B 1 358 ? -13.031 -52.25 -23.234 1 87.75 358 LEU B N 1
ATOM 5675 C CA . LEU B 1 358 ? -11.953 -53.188 -23.469 1 87.75 358 LEU B CA 1
ATOM 5676 C C . LEU B 1 358 ? -11.781 -54.156 -22.281 1 87.75 358 LEU B C 1
ATOM 5678 O O . LEU B 1 358 ? -11.438 -55.312 -22.453 1 87.75 358 LEU B O 1
ATOM 5682 N N . LEU B 1 359 ? -12.016 -53.625 -21.062 1 86.25 359 LEU B N 1
ATOM 5683 C CA . LEU B 1 359 ? -11.953 -54.5 -19.875 1 86.25 359 LEU B CA 1
ATOM 5684 C C . LEU B 1 359 ? -13.023 -55.562 -19.938 1 86.25 359 LEU B C 1
ATOM 5686 O O . LEU B 1 359 ? -12.75 -56.75 -19.641 1 86.25 359 LEU B O 1
ATOM 5690 N N . ARG B 1 360 ? -14.188 -55.219 -20.422 1 85.44 360 ARG B N 1
ATOM 5691 C CA . ARG B 1 360 ? -15.289 -56.156 -20.547 1 85.44 360 ARG B CA 1
ATOM 5692 C C . ARG B 1 360 ? -15.008 -57.188 -21.625 1 85.44 360 ARG B C 1
ATOM 5694 O O . ARG B 1 360 ? -15.43 -58.344 -21.5 1 85.44 360 ARG B O 1
ATOM 5701 N N . ALA B 1 361 ? -14.156 -56.781 -22.594 1 88.5 361 ALA B N 1
ATOM 5702 C CA . ALA B 1 361 ? -13.773 -57.688 -23.672 1 88.5 361 ALA B CA 1
ATOM 5703 C C . ALA B 1 361 ? -12.531 -58.5 -23.312 1 88.5 361 ALA B C 1
ATOM 5705 O O . ALA B 1 361 ? -12.102 -59.375 -24.078 1 88.5 361 ALA B O 1
ATOM 5706 N N . GLY B 1 362 ? -11.992 -58.188 -22.109 1 83.81 362 GLY B N 1
ATOM 5707 C CA . GLY B 1 362 ? -10.797 -58.875 -21.656 1 83.81 362 GLY B CA 1
ATOM 5708 C C . GLY B 1 362 ? -9.539 -58.406 -22.359 1 83.81 362 GLY B C 1
ATOM 5709 O O . GLY B 1 362 ? -8.516 -59.094 -22.344 1 83.81 362 GLY B O 1
ATOM 5710 N N . GLN B 1 363 ? -9.609 -57.281 -22.906 1 85.44 363 GLN B N 1
ATOM 5711 C CA . GLN B 1 363 ? -8.508 -56.75 -23.719 1 85.44 363 GLN B CA 1
ATOM 5712 C C . GLN B 1 363 ? -7.793 -55.625 -23 1 85.44 363 GLN B C 1
ATOM 5714 O O . GLN B 1 363 ? -7.012 -54.875 -23.609 1 85.44 363 GLN B O 1
ATOM 5719 N N . SER B 1 364 ? -8.172 -55.281 -21.75 1 84.25 364 SER B N 1
ATOM 5720 C CA . SER B 1 364 ? -7.496 -54.344 -20.891 1 84.25 364 SER B CA 1
ATOM 5721 C C . SER B 1 364 ? -7.48 -54.781 -19.438 1 84.25 364 SER B C 1
ATOM 5723 O O . SER B 1 364 ? -8.055 -55.844 -19.109 1 84.25 364 SER B O 1
ATOM 5725 N N . THR B 1 365 ? -6.699 -54.156 -18.703 1 88.25 365 THR B N 1
ATOM 5726 C CA . THR B 1 365 ? -6.566 -54.5 -17.297 1 88.25 365 THR B CA 1
ATOM 5727 C C . THR B 1 365 ? -7.227 -53.469 -16.406 1 88.25 365 THR B C 1
ATOM 5729 O O . THR B 1 365 ? -7.523 -52.344 -16.844 1 88.25 365 THR B O 1
ATOM 5732 N N . LEU B 1 366 ? -7.586 -53.844 -15.195 1 88.94 366 LEU B N 1
ATOM 5733 C CA . LEU B 1 366 ? -8.211 -52.938 -14.25 1 88.94 366 LEU B CA 1
ATOM 5734 C C . LEU B 1 366 ? -7.34 -51.719 -14.016 1 88.94 366 LEU B C 1
ATOM 5736 O O . LEU B 1 366 ? -7.84 -50.594 -13.992 1 88.94 366 LEU B O 1
ATOM 5740 N N . PRO B 1 367 ? -5.973 -51.906 -13.898 1 87.44 367 PRO B N 1
ATOM 5741 C CA . PRO B 1 367 ? -5.141 -50.719 -13.742 1 87.44 367 PRO B CA 1
ATOM 5742 C C . PRO B 1 367 ? -5.281 -49.719 -14.898 1 87.44 367 PRO B C 1
ATOM 5744 O O . PRO B 1 367 ? -5.223 -48.5 -14.695 1 87.44 367 PRO B O 1
ATOM 5747 N N . ASP B 1 368 ? -5.566 -50.25 -16.094 1 86.75 368 ASP B N 1
ATOM 5748 C CA . ASP B 1 368 ? -5.789 -49.406 -17.25 1 86.75 368 ASP B CA 1
ATOM 5749 C C . ASP B 1 368 ? -7.066 -48.562 -17.078 1 86.75 368 ASP B C 1
ATOM 5751 O O . ASP B 1 368 ? -7.086 -47.375 -17.375 1 86.75 368 ASP B O 1
ATOM 5755 N N . VAL B 1 369 ? -8.078 -49.219 -16.625 1 90 369 VAL B N 1
ATOM 5756 C CA . VAL B 1 369 ? -9.359 -48.562 -16.406 1 90 369 VAL B CA 1
ATOM 5757 C C . VAL B 1 369 ? -9.219 -47.5 -15.312 1 90 369 VAL B C 1
ATOM 5759 O O . VAL B 1 369 ? -9.711 -46.375 -15.461 1 90 369 VAL B O 1
ATOM 5762 N N . LEU B 1 370 ? -8.523 -47.844 -14.281 1 91.5 370 LEU B N 1
ATOM 5763 C CA . LEU B 1 370 ? -8.352 -46.906 -13.172 1 91.5 370 LEU B CA 1
ATOM 5764 C C . LEU B 1 370 ? -7.574 -45.656 -13.609 1 91.5 370 LEU B C 1
ATOM 5766 O O . LEU B 1 370 ? -7.918 -44.562 -13.234 1 91.5 370 LEU B O 1
ATOM 5770 N N . ARG B 1 371 ? -6.562 -45.844 -14.375 1 89.25 371 ARG B N 1
ATOM 5771 C CA . ARG B 1 371 ? -5.77 -44.75 -14.898 1 89.25 371 ARG B CA 1
ATOM 5772 C C . ARG B 1 371 ? -6.621 -43.812 -15.773 1 89.25 371 ARG B C 1
ATOM 5774 O O . ARG B 1 371 ? -6.566 -42.594 -15.625 1 89.25 371 ARG B O 1
ATOM 5781 N N . ALA B 1 372 ? -7.367 -44.406 -16.641 1 87.25 372 ALA B N 1
ATOM 5782 C CA . ALA B 1 372 ? -8.227 -43.656 -17.531 1 87.25 372 ALA B CA 1
ATOM 5783 C C . ALA B 1 372 ? -9.281 -42.875 -16.75 1 87.25 372 ALA B C 1
ATOM 5785 O O . ALA B 1 372 ? -9.586 -41.719 -17.062 1 87.25 372 ALA B O 1
ATOM 5786 N N . ARG B 1 373 ? -9.805 -43.469 -15.773 1 90.31 373 ARG B N 1
ATOM 5787 C CA . ARG B 1 373 ? -10.836 -42.812 -14.961 1 90.31 373 ARG B CA 1
ATOM 5788 C C . ARG B 1 373 ? -10.25 -41.719 -14.117 1 90.31 373 ARG B C 1
ATOM 5790 O O . ARG B 1 373 ? -10.898 -40.688 -13.898 1 90.31 373 ARG B O 1
ATOM 5797 N N . ARG B 1 374 ? -9.062 -41.906 -13.625 1 90.88 374 ARG B N 1
ATOM 5798 C CA . ARG B 1 374 ? -8.375 -40.844 -12.922 1 90.88 374 ARG B CA 1
ATOM 5799 C C . ARG B 1 374 ? -8.156 -39.625 -13.836 1 90.88 374 ARG B C 1
ATOM 5801 O O . ARG B 1 374 ? -8.359 -38.469 -13.422 1 90.88 374 ARG B O 1
ATOM 5808 N N . ALA B 1 375 ? -7.762 -39.906 -15.008 1 86.75 375 ALA B N 1
ATOM 5809 C CA . ALA B 1 375 ? -7.531 -38.844 -15.992 1 86.75 375 ALA B CA 1
ATOM 5810 C C . ALA B 1 375 ? -8.828 -38.094 -16.312 1 86.75 375 ALA B C 1
ATOM 5812 O O . ALA B 1 375 ? -8.828 -36.875 -16.438 1 86.75 375 ALA B O 1
ATOM 5813 N N . ARG B 1 376 ? -9.875 -38.812 -16.453 1 89.88 376 ARG B N 1
ATOM 5814 C CA . ARG B 1 376 ? -11.172 -38.188 -16.719 1 89.88 376 ARG B CA 1
ATOM 5815 C C . ARG B 1 376 ? -11.594 -37.312 -15.555 1 89.88 376 ARG B C 1
ATOM 5817 O O . ARG B 1 376 ? -12.047 -36.156 -15.773 1 89.88 376 ARG B O 1
ATOM 5824 N N . ALA B 1 377 ? -11.43 -37.812 -14.43 1 91.69 377 ALA B N 1
ATOM 5825 C CA . ALA B 1 377 ? -11.781 -37.031 -13.25 1 91.69 377 ALA B CA 1
ATOM 5826 C C . ALA B 1 377 ? -10.984 -35.719 -13.195 1 91.69 377 ALA B C 1
ATOM 5828 O O . ALA B 1 377 ? -11.547 -34.656 -12.953 1 91.69 377 ALA B O 1
ATOM 5829 N N . ALA B 1 378 ? -9.711 -35.812 -13.406 1 90.62 378 ALA B N 1
ATOM 5830 C CA . ALA B 1 378 ? -8.828 -34.625 -13.391 1 90.62 378 ALA B CA 1
ATOM 5831 C C . ALA B 1 378 ? -9.219 -33.625 -14.477 1 90.62 378 ALA B C 1
ATOM 5833 O O . ALA B 1 378 ? -9.227 -32.438 -14.25 1 90.62 378 ALA B O 1
ATOM 5834 N N . ALA B 1 379 ? -9.531 -34.156 -15.633 1 89.94 379 ALA B N 1
ATOM 5835 C CA . ALA B 1 379 ? -9.898 -33.312 -16.766 1 89.94 379 ALA B CA 1
ATOM 5836 C C . ALA B 1 379 ? -11.211 -32.562 -16.484 1 89.94 379 ALA B C 1
ATOM 5838 O O . ALA B 1 379 ? -11.352 -31.391 -16.812 1 89.94 379 ALA B O 1
ATOM 5839 N N . ASN B 1 380 ? -12.117 -33.312 -15.891 1 92.19 380 ASN B N 1
ATOM 5840 C CA . ASN B 1 380 ? -13.414 -32.719 -15.602 1 92.19 380 ASN B CA 1
ATOM 5841 C C . ASN B 1 380 ? -13.289 -31.625 -14.531 1 92.19 380 ASN B C 1
ATOM 5843 O O . ASN B 1 380 ? -13.953 -30.594 -14.609 1 92.19 380 ASN B O 1
ATOM 5847 N N . ILE B 1 381 ? -12.492 -31.828 -13.586 1 92.94 381 ILE B N 1
ATOM 5848 C CA . ILE B 1 381 ? -12.234 -30.812 -12.57 1 92.94 381 ILE B CA 1
ATOM 5849 C C . ILE B 1 381 ? -11.562 -29.594 -13.211 1 92.94 381 ILE B C 1
ATOM 5851 O O . ILE B 1 381 ? -11.922 -28.453 -12.922 1 92.94 381 ILE B O 1
ATOM 5855 N N . ARG B 1 382 ? -10.586 -29.859 -14.023 1 92 382 ARG B N 1
ATOM 5856 C CA . ARG B 1 382 ? -9.891 -28.781 -14.727 1 92 382 ARG B CA 1
ATOM 5857 C C . ARG B 1 382 ? -10.859 -27.969 -15.578 1 92 382 ARG B C 1
ATOM 5859 O O . ARG B 1 382 ? -10.719 -26.75 -15.688 1 92 382 ARG B O 1
ATOM 5866 N N . LEU B 1 383 ? -11.773 -28.672 -16.188 1 93.06 383 LEU B N 1
ATOM 5867 C CA . LEU B 1 383 ? -12.773 -27.984 -17 1 93.06 383 LEU B CA 1
ATOM 5868 C C . LEU B 1 383 ? -13.594 -27.031 -16.141 1 93.06 383 LEU B C 1
ATOM 5870 O O . LEU B 1 383 ? -13.797 -25.875 -16.531 1 93.06 383 LEU B O 1
ATOM 5874 N N . ALA B 1 384 ? -14 -27.453 -15 1 92.69 384 ALA B N 1
ATOM 5875 C CA . ALA B 1 384 ? -14.766 -26.609 -14.086 1 92.69 384 ALA B CA 1
ATOM 5876 C C . ALA B 1 384 ? -13.953 -25.391 -13.656 1 92.69 384 ALA B C 1
ATOM 5878 O O . ALA B 1 384 ? -14.461 -24.266 -13.664 1 92.69 384 ALA B O 1
ATOM 5879 N N . LEU B 1 385 ? -12.727 -25.594 -13.305 1 94.12 385 LEU B N 1
ATOM 5880 C CA . LEU B 1 385 ? -11.859 -24.516 -12.859 1 94.12 385 LEU B CA 1
ATOM 5881 C C . LEU B 1 385 ? -11.586 -23.531 -14 1 94.12 385 LEU B C 1
ATOM 5883 O O . LEU B 1 385 ? -11.586 -22.312 -13.789 1 94.12 385 LEU B O 1
ATOM 5887 N N . ALA B 1 386 ? -11.383 -24.062 -15.164 1 94.62 386 ALA B N 1
ATOM 5888 C CA . ALA B 1 386 ? -11.102 -23.234 -16.328 1 94.62 386 ALA B CA 1
ATOM 5889 C C . ALA B 1 386 ? -12.289 -22.344 -16.656 1 94.62 386 ALA B C 1
ATOM 5891 O O . ALA B 1 386 ? -12.117 -21.172 -17.031 1 94.62 386 ALA B O 1
ATOM 5892 N N . ARG B 1 387 ? -13.453 -22.906 -16.594 1 96.06 387 ARG B N 1
ATOM 5893 C CA . ARG B 1 387 ? -14.656 -22.125 -16.844 1 96.06 387 ARG B CA 1
ATOM 5894 C C . ARG B 1 387 ? -14.773 -20.984 -15.844 1 96.06 387 ARG B C 1
ATOM 5896 O O . ARG B 1 387 ? -15.07 -19.844 -16.234 1 96.06 387 ARG B O 1
ATOM 5903 N N . GLY B 1 388 ? -14.516 -21.25 -14.578 1 97 388 GLY B N 1
ATOM 5904 C CA . GLY B 1 388 ? -14.539 -20.219 -13.547 1 97 388 GLY B CA 1
ATOM 5905 C C . GLY B 1 388 ? -13.492 -19.141 -13.758 1 97 388 GLY B C 1
ATOM 5906 O O . GLY B 1 388 ? -13.773 -17.953 -13.586 1 97 388 GLY B O 1
ATOM 5907 N N . GLU B 1 389 ? -12.328 -19.578 -14.102 1 96.06 389 GLU B N 1
ATOM 5908 C CA . GLU B 1 389 ? -11.219 -18.641 -14.328 1 96.06 389 GLU B CA 1
ATOM 5909 C C . GLU B 1 389 ? -11.5 -17.719 -15.5 1 96.06 389 GLU B C 1
ATOM 5911 O O . GLU B 1 389 ? -11.203 -16.516 -15.438 1 96.06 389 GLU B O 1
ATOM 5916 N N . ALA B 1 390 ? -12.016 -18.297 -16.578 1 96.25 390 ALA B N 1
ATOM 5917 C CA . ALA B 1 390 ? -12.367 -17.484 -17.75 1 96.25 390 ALA B CA 1
ATOM 5918 C C . ALA B 1 390 ? -13.453 -16.469 -17.406 1 96.25 390 ALA B C 1
ATOM 5920 O O . ALA B 1 390 ? -13.375 -15.312 -17.812 1 96.25 390 ALA B O 1
ATOM 5921 N N . SER B 1 391 ? -14.391 -16.906 -16.672 1 97.56 391 SER B N 1
ATOM 5922 C CA . SER B 1 391 ? -15.469 -16.016 -16.25 1 97.56 391 SER B CA 1
ATOM 5923 C C . SER B 1 391 ? -14.945 -14.914 -15.336 1 97.56 391 SER B C 1
ATOM 5925 O O . SER B 1 391 ? -15.359 -13.758 -15.445 1 97.56 391 SER B O 1
ATOM 5927 N N . LEU B 1 392 ? -14.07 -15.234 -14.453 1 97.62 392 LEU B N 1
ATOM 5928 C CA . LEU B 1 392 ? -13.492 -14.258 -13.539 1 97.62 392 LEU B CA 1
ATOM 5929 C C . LEU B 1 392 ? -12.695 -13.203 -14.305 1 97.62 392 LEU B C 1
ATOM 5931 O O . LEU B 1 392 ? -12.781 -12.016 -14.008 1 97.62 392 LEU B O 1
ATOM 5935 N N . ALA B 1 393 ? -11.906 -13.68 -15.242 1 96.81 393 ALA B N 1
ATOM 5936 C CA . ALA B 1 393 ? -11.117 -12.75 -16.047 1 96.81 393 ALA B CA 1
ATOM 5937 C C . ALA B 1 393 ? -12.016 -11.773 -16.797 1 96.81 393 ALA B C 1
ATOM 5939 O O . ALA B 1 393 ? -11.734 -10.578 -16.844 1 96.81 393 ALA B O 1
ATOM 5940 N N . ALA B 1 394 ? -13.094 -12.297 -17.328 1 97.06 394 ALA B N 1
ATOM 5941 C CA . ALA B 1 394 ? -14.047 -11.461 -18.047 1 97.06 394 ALA B CA 1
ATOM 5942 C C . ALA B 1 394 ? -14.719 -10.469 -17.109 1 97.06 394 ALA B C 1
ATOM 5944 O O . ALA B 1 394 ? -14.836 -9.281 -17.422 1 97.06 394 ALA B O 1
ATOM 5945 N N . ALA B 1 395 ? -15.125 -10.938 -15.969 1 97.5 395 ALA B N 1
ATOM 5946 C CA . ALA B 1 395 ? -15.797 -10.094 -14.984 1 97.5 395 ALA B CA 1
ATOM 5947 C C . ALA B 1 395 ? -14.867 -8.992 -14.484 1 97.5 395 ALA B C 1
ATOM 5949 O O . ALA B 1 395 ? -15.281 -7.844 -14.328 1 97.5 395 ALA B O 1
ATOM 5950 N N . ARG B 1 396 ? -13.656 -9.352 -14.195 1 97.56 396 ARG B N 1
ATOM 5951 C CA . ARG B 1 396 ? -12.672 -8.391 -13.711 1 97.56 396 ARG B CA 1
ATOM 5952 C C . ARG B 1 396 ? -12.453 -7.273 -14.727 1 97.56 396 ARG B C 1
ATOM 5954 O O . ARG B 1 396 ? -12.461 -6.094 -14.359 1 97.56 396 ARG B O 1
ATOM 5961 N N . LEU B 1 397 ? -12.281 -7.656 -15.969 1 96.94 397 LEU B N 1
ATOM 5962 C CA . LEU B 1 397 ? -12.086 -6.66 -17.016 1 96.94 397 LEU B CA 1
ATOM 5963 C C . LEU B 1 397 ? -13.312 -5.758 -17.141 1 96.94 397 LEU B C 1
ATOM 5965 O O . LEU B 1 397 ? -13.18 -4.535 -17.234 1 96.94 397 LEU B O 1
ATOM 5969 N N . HIS B 1 398 ? -14.445 -6.363 -17.094 1 96.94 398 HIS B N 1
ATOM 5970 C CA . HIS B 1 398 ? -15.695 -5.617 -17.203 1 96.94 398 HIS B CA 1
ATOM 5971 C C . HIS B 1 398 ? -15.82 -4.598 -16.078 1 96.94 398 HIS B C 1
ATOM 5973 O O . HIS B 1 398 ? -16.172 -3.441 -16.328 1 96.94 398 HIS B O 1
ATOM 5979 N N . LEU B 1 399 ? -15.516 -4.992 -14.852 1 96.75 399 LEU B N 1
ATOM 5980 C CA . LEU B 1 399 ? -15.656 -4.125 -13.688 1 96.75 399 LEU B CA 1
ATOM 5981 C C . LEU B 1 399 ? -14.664 -2.971 -13.75 1 96.75 399 LEU B C 1
ATOM 5983 O O . LEU B 1 399 ? -15 -1.831 -13.422 1 96.75 399 LEU B O 1
ATOM 5987 N N . LEU B 1 400 ? -13.438 -3.223 -14.18 1 96.94 400 LEU B N 1
ATOM 5988 C CA . LEU B 1 400 ? -12.422 -2.18 -14.312 1 96.94 400 LEU B CA 1
ATOM 5989 C C . LEU B 1 400 ? -12.828 -1.156 -15.367 1 96.94 400 LEU B C 1
ATOM 5991 O O . LEU B 1 400 ? -12.711 0.051 -15.141 1 96.94 400 LEU B O 1
ATOM 5995 N N . LEU B 1 401 ? -13.344 -1.668 -16.484 1 95.81 401 LEU B N 1
ATOM 5996 C CA . LEU B 1 401 ? -13.734 -0.783 -17.578 1 95.81 401 LEU B CA 1
ATOM 5997 C C . LEU B 1 401 ? -14.961 0.037 -17.203 1 95.81 401 LEU B C 1
ATOM 5999 O O . LEU B 1 401 ? -15.086 1.199 -17.594 1 95.81 401 LEU B O 1
ATOM 6003 N N . SER B 1 402 ? -15.836 -0.575 -16.453 1 94.12 402 SER B N 1
ATOM 6004 C CA . SER B 1 402 ? -17.062 0.109 -16.047 1 94.12 402 SER B CA 1
ATOM 6005 C C . SER B 1 402 ? -16.781 1.226 -15.047 1 94.12 402 SER B C 1
ATOM 6007 O O . SER B 1 402 ? -17.609 2.111 -14.844 1 94.12 402 SER B O 1
ATOM 6009 N N . ALA B 1 403 ? -15.648 1.162 -14.414 1 93.56 403 ALA B N 1
ATOM 6010 C CA . ALA B 1 403 ? -15.289 2.146 -13.398 1 93.56 403 ALA B CA 1
ATOM 6011 C C . ALA B 1 403 ? -14.641 3.375 -14.031 1 93.56 403 ALA B C 1
ATOM 6013 O O . ALA B 1 403 ? -14.43 4.391 -13.359 1 93.56 403 ALA B O 1
ATOM 6014 N N . LEU B 1 404 ? -14.266 3.273 -15.297 1 92.62 404 LEU B N 1
ATOM 6015 C CA . LEU B 1 404 ? -13.719 4.418 -16.016 1 92.62 404 LEU B CA 1
ATOM 6016 C C . LEU B 1 404 ? -14.82 5.379 -16.438 1 92.62 404 LEU B C 1
ATOM 6018 O O . LEU B 1 404 ? -15.906 4.949 -16.828 1 92.62 404 LEU B O 1
ATOM 6022 N N . PRO B 1 405 ? -14.68 6.664 -16.219 1 82.69 405 PRO B N 1
ATOM 6023 C CA . PRO B 1 405 ? -15.719 7.633 -16.578 1 82.69 405 PRO B CA 1
ATOM 6024 C C . PRO B 1 405 ? -15.977 7.691 -18.078 1 82.69 405 PRO B C 1
ATOM 6026 O O . PRO B 1 405 ? -15.102 7.359 -18.875 1 82.69 405 PRO B O 1
#

Sequence (810 aa):
MRGMWVLLVTLLAAAPARESPPLTFAESQSLAAKAALPASLARAVETRRVWDARLPWLAANPTLSVVPGRRAQPEGPGFELTVSVEQPLFLSNLAGAQRDAASAETRALEREAVAALLNRRLEVARAWLTLWSAQQAAATAEQEATLAGALRTSVADALALGGATRLELAEAEGFEAEAQVALLAREAEVTHARLSLAVLVGRQPDAHLVVAEALPEVALPPSSEEARWLARASELPDAEARRLLGVAERARAAEVRAARGWQVTVGAQGVREYYGGLSGLLMVGVTPPMFDAGQRERGALLAAAERLEGEAQEAALRAAAELALAFREREQTAAQLSVVEKSLAPKAEEAARLADVLLRAGQSTLPDVLRARRARAAANIRLALARGEASLAAARLHLLLSALPMRGMWVLLVTLLAAAPARESPPLTFAESQSLAAKAALPASLARAVETRRVWDARLPWLAANPTLSVVPGRRAQPEGPGFELTVSVEQPLFLSNLAGAQRDAASAETRALEREAVAALLNRRLEVARAWLTLWSAQQAAATAEQEATLAGALRTSVADALALGGATRLELAEAEGFEAEAQVALLAREAEVTHARLSLAVLVGRQPDAHLVVAEALPEVALPPSSEEARWLARASELPDAEARRLLGVAERARAAEVRAARGWQVTVGAQGVREYYGGLSGLLMVGVTPPMFDAGQRERGALLAAAERLEGEAQEAALRAAAELALAFREREQTAAQLSVVEKSLAPKAEEAARLADVLLRAGQSTLPDVLRARRARAAANIRLALARGEASLAAARLHLLLSALP

Organism: Myxococcus xanthus (strain DK1622) (NCBI:txid246197)

Nearest PDB structures (foldseek):
  5azs-assembly1_A  TM=7.975E-01  e=8.074E-15  Pseudomonas aeruginosa PAO1
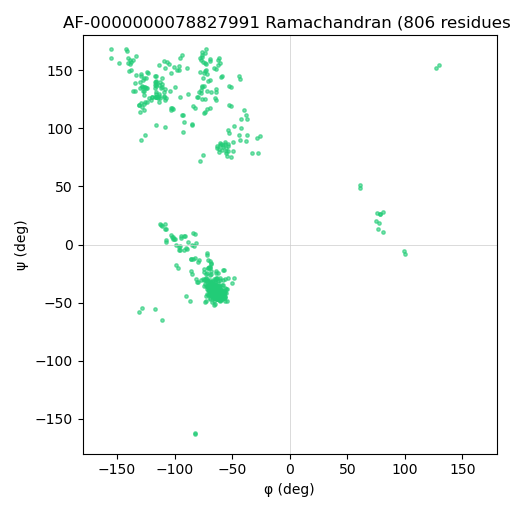  5iuy-assembly1_A  TM=8.255E-01  e=1.323E-14  Pseudomonas aeruginosa PAO1
  5azs-assembly1_B  TM=7.866E-01  e=2.480E-14  Pseudomonas aeruginosa PAO1
  4k7r-assembly1_A  TM=8.088E-01  e=1.955E-13  Escherichia coli K-12
  4mt4-assembly1_C  TM=8.094E-01  e=4.953E-12  Campylobacter jejuni

pLDDT: mean 89.99, std 11.4, range [31.55, 98.06]

InterPro domains:
  IPR010131 Multidrug resistance outer membrane protein MdtP/Nodulation protein T-like [PTHR30203] (73-401)

Foldseek 3Di:
DPPPPPPPPPPPPPPPPPQPPAQELVNLLVLLCVDDVLVVLVVVLVVLVVVLVVQDQFPDDKDWDWDWDWDQDPVGIFIKIKIKIKDKGFPLRLSVLVSVLSVLVSVLSVLVSLLSSLVLSLQLLLLQLQLLLLVQLLVLLVVLLVVLVVVLVVQVVCVVVVNHDPVLNVVSVVLNVVSVVSNVVSVVSNLVSQQSNCNSSVHDSVDPHHHDNDFDDFDDDDLVCLVVLLVQLCQFSVLVSLLSVLVSLLSVLSSLQSVLAKMKMWMKMWMQDRVRDIDIDIDIDIDHNDDPSPCVVSVVSNVVSVVSNVVSVVVSVVSSVQLVVLSVQLVVLVVVLCCLVVPQQVVLVVQLVVQVVCVVVVNHDSVSNSVSSVSNSVSSSVNSVSVSSNSSSSSSNRSRSVSRD/DPPPPPPPPPPPPPPPPPQPPAQELVNLLVLLCVDDPLVVLVVVLVVLVVVLVVQDQFPDDKDWDWDWDWDQDPVGIFIKIKIKIKDKGFPLRLSVLVSVLSVLVSVLSVLVSLLSSLVLSLQLLLLQLQLLLLVLLLVLLVVLLVVLVVVLVVQVVCVVVVNHDPVLNVVSVVLSVVSVVSNVVSVVSNLVSQQSNCVSSVHDSPPPHHHDNDFDDFDDDDLVCLVVLLVQLCQFSVLVSLLSVLVSLLSVLSSLQSVLAKMKMWMKMWMQDRVRDIDIDIDIDIDHNDDPRPVPVSVVSNVVSVVSNVVSVVSSVVSSVQLVVLSVQLVVLVVVLCCLVVPQQVVLVVQLVVQVVCVVVVNHDSVSNSVSSVSNSVSSSVNSVSVSSNSSSSSSNRSRSVSRD

Secondary structure (DSSP, 8-state):
----------------------B-HHHHHHHHHTSHHHHHHHHHHHHHHHHHTT--SSSS--EEEEEEEEE--TT--EEEEEEEEEEEEETT-HHHHHHHHHHHHHHHHHHHHHHHHHHHHHHHHHHHHHHHHHHHHHHHHHHHHHHHHHHHHHHHHHHHTTSS-HHHHHHHHHHHHHHHHHHHHHHHHHHHHHHHHHHHTT--TTS---B-SSPPP-----GGGHHHHHTTGGGSHHHHHHHHHHHHHHHHHHHHHHHTS-EEEEEEEEEE-TTS-EEEEEEEEEE--SS-SSHHHHHHHHHHHHHHHHHHHHHHHHHHHHHHHHHHHHHHHHHHHHHIIIIIHHHHHHHHHHHHHHHHTTSS-HHHHHHHHHHHHHHHHHHHHHHHHHHHHHHHHHHHHHT--/----------------------B-HHHHHHHHHHSHHHHHHHHHHHHHHHHHTT--SSSS--EEEEEEEEEEETTEEEEEEEEEEEEEEETT-HHHHHHHHHHHHHHHHHHHHHHHHHHHHHHHHHHHHHHHHHHHHHHHHHHHHHHHHHHHHHHHHHHHTTSS-HHHHHHHHHHHHHHHHHHHHHHHHHHHHHHHHHHHHT--TTS---B-SSPPP-----GGGHHHHHTTGGGSHHHHHHHHHHHHHHHHHHHHHHHTS-EEEEEEEEEE-TTS-EEEEEEEEEE--SS-SSHHHHHHHHHHHHHHHHHHHHHHHHHHHHHHHHHHHHHHHHHHHHHIIIIIHHHHHHHHHHHHHHHHTTSS-HHHHHHHHHHHHHHHHHHHHHHHHHHHHHHHHHHHHHT--

Solvent-accessible surface area (backbone atoms only — not comparable to full-atom values): 39460 Å² total; per-residue (Å²): 136,84,80,79,77,77,80,78,75,74,75,77,69,76,68,69,79,72,78,63,74,55,46,40,64,68,58,50,49,58,32,25,57,65,12,47,49,37,41,18,30,49,49,16,39,51,42,33,53,58,27,57,72,60,55,42,86,44,73,48,43,46,39,38,34,40,32,48,26,43,39,47,41,95,92,43,73,22,59,26,38,35,41,35,41,37,37,60,39,51,77,47,43,29,30,59,30,45,50,49,20,48,52,32,42,46,52,19,44,45,29,40,29,52,26,48,37,51,51,39,36,50,50,43,49,48,29,48,36,47,26,43,23,26,48,45,33,26,51,50,30,48,52,48,26,51,51,28,48,51,48,29,50,52,40,48,53,30,33,76,69,69,72,41,49,73,65,56,36,52,51,30,47,49,49,23,52,52,29,46,52,51,24,54,53,29,46,51,48,28,53,53,28,39,37,54,33,23,44,56,46,66,42,59,61,83,53,75,74,45,66,42,86,72,76,77,85,72,80,70,79,63,79,87,49,47,65,65,54,49,74,47,22,48,55,29,34,60,20,40,18,36,42,30,46,18,52,18,30,46,31,44,25,50,24,43,43,20,68,26,33,45,32,38,32,44,29,40,34,39,32,37,36,46,86,70,47,80,48,76,46,79,45,79,44,76,47,72,52,81,81,70,46,42,60,70,61,31,48,52,30,45,51,49,18,53,52,30,46,53,52,16,53,51,35,23,53,48,35,30,50,49,54,52,47,30,56,50,43,31,53,50,31,46,52,50,32,50,46,33,64,71,40,48,32,54,51,26,47,50,46,26,52,49,31,50,54,30,38,77,69,66,74,46,48,69,69,53,30,51,52,26,45,51,46,25,53,53,32,50,39,48,40,36,43,32,52,29,50,27,46,40,26,46,48,48,38,35,54,57,58,68,56,42,128,136,84,77,77,77,78,77,78,77,75,74,76,73,73,68,71,76,71,78,62,76,54,47,40,67,69,58,49,48,57,32,25,54,66,15,69,64,37,41,49,39,51,50,51,38,51,51,49,53,58,54,57,72,64,60,58,84,59,78,56,73,69,46,79,46,77,49,78,44,77,42,82,41,97,92,45,74,19,59,25,39,36,41,34,39,36,36,58,40,50,77,49,43,29,28,58,30,47,49,51,20,47,51,34,43,46,54,20,44,45,28,42,30,51,25,47,36,51,53,40,36,51,51,44,48,50,28,49,34,48,24,42,24,26,48,47,33,24,53,49,27,47,51,48,26,52,52,26,47,51,48,30,51,52,40,48,53,29,34,77,71,67,71,42,51,71,66,54,38,52,50,32,47,51,49,24,53,52,30,47,52,51,26,54,52,28,49,50,47,27,52,53,29,39,43,56,33,22,59,57,48,68,41,57,76,82,54,76,74,44,64,42,85,72,76,78,85,73,81,71,78,64,79,86,50,47,66,67,54,49,75,46,21,48,53,30,34,58,19,40,18,36,43,29,46,20,53,19,30,45,31,44,25,49,24,43,42,19,69,25,31,43,33,36,31,42,31,42,33,40,32,37,36,42,86,70,33,60,28,44,33,39,34,41,31,42,29,56,50,76,41,42,42,42,40,64,62,30,21,53,30,46,18,50,20,35,34,29,46,12,47,15,52,48,36,22,42,46,35,27,32,50,52,52,47,30,54,49,44,31,54,51,30,48,53,51,30,49,48,32,63,70,42,48,33,53,52,26,47,50,46,29,50,49,34,50,54,30,38,76,72,66,73,47,50,69,70,53,32,50,52,28,43,51,47,25,52,51,31,49,39,48,41,35,45,32,52,28,50,27,46,40,27,46,48,48,38,37,54,57,57,67,56,40,130

Radius of gyration: 39.95 Å; Cα contacts (8 Å, |Δi|>4): 1201; chains: 2; bounding box: 96×137×113 Å